Protein AF-A0A6H1KUR6-F1 (afdb_monomer_lite)

Secondary structure (DSSP, 8-state):
--TTHHHHHHHHHHHHHHHHHHHHHHHHHHHHTT-GGGHHHHHHHHHHHHHHHHHHHHHHHHHHHTS-HHHHHHHHHHHHHHHHHHHHHHHHHHHHHTTTHHHHHHHHHHHHTTS-HHHHHHHHHHHHHHHHHHHHHHHHHHHHHTTT-SHHHHHHHHHHHHHHHHHHHHHTT-----HHHHHHHHHHHHHHHHHHHHHHHHHHHHHTTSSS-TT-EEEE-TTTS-TTSHHHHHHHHHH---SEEEHHHHHHHHHHHHHHHHHHHHHHHT-PPPPPP-------------------------------------------------------------PPPP-------------------------------------------------PPPPP----TTHHHHHHHHHHHHHHHHHHHHH-----TTPPEEEE-SS--SBT---PPSEEEEEEEEE-SSS-EEEEEE-TTT--EEEEEEEE-TT-EEEEEEEE-SEEEEEEEEETTS--EEPPPEEE-SS-----PBPPB-HHHHHHHHHHHHHHHHHHHHHHHHHHHHHHHHHHTT-HHHHHHHHHHHHHHHHTTT--TTTTGGGHHHHS--STT-SSGGG-TT--HHHHHHHHHHTT--HHHHHHHHHHHHHHHHHHHHHGGG----TTHHHHHHHHHHHHHHHTTTTTSS-SS---HHHHHHHHHHHHHHHHHHHHHHHHHHHTTHHHHHHHHHHHHHHHHHTTB-TTS-B--GGGS-HHHHHHHHHHHHHHHHHHTHHHHHH-B-TT-

Sequence (785 aa):
MWDDAFPSFLIGLREGLEAGLIVSVLVATLVRSDQRARLPHVWTGVAAAIGLSMSFGAVLTFTAANLPGKSQEGFGGTLSLVAVVFVTAMVFWMRRSARTFSGEIKQKVTAALGMGASVLIATSFLAVGREGLETALFLWTTAQAAGSSSGPLAGAAVGLLIAAALCWGLYRRVLHINLTRFFSITGAVLIVIAAGVLGYGMRDLQEATVIPGGTSYAFDLSAHLDPASWYVTVVQGTLNLTPQMTWLQVGVYGAYLAIVMTLFVRGVRGATPAKPAPVASAAAQAGTPDGAAPAGVAVATADKPAESTTSASAAAVAQAAGTPADPGTGIAVASTAVEAERSTAPVSAGEVPSEGGAASEHEPAAAGEKSAEPAASGPDQPSAPAEGAAVTPSTPRRFPRWTVPAALVAAPALIAGITIAASSGKPASGTPVVEVSVADCGKGFTAPKPGRQTFQVRNTGSRTSEIYLIDPVSNAVYGEVEGIAPGTTRALIATVGTGSYAWRCVPNGGKAVTSAAVRVSAGGGSVQAVLPVSEKDLAAPLAAYRTYVDQGLADLQTKTRSLQSDLDADKLDQARKDWLPAHTQYASLGAAYGTFADFDAKINGRTAGLAGGVEDPAFTGFHRIEYGLWHGQSAATLAPYAKQLAADVDALRKDFPKQDFEPADLPLRTHEILENTLHRELSGNADYGSGTELATTEANLDGTRELLTLLRPLIDRRNAKVIPAVETWMRRTEQLVLAQRAEDGTWTPLDKLSDTDRQRLDGSVGQLLEELAPIPDLLEIRKAA

pLDDT: mean 75.8, std 23.09, range [25.83, 98.75]

Structure (mmCIF, N/CA/C/O backbone):
data_AF-A0A6H1KUR6-F1
#
_entry.id   AF-A0A6H1KUR6-F1
#
loop_
_atom_site.group_PDB
_atom_site.id
_atom_site.type_symbol
_atom_site.label_atom_id
_atom_site.label_alt_id
_atom_site.label_comp_id
_atom_site.label_asym_id
_atom_site.label_entity_id
_atom_site.label_seq_id
_atom_site.pdbx_PDB_ins_code
_atom_site.Cartn_x
_atom_site.Cartn_y
_atom_site.Cartn_z
_atom_site.occupancy
_atom_site.B_iso_or_equiv
_atom_site.auth_seq_id
_atom_site.auth_comp_id
_atom_site.auth_asym_id
_atom_site.auth_atom_id
_atom_site.pdbx_PDB_model_num
ATOM 1 N N . MET A 1 1 ? -24.152 -19.556 -34.842 1.00 48.03 1 MET A N 1
ATOM 2 C CA . MET A 1 1 ? -24.346 -18.148 -34.419 1.00 48.03 1 MET A CA 1
ATOM 3 C C . MET A 1 1 ? -24.337 -17.960 -32.901 1.00 48.03 1 MET A C 1
ATOM 5 O O . MET A 1 1 ? -23.689 -17.023 -32.459 1.00 48.03 1 MET A O 1
ATOM 9 N N . TRP A 1 2 ? -25.024 -18.783 -32.094 1.00 52.75 2 TRP A N 1
ATOM 10 C CA . TRP A 1 2 ? -24.907 -18.718 -30.617 1.00 52.75 2 TRP A CA 1
ATOM 11 C C . TRP A 1 2 ? -23.574 -19.283 -30.094 1.00 52.75 2 TRP A C 1
ATOM 13 O O . TRP A 1 2 ? -23.176 -19.042 -28.958 1.00 52.75 2 TRP A O 1
ATOM 23 N N . ASP A 1 3 ? -22.898 -20.017 -30.963 1.00 54.38 3 ASP A N 1
ATOM 24 C CA . ASP A 1 3 ? -21.850 -20.988 -30.675 1.00 54.38 3 ASP A CA 1
ATOM 25 C C . ASP A 1 3 ? -20.510 -20.279 -30.404 1.00 54.38 3 ASP A C 1
ATOM 27 O O . ASP A 1 3 ? -19.917 -20.453 -29.341 1.00 54.38 3 ASP A O 1
ATOM 31 N N . ASP A 1 4 ? -20.137 -19.340 -31.279 1.00 64.56 4 ASP A N 1
ATOM 32 C CA . ASP A 1 4 ? -19.004 -18.414 -31.097 1.00 64.56 4 ASP A CA 1
ATOM 33 C C . ASP A 1 4 ? -19.350 -17.223 -30.179 1.00 64.56 4 ASP A C 1
ATOM 35 O O . ASP A 1 4 ? -18.488 -16.446 -29.775 1.00 64.56 4 ASP A O 1
ATOM 39 N N . ALA A 1 5 ? -20.637 -17.038 -29.864 1.00 71.81 5 ALA A N 1
ATOM 40 C CA . ALA A 1 5 ? -21.111 -15.928 -29.043 1.00 71.81 5 ALA A CA 1
ATOM 41 C C . ALA A 1 5 ? -20.939 -16.190 -27.540 1.00 71.81 5 ALA A C 1
ATOM 43 O O . ALA A 1 5 ? -20.795 -15.247 -26.763 1.00 71.81 5 ALA A O 1
ATOM 44 N N . PHE A 1 6 ? -20.956 -17.453 -27.105 1.00 75.19 6 PHE A N 1
ATOM 45 C CA . PHE A 1 6 ? -20.997 -17.801 -25.685 1.00 75.19 6 PHE A CA 1
ATOM 46 C C . PHE A 1 6 ? -19.761 -17.359 -24.862 1.00 75.19 6 PHE A C 1
ATOM 48 O O . PHE A 1 6 ? -19.962 -16.825 -23.767 1.00 75.19 6 PHE A O 1
ATOM 55 N N . PRO A 1 7 ? -18.503 -17.476 -25.339 1.00 71.81 7 PRO A N 1
ATOM 56 C CA . PRO A 1 7 ? -17.342 -16.995 -24.582 1.00 71.81 7 PRO A CA 1
ATOM 57 C C . PRO A 1 7 ? -17.355 -15.473 -24.416 1.00 71.81 7 PRO A C 1
ATOM 59 O O . PRO A 1 7 ? -17.234 -14.960 -23.303 1.00 71.81 7 PRO A O 1
ATOM 62 N N . SER A 1 8 ? -17.595 -14.742 -25.506 1.00 82.06 8 SER A N 1
ATOM 63 C CA . SER A 1 8 ? -17.703 -13.281 -25.492 1.00 82.06 8 SER A CA 1
ATOM 64 C C . SER A 1 8 ? -18.907 -12.783 -24.694 1.00 82.06 8 SER A C 1
ATOM 66 O O . SER A 1 8 ? -18.825 -11.729 -24.071 1.00 82.06 8 SER A O 1
ATOM 68 N N . PHE A 1 9 ? -19.996 -13.554 -24.644 1.00 84.88 9 PHE A N 1
ATOM 69 C CA . PHE A 1 9 ? -21.119 -13.323 -23.739 1.00 84.88 9 PHE A CA 1
ATOM 70 C C . PHE A 1 9 ? -20.701 -13.408 -22.271 1.00 84.88 9 PHE A C 1
ATOM 72 O O . PHE A 1 9 ? -21.031 -12.505 -21.506 1.00 84.88 9 PHE A O 1
ATOM 79 N N . LEU A 1 10 ? -19.953 -14.442 -21.872 1.00 81.38 10 LEU A N 1
ATOM 80 C CA . LEU A 1 10 ? -19.473 -14.569 -20.494 1.00 81.38 10 LEU A CA 1
ATOM 81 C C . LEU A 1 10 ? -18.485 -13.459 -20.120 1.00 81.38 10 LEU A C 1
ATOM 83 O O . LEU A 1 10 ? -18.579 -12.937 -19.012 1.00 81.38 10 LEU A O 1
ATOM 87 N N . ILE A 1 11 ? -17.602 -13.062 -21.042 1.00 82.75 11 ILE A N 1
ATOM 88 C CA . ILE A 1 11 ? -16.701 -11.911 -20.875 1.00 82.75 11 ILE A CA 1
ATOM 89 C C . ILE A 1 11 ? -17.529 -10.628 -20.700 1.00 82.75 11 ILE A C 1
ATOM 91 O O . ILE A 1 11 ? -17.459 -9.991 -19.655 1.00 82.75 11 ILE A O 1
ATOM 95 N N . GLY A 1 12 ? -18.396 -10.281 -21.657 1.00 87.00 12 GLY A N 1
ATOM 96 C CA . GLY A 1 12 ? -19.218 -9.066 -21.591 1.00 87.00 12 GLY A CA 1
ATOM 97 C C . GLY A 1 12 ? -20.156 -9.016 -20.377 1.00 87.00 12 GLY A C 1
ATOM 98 O O . GLY A 1 12 ? -20.364 -7.950 -19.801 1.00 87.00 12 GLY A O 1
ATOM 99 N N . LEU A 1 13 ? -20.691 -10.164 -19.947 1.00 84.94 13 LEU A N 1
ATOM 100 C CA . LEU A 1 13 ? -21.498 -10.284 -18.730 1.00 84.94 13 LEU A CA 1
ATOM 101 C C . LEU A 1 13 ? -20.667 -10.055 -17.465 1.00 84.94 13 LEU A C 1
ATOM 103 O O . LEU A 1 13 ? -21.156 -9.444 -16.517 1.00 84.94 13 LEU A O 1
ATOM 107 N N . ARG A 1 14 ? -19.437 -10.571 -17.433 1.00 84.44 14 ARG A N 1
ATOM 108 C CA . ARG A 1 14 ? -18.535 -10.446 -16.294 1.00 84.44 14 ARG A CA 1
ATOM 109 C C . ARG A 1 14 ? -18.005 -9.026 -16.164 1.00 84.44 14 ARG A C 1
ATOM 111 O O . ARG A 1 14 ? -18.324 -8.362 -15.183 1.00 84.44 14 ARG A O 1
ATOM 118 N N . GLU A 1 15 ? -17.258 -8.555 -17.156 1.00 87.00 15 GLU A N 1
ATOM 119 C CA . GLU A 1 15 ? -16.563 -7.268 -17.073 1.00 87.00 15 GLU A CA 1
ATOM 120 C C . GLU A 1 15 ? -17.579 -6.108 -17.009 1.00 87.00 15 GLU A C 1
ATOM 122 O O . GLU A 1 15 ? -17.414 -5.140 -16.265 1.00 87.00 15 GLU A O 1
ATOM 127 N N . GLY A 1 16 ? -18.723 -6.260 -17.695 1.00 87.88 16 GLY A N 1
ATOM 128 C CA . GLY A 1 16 ? -19.864 -5.352 -17.577 1.00 87.88 16 GLY A CA 1
ATOM 129 C C . GLY A 1 16 ? -20.497 -5.323 -16.184 1.00 87.88 16 GLY A C 1
ATOM 130 O O . GLY A 1 16 ? -21.006 -4.279 -15.773 1.00 87.88 16 GLY A O 1
ATOM 131 N N . LEU A 1 17 ? -20.473 -6.437 -15.443 1.00 83.94 17 LEU A N 1
ATOM 132 C CA . LEU A 1 17 ? -20.972 -6.501 -14.068 1.00 83.94 17 LEU A CA 1
ATOM 133 C C . LEU A 1 17 ? -19.938 -5.957 -13.080 1.00 83.94 17 LEU A C 1
ATOM 135 O O . LEU A 1 17 ? -20.340 -5.297 -12.130 1.00 83.94 17 LEU A O 1
ATOM 139 N N . GLU A 1 18 ? -18.638 -6.158 -13.306 1.00 82.75 18 GLU A N 1
ATOM 140 C CA . GLU A 1 18 ? -17.565 -5.574 -12.484 1.00 82.75 18 GLU A CA 1
ATOM 141 C C . GLU A 1 18 ? -17.570 -4.036 -12.599 1.00 82.75 18 GLU A C 1
ATOM 143 O O . GLU A 1 18 ? -17.783 -3.339 -11.599 1.00 82.75 18 GLU A O 1
ATOM 148 N N . ALA A 1 19 ? -17.512 -3.495 -13.822 1.00 86.69 19 ALA A N 1
ATOM 149 C CA . ALA A 1 19 ? -17.650 -2.059 -14.078 1.00 86.69 19 ALA A CA 1
ATOM 150 C C . ALA A 1 19 ? -19.013 -1.509 -13.610 1.00 86.69 19 ALA A C 1
ATOM 152 O O . ALA A 1 19 ? -19.099 -0.471 -12.943 1.00 86.69 19 ALA A O 1
ATOM 153 N N . GLY A 1 20 ? -20.098 -2.222 -13.931 1.00 87.00 20 GLY A N 1
ATOM 154 C CA . GLY A 1 20 ? -21.464 -1.839 -13.584 1.00 87.00 20 GLY A CA 1
ATOM 155 C C . GLY A 1 20 ? -21.737 -1.847 -12.078 1.00 87.00 20 GLY A C 1
ATOM 156 O O . GLY A 1 20 ? -22.498 -1.005 -11.600 1.00 87.00 20 GLY A O 1
ATOM 157 N N . LEU A 1 21 ? -21.093 -2.731 -11.306 1.00 81.75 21 LEU A N 1
ATOM 158 C CA . LEU A 1 21 ? -21.175 -2.744 -9.845 1.00 81.75 21 LEU A CA 1
ATOM 159 C C . LEU A 1 21 ? -20.569 -1.460 -9.274 1.00 81.75 21 LEU A C 1
ATOM 161 O O . LEU A 1 21 ? -21.241 -0.784 -8.493 1.00 81.75 21 LEU A O 1
ATOM 165 N N . ILE A 1 22 ? -19.361 -1.080 -9.704 1.00 82.31 22 ILE A N 1
ATOM 166 C CA . ILE A 1 22 ? -18.680 0.135 -9.227 1.00 82.31 22 ILE A CA 1
ATOM 167 C C . ILE A 1 22 ? -19.528 1.377 -9.536 1.00 82.31 22 ILE A C 1
ATOM 169 O O . ILE A 1 22 ? -19.815 2.173 -8.637 1.00 82.31 22 ILE A O 1
ATOM 173 N N . VAL A 1 23 ? -20.025 1.502 -10.773 1.00 86.50 23 VAL A N 1
ATOM 174 C CA . VAL A 1 23 ? -20.937 2.591 -11.166 1.00 86.50 23 VAL A CA 1
ATOM 175 C C . VAL A 1 23 ? -22.228 2.560 -10.343 1.00 86.50 23 VAL A C 1
ATOM 177 O O . VAL A 1 23 ? -22.673 3.606 -9.874 1.00 86.50 23 VAL A O 1
ATOM 180 N N . SER A 1 24 ? -22.819 1.385 -10.096 1.00 82.50 24 SER A N 1
ATOM 181 C CA . SER A 1 24 ? -24.042 1.268 -9.288 1.00 82.50 24 SER A CA 1
ATOM 182 C C . SER A 1 24 ? -23.835 1.715 -7.838 1.00 82.50 24 SER A C 1
ATOM 184 O O . SER A 1 24 ? -24.738 2.328 -7.268 1.00 82.50 24 SER A O 1
ATOM 186 N N . VAL A 1 25 ? -22.649 1.487 -7.257 1.00 77.19 25 VAL A N 1
ATOM 187 C CA . VAL A 1 25 ? -22.309 1.959 -5.908 1.00 77.19 25 VAL A CA 1
ATOM 188 C C . VAL A 1 25 ? -22.109 3.474 -5.901 1.00 77.19 25 VAL A C 1
ATOM 190 O O . VAL A 1 25 ? -22.714 4.135 -5.062 1.00 77.19 25 VAL A O 1
ATOM 193 N N . LEU A 1 26 ? -21.363 4.038 -6.859 1.00 79.31 26 LEU A N 1
ATOM 194 C CA . LEU A 1 26 ? -21.179 5.493 -7.005 1.00 79.31 26 LEU A CA 1
ATOM 195 C C . LEU A 1 26 ? -22.512 6.234 -7.212 1.00 79.31 26 LEU A C 1
ATOM 197 O O . LEU A 1 26 ? -22.762 7.277 -6.609 1.00 79.31 26 LEU A O 1
ATOM 201 N N . VAL A 1 27 ? -23.407 5.680 -8.032 1.00 84.19 27 VAL A N 1
ATOM 202 C CA . VAL A 1 27 ? -24.761 6.219 -8.224 1.00 84.19 27 VAL A CA 1
ATOM 203 C C . VAL A 1 27 ? -25.592 6.059 -6.947 1.00 84.19 27 VAL A C 1
ATOM 205 O O . VAL A 1 27 ? -26.283 6.995 -6.550 1.00 84.19 27 VAL A O 1
ATOM 208 N N . ALA A 1 28 ? -25.514 4.915 -6.260 1.00 78.44 28 ALA A N 1
ATOM 209 C CA . ALA A 1 28 ? -26.255 4.684 -5.022 1.00 78.44 28 ALA A CA 1
ATOM 210 C C . ALA A 1 28 ? -25.802 5.588 -3.865 1.00 78.44 28 ALA A C 1
ATOM 212 O O . ALA A 1 28 ? -26.655 6.003 -3.081 1.00 78.44 28 ALA A O 1
ATOM 213 N N . THR A 1 29 ? -24.513 5.916 -3.736 1.00 72.38 29 THR A N 1
ATOM 214 C CA . THR A 1 29 ? -24.035 6.859 -2.711 1.00 72.38 29 THR A CA 1
ATOM 215 C C . THR A 1 29 ? -24.458 8.285 -3.039 1.00 72.38 29 THR A C 1
ATOM 217 O O . THR A 1 29 ? -25.088 8.919 -2.197 1.00 72.38 29 THR A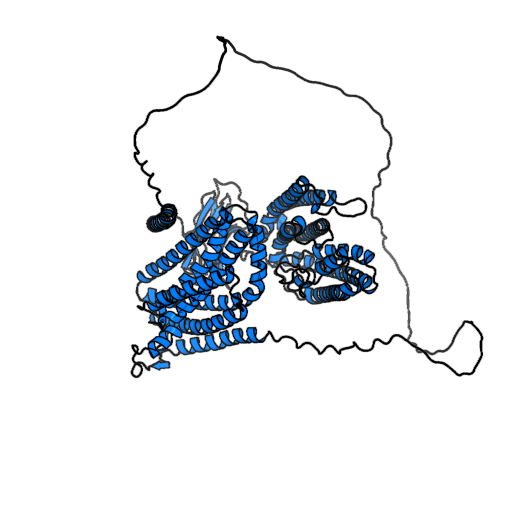 O 1
ATOM 220 N N . LEU A 1 30 ? -24.257 8.756 -4.276 1.00 79.88 30 LEU A N 1
ATOM 221 C CA . LEU A 1 30 ? -24.720 10.084 -4.700 1.00 79.88 30 LEU A CA 1
ATOM 222 C C . LEU A 1 30 ? -26.238 10.261 -4.541 1.00 79.88 30 LEU A C 1
ATOM 224 O O . LEU A 1 30 ? -26.684 11.334 -4.147 1.00 79.88 30 LEU A O 1
ATOM 228 N N . VAL A 1 31 ? -27.043 9.225 -4.800 1.00 81.44 31 VAL A N 1
ATOM 229 C CA . VAL A 1 31 ? -28.503 9.273 -4.599 1.00 81.44 31 VAL A CA 1
ATOM 230 C C . VAL A 1 31 ? -28.896 9.217 -3.116 1.00 81.44 31 VAL A C 1
ATOM 232 O O . VAL A 1 31 ? -29.880 9.855 -2.746 1.00 81.44 31 VAL A O 1
ATOM 235 N N . ARG A 1 32 ? -28.154 8.495 -2.260 1.00 74.69 32 ARG A N 1
ATOM 236 C CA . ARG A 1 32 ? -28.407 8.439 -0.802 1.00 74.69 32 ARG A CA 1
ATOM 237 C C . ARG A 1 32 ? -28.010 9.720 -0.075 1.00 74.69 32 ARG A C 1
ATOM 239 O O . ARG A 1 32 ? -28.704 10.106 0.853 1.00 74.69 32 ARG A O 1
ATOM 246 N N . SER A 1 33 ? -26.942 10.381 -0.509 1.00 69.25 33 SER A N 1
ATOM 247 C CA . SER A 1 33 ? -26.481 11.668 0.034 1.00 69.25 33 SER A CA 1
ATOM 248 C C . SER A 1 33 ? -27.207 12.881 -0.580 1.00 69.25 33 SER A C 1
ATOM 250 O O . SER A 1 33 ? -26.713 13.997 -0.476 1.00 69.25 33 SER A O 1
ATOM 252 N N . ASP A 1 34 ? -28.328 12.652 -1.275 1.00 75.75 34 ASP A N 1
ATOM 253 C CA . ASP A 1 34 ? -29.146 13.616 -2.038 1.00 75.75 34 ASP A CA 1
ATOM 254 C C . ASP A 1 34 ? -28.408 14.464 -3.100 1.00 75.75 34 ASP A C 1
ATOM 256 O O . ASP A 1 34 ? -28.892 15.463 -3.626 1.00 75.75 34 ASP A O 1
ATOM 260 N N . GLN A 1 35 ? -27.232 14.014 -3.528 1.00 79.56 35 GLN A N 1
ATOM 261 C CA . GLN A 1 35 ? -26.338 14.735 -4.437 1.00 79.56 35 GLN A CA 1
ATOM 262 C C . GLN A 1 35 ? -26.610 14.412 -5.912 1.00 79.56 35 GLN A C 1
ATOM 264 O O . GLN A 1 35 ? -25.696 14.300 -6.734 1.00 79.56 35 GLN A O 1
ATOM 269 N N . ARG A 1 36 ? -27.890 14.275 -6.278 1.00 81.88 36 ARG A N 1
ATOM 270 C CA . ARG A 1 36 ? -28.324 13.841 -7.622 1.00 81.88 36 ARG A CA 1
ATOM 271 C C . ARG A 1 36 ? -27.835 14.768 -8.736 1.00 81.88 36 ARG A C 1
ATOM 273 O O . ARG A 1 36 ? -27.570 14.305 -9.842 1.00 81.88 36 ARG A O 1
ATOM 280 N N . ALA A 1 37 ? -27.637 16.052 -8.433 1.00 85.00 37 ALA A N 1
ATOM 281 C CA . ALA A 1 37 ? -27.050 17.033 -9.346 1.00 85.00 37 ALA A CA 1
ATOM 282 C C . ALA A 1 37 ? -25.615 16.683 -9.793 1.00 85.00 37 ALA A C 1
ATOM 284 O O . ALA A 1 37 ? -25.193 17.121 -10.861 1.00 85.00 37 ALA A O 1
ATOM 285 N N . ARG A 1 38 ? -24.868 15.871 -9.024 1.00 83.06 38 ARG A N 1
ATOM 286 C CA . ARG A 1 38 ? -23.511 15.431 -9.390 1.00 83.06 38 ARG A CA 1
ATOM 287 C C . ARG A 1 38 ? -23.484 14.198 -10.305 1.00 83.06 38 ARG A C 1
ATOM 289 O O . ARG A 1 38 ? -22.449 13.969 -10.925 1.00 83.06 38 ARG A O 1
ATOM 296 N N . LEU A 1 39 ? -24.597 13.475 -10.489 1.00 86.44 39 LEU A N 1
ATOM 297 C CA . LEU A 1 39 ? -24.673 12.273 -11.342 1.00 86.44 39 LEU A CA 1
ATOM 298 C C . LEU A 1 39 ? -24.139 12.438 -12.783 1.00 86.44 39 LEU A C 1
ATOM 300 O O . LEU A 1 39 ? -23.507 11.495 -13.260 1.00 86.44 39 LEU A O 1
ATOM 304 N N . PRO A 1 40 ? -24.315 13.576 -13.492 1.00 91.62 40 PRO A N 1
ATOM 305 C CA . PRO A 1 40 ? -23.743 13.754 -14.828 1.00 91.62 40 PRO A CA 1
ATOM 306 C C . PRO A 1 40 ? -22.220 13.567 -14.887 1.00 91.62 40 PRO A C 1
ATOM 308 O O . PRO A 1 40 ? -21.724 13.094 -15.901 1.00 91.62 40 PRO A O 1
ATOM 311 N N . HIS A 1 41 ? -21.492 13.866 -13.805 1.00 88.19 41 HIS A N 1
ATOM 312 C CA . HIS A 1 41 ? -20.032 13.719 -13.729 1.00 88.19 41 HIS A CA 1
ATOM 313 C C . HIS A 1 41 ? -19.583 12.251 -13.678 1.00 88.19 41 HIS A C 1
ATOM 315 O O . HIS A 1 41 ? -18.545 11.894 -14.229 1.00 88.19 41 HIS A O 1
ATOM 321 N N . VAL A 1 42 ? -20.389 11.374 -13.067 1.00 88.50 42 VAL A N 1
ATOM 322 C CA . VAL A 1 42 ? -20.163 9.923 -13.150 1.00 88.50 42 VAL A CA 1
ATOM 323 C C . VAL A 1 42 ? -20.353 9.475 -14.598 1.00 88.50 42 VAL A C 1
ATOM 325 O O . VAL A 1 42 ? -19.481 8.823 -15.166 1.00 88.50 42 VAL A O 1
ATOM 328 N N . TRP A 1 43 ? -21.444 9.904 -15.240 1.00 92.44 43 TRP A N 1
ATOM 329 C CA . TRP A 1 43 ? -21.737 9.539 -16.628 1.00 92.44 43 TRP A CA 1
ATOM 330 C C . TRP A 1 43 ? -20.734 10.087 -17.651 1.00 92.44 43 TRP A C 1
ATOM 332 O O . TRP A 1 43 ? -20.466 9.393 -18.629 1.00 92.44 43 TRP A O 1
ATOM 342 N N . THR A 1 44 ? -20.128 11.263 -17.445 1.00 89.56 44 THR A N 1
ATOM 343 C CA . THR A 1 44 ? -19.040 11.739 -18.320 1.00 89.56 44 THR A CA 1
ATOM 344 C C . THR A 1 44 ? -17.773 10.901 -18.163 1.00 89.56 44 THR A C 1
ATOM 346 O O . THR A 1 44 ? -17.152 10.577 -19.172 1.00 89.56 44 THR A O 1
ATOM 349 N N . GLY A 1 45 ? -17.421 10.481 -16.941 1.00 87.31 45 GLY A N 1
ATOM 350 C CA . GLY A 1 45 ? -16.309 9.550 -16.711 1.00 87.31 45 GLY A CA 1
ATOM 351 C C . GLY A 1 45 ? -16.546 8.182 -17.362 1.00 87.31 45 GLY A C 1
ATOM 352 O O . GLY A 1 45 ? -15.688 7.686 -18.090 1.00 87.31 45 GLY A O 1
ATOM 353 N N . VAL A 1 46 ? -17.747 7.618 -17.191 1.00 93.25 46 VAL A N 1
ATOM 354 C CA . VAL A 1 46 ? -18.173 6.358 -17.833 1.00 93.25 46 VAL A CA 1
ATOM 355 C C . VAL A 1 46 ? -18.145 6.467 -19.364 1.00 93.25 46 VAL A C 1
ATOM 357 O O . VAL A 1 46 ? -17.612 5.586 -20.033 1.00 93.25 46 VAL A O 1
ATOM 360 N N . ALA A 1 47 ? -18.669 7.553 -19.941 1.00 91.88 47 ALA A N 1
ATOM 361 C CA . ALA A 1 47 ? -18.668 7.758 -21.391 1.00 91.88 47 ALA A CA 1
ATOM 362 C C . ALA A 1 47 ? -17.245 7.897 -21.963 1.00 91.88 47 ALA A C 1
ATOM 364 O O . ALA A 1 47 ? -16.947 7.322 -23.010 1.00 91.88 47 ALA A O 1
ATOM 365 N N . ALA A 1 48 ? -16.353 8.605 -21.261 1.00 89.12 48 ALA A N 1
ATOM 366 C CA . ALA A 1 48 ? -14.946 8.717 -21.640 1.00 89.12 48 ALA A CA 1
ATOM 367 C C . ALA A 1 48 ? -14.219 7.360 -21.577 1.00 89.12 48 ALA A C 1
ATOM 369 O O . ALA A 1 48 ? -13.444 7.038 -22.478 1.00 89.12 48 ALA A O 1
ATOM 370 N N . ALA A 1 49 ? -14.511 6.533 -20.568 1.00 89.25 49 ALA A N 1
ATOM 371 C CA . ALA A 1 49 ? -13.951 5.189 -20.426 1.00 89.25 49 ALA A CA 1
ATOM 372 C C . ALA A 1 49 ? -14.398 4.243 -21.553 1.00 89.25 49 ALA A C 1
ATOM 374 O O . ALA A 1 49 ? -13.572 3.550 -22.152 1.00 89.25 49 ALA A O 1
ATOM 375 N N . ILE A 1 50 ? -15.690 4.256 -21.898 1.00 91.25 50 ILE A N 1
ATOM 376 C CA . ILE A 1 50 ? -16.233 3.494 -23.035 1.00 91.25 50 ILE A CA 1
ATOM 377 C C . ILE A 1 50 ? -15.583 3.964 -24.347 1.00 91.25 50 ILE A C 1
ATOM 379 O O . ILE A 1 50 ? -15.166 3.137 -25.157 1.00 91.25 50 ILE A O 1
ATOM 383 N N . GLY A 1 51 ? -15.419 5.280 -24.534 1.00 89.81 51 GLY A N 1
ATOM 384 C CA . GLY A 1 51 ? -14.705 5.854 -25.680 1.00 89.81 51 GLY A CA 1
ATOM 385 C C . GLY A 1 51 ? -13.256 5.368 -25.798 1.00 89.81 51 GLY A C 1
ATOM 386 O O . GLY A 1 51 ? -12.836 4.947 -26.878 1.00 89.81 51 GLY A O 1
ATOM 387 N N . LEU A 1 52 ? -12.510 5.361 -24.688 1.00 89.19 52 LEU A N 1
ATOM 388 C CA . LEU A 1 52 ? -11.138 4.845 -24.630 1.00 89.19 52 LEU A CA 1
ATOM 389 C C . LEU A 1 52 ? -11.080 3.352 -24.981 1.00 89.19 52 LEU A C 1
ATOM 391 O O . LEU A 1 52 ? -10.258 2.946 -25.799 1.00 89.19 52 LEU A O 1
ATOM 395 N N . SER A 1 53 ? -11.983 2.553 -24.415 1.00 90.31 53 SER A N 1
ATOM 396 C CA . SER A 1 53 ? -12.029 1.097 -24.603 1.00 90.31 53 SER A CA 1
ATOM 397 C C . SER A 1 53 ? -12.333 0.711 -26.055 1.00 90.31 53 SER A C 1
ATOM 399 O O . SER A 1 53 ? -11.645 -0.127 -26.637 1.00 90.31 53 SER A O 1
ATOM 401 N N . MET A 1 54 ? -13.305 1.384 -26.685 1.00 88.12 54 MET A N 1
ATOM 402 C CA . MET A 1 54 ? -13.589 1.218 -28.118 1.00 88.12 54 MET A CA 1
ATOM 403 C C . MET A 1 54 ? -12.400 1.648 -28.987 1.00 88.12 54 MET A C 1
ATOM 405 O O . MET A 1 54 ? -12.065 0.960 -29.950 1.00 88.12 54 MET A O 1
ATOM 409 N N . SER A 1 55 ? -11.734 2.753 -28.635 1.00 83.62 55 SER A N 1
ATOM 410 C CA . SER A 1 55 ? -10.552 3.239 -29.360 1.00 83.62 55 SER A CA 1
ATOM 411 C C . SER A 1 55 ? -9.387 2.250 -29.268 1.00 83.62 55 SER A C 1
ATOM 413 O O . SER A 1 55 ? -8.726 1.987 -30.268 1.00 83.62 55 SER A O 1
ATOM 415 N N . PHE A 1 56 ? -9.162 1.650 -28.098 1.00 84.88 56 PHE A N 1
ATOM 416 C CA . PHE A 1 56 ? -8.134 0.633 -27.888 1.00 84.88 56 PHE A CA 1
ATOM 417 C C . PHE A 1 56 ? -8.406 -0.645 -28.696 1.00 84.88 56 PHE A C 1
ATOM 419 O O . PHE A 1 56 ? -7.526 -1.103 -29.423 1.00 84.88 56 PHE A O 1
ATOM 426 N N . GLY A 1 57 ? -9.638 -1.169 -28.665 1.00 82.75 57 GLY A N 1
ATOM 427 C CA . GLY A 1 57 ? -10.034 -2.316 -29.494 1.00 82.75 57 GLY A CA 1
ATOM 428 C C . GLY A 1 57 ? -9.916 -2.042 -31.001 1.00 82.75 57 GLY A C 1
ATOM 429 O O . GLY A 1 57 ? -9.474 -2.907 -31.763 1.00 82.75 57 GLY A O 1
ATOM 430 N N . ALA A 1 58 ? -10.232 -0.817 -31.439 1.00 81.06 58 ALA A N 1
ATOM 431 C CA . ALA A 1 58 ? -10.012 -0.386 -32.817 1.00 81.06 58 ALA A CA 1
ATOM 432 C C . ALA A 1 58 ? -8.515 -0.355 -33.171 1.00 81.06 58 ALA A C 1
ATOM 434 O O . ALA A 1 58 ? -8.132 -0.909 -34.200 1.00 81.06 58 ALA A O 1
ATOM 435 N N . VAL A 1 59 ? -7.660 0.220 -32.315 1.00 82.62 59 VAL A N 1
ATOM 436 C CA . VAL A 1 59 ? -6.199 0.239 -32.513 1.00 82.62 59 VAL A CA 1
ATOM 437 C C . VAL A 1 59 ? -5.641 -1.180 -32.630 1.00 82.62 59 VAL A C 1
ATOM 439 O O . VAL A 1 59 ? -4.938 -1.447 -33.597 1.00 82.62 59 VAL A O 1
ATOM 442 N N . LEU A 1 60 ? -6.007 -2.113 -31.740 1.00 79.50 60 LEU A N 1
ATOM 443 C CA . LEU A 1 60 ? -5.579 -3.519 -31.843 1.00 79.50 60 LEU A CA 1
ATOM 444 C C . LEU A 1 60 ? -5.972 -4.144 -33.192 1.00 79.50 60 LEU A C 1
ATOM 446 O O . LEU A 1 60 ? -5.138 -4.751 -33.867 1.00 79.50 60 LEU A O 1
ATOM 450 N N . THR A 1 61 ? -7.221 -3.936 -33.617 1.00 77.94 61 THR A N 1
ATOM 451 C CA . THR A 1 61 ? -7.759 -4.466 -34.881 1.00 77.94 61 THR A CA 1
ATOM 452 C C . THR A 1 61 ? -7.023 -3.903 -36.095 1.00 77.94 61 THR A C 1
ATOM 454 O O . THR A 1 61 ? -6.561 -4.664 -36.944 1.00 77.94 61 THR A O 1
ATOM 457 N N . PHE A 1 62 ? -6.855 -2.580 -36.170 1.00 76.62 62 PHE A N 1
ATOM 458 C CA . PHE A 1 62 ? -6.155 -1.945 -37.284 1.00 76.62 62 PHE A CA 1
ATOM 459 C C . PHE A 1 62 ? -4.650 -2.232 -37.274 1.00 76.62 62 PHE A C 1
ATOM 461 O O . PHE A 1 62 ? -4.071 -2.391 -38.346 1.00 76.62 62 PHE A O 1
ATOM 468 N N . THR A 1 63 ? -4.001 -2.344 -36.112 1.00 74.25 63 THR A N 1
ATOM 469 C CA . THR A 1 63 ? -2.583 -2.723 -36.037 1.00 74.25 63 THR A CA 1
ATOM 470 C C . THR A 1 63 ? -2.367 -4.141 -36.558 1.00 74.25 63 THR A C 1
ATOM 472 O O . THR A 1 63 ? -1.516 -4.329 -37.425 1.00 74.25 63 THR A O 1
ATOM 475 N N . ALA A 1 64 ? -3.155 -5.121 -36.107 1.00 69.06 64 ALA A N 1
ATOM 476 C CA . ALA A 1 64 ? -3.012 -6.504 -36.560 1.00 69.06 64 ALA A CA 1
ATOM 477 C C . ALA A 1 64 ? -3.316 -6.676 -38.057 1.00 69.06 64 ALA A C 1
ATOM 479 O O . ALA A 1 64 ? -2.569 -7.361 -38.749 1.00 69.06 64 ALA A O 1
ATOM 480 N N . ALA A 1 65 ? -4.347 -5.999 -38.574 1.00 70.12 65 ALA A N 1
ATOM 481 C CA . ALA A 1 65 ? -4.726 -6.054 -39.990 1.00 70.12 65 ALA A CA 1
ATOM 482 C C . ALA A 1 65 ? -3.686 -5.445 -40.957 1.00 70.12 65 ALA A C 1
ATOM 484 O O . ALA A 1 65 ? -3.797 -5.635 -42.166 1.00 70.12 65 ALA A O 1
ATOM 485 N N . ASN A 1 66 ? -2.690 -4.708 -40.450 1.00 71.62 66 ASN A N 1
ATOM 486 C CA . ASN A 1 66 ? -1.602 -4.123 -41.244 1.00 71.62 66 ASN A CA 1
ATOM 487 C C . ASN A 1 66 ? -0.259 -4.871 -41.091 1.00 71.62 66 ASN A C 1
ATOM 489 O O . ASN A 1 66 ? 0.757 -4.418 -41.623 1.00 71.62 66 ASN A O 1
ATOM 493 N N . LEU A 1 67 ? -0.221 -6.004 -40.378 1.00 73.25 67 LEU A N 1
ATOM 494 C CA . LEU A 1 67 ? 0.979 -6.837 -40.258 1.00 73.25 67 LEU A CA 1
ATOM 495 C C . LEU A 1 67 ? 1.073 -7.860 -41.410 1.00 73.25 67 LEU A C 1
ATOM 497 O O . LEU A 1 67 ? 0.060 -8.419 -41.821 1.00 73.25 67 LEU A O 1
ATOM 501 N N . PRO A 1 68 ? 2.281 -8.178 -41.919 1.00 74.81 68 PRO A N 1
ATOM 502 C CA . PRO A 1 68 ? 2.475 -9.321 -42.814 1.00 74.81 68 PRO A CA 1
ATOM 503 C C . PRO A 1 68 ? 2.071 -10.636 -42.127 1.00 74.81 68 PRO A C 1
ATOM 505 O O . PRO A 1 68 ? 2.372 -10.802 -40.949 1.00 74.81 68 PRO A O 1
ATOM 508 N N . GLY A 1 69 ? 1.482 -11.593 -42.858 1.00 66.00 69 GLY A N 1
ATOM 509 C CA . GLY A 1 69 ? 0.855 -12.811 -42.295 1.00 66.00 69 GLY A CA 1
ATOM 510 C C . GLY A 1 69 ? 1.643 -13.517 -41.179 1.00 66.00 69 GLY A C 1
ATOM 511 O O . GLY A 1 69 ? 1.143 -13.639 -40.068 1.00 66.00 69 GLY A O 1
ATOM 512 N N . LYS A 1 70 ? 2.928 -13.835 -41.396 1.00 73.25 70 LYS A N 1
ATOM 513 C CA . LYS A 1 70 ? 3.785 -14.454 -40.359 1.00 73.25 70 LYS A CA 1
ATOM 514 C C . LYS A 1 70 ? 3.926 -13.622 -39.076 1.00 73.25 70 LYS A C 1
ATOM 516 O O . LYS A 1 70 ? 4.075 -14.164 -37.984 1.00 73.25 70 LYS A O 1
ATOM 521 N N . SER A 1 71 ? 3.936 -12.296 -39.203 1.00 72.75 71 SER A N 1
ATOM 522 C CA . SER A 1 71 ? 3.972 -11.370 -38.067 1.00 72.75 71 SER A CA 1
ATOM 523 C C . SER A 1 71 ? 2.595 -11.202 -37.427 1.00 72.75 71 SER A C 1
ATOM 525 O O . SER A 1 71 ? 2.535 -10.990 -36.223 1.00 72.75 71 SER A O 1
ATOM 527 N N . GLN A 1 72 ? 1.511 -11.323 -38.197 1.00 70.31 72 GLN A N 1
ATOM 528 C CA . GLN A 1 72 ? 0.138 -11.341 -37.690 1.00 70.31 72 GLN A CA 1
ATOM 529 C C . GLN A 1 72 ? -0.124 -12.605 -36.854 1.00 70.31 72 GLN A C 1
ATOM 531 O O . GLN A 1 72 ? -0.595 -12.482 -35.728 1.00 70.31 72 GLN A O 1
ATOM 536 N N . GLU A 1 73 ? 0.260 -13.784 -37.353 1.00 74.06 73 GLU A N 1
ATOM 537 C CA . GLU A 1 73 ? 0.229 -15.068 -36.632 1.00 74.06 73 GLU A CA 1
ATOM 538 C C . GLU A 1 73 ? 1.078 -14.981 -35.350 1.00 74.06 73 GLU A C 1
ATOM 540 O O . GLU A 1 73 ? 0.581 -15.176 -34.244 1.00 74.06 73 GLU A O 1
ATOM 545 N N . GLY A 1 74 ? 2.344 -14.555 -35.452 1.00 78.44 74 GLY A N 1
ATOM 546 C CA . GLY A 1 74 ? 3.215 -14.411 -34.279 1.00 78.44 74 GLY A CA 1
ATOM 547 C C . GLY A 1 74 ? 2.683 -13.416 -33.234 1.00 78.44 74 GLY A C 1
ATOM 548 O O . GLY A 1 74 ? 2.837 -13.639 -32.030 1.00 78.44 74 GLY A O 1
ATOM 549 N N . PHE A 1 75 ? 2.025 -12.339 -33.673 1.00 74.94 75 PHE A N 1
ATOM 550 C CA . PHE A 1 75 ? 1.385 -11.348 -32.805 1.00 74.94 75 PHE A CA 1
ATOM 551 C C . PHE A 1 75 ? 0.116 -11.901 -32.134 1.00 74.94 75 PHE A C 1
ATOM 553 O O . PHE A 1 75 ? -0.032 -11.752 -30.920 1.00 74.94 75 PHE A O 1
ATOM 560 N N . GLY A 1 76 ? -0.753 -12.589 -32.884 1.00 71.88 76 GLY A N 1
ATOM 561 C CA . GLY A 1 76 ? -1.960 -13.251 -32.373 1.00 71.88 76 GLY A CA 1
ATOM 562 C C . GLY A 1 76 ? -1.642 -14.330 -31.339 1.00 71.88 76 GLY A C 1
ATOM 563 O O . GLY A 1 76 ? -2.189 -14.315 -30.230 1.00 71.88 76 GLY A O 1
ATOM 564 N N . GLY A 1 77 ? -0.662 -15.185 -31.636 1.00 79.88 77 GLY A N 1
ATOM 565 C CA . GLY A 1 77 ? -0.176 -16.209 -30.717 1.00 79.88 77 GLY A CA 1
ATOM 566 C C . GLY A 1 77 ? 0.437 -15.634 -29.439 1.00 79.88 77 GLY A C 1
ATOM 567 O O . GLY A 1 77 ? 0.103 -16.067 -28.334 1.00 79.88 77 GLY A O 1
ATOM 568 N N . THR A 1 78 ? 1.265 -14.590 -29.560 1.00 82.19 78 THR A N 1
ATOM 569 C CA . THR A 1 78 ? 1.861 -13.911 -28.395 1.00 82.19 78 THR A CA 1
ATOM 570 C C . THR A 1 78 ? 0.801 -13.228 -27.526 1.00 82.19 78 THR A C 1
ATOM 572 O O . THR A 1 78 ? 0.834 -13.371 -26.303 1.00 82.19 78 THR A O 1
ATOM 575 N N . LEU A 1 79 ? -0.166 -12.517 -28.120 1.00 76.81 79 LEU A N 1
ATOM 576 C CA . LEU A 1 79 ? -1.215 -11.851 -27.342 1.00 76.81 79 LEU A CA 1
ATOM 577 C C . LEU A 1 79 ? -2.173 -12.860 -26.693 1.00 76.81 79 LEU A C 1
ATOM 579 O O . LEU A 1 79 ? -2.643 -12.615 -25.585 1.00 76.81 79 LEU A O 1
ATOM 583 N N . SER A 1 80 ? -2.395 -14.019 -27.317 1.00 79.94 80 SER A N 1
ATOM 584 C CA . SER A 1 80 ? -3.153 -15.126 -26.721 1.00 79.94 80 SER A CA 1
ATOM 585 C C . SER A 1 80 ? -2.471 -15.676 -25.462 1.00 79.94 80 SER A C 1
ATOM 587 O O . SER A 1 80 ? -3.144 -15.888 -24.454 1.00 79.94 80 SER A O 1
ATOM 589 N N . LEU A 1 81 ? -1.136 -15.821 -25.452 1.00 85.50 81 LEU A N 1
ATOM 590 C CA . LEU A 1 81 ? -0.388 -16.181 -24.236 1.00 85.50 81 LEU A CA 1
ATOM 591 C C . LEU A 1 81 ? -0.542 -15.130 -23.127 1.00 85.50 81 LEU A C 1
ATOM 593 O O . LEU A 1 81 ? -0.826 -15.482 -21.980 1.00 85.50 81 LEU A O 1
ATOM 597 N N . VAL A 1 82 ? -0.388 -13.844 -23.463 1.00 78.69 82 VAL A N 1
ATOM 598 C CA . VAL A 1 82 ? -0.559 -12.734 -22.507 1.00 78.69 82 VAL A CA 1
ATOM 599 C C . VAL A 1 82 ? -1.979 -12.723 -21.938 1.00 78.69 82 VAL A C 1
ATOM 601 O O . VAL A 1 82 ? -2.147 -12.641 -20.721 1.00 78.69 82 VAL A O 1
ATOM 604 N N . ALA A 1 83 ? -2.995 -12.881 -22.789 1.00 75.56 83 ALA A N 1
ATOM 605 C CA . ALA A 1 83 ? -4.390 -12.948 -22.375 1.00 75.56 83 ALA A CA 1
ATOM 606 C C . ALA A 1 83 ? -4.648 -14.127 -21.426 1.00 75.56 83 ALA A C 1
ATOM 608 O O . ALA A 1 83 ? -5.306 -13.939 -20.410 1.00 75.56 83 ALA A O 1
ATOM 609 N N . VAL A 1 84 ? -4.092 -15.316 -21.682 1.00 84.62 84 VAL A N 1
ATOM 610 C CA . VAL A 1 84 ? -4.254 -16.483 -20.794 1.00 84.62 84 VAL A CA 1
ATOM 611 C C . VAL A 1 84 ? -3.608 -16.256 -19.428 1.00 84.62 84 VAL A C 1
ATOM 613 O O . VAL A 1 84 ? -4.241 -16.536 -18.408 1.00 84.62 84 VAL A O 1
ATOM 616 N N . VAL A 1 85 ? -2.388 -15.710 -19.374 1.00 83.75 85 VAL A N 1
ATOM 617 C CA . VAL A 1 85 ? -1.735 -15.342 -18.102 1.00 83.75 85 VAL A CA 1
ATOM 618 C C . VAL A 1 85 ? -2.603 -14.351 -17.327 1.00 83.75 85 VAL A C 1
ATOM 620 O O . VAL A 1 85 ? -2.839 -14.533 -16.131 1.00 83.75 85 VAL A O 1
ATOM 623 N N . PHE A 1 86 ? -3.125 -13.341 -18.021 1.00 74.88 86 PHE A N 1
ATOM 624 C CA . PHE A 1 86 ? -3.924 -12.282 -17.426 1.00 74.88 86 PHE A CA 1
ATOM 625 C C . PHE A 1 86 ? -5.295 -12.793 -16.937 1.00 74.88 86 PHE A C 1
ATOM 627 O O . PHE A 1 86 ? -5.611 -12.602 -15.766 1.00 74.88 86 PHE A O 1
ATOM 634 N N . VAL A 1 87 ? -6.044 -13.568 -17.741 1.00 77.50 87 VAL A N 1
ATOM 635 C CA . VAL A 1 87 ? -7.278 -14.268 -17.310 1.00 77.50 87 VAL A CA 1
ATOM 636 C C . VAL A 1 87 ? -7.007 -15.153 -16.092 1.00 77.50 87 VAL A C 1
ATOM 638 O O . VAL A 1 87 ? -7.775 -15.121 -15.133 1.00 77.50 87 VAL A O 1
ATOM 641 N N . THR A 1 88 ? -5.910 -15.918 -16.086 1.00 85.31 88 THR A N 1
ATOM 642 C CA . THR A 1 88 ? -5.565 -16.796 -14.954 1.00 85.31 88 THR A CA 1
ATOM 643 C C . THR A 1 88 ? -5.365 -15.985 -13.676 1.00 85.31 88 THR A C 1
ATOM 645 O O . THR A 1 88 ? -5.996 -16.269 -12.654 1.00 85.31 88 THR A O 1
ATOM 648 N N . ALA A 1 89 ? -4.514 -14.956 -13.731 1.00 79.62 89 ALA A N 1
ATOM 649 C CA . ALA A 1 89 ? -4.234 -14.080 -12.598 1.00 79.62 89 ALA A CA 1
ATOM 650 C C . ALA A 1 89 ? -5.516 -13.404 -12.088 1.00 79.62 89 ALA A C 1
ATOM 652 O O . ALA A 1 89 ? -5.787 -13.417 -10.888 1.00 79.62 89 ALA A O 1
ATOM 653 N N . MET A 1 90 ? -6.341 -12.897 -13.004 1.00 71.88 90 MET A N 1
ATOM 654 C CA . MET A 1 90 ? -7.595 -12.199 -12.733 1.00 71.88 90 MET A CA 1
ATOM 655 C C . MET A 1 90 ? -8.662 -13.117 -12.107 1.00 71.88 90 MET A C 1
ATOM 657 O O . MET A 1 90 ? -9.320 -12.715 -11.150 1.00 71.88 90 MET A O 1
ATOM 661 N N . VAL A 1 91 ? -8.786 -14.377 -12.548 1.00 80.50 91 VAL A N 1
ATOM 662 C CA . VAL A 1 91 ? -9.699 -15.372 -11.948 1.00 80.50 91 VAL A CA 1
ATOM 663 C C . VAL A 1 91 ? -9.305 -15.701 -10.499 1.00 80.50 91 VAL A C 1
ATOM 665 O O . VAL A 1 91 ? -10.178 -15.824 -9.633 1.00 80.50 91 VAL A O 1
ATOM 668 N N . PHE A 1 92 ? -8.007 -15.800 -10.187 1.00 79.19 92 PHE A N 1
ATOM 669 C CA . PHE A 1 92 ? -7.550 -15.980 -8.801 1.00 79.19 92 PHE A CA 1
ATOM 670 C C . PHE A 1 92 ? -7.657 -14.699 -7.964 1.00 79.19 92 PHE A C 1
ATOM 672 O O . PHE A 1 92 ? -8.062 -14.778 -6.799 1.00 79.19 92 PHE A O 1
ATOM 679 N N . TRP A 1 93 ? -7.335 -13.541 -8.547 1.00 73.25 93 TRP A N 1
ATOM 680 C CA . TRP A 1 93 ? -7.436 -12.229 -7.909 1.00 73.25 93 TRP A CA 1
ATOM 681 C C . TRP A 1 93 ? -8.884 -11.921 -7.528 1.00 73.25 93 TRP A C 1
ATOM 683 O O . TRP A 1 93 ? -9.176 -11.760 -6.347 1.00 73.25 93 TRP A O 1
ATOM 693 N N . MET A 1 94 ? -9.821 -11.979 -8.476 1.00 64.69 94 MET A N 1
ATOM 694 C CA . MET A 1 94 ? -11.235 -11.705 -8.219 1.00 64.69 94 MET A CA 1
ATOM 695 C C . MET A 1 94 ? -11.836 -12.678 -7.192 1.00 64.69 94 MET A C 1
ATOM 697 O O . MET A 1 94 ? -12.641 -12.268 -6.359 1.00 64.69 94 MET A O 1
ATOM 701 N N . ARG A 1 95 ? -11.410 -13.950 -7.156 1.00 70.31 95 ARG A N 1
ATOM 702 C CA . ARG A 1 95 ? -11.832 -14.894 -6.100 1.00 70.31 95 ARG A CA 1
ATOM 703 C C . ARG A 1 95 ? -11.390 -14.446 -4.696 1.00 70.31 95 ARG A C 1
ATOM 705 O O . ARG A 1 95 ? -12.095 -14.730 -3.727 1.00 70.31 95 ARG A O 1
ATOM 712 N N . ARG A 1 96 ? -10.238 -13.772 -4.568 1.00 64.56 96 ARG A N 1
ATOM 713 C CA . ARG A 1 96 ? -9.779 -13.137 -3.317 1.00 64.56 96 ARG A CA 1
ATOM 714 C C . ARG A 1 96 ? -10.592 -11.866 -3.044 1.00 64.56 96 ARG A C 1
ATOM 716 O O . ARG A 1 96 ? -11.188 -11.756 -1.975 1.00 64.56 96 ARG A O 1
ATOM 723 N N . SER A 1 97 ? -10.695 -10.975 -4.028 1.00 52.50 97 SER A N 1
ATOM 724 C CA . SER A 1 97 ? -11.345 -9.662 -3.912 1.00 52.50 97 SER A CA 1
ATOM 725 C C . SER A 1 97 ? -12.860 -9.740 -3.667 1.00 52.50 97 SER A C 1
ATOM 727 O O . SER A 1 97 ? -13.406 -8.927 -2.927 1.00 52.50 97 SER A O 1
ATOM 729 N N . ALA A 1 98 ? -13.554 -10.769 -4.166 1.00 54.81 98 ALA A N 1
ATOM 730 C CA . ALA A 1 98 ? -14.986 -10.996 -3.923 1.00 54.81 98 ALA A CA 1
ATOM 731 C C . ALA A 1 98 ? -15.355 -11.191 -2.434 1.00 54.81 98 ALA A C 1
ATOM 733 O O . ALA A 1 98 ? -16.539 -11.230 -2.097 1.00 54.81 98 ALA A O 1
ATOM 734 N N . ARG A 1 99 ? -14.360 -11.317 -1.540 1.00 56.09 99 ARG A N 1
ATOM 735 C CA . ARG A 1 99 ? -14.532 -11.318 -0.078 1.00 56.09 99 ARG A CA 1
ATOM 736 C C . ARG A 1 99 ? -14.310 -9.944 0.576 1.00 56.09 99 ARG A C 1
ATOM 738 O O . ARG A 1 99 ? -14.871 -9.726 1.642 1.00 56.09 99 ARG A O 1
ATOM 745 N N . THR A 1 100 ? -13.553 -9.027 -0.038 1.00 51.41 100 THR A N 1
ATOM 746 C CA . THR A 1 100 ? -13.202 -7.702 0.530 1.00 51.41 100 THR A CA 1
ATOM 747 C C . THR A 1 100 ? -13.944 -6.523 -0.120 1.00 51.41 100 THR A C 1
ATOM 749 O O . THR A 1 100 ? -14.121 -5.480 0.512 1.00 51.41 100 THR A O 1
ATOM 752 N N . PHE A 1 101 ? -14.463 -6.700 -1.342 1.00 47.31 101 PHE A N 1
ATOM 753 C CA . PHE A 1 101 ? -15.086 -5.659 -2.182 1.00 47.31 101 PHE A CA 1
ATOM 754 C C . PHE A 1 101 ? -16.150 -4.784 -1.485 1.00 47.31 101 PHE A C 1
ATOM 756 O O . PHE A 1 101 ? -16.275 -3.597 -1.785 1.00 47.31 101 PHE A O 1
ATOM 763 N N . SER A 1 102 ? -16.921 -5.343 -0.546 1.00 49.72 102 SER A N 1
ATOM 764 C CA . SER A 1 102 ? -17.987 -4.614 0.163 1.00 49.72 102 SER A CA 1
ATOM 765 C C . SER A 1 102 ? -17.481 -3.593 1.193 1.00 49.72 102 SER A C 1
ATOM 767 O O . SER A 1 102 ? -18.247 -2.702 1.570 1.00 49.72 102 SER A O 1
ATOM 769 N N . GLY A 1 103 ? -16.234 -3.723 1.661 1.00 49.28 103 GLY A N 1
ATOM 770 C CA . GLY A 1 103 ? -15.612 -2.803 2.616 1.00 49.28 103 GLY A CA 1
ATOM 771 C C . GLY A 1 103 ? -14.869 -1.666 1.925 1.00 49.28 103 GLY A C 1
ATOM 772 O O . GLY A 1 103 ? -15.228 -0.499 2.088 1.00 49.28 103 GLY A O 1
ATOM 773 N N . GLU A 1 104 ? -13.900 -2.014 1.076 1.00 46.22 104 GLU A N 1
ATOM 774 C CA . GLU A 1 104 ? -13.007 -1.048 0.420 1.00 46.22 104 GLU A CA 1
ATOM 775 C C . GLU A 1 104 ? -13.756 0.010 -0.404 1.00 46.22 104 GLU A C 1
ATOM 777 O O . GLU A 1 104 ? -13.406 1.191 -0.363 1.00 46.22 104 GLU A O 1
ATOM 782 N N . ILE A 1 105 ? -14.814 -0.380 -1.129 1.00 49.28 105 ILE A N 1
ATOM 783 C CA . ILE A 1 105 ? -15.575 0.559 -1.966 1.00 49.28 105 ILE A CA 1
ATOM 784 C C . ILE A 1 105 ? -16.385 1.535 -1.100 1.00 49.28 105 ILE A C 1
ATOM 786 O O . ILE A 1 105 ? -16.441 2.720 -1.422 1.00 49.28 105 ILE A O 1
ATOM 790 N N . LYS A 1 106 ? -16.964 1.097 0.030 1.00 49.12 106 LYS A N 1
ATOM 791 C CA . LYS A 1 106 ? -17.637 2.026 0.961 1.00 49.12 106 LYS A CA 1
ATOM 792 C C . LYS A 1 106 ? -16.650 3.062 1.499 1.00 49.12 106 LYS A C 1
ATOM 794 O O . LYS A 1 106 ? -16.975 4.241 1.539 1.00 49.12 106 LYS A O 1
ATOM 799 N N . GLN A 1 107 ? -15.448 2.628 1.870 1.00 46.31 107 GLN A N 1
ATOM 800 C CA . GLN A 1 107 ? -14.429 3.485 2.473 1.00 46.31 107 GLN A CA 1
ATOM 801 C C . GLN A 1 107 ? -13.890 4.521 1.468 1.00 46.31 107 GLN A C 1
ATOM 803 O O . GLN A 1 107 ? -13.916 5.722 1.740 1.00 46.31 107 GLN A O 1
ATOM 808 N N . LYS A 1 108 ? -13.523 4.084 0.254 1.00 45.69 108 LYS A N 1
ATOM 809 C CA . LYS A 1 108 ? -13.009 4.962 -0.815 1.00 45.69 108 LYS A CA 1
ATOM 810 C C . LYS A 1 108 ? -14.066 5.934 -1.363 1.00 45.69 108 LYS A C 1
ATOM 812 O O . LYS A 1 108 ? -13.736 7.066 -1.708 1.00 45.69 108 LYS A O 1
ATOM 817 N N . VAL A 1 109 ? -15.343 5.540 -1.414 1.00 48.69 109 VAL A N 1
ATOM 818 C CA . VAL A 1 109 ? -16.420 6.424 -1.902 1.00 48.69 109 VAL A CA 1
ATOM 819 C C . VAL A 1 109 ? -16.843 7.465 -0.858 1.00 48.69 109 VAL A C 1
ATOM 821 O O . VAL A 1 109 ? -17.204 8.575 -1.245 1.00 48.69 109 VAL A O 1
ATOM 824 N N . THR A 1 110 ? -16.740 7.175 0.444 1.00 53.19 110 THR A N 1
ATOM 825 C CA . THR A 1 110 ? -16.983 8.185 1.492 1.00 53.19 110 THR A CA 1
ATOM 826 C C . THR A 1 110 ? -15.930 9.299 1.451 1.00 53.19 110 THR A C 1
ATOM 828 O O . THR A 1 110 ? -16.299 10.470 1.502 1.00 53.19 110 THR A O 1
ATOM 831 N N . ALA A 1 111 ? -14.653 8.968 1.220 1.00 47.72 111 ALA A N 1
ATOM 832 C CA . ALA A 1 111 ? -13.599 9.966 0.991 1.00 47.72 111 ALA A CA 1
ATOM 833 C C . ALA A 1 111 ? -13.842 10.817 -0.278 1.00 47.72 111 ALA A C 1
ATOM 835 O O . ALA A 1 111 ? -13.624 12.028 -0.280 1.00 47.72 111 ALA A O 1
ATOM 836 N N . ALA A 1 112 ? -14.364 10.216 -1.354 1.00 44.38 112 ALA A N 1
ATOM 837 C CA . ALA A 1 112 ? -14.648 10.927 -2.604 1.00 44.38 112 ALA A CA 1
ATOM 838 C C . ALA A 1 112 ? -15.814 11.937 -2.513 1.00 44.38 112 ALA A C 1
ATOM 840 O O . ALA A 1 112 ? -15.888 12.859 -3.328 1.00 44.38 112 ALA A O 1
ATOM 841 N N . LEU A 1 113 ? -16.723 11.806 -1.538 1.00 51.72 113 LEU A N 1
ATOM 842 C CA . LEU A 1 113 ? -17.870 12.715 -1.394 1.00 51.72 113 LEU A CA 1
ATOM 843 C C . LEU A 1 113 ? -17.468 14.139 -0.971 1.00 51.72 113 LEU A C 1
ATOM 845 O O . LEU A 1 113 ? -18.191 15.080 -1.317 1.00 51.72 113 LEU A O 1
ATOM 849 N N . GLY A 1 114 ? -16.317 14.304 -0.308 1.00 56.41 114 GLY A N 1
ATOM 850 C CA . GLY A 1 114 ? -15.746 15.606 0.061 1.00 56.41 114 GLY A CA 1
ATOM 851 C C . GLY A 1 114 ? -15.032 16.347 -1.078 1.00 56.41 114 GLY A C 1
ATOM 852 O O . GLY A 1 114 ? -14.720 17.525 -0.932 1.00 56.41 114 GLY A O 1
ATOM 853 N N . MET A 1 115 ? -14.790 15.699 -2.224 1.00 58.75 115 MET A N 1
ATOM 854 C CA . MET A 1 115 ? -13.994 16.267 -3.319 1.00 58.75 115 MET A CA 1
ATOM 855 C C . MET A 1 115 ? -14.828 16.750 -4.517 1.00 58.75 115 MET A C 1
ATOM 857 O O . MET A 1 115 ? -16.000 16.401 -4.700 1.00 58.75 115 MET A O 1
ATOM 861 N N . GLY A 1 116 ? -14.207 17.609 -5.332 1.00 69.81 116 GLY A N 1
ATOM 862 C CA . GLY A 1 116 ? -14.834 18.305 -6.456 1.00 69.81 116 GLY A CA 1
ATOM 863 C C . GLY A 1 116 ? -15.234 17.413 -7.639 1.00 69.81 116 GLY A C 1
ATOM 864 O O . GLY A 1 116 ? -14.884 16.238 -7.737 1.00 69.81 116 GLY A O 1
ATOM 865 N N . ALA A 1 117 ? -15.967 18.010 -8.583 1.00 77.81 117 ALA A N 1
ATOM 866 C CA . ALA A 1 117 ? -16.522 17.336 -9.760 1.00 77.81 117 ALA A CA 1
ATOM 867 C C . ALA A 1 117 ? -15.490 16.546 -10.592 1.00 77.81 117 ALA A C 1
ATOM 869 O O . ALA A 1 117 ? -15.817 15.481 -11.111 1.00 77.81 117 ALA A O 1
ATOM 870 N N . SER A 1 118 ? -14.250 17.037 -10.685 1.00 75.56 118 SER A N 1
ATOM 871 C CA . SER A 1 118 ? -13.139 16.390 -11.396 1.00 75.56 118 SER A CA 1
ATOM 872 C C . SER A 1 118 ? -12.804 14.999 -10.854 1.00 75.56 118 SER A C 1
ATOM 874 O O . SER A 1 118 ? -12.559 14.092 -11.645 1.00 75.56 118 SER A O 1
ATOM 876 N N . VAL A 1 119 ? -12.851 14.804 -9.532 1.00 79.69 119 VAL A N 1
ATOM 877 C CA . VAL A 1 119 ? -12.538 13.515 -8.898 1.00 79.69 119 VAL A CA 1
ATOM 878 C C . VAL A 1 119 ? -13.614 12.484 -9.226 1.00 79.69 119 VAL A C 1
ATOM 880 O O . VAL A 1 119 ? -13.281 11.375 -9.622 1.00 79.69 119 VAL A O 1
ATOM 883 N N . LEU A 1 120 ? -14.901 12.852 -9.198 1.00 80.44 120 LEU A N 1
ATOM 884 C CA . LEU A 1 120 ? -15.981 11.939 -9.601 1.00 80.44 120 LEU A CA 1
ATOM 885 C C . LEU A 1 120 ? -15.866 11.500 -11.071 1.00 80.44 120 LEU A C 1
ATOM 887 O O . LEU A 1 120 ? -16.125 10.332 -11.369 1.00 80.44 120 LEU A O 1
ATOM 891 N N . ILE A 1 121 ? -15.442 12.397 -11.973 1.00 86.50 121 ILE A N 1
ATOM 892 C CA . ILE A 1 121 ? -15.138 12.042 -13.370 1.00 86.50 121 ILE A CA 1
ATOM 893 C C . ILE A 1 121 ? -13.953 11.073 -13.410 1.00 86.50 121 ILE A C 1
ATOM 895 O O . ILE A 1 121 ? -14.075 10.001 -13.997 1.00 86.50 121 ILE A O 1
ATOM 899 N N . ALA A 1 122 ? -12.832 11.424 -12.771 1.00 79.06 122 ALA A N 1
ATOM 900 C CA . ALA A 1 122 ? -11.595 10.647 -12.803 1.00 79.06 122 ALA A CA 1
ATOM 901 C C . ALA A 1 122 ? -11.758 9.250 -12.185 1.00 79.06 122 ALA A C 1
ATOM 903 O O . ALA A 1 122 ? -11.363 8.270 -12.803 1.00 79.06 122 ALA A O 1
ATOM 904 N N . THR A 1 123 ? -12.398 9.124 -11.020 1.00 77.12 123 THR A N 1
ATOM 905 C CA . THR A 1 123 ? -12.674 7.830 -10.378 1.00 77.12 123 THR A CA 1
ATOM 906 C C . THR A 1 123 ? -13.582 6.960 -11.244 1.00 77.12 123 THR A C 1
ATOM 908 O O . THR A 1 123 ? -13.292 5.781 -11.427 1.00 77.12 123 THR A O 1
ATOM 911 N N . SER A 1 124 ? -14.646 7.526 -11.827 1.00 85.19 124 SER A N 1
ATOM 912 C CA . SER A 1 124 ? -15.552 6.773 -12.711 1.00 85.19 124 SER A CA 1
ATOM 913 C C . SER A 1 124 ? -14.859 6.354 -14.013 1.00 85.19 124 SER A C 1
ATOM 915 O O . SER A 1 124 ? -15.061 5.240 -14.487 1.00 85.19 124 SER A O 1
ATOM 917 N N . PHE A 1 125 ? -14.015 7.230 -14.565 1.00 88.25 125 PHE A N 1
ATOM 918 C CA . PHE A 1 125 ? -13.209 6.977 -15.757 1.00 88.25 125 PHE A CA 1
ATOM 919 C C . PHE A 1 125 ? -12.139 5.908 -15.528 1.00 88.25 125 PHE A C 1
ATOM 921 O O . PHE A 1 125 ? -12.026 4.999 -16.337 1.00 88.25 125 PHE A O 1
ATOM 928 N N . LEU A 1 126 ? -11.370 5.984 -14.439 1.00 80.38 126 LEU A N 1
ATOM 929 C CA . LEU A 1 126 ? -10.308 5.018 -14.145 1.00 80.38 126 LEU A CA 1
ATOM 930 C C . LEU A 1 126 ? -10.885 3.644 -13.794 1.00 80.38 126 LEU A C 1
ATOM 932 O O . LEU A 1 126 ? -10.383 2.639 -14.288 1.00 80.38 126 LEU A O 1
ATOM 936 N N . ALA A 1 127 ? -11.967 3.602 -13.008 1.00 81.94 127 ALA A N 1
ATOM 937 C CA . ALA A 1 127 ? -12.640 2.354 -12.667 1.00 81.94 127 ALA A CA 1
ATOM 938 C C . ALA A 1 127 ? -13.212 1.656 -13.909 1.00 81.94 127 ALA A C 1
ATOM 940 O O . ALA A 1 127 ? -12.851 0.523 -14.194 1.00 81.94 127 ALA A O 1
ATOM 941 N N . VAL A 1 128 ? -14.062 2.333 -14.691 1.00 89.81 128 VAL A N 1
ATOM 942 C CA . VAL A 1 128 ? -14.671 1.715 -15.885 1.00 89.81 128 VAL A CA 1
ATOM 943 C C . VAL A 1 128 ? -13.666 1.566 -17.029 1.00 89.81 128 VAL A C 1
ATOM 945 O O . VAL A 1 128 ? -13.786 0.650 -17.834 1.00 89.81 128 VAL A O 1
ATOM 948 N N . GLY A 1 129 ? -12.670 2.448 -17.115 1.00 82.12 129 GLY A N 1
ATOM 949 C CA . GLY A 1 129 ? -11.652 2.438 -18.164 1.00 82.12 129 GLY A CA 1
ATOM 950 C C . GLY A 1 129 ? -10.706 1.255 -18.040 1.00 82.12 129 GLY A C 1
ATOM 951 O O . GLY A 1 129 ? -10.351 0.675 -19.059 1.00 82.12 129 GLY A O 1
ATOM 952 N N . ARG A 1 130 ? -10.358 0.848 -16.812 1.00 83.19 130 ARG A N 1
ATOM 953 C CA . ARG A 1 130 ? -9.615 -0.391 -16.572 1.00 83.19 130 ARG A CA 1
ATOM 954 C C . ARG A 1 130 ? -10.399 -1.600 -17.081 1.00 83.19 130 ARG A C 1
ATOM 956 O O . ARG A 1 130 ? -9.960 -2.239 -18.033 1.00 83.19 130 ARG A O 1
ATOM 963 N N . GLU A 1 131 ? -11.576 -1.855 -16.510 1.00 87.69 131 GLU A N 1
ATOM 964 C CA . GLU A 1 131 ? -12.379 -3.033 -16.869 1.00 87.69 131 GLU A CA 1
ATOM 965 C C . GLU A 1 131 ? -12.754 -3.027 -18.362 1.00 87.69 131 GLU A C 1
ATOM 967 O O . GLU A 1 131 ? -12.779 -4.066 -19.014 1.00 87.69 131 GLU A O 1
ATOM 972 N N . GLY A 1 132 ? -12.993 -1.849 -18.948 1.00 86.00 132 GLY A N 1
ATOM 973 C CA . GLY A 1 132 ? -13.281 -1.683 -20.372 1.00 86.00 132 GLY A CA 1
ATOM 974 C C . GLY A 1 132 ? -12.086 -1.958 -21.296 1.00 86.00 132 GLY A C 1
ATOM 975 O O . GLY A 1 132 ? -12.277 -2.543 -22.364 1.00 86.00 132 GLY A O 1
ATOM 976 N N . LEU A 1 133 ? -10.857 -1.608 -20.898 1.00 82.94 133 LEU A N 1
ATOM 977 C CA . LEU A 1 133 ? -9.637 -1.973 -21.631 1.00 82.94 133 LEU A CA 1
ATOM 978 C C . LEU A 1 133 ? -9.370 -3.482 -21.553 1.00 82.94 133 LEU A C 1
ATOM 980 O O . LEU A 1 133 ? -9.040 -4.092 -22.571 1.00 82.94 133 LEU A O 1
ATOM 984 N N . GLU A 1 134 ? -9.573 -4.086 -20.378 1.00 83.19 134 GLU A N 1
ATOM 985 C CA . GLU A 1 134 ? -9.492 -5.539 -20.178 1.00 83.19 134 GLU A CA 1
ATOM 986 C C . GLU A 1 134 ? -10.560 -6.254 -21.039 1.00 83.19 134 GLU A C 1
ATOM 988 O O . GLU A 1 134 ? -10.228 -7.136 -21.835 1.00 83.19 134 GLU A O 1
ATOM 993 N N . THR A 1 135 ? -11.813 -5.773 -21.021 1.00 86.12 135 THR A N 1
ATOM 994 C CA . THR A 1 135 ? -12.908 -6.230 -21.904 1.00 86.12 135 THR A CA 1
ATOM 995 C C . THR A 1 135 ? -12.512 -6.160 -23.378 1.00 86.12 135 THR A C 1
ATOM 997 O O . THR A 1 135 ? -12.680 -7.132 -24.112 1.00 86.12 135 THR A O 1
ATOM 1000 N N . ALA A 1 136 ? -11.992 -5.016 -23.833 1.00 86.94 136 ALA A N 1
ATOM 1001 C CA . ALA A 1 136 ? -11.623 -4.808 -25.228 1.00 86.94 136 ALA A CA 1
ATOM 1002 C C . ALA A 1 136 ? -10.503 -5.763 -25.670 1.00 86.94 136 ALA A C 1
ATOM 1004 O O . ALA A 1 136 ? -10.580 -6.307 -26.770 1.00 86.94 136 ALA A O 1
ATOM 1005 N N . LEU A 1 137 ? -9.511 -6.024 -24.809 1.00 81.06 137 LEU A N 1
ATOM 1006 C CA . LEU A 1 137 ? -8.440 -6.985 -25.081 1.00 81.06 137 LEU A CA 1
ATOM 1007 C C . LEU A 1 137 ? -8.976 -8.419 -25.187 1.00 81.06 137 LEU A C 1
ATOM 1009 O O . LEU A 1 137 ? -8.669 -9.111 -26.157 1.00 81.06 137 LEU A O 1
ATOM 1013 N N . PHE A 1 138 ? -9.797 -8.861 -24.229 1.00 78.50 138 PHE A N 1
ATOM 1014 C CA . PHE A 1 138 ? -10.345 -10.222 -24.217 1.00 78.50 138 PHE A CA 1
ATOM 1015 C C . PHE A 1 138 ? -11.333 -10.481 -25.354 1.00 78.50 138 PHE A C 1
ATOM 1017 O O . PHE A 1 138 ? -11.319 -11.554 -25.958 1.00 78.50 138 PHE A O 1
ATOM 1024 N N . LEU A 1 139 ? -12.198 -9.514 -25.667 1.00 82.00 139 LEU A N 1
ATOM 1025 C CA . LEU A 1 139 ? -13.110 -9.631 -26.801 1.00 82.00 139 LEU A CA 1
ATOM 1026 C C . LEU A 1 139 ? -12.346 -9.645 -28.124 1.00 82.00 139 LEU A C 1
ATOM 1028 O O . LEU A 1 139 ? -12.729 -10.393 -29.019 1.00 82.00 139 LEU A O 1
ATOM 1032 N N . TRP A 1 140 ? -11.252 -8.887 -28.235 1.00 82.69 140 TRP A N 1
ATOM 1033 C CA . TRP A 1 140 ? -10.401 -8.895 -29.420 1.00 82.69 140 TRP A CA 1
ATOM 1034 C C . TRP A 1 140 ? -9.697 -10.243 -29.626 1.00 82.69 140 TRP A C 1
ATOM 1036 O O . TRP A 1 140 ? -9.789 -10.811 -30.713 1.00 82.69 140 TRP A O 1
ATOM 1046 N N . THR A 1 141 ? -9.058 -10.811 -28.594 1.00 74.50 141 THR A N 1
ATOM 1047 C CA . THR A 1 141 ? -8.404 -12.130 -28.713 1.00 74.50 141 THR A CA 1
ATOM 1048 C C . THR A 1 141 ? -9.409 -13.253 -28.967 1.00 74.50 141 THR A C 1
ATOM 1050 O O . THR A 1 141 ? -9.153 -14.131 -29.788 1.00 74.50 141 THR A O 1
ATOM 1053 N N . THR A 1 142 ? -10.584 -13.197 -28.334 1.00 73.19 142 THR A N 1
ATOM 1054 C CA . THR A 1 142 ? -11.670 -14.164 -28.569 1.00 73.19 142 THR A CA 1
ATOM 1055 C C . THR A 1 142 ? -12.232 -14.047 -29.989 1.00 73.19 142 THR A C 1
ATOM 1057 O O . THR A 1 142 ? -12.486 -15.063 -30.628 1.00 73.19 142 THR A O 1
ATOM 1060 N N . ALA A 1 143 ? -12.389 -12.829 -30.519 1.00 76.81 143 ALA A N 1
ATOM 1061 C CA . ALA A 1 143 ? -12.843 -12.613 -31.892 1.00 76.81 143 ALA A CA 1
ATOM 1062 C C . ALA A 1 143 ? -11.818 -13.104 -32.928 1.00 76.81 143 ALA A C 1
ATOM 1064 O O . ALA A 1 143 ? -12.209 -13.747 -33.895 1.00 76.81 143 ALA A O 1
ATOM 1065 N N . GLN A 1 144 ? -10.519 -12.877 -32.699 1.00 73.81 144 GLN A N 1
ATOM 1066 C CA . GLN A 1 144 ? -9.450 -13.423 -33.547 1.00 73.81 144 GLN A CA 1
ATOM 1067 C C . GLN A 1 144 ? -9.489 -14.959 -33.587 1.00 73.81 144 GLN A C 1
ATOM 1069 O O . GLN A 1 144 ? -9.478 -15.542 -34.669 1.00 73.81 144 GLN A O 1
ATOM 1074 N N . ALA A 1 145 ? -9.628 -15.607 -32.426 1.00 67.00 145 ALA A N 1
ATOM 1075 C CA . ALA A 1 145 ? -9.762 -17.060 -32.325 1.00 67.00 145 ALA A CA 1
ATOM 1076 C C . ALA A 1 145 ? -11.026 -17.620 -33.015 1.00 67.00 145 ALA A C 1
ATOM 1078 O O . ALA A 1 145 ? -11.003 -18.731 -33.542 1.00 67.00 145 ALA A O 1
ATOM 1079 N N . ALA A 1 146 ? -12.121 -16.855 -33.035 1.00 65.56 146 ALA A N 1
ATOM 1080 C CA . ALA A 1 146 ? -13.389 -17.222 -33.673 1.00 65.56 146 ALA A CA 1
ATOM 1081 C C . ALA A 1 146 ? -13.475 -16.867 -35.177 1.00 65.56 146 ALA A C 1
ATOM 1083 O O . ALA A 1 146 ? -14.504 -17.116 -35.817 1.00 65.56 146 ALA A O 1
ATOM 1084 N N . GLY A 1 147 ? -12.421 -16.277 -35.753 1.00 65.75 147 GLY A N 1
ATOM 1085 C CA . GLY A 1 147 ? -12.326 -15.960 -37.178 1.00 65.75 147 GLY A CA 1
ATOM 1086 C C . GLY A 1 147 ? -13.365 -14.944 -37.674 1.00 65.75 147 GLY A C 1
ATOM 1087 O O . GLY A 1 147 ? -13.698 -13.971 -37.006 1.00 65.75 147 GLY A O 1
ATOM 1088 N N . SER A 1 148 ? -13.887 -15.150 -38.886 1.00 58.19 148 SER A N 1
ATOM 1089 C CA . SER A 1 148 ? -14.779 -14.206 -39.583 1.00 58.19 148 SER A CA 1
ATOM 1090 C C . SER A 1 148 ? -16.245 -14.218 -39.107 1.00 58.19 148 SER A C 1
ATOM 1092 O O . SER A 1 148 ? -17.145 -13.813 -39.848 1.00 58.19 148 SER A O 1
ATOM 1094 N N . SER A 1 149 ? -16.512 -14.677 -37.881 1.00 68.12 149 SER A N 1
ATOM 1095 C CA . SER A 1 149 ? -17.861 -14.761 -37.315 1.00 68.12 149 SER A CA 1
ATOM 1096 C C . SER A 1 149 ? -18.280 -13.459 -36.609 1.00 68.12 149 SER A C 1
ATOM 1098 O O . SER A 1 149 ? -17.496 -12.791 -35.940 1.00 68.12 149 SER A O 1
ATOM 1100 N N . SER A 1 150 ? -19.561 -13.090 -36.712 1.00 71.38 150 SER A N 1
ATOM 1101 C CA . SER A 1 150 ? -20.149 -11.976 -35.942 1.00 71.38 150 SER A CA 1
ATOM 1102 C C . SER A 1 150 ? -20.656 -12.396 -34.552 1.00 71.38 150 SER A C 1
ATOM 1104 O O . SER A 1 150 ? -21.118 -11.553 -33.777 1.00 71.38 150 SER A O 1
ATOM 1106 N N . GLY A 1 151 ? -20.554 -13.691 -34.226 1.00 74.38 151 GLY A N 1
ATOM 1107 C CA . GLY A 1 151 ? -20.966 -14.283 -32.952 1.00 74.38 151 GLY A CA 1
ATOM 1108 C C . GLY A 1 151 ? -20.328 -13.614 -31.728 1.00 74.38 151 GLY A C 1
ATOM 1109 O O . GLY A 1 151 ? -21.084 -13.177 -30.860 1.00 74.38 151 GLY A O 1
ATOM 1110 N N . PRO A 1 152 ? -18.993 -13.435 -31.668 1.00 79.31 152 PRO A N 1
ATOM 1111 C CA . PRO A 1 152 ? -18.310 -12.797 -30.540 1.00 79.31 152 PRO A CA 1
ATOM 1112 C C . PRO A 1 152 ? -18.876 -11.414 -30.184 1.00 79.31 152 PRO A C 1
ATOM 1114 O O . PRO A 1 152 ? -19.182 -11.132 -29.024 1.00 79.31 152 PRO A O 1
ATOM 1117 N N . LEU A 1 153 ? -19.105 -10.562 -31.191 1.00 81.06 153 LEU A N 1
ATOM 1118 C CA . LEU A 1 153 ? -19.653 -9.216 -30.996 1.00 81.06 153 LEU A CA 1
ATOM 1119 C C . LEU A 1 153 ? -21.097 -9.260 -30.463 1.00 81.06 153 LEU A C 1
ATOM 1121 O O . LEU A 1 153 ? -21.442 -8.533 -29.531 1.00 81.06 153 LEU A O 1
ATOM 1125 N N . ALA A 1 154 ? -21.936 -10.131 -31.034 1.00 84.00 154 ALA A N 1
ATOM 1126 C CA . ALA A 1 154 ? -23.319 -10.311 -30.597 1.00 84.00 154 ALA A CA 1
ATOM 1127 C C . ALA A 1 154 ? -23.395 -10.868 -29.164 1.00 84.00 154 ALA A C 1
ATOM 1129 O O . ALA A 1 154 ? -24.178 -10.379 -28.350 1.00 84.00 154 ALA A O 1
ATOM 1130 N N . GLY A 1 155 ? -22.540 -11.840 -28.838 1.00 85.06 155 GLY A N 1
ATOM 1131 C CA . GLY A 1 155 ? -22.402 -12.405 -27.501 1.00 85.06 155 GLY A CA 1
ATOM 1132 C C . GLY A 1 155 ? -22.029 -11.349 -26.472 1.00 85.06 155 GLY A C 1
ATOM 1133 O O . GLY A 1 155 ? -22.755 -11.162 -25.496 1.00 85.06 155 GLY A O 1
ATOM 1134 N N . ALA A 1 156 ? -20.954 -10.598 -26.728 1.00 86.62 156 ALA A N 1
ATOM 1135 C CA . ALA A 1 156 ? -20.512 -9.499 -25.873 1.00 86.62 156 ALA A CA 1
ATOM 1136 C C . ALA A 1 156 ? -21.617 -8.468 -25.617 1.00 86.62 156 ALA A C 1
ATOM 1138 O O . ALA A 1 156 ? -21.849 -8.086 -24.470 1.00 86.62 156 ALA A O 1
ATOM 1139 N N . ALA A 1 157 ? -22.340 -8.060 -26.666 1.00 89.19 157 ALA A N 1
ATOM 1140 C CA . ALA A 1 157 ? -23.449 -7.120 -26.546 1.00 89.19 157 ALA A CA 1
ATOM 1141 C C . ALA A 1 157 ? -24.575 -7.662 -25.646 1.00 89.19 157 ALA A C 1
ATOM 1143 O O . ALA A 1 157 ? -25.045 -6.949 -24.760 1.00 89.19 157 ALA A O 1
ATOM 1144 N N . VAL A 1 158 ? -24.974 -8.929 -25.809 1.00 91.12 158 VAL A N 1
ATOM 1145 C CA . VAL A 1 158 ? -25.975 -9.574 -24.936 1.00 91.12 158 VAL A CA 1
ATOM 1146 C C . VAL A 1 158 ? -25.466 -9.685 -23.493 1.00 91.12 158 VAL A C 1
ATOM 1148 O O . VAL A 1 158 ? -26.228 -9.431 -22.560 1.00 91.12 158 VAL A O 1
ATOM 1151 N N . GLY A 1 159 ? -24.183 -9.998 -23.297 1.00 88.81 159 GLY A N 1
ATOM 1152 C CA . GLY A 1 159 ? -23.551 -10.067 -21.978 1.00 88.81 159 GLY A CA 1
ATOM 1153 C C . GLY A 1 159 ? -23.607 -8.726 -21.250 1.00 88.81 159 GLY A C 1
ATOM 1154 O O . GLY A 1 159 ? -24.139 -8.646 -20.143 1.00 88.81 159 GLY A O 1
ATOM 1155 N N . LEU A 1 160 ? -23.161 -7.656 -21.915 1.00 90.19 160 LEU A N 1
ATOM 1156 C CA . LEU A 1 160 ? -23.191 -6.284 -21.401 1.00 90.19 160 LEU A CA 1
ATOM 1157 C C . LEU A 1 160 ? -24.623 -5.797 -21.109 1.00 90.19 160 LEU A C 1
ATOM 1159 O O . LEU A 1 160 ? -24.853 -5.134 -20.097 1.00 90.19 160 LEU A O 1
ATOM 1163 N N . LEU A 1 161 ? -25.604 -6.150 -21.949 1.00 92.44 161 LEU A N 1
ATOM 1164 C CA . LEU A 1 161 ? -27.016 -5.817 -21.720 1.00 92.44 161 LEU A CA 1
ATOM 1165 C C . LEU A 1 161 ? -27.584 -6.519 -20.477 1.00 92.44 161 LEU A C 1
ATOM 1167 O O . LEU A 1 161 ? -28.272 -5.882 -19.675 1.00 92.44 161 LEU A O 1
ATOM 1171 N N . ILE A 1 162 ? -27.279 -7.807 -20.281 1.00 90.88 162 ILE A N 1
ATOM 1172 C CA . ILE A 1 162 ? -27.700 -8.540 -19.078 1.00 90.88 162 ILE A CA 1
ATOM 1173 C C . ILE A 1 162 ? -26.964 -8.013 -17.840 1.00 90.88 162 ILE A C 1
ATOM 1175 O O . ILE A 1 162 ? -27.605 -7.809 -16.810 1.00 90.88 162 ILE A O 1
ATOM 1179 N N . ALA A 1 163 ? -25.669 -7.702 -17.932 1.00 88.62 163 ALA A N 1
ATOM 1180 C CA . ALA A 1 163 ? -24.923 -7.065 -16.848 1.00 88.62 163 ALA A CA 1
ATOM 1181 C C . ALA A 1 163 ? -25.562 -5.734 -16.421 1.00 88.62 163 ALA A C 1
ATOM 1183 O O . ALA A 1 163 ? -25.849 -5.538 -15.240 1.00 88.62 163 ALA A O 1
ATOM 1184 N N . ALA A 1 164 ? -25.888 -4.857 -17.376 1.00 89.12 164 ALA A N 1
ATOM 1185 C CA . ALA A 1 164 ? -26.562 -3.590 -17.102 1.00 89.12 164 ALA A CA 1
ATOM 1186 C C . ALA A 1 164 ? -27.931 -3.791 -16.421 1.00 89.12 164 ALA A C 1
ATOM 1188 O O . ALA A 1 164 ? -28.257 -3.085 -15.463 1.00 89.12 164 ALA A O 1
ATOM 1189 N N . ALA A 1 165 ? -28.713 -4.785 -16.860 1.00 88.56 165 ALA A N 1
ATOM 1190 C CA . ALA A 1 165 ? -29.990 -5.140 -16.239 1.00 88.56 165 ALA A CA 1
ATOM 1191 C C . ALA A 1 165 ? -29.825 -5.674 -14.800 1.00 88.56 165 ALA A C 1
ATOM 1193 O O . ALA A 1 165 ? -30.597 -5.301 -13.911 1.00 88.56 165 ALA A O 1
ATOM 1194 N N . LEU A 1 166 ? -28.799 -6.493 -14.542 1.00 84.62 166 LEU A N 1
ATOM 1195 C CA . LEU A 1 166 ? -28.467 -6.997 -13.205 1.00 84.62 166 LEU A CA 1
ATOM 1196 C C . LEU A 1 166 ? -28.012 -5.864 -12.275 1.00 84.62 166 LEU A C 1
ATOM 1198 O O . LEU A 1 166 ? -28.542 -5.742 -11.172 1.00 84.62 166 LEU A O 1
ATOM 1202 N N . CYS A 1 167 ? -27.106 -4.989 -12.719 1.00 83.38 167 CYS A N 1
ATOM 1203 C CA . CYS A 1 167 ? -26.655 -3.824 -11.950 1.00 83.38 167 CYS A CA 1
ATOM 1204 C C . CYS A 1 167 ? -27.808 -2.854 -11.641 1.00 83.38 167 CYS A C 1
ATOM 1206 O O . CYS A 1 167 ? -27.898 -2.334 -10.528 1.00 83.38 167 CYS A O 1
ATOM 1208 N N . TRP A 1 168 ? -28.745 -2.665 -12.574 1.00 85.50 168 TRP A N 1
ATOM 1209 C CA . TRP A 1 168 ? -29.972 -1.900 -12.338 1.00 85.50 168 TRP A CA 1
ATOM 1210 C C . TRP A 1 168 ? -30.898 -2.571 -11.306 1.00 85.50 168 TRP A C 1
ATOM 1212 O O . TRP A 1 168 ? -31.420 -1.896 -10.415 1.00 85.50 168 TRP A O 1
ATOM 1222 N N . GLY A 1 169 ? -31.060 -3.897 -11.363 1.00 82.69 169 GLY A N 1
ATOM 1223 C CA . GLY A 1 169 ? -31.824 -4.669 -10.375 1.00 82.69 169 GLY A CA 1
ATOM 1224 C C . GLY A 1 169 ? -31.205 -4.658 -8.970 1.00 82.69 169 GLY A C 1
ATOM 1225 O O . GLY A 1 169 ? -31.931 -4.552 -7.978 1.00 82.69 169 GLY A O 1
ATOM 1226 N N . LEU A 1 170 ? -29.870 -4.692 -8.881 1.00 75.75 170 LEU A N 1
ATOM 1227 C CA . LEU A 1 170 ? -29.101 -4.532 -7.640 1.00 75.75 170 LEU A CA 1
ATOM 1228 C C . LEU A 1 170 ? -29.255 -3.116 -7.064 1.00 75.75 170 LEU A C 1
ATOM 1230 O O . LEU A 1 170 ? -29.594 -2.970 -5.888 1.00 75.75 170 LEU A O 1
ATOM 1234 N N . TYR A 1 171 ? -29.105 -2.072 -7.891 1.00 76.50 171 TYR A N 1
ATOM 1235 C CA . TYR A 1 171 ? -29.351 -0.677 -7.498 1.00 76.50 171 TYR A CA 1
ATOM 1236 C C . TYR A 1 171 ? -30.762 -0.488 -6.920 1.00 76.50 171 TYR A C 1
ATOM 1238 O O . TYR A 1 171 ? -30.940 0.162 -5.887 1.00 76.50 171 TYR A O 1
ATOM 1246 N N . ARG A 1 172 ? -31.769 -1.117 -7.540 1.00 80.62 172 ARG A N 1
ATOM 1247 C CA . ARG A 1 172 ? -33.172 -1.047 -7.106 1.00 80.62 172 ARG A CA 1
ATOM 1248 C C . ARG A 1 172 ? -33.503 -1.940 -5.896 1.00 80.62 172 ARG A C 1
ATOM 1250 O O . ARG A 1 172 ? -34.658 -1.964 -5.485 1.00 80.62 172 ARG A O 1
ATOM 1257 N N . ARG A 1 173 ? -32.515 -2.644 -5.317 1.00 67.81 173 ARG A N 1
ATOM 1258 C CA . ARG A 1 173 ? -32.646 -3.627 -4.215 1.00 67.81 173 ARG A CA 1
ATOM 1259 C C . ARG A 1 173 ? -33.619 -4.788 -4.497 1.00 67.81 173 ARG A C 1
ATOM 1261 O O . ARG A 1 173 ? -34.177 -5.358 -3.568 1.00 67.81 173 ARG A O 1
ATOM 1268 N N . VAL A 1 174 ? -33.823 -5.149 -5.765 1.00 58.62 174 VAL A N 1
ATOM 1269 C CA . VAL A 1 174 ? -34.751 -6.231 -6.162 1.00 58.62 174 VAL A CA 1
ATOM 1270 C C . VAL A 1 174 ? -34.051 -7.599 -6.219 1.00 58.62 174 VAL A C 1
ATOM 1272 O O . VAL A 1 174 ? -34.709 -8.632 -6.141 1.00 58.62 174 VAL A O 1
ATOM 1275 N N . LEU A 1 175 ? -32.718 -7.628 -6.330 1.00 57.16 175 LEU A N 1
ATOM 1276 C CA . LEU A 1 175 ? -31.934 -8.856 -6.501 1.00 57.16 175 LEU A CA 1
ATOM 1277 C C . LEU A 1 175 ? -30.983 -9.101 -5.318 1.00 57.16 175 LEU A C 1
ATOM 1279 O O . LEU A 1 175 ? -30.149 -8.256 -5.003 1.00 57.16 175 LEU A O 1
ATOM 1283 N N . HIS A 1 176 ? -31.053 -10.294 -4.720 1.00 57.94 176 HIS A N 1
ATOM 1284 C CA . HIS A 1 176 ? -30.088 -10.793 -3.732 1.00 57.94 176 HIS A CA 1
ATOM 1285 C C . HIS A 1 176 ? -29.237 -11.911 -4.355 1.00 57.94 176 HIS A C 1
ATOM 1287 O O . HIS A 1 176 ? -29.591 -13.088 -4.302 1.00 57.94 176 HIS A O 1
ATOM 1293 N N . ILE A 1 177 ? -28.115 -11.544 -4.979 1.00 65.06 177 ILE A N 1
ATOM 1294 C CA . ILE A 1 177 ? -27.220 -12.485 -5.673 1.00 65.06 177 ILE A CA 1
ATOM 1295 C C . ILE A 1 177 ? -26.048 -12.864 -4.761 1.00 65.06 177 ILE A C 1
ATOM 1297 O O . ILE A 1 177 ? -25.403 -12.009 -4.161 1.00 65.06 177 ILE A O 1
ATOM 1301 N N . ASN A 1 178 ? -25.728 -14.158 -4.691 1.00 69.88 178 ASN A N 1
ATOM 1302 C CA . ASN A 1 178 ? -24.530 -14.649 -4.007 1.00 69.88 178 ASN A CA 1
ATOM 1303 C C . ASN A 1 178 ? -23.302 -14.463 -4.916 1.00 69.88 178 ASN A C 1
ATOM 1305 O O . ASN A 1 178 ? -22.929 -15.395 -5.632 1.00 69.88 178 ASN A O 1
ATOM 1309 N N . LEU A 1 179 ? -22.680 -13.276 -4.884 1.00 67.25 179 LEU A N 1
ATOM 1310 C CA . LEU A 1 179 ? -21.531 -12.909 -5.734 1.00 67.25 179 LEU A CA 1
ATOM 1311 C C . LEU A 1 179 ? -20.426 -13.978 -5.717 1.00 67.25 179 LEU A C 1
ATOM 1313 O O . LEU A 1 179 ? -19.972 -14.407 -6.772 1.00 67.25 179 LEU A O 1
ATOM 1317 N N . THR A 1 180 ? -20.070 -14.507 -4.542 1.00 69.88 180 THR A N 1
ATOM 1318 C CA . THR A 1 180 ? -19.060 -15.571 -4.408 1.00 69.88 180 THR A CA 1
ATOM 1319 C C . THR A 1 180 ? -19.409 -16.832 -5.202 1.00 69.88 180 THR A C 1
ATOM 1321 O O . THR A 1 180 ? -18.515 -17.447 -5.778 1.00 69.88 180 THR A O 1
ATOM 1324 N N . ARG A 1 181 ? -20.691 -17.231 -5.278 1.00 76.94 181 ARG A N 1
ATOM 1325 C CA . ARG A 1 181 ? -21.105 -18.395 -6.085 1.00 76.94 181 ARG A CA 1
ATOM 1326 C C . ARG A 1 181 ? -21.079 -18.070 -7.574 1.00 76.94 181 ARG A C 1
ATOM 1328 O O . ARG A 1 181 ? -20.571 -18.877 -8.342 1.00 76.94 181 ARG A O 1
ATOM 1335 N N . PHE A 1 182 ? -21.581 -16.894 -7.952 1.00 74.50 182 PHE A N 1
ATOM 1336 C CA . PHE A 1 182 ? -21.577 -16.412 -9.333 1.00 74.50 182 PHE A CA 1
ATOM 1337 C C . PHE A 1 182 ? -20.153 -16.398 -9.908 1.00 74.50 182 PHE A C 1
ATOM 1339 O O . PHE A 1 182 ? -19.877 -17.136 -10.850 1.00 74.50 182 PHE A O 1
ATOM 1346 N N . PHE A 1 183 ? -19.228 -15.685 -9.258 1.00 72.81 183 PHE A N 1
ATOM 1347 C CA . PHE A 1 183 ? -17.823 -15.608 -9.668 1.00 72.81 183 PHE A CA 1
ATOM 1348 C C . PHE A 1 183 ? -17.074 -16.949 -9.583 1.00 72.81 183 PHE A C 1
ATOM 1350 O O . PHE A 1 183 ? -16.164 -17.186 -10.373 1.00 72.81 183 PHE A O 1
ATOM 1357 N N . SER A 1 184 ? -17.453 -17.863 -8.677 1.00 80.31 184 SER A N 1
ATOM 1358 C CA . SER A 1 184 ? -16.843 -19.206 -8.652 1.00 80.31 184 SER A CA 1
ATOM 1359 C C . SER A 1 184 ? -17.251 -20.054 -9.860 1.00 80.31 184 SER A C 1
ATOM 1361 O O . SER A 1 184 ? -16.434 -20.813 -10.375 1.00 80.31 184 SER A O 1
ATOM 1363 N N . ILE A 1 185 ? -18.505 -19.938 -10.310 1.00 82.88 185 ILE A N 1
ATOM 1364 C CA . ILE A 1 185 ? -19.015 -20.679 -11.470 1.00 82.88 185 ILE A CA 1
ATOM 1365 C C . ILE A 1 185 ? -18.454 -20.077 -12.762 1.00 82.88 185 ILE A C 1
ATOM 1367 O O . ILE A 1 185 ? -17.893 -20.810 -13.574 1.00 82.88 185 ILE A O 1
ATOM 1371 N N . THR A 1 186 ? -18.539 -18.755 -12.941 1.00 77.75 186 THR A N 1
ATOM 1372 C CA . THR A 1 186 ? -18.016 -18.094 -14.148 1.00 77.75 186 THR A CA 1
ATOM 1373 C C . THR A 1 186 ? -16.495 -18.222 -14.249 1.00 77.75 186 THR A C 1
ATOM 1375 O O . THR A 1 186 ? -15.992 -18.527 -15.326 1.00 77.75 186 THR A O 1
ATOM 1378 N N . GLY A 1 187 ? -15.764 -18.117 -13.133 1.00 81.88 187 GLY A N 1
ATOM 1379 C CA . GLY A 1 187 ? -14.316 -18.347 -13.086 1.00 81.88 187 GLY A CA 1
ATOM 1380 C C . GLY A 1 187 ? -13.903 -19.764 -13.502 1.00 81.88 187 GLY A C 1
ATOM 1381 O O . GLY A 1 187 ? -12.940 -19.920 -14.248 1.00 81.88 187 GLY A O 1
ATOM 1382 N N . ALA A 1 188 ? -14.655 -20.799 -13.104 1.00 86.38 188 ALA A N 1
ATOM 1383 C CA . ALA A 1 188 ? -14.398 -22.168 -13.559 1.00 86.38 188 ALA A CA 1
ATOM 1384 C C . ALA A 1 188 ? -14.577 -22.315 -15.081 1.00 86.38 188 ALA A C 1
ATOM 1386 O O . ALA A 1 188 ? -13.750 -22.942 -15.740 1.00 86.38 188 ALA A O 1
ATOM 1387 N N . VAL A 1 189 ? -15.621 -21.706 -15.654 1.00 82.69 189 VAL A N 1
ATOM 1388 C CA . VAL A 1 189 ? -15.856 -21.734 -17.109 1.00 82.69 189 VAL A CA 1
ATOM 1389 C C . VAL A 1 189 ? -14.773 -20.953 -17.865 1.00 82.69 189 VAL A C 1
ATOM 1391 O O . VAL A 1 189 ? -14.275 -21.435 -18.880 1.00 82.69 189 VAL A O 1
ATOM 1394 N N . LEU A 1 190 ? -14.326 -19.805 -17.342 1.00 80.94 190 LEU A N 1
ATOM 1395 C CA . LEU A 1 190 ? -13.230 -19.028 -17.934 1.00 80.94 190 LEU A CA 1
ATOM 1396 C C . LEU A 1 190 ? -11.893 -19.782 -17.939 1.00 80.94 190 LEU A C 1
ATOM 1398 O O . LEU A 1 190 ? -11.140 -19.644 -18.897 1.00 80.94 190 LEU A O 1
ATOM 1402 N N . ILE A 1 191 ? -11.606 -20.627 -16.940 1.00 87.50 191 ILE A N 1
ATOM 1403 C CA . ILE A 1 191 ? -10.417 -21.502 -16.964 1.00 87.50 191 ILE A CA 1
ATOM 1404 C C . ILE A 1 191 ? -10.489 -22.491 -18.138 1.00 87.50 191 ILE A C 1
ATOM 1406 O O . ILE A 1 191 ? -9.478 -22.734 -18.790 1.00 87.50 191 ILE A O 1
ATOM 1410 N N . VAL A 1 192 ? -11.668 -23.037 -18.447 1.00 87.69 192 VAL A N 1
ATOM 1411 C CA . VAL A 1 192 ? -11.838 -23.938 -19.600 1.00 87.69 192 VAL A CA 1
ATOM 1412 C C . VAL A 1 192 ? -11.635 -23.185 -20.922 1.00 87.69 192 VAL A C 1
ATOM 1414 O O . VAL A 1 192 ? -10.877 -23.644 -21.770 1.00 87.69 192 VAL A O 1
ATOM 1417 N N . ILE A 1 193 ? -12.226 -21.995 -21.069 1.00 81.88 193 ILE A N 1
ATOM 1418 C CA . ILE A 1 193 ? -12.058 -21.147 -22.265 1.00 81.88 193 ILE A CA 1
ATOM 1419 C C . ILE A 1 193 ? -10.586 -20.730 -22.443 1.00 81.88 193 ILE A C 1
ATOM 1421 O O . ILE A 1 193 ? -10.049 -20.793 -23.547 1.00 81.88 193 ILE A O 1
ATOM 1425 N N . ALA A 1 194 ? -9.901 -20.361 -21.357 1.00 85.06 194 ALA A N 1
ATOM 1426 C CA . ALA A 1 194 ? -8.488 -19.989 -21.379 1.00 85.06 194 ALA A CA 1
ATOM 1427 C C . ALA A 1 194 ? -7.571 -21.154 -21.792 1.00 85.06 194 ALA A C 1
ATOM 1429 O O . ALA A 1 194 ? -6.580 -20.919 -22.479 1.00 85.06 194 ALA A O 1
ATOM 1430 N N . ALA A 1 195 ? -7.912 -22.406 -21.454 1.00 88.69 195 ALA A N 1
ATOM 1431 C CA . ALA A 1 195 ? -7.202 -23.578 -21.976 1.00 88.69 195 ALA A CA 1
ATOM 1432 C C . ALA A 1 195 ? -7.289 -23.643 -23.513 1.00 88.69 195 ALA A C 1
ATOM 1434 O O . ALA A 1 195 ? -6.291 -23.917 -24.181 1.00 88.69 195 ALA A O 1
ATOM 1435 N N . GLY A 1 196 ? -8.459 -23.316 -24.070 1.00 85.62 196 GLY A N 1
ATOM 1436 C CA . GLY A 1 196 ? -8.684 -23.195 -25.509 1.00 85.62 196 GLY A CA 1
ATOM 1437 C C . GLY A 1 196 ? -7.867 -22.076 -26.152 1.00 85.62 196 GLY A C 1
ATOM 1438 O O . GLY A 1 196 ? -7.102 -22.329 -27.080 1.00 85.62 196 GLY A O 1
ATOM 1439 N N . VAL A 1 197 ? -7.966 -20.847 -25.634 1.00 84.19 197 VAL A N 1
ATOM 1440 C CA . VAL A 1 197 ? -7.179 -19.693 -26.123 1.00 84.19 197 VAL A CA 1
ATOM 1441 C C . VAL A 1 197 ? -5.673 -19.980 -26.069 1.00 84.19 197 VAL A C 1
ATOM 1443 O O . VAL A 1 197 ? -4.939 -19.594 -26.976 1.00 84.19 197 VAL A O 1
ATOM 1446 N N . LEU A 1 198 ? -5.210 -20.722 -25.060 1.00 88.50 198 LEU A N 1
ATOM 1447 C CA . LEU A 1 198 ? -3.828 -21.186 -24.967 1.00 88.50 198 LEU A CA 1
ATOM 1448 C C . LEU A 1 198 ? -3.479 -22.188 -26.081 1.00 88.50 198 LEU A C 1
ATOM 1450 O O . LEU A 1 198 ? -2.456 -22.034 -26.744 1.00 88.50 198 LEU A O 1
ATOM 1454 N N . GLY A 1 199 ? -4.334 -23.186 -26.323 1.00 87.75 199 GLY A N 1
ATOM 1455 C CA . GLY A 1 199 ? -4.173 -24.152 -27.415 1.00 87.75 199 GLY A CA 1
ATOM 1456 C C . GLY A 1 199 ? -4.168 -23.508 -28.807 1.00 87.75 199 GLY A C 1
ATOM 1457 O O . GLY A 1 199 ? -3.425 -23.955 -29.681 1.00 87.75 199 GLY A O 1
ATOM 1458 N N . TYR A 1 200 ? -4.935 -22.436 -29.003 1.00 84.62 200 TYR A N 1
ATOM 1459 C CA . TYR A 1 200 ? -4.922 -21.617 -30.217 1.00 84.62 200 TYR A CA 1
ATOM 1460 C C . TYR A 1 200 ? -3.653 -20.764 -30.323 1.00 84.62 200 TYR A C 1
ATOM 1462 O O . TYR A 1 200 ? -2.949 -20.835 -31.324 1.00 84.62 200 TYR A O 1
ATOM 1470 N N . GLY A 1 201 ? -3.264 -20.054 -29.260 1.00 85.69 201 GLY A N 1
ATOM 1471 C CA . GLY A 1 201 ? -2.045 -19.241 -29.269 1.00 85.69 201 GLY A CA 1
ATOM 1472 C C . GLY A 1 201 ? -0.773 -20.051 -29.550 1.00 85.69 201 GLY A C 1
ATOM 1473 O O . GLY A 1 201 ? 0.132 -19.584 -30.239 1.00 85.69 201 GLY A O 1
ATOM 1474 N N . MET A 1 202 ? -0.724 -21.304 -29.086 1.00 89.31 202 MET A N 1
ATOM 1475 C CA . MET A 1 202 ? 0.355 -22.236 -29.426 1.00 89.31 202 MET A CA 1
ATOM 1476 C C . MET A 1 202 ? 0.349 -22.664 -30.902 1.00 89.31 202 MET A C 1
ATOM 1478 O O . MET A 1 202 ? 1.418 -22.969 -31.428 1.00 89.31 202 MET A O 1
ATOM 1482 N N . ARG A 1 203 ? -0.810 -22.682 -31.577 1.00 86.38 203 ARG A N 1
ATOM 1483 C CA . ARG A 1 203 ? -0.918 -22.972 -33.015 1.00 86.38 203 ARG A CA 1
ATOM 1484 C C . ARG A 1 203 ? -0.375 -21.819 -33.848 1.00 86.38 203 ARG A C 1
ATOM 1486 O O . ARG A 1 203 ? 0.516 -22.051 -34.657 1.00 86.38 203 ARG A O 1
ATOM 1493 N N . ASP A 1 204 ? -0.826 -20.602 -33.573 1.00 82.75 204 ASP A N 1
ATOM 1494 C CA . ASP A 1 204 ? -0.352 -19.375 -34.222 1.00 82.75 204 ASP A CA 1
ATOM 1495 C C . ASP A 1 204 ? 1.181 -19.229 -34.120 1.00 82.75 204 ASP A C 1
ATOM 1497 O O . ASP A 1 204 ? 1.857 -18.889 -35.090 1.00 82.75 204 ASP A O 1
ATOM 1501 N N . LEU A 1 205 ? 1.773 -19.573 -32.968 1.00 85.62 205 LEU A N 1
ATOM 1502 C CA . LEU A 1 205 ? 3.234 -19.583 -32.783 1.00 85.62 205 LEU A CA 1
ATOM 1503 C C . LEU A 1 205 ? 3.953 -20.705 -33.558 1.00 85.62 205 LEU A C 1
ATOM 1505 O O . LEU A 1 205 ? 5.130 -20.554 -33.900 1.00 85.62 205 LEU A O 1
ATOM 1509 N N . GLN A 1 206 ? 3.278 -21.822 -33.843 1.00 86.69 206 GLN A N 1
ATOM 1510 C CA . GLN A 1 206 ? 3.802 -22.8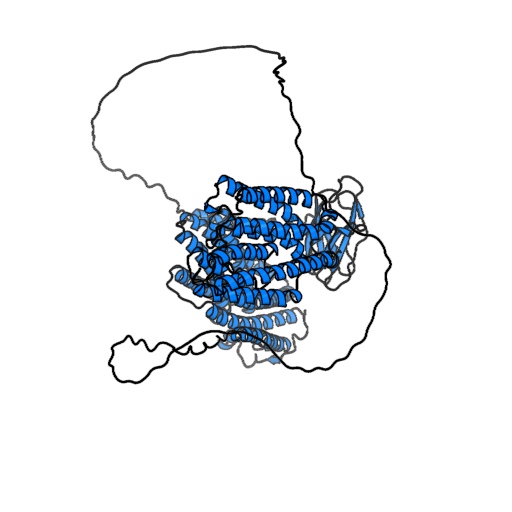77 -34.717 1.00 86.69 206 GLN A CA 1
ATOM 1511 C C . GLN A 1 206 ? 3.711 -22.492 -36.203 1.00 86.69 206 GLN A C 1
ATOM 1513 O O . GLN A 1 206 ? 4.646 -22.774 -36.954 1.00 86.69 206 GLN A O 1
ATOM 1518 N N . GLU A 1 207 ? 2.636 -21.820 -36.625 1.00 81.50 207 GLU A N 1
ATOM 1519 C CA . GLU A 1 207 ? 2.445 -21.324 -38.000 1.00 81.50 207 GLU A CA 1
ATOM 1520 C C . GLU A 1 207 ? 3.416 -20.178 -38.326 1.00 81.50 207 GLU A C 1
ATOM 1522 O O . GLU A 1 207 ? 4.147 -20.246 -39.319 1.00 81.50 207 GLU A O 1
ATOM 1527 N N . ALA A 1 208 ? 3.600 -19.247 -37.383 1.00 79.75 208 ALA A N 1
ATOM 1528 C CA . ALA A 1 208 ? 4.619 -18.201 -37.435 1.00 79.75 208 ALA A CA 1
ATOM 1529 C C . ALA A 1 208 ? 6.073 -18.726 -37.386 1.00 79.75 208 ALA A C 1
ATOM 1531 O O . ALA A 1 208 ? 7.025 -17.942 -37.435 1.00 79.75 208 ALA A O 1
ATOM 1532 N N . THR A 1 209 ? 6.287 -20.045 -37.292 1.00 80.94 209 THR A N 1
ATOM 1533 C CA . THR A 1 209 ? 7.595 -20.721 -37.169 1.00 80.94 209 THR A CA 1
ATOM 1534 C C . THR A 1 209 ? 8.424 -20.322 -35.937 1.00 80.94 209 THR A C 1
ATOM 1536 O O . THR A 1 209 ? 9.628 -20.567 -35.894 1.00 80.94 209 THR A O 1
ATOM 1539 N N . VAL A 1 210 ? 7.786 -19.749 -34.909 1.00 83.06 210 VAL A N 1
ATOM 1540 C CA . VAL A 1 210 ? 8.426 -19.386 -33.630 1.00 83.06 210 VAL A CA 1
ATOM 1541 C C . VAL A 1 210 ? 8.712 -20.635 -32.790 1.00 83.06 210 VAL A C 1
ATOM 1543 O O . VAL A 1 210 ? 9.715 -20.692 -32.081 1.00 83.06 210 VAL A O 1
ATOM 1546 N N . ILE A 1 211 ? 7.846 -21.651 -32.882 1.00 84.62 211 ILE A N 1
ATOM 1547 C CA . ILE A 1 211 ? 7.947 -22.909 -32.133 1.00 84.62 211 ILE A CA 1
ATOM 1548 C C . ILE A 1 211 ? 7.834 -24.095 -33.112 1.00 84.62 211 ILE A C 1
ATOM 1550 O O . ILE A 1 211 ? 6.961 -24.087 -33.980 1.00 84.62 211 ILE A O 1
ATOM 1554 N N . PRO A 1 212 ? 8.689 -25.133 -33.021 1.00 80.94 212 PRO A N 1
ATOM 1555 C CA . PRO A 1 212 ? 8.628 -26.279 -33.928 1.00 80.94 212 PRO A CA 1
ATOM 1556 C C . PRO A 1 212 ? 7.391 -27.169 -33.698 1.00 80.94 212 PRO A C 1
ATOM 1558 O O . PRO A 1 212 ? 6.702 -27.096 -32.679 1.00 80.94 212 PRO A O 1
ATOM 1561 N N . GLY A 1 213 ? 7.135 -28.073 -34.650 1.00 81.12 213 GLY A N 1
ATOM 1562 C CA . GLY A 1 213 ? 6.121 -29.128 -34.517 1.00 81.12 213 GLY A CA 1
ATOM 1563 C C . GLY A 1 213 ? 4.744 -28.825 -35.118 1.00 81.12 213 GLY A C 1
ATOM 1564 O O . GLY A 1 213 ? 3.823 -29.604 -34.889 1.00 81.12 213 GLY A O 1
ATOM 1565 N N . GLY A 1 214 ? 4.595 -27.763 -35.921 1.00 76.31 214 GLY A N 1
ATOM 1566 C CA . GLY A 1 214 ? 3.329 -27.401 -36.588 1.00 76.31 214 GLY A CA 1
ATOM 1567 C C . GLY A 1 214 ? 2.755 -28.446 -37.564 1.00 76.31 214 GLY A C 1
ATOM 1568 O O . GLY A 1 214 ? 1.614 -28.311 -37.994 1.00 76.31 214 GLY A O 1
ATOM 1569 N N . THR A 1 215 ? 3.514 -29.495 -37.892 1.00 79.81 215 THR A N 1
ATOM 1570 C CA . THR A 1 215 ? 3.091 -30.654 -38.704 1.00 79.81 215 THR A CA 1
ATOM 1571 C C . THR A 1 215 ? 2.922 -31.947 -37.889 1.00 79.81 215 THR A C 1
ATOM 1573 O O . THR A 1 215 ? 2.622 -32.995 -38.456 1.00 79.81 215 THR A O 1
ATOM 1576 N N . SER A 1 216 ? 3.126 -31.904 -36.566 1.00 85.88 216 SER A N 1
ATOM 1577 C CA . SER A 1 216 ? 3.064 -33.070 -35.674 1.00 85.88 216 SER A CA 1
ATOM 1578 C C . SER A 1 216 ? 1.683 -33.191 -35.024 1.00 85.88 216 SER A C 1
ATOM 1580 O O . SER A 1 216 ? 1.468 -32.787 -33.876 1.00 85.88 216 SER A O 1
ATOM 1582 N N . TYR A 1 217 ? 0.725 -33.709 -35.791 1.00 85.88 217 TYR A N 1
ATOM 1583 C CA . TYR A 1 217 ? -0.662 -33.884 -35.359 1.00 85.88 217 TYR A CA 1
ATOM 1584 C C . TYR A 1 217 ? -0.803 -35.008 -34.319 1.00 85.88 217 TYR A C 1
ATOM 1586 O O . TYR A 1 217 ? -0.237 -36.091 -34.473 1.00 85.88 217 TYR A O 1
ATOM 1594 N N . ALA A 1 218 ? -1.567 -34.742 -33.257 1.00 87.94 218 ALA A N 1
ATOM 1595 C CA . ALA A 1 218 ? -1.996 -35.746 -32.280 1.00 87.94 218 ALA A CA 1
ATOM 1596 C C . ALA A 1 218 ? -3.209 -36.528 -32.783 1.00 87.94 218 ALA A C 1
ATOM 1598 O O . ALA A 1 218 ? -3.303 -37.739 -32.601 1.00 87.94 218 ALA A O 1
ATOM 1599 N N . PHE A 1 219 ? -4.117 -35.817 -33.446 1.00 85.25 219 PHE A N 1
ATOM 1600 C CA . PHE A 1 219 ? -5.232 -36.371 -34.189 1.00 85.25 219 PHE A CA 1
ATOM 1601 C C . PHE A 1 219 ? -5.582 -35.437 -35.348 1.00 85.25 219 PHE A C 1
ATOM 1603 O O . PHE A 1 219 ? -5.423 -34.217 -35.254 1.00 85.25 219 PHE A O 1
ATOM 1610 N N . ASP A 1 220 ? -6.079 -36.038 -36.422 1.00 84.69 220 ASP A N 1
ATOM 1611 C CA . ASP A 1 220 ? -6.738 -35.352 -37.524 1.00 84.69 220 ASP A CA 1
ATOM 1612 C C . ASP A 1 220 ? -8.059 -36.076 -37.804 1.00 84.69 220 ASP A C 1
ATOM 1614 O O . ASP A 1 220 ? -8.095 -37.213 -38.276 1.00 84.69 220 ASP A O 1
ATOM 1618 N N . LEU A 1 221 ? -9.152 -35.420 -37.427 1.00 84.25 221 LEU A N 1
ATOM 1619 C CA . LEU A 1 221 ? -10.523 -35.882 -37.604 1.00 84.25 221 LEU A CA 1
ATOM 1620 C C . LEU A 1 221 ? -11.238 -35.110 -38.723 1.00 84.25 221 LEU A C 1
ATOM 1622 O O . LEU A 1 221 ? -12.428 -35.332 -38.934 1.00 84.25 221 LEU A O 1
ATOM 1626 N N . SER A 1 222 ? -10.540 -34.237 -39.461 1.00 75.94 222 SER A N 1
ATOM 1627 C CA . SER A 1 222 ? -11.128 -33.383 -40.509 1.00 75.94 222 SER A CA 1
ATOM 1628 C C . SER A 1 222 ? -11.808 -34.172 -41.637 1.00 75.94 222 SER A C 1
ATOM 1630 O O . SER A 1 222 ? -12.785 -33.708 -42.216 1.00 75.94 222 SER A O 1
ATOM 1632 N N . ALA A 1 223 ? -11.355 -35.401 -41.903 1.00 75.19 223 ALA A N 1
ATOM 1633 C CA . ALA A 1 223 ? -11.974 -36.310 -42.870 1.00 75.19 223 ALA A CA 1
ATOM 1634 C C . ALA A 1 223 ? -13.313 -36.928 -42.404 1.00 75.19 223 ALA A C 1
ATOM 1636 O O . ALA A 1 223 ? -14.030 -37.506 -43.218 1.00 75.19 223 ALA A O 1
ATOM 1637 N N . HIS A 1 224 ? -13.641 -36.841 -41.109 1.00 79.12 224 HIS A N 1
ATOM 1638 C CA . HIS A 1 224 ? -14.827 -37.462 -40.494 1.00 79.12 224 HIS A CA 1
ATOM 1639 C C . HIS A 1 224 ? -15.757 -36.451 -39.801 1.00 79.12 224 HIS A C 1
ATOM 1641 O O . HIS A 1 224 ? -16.918 -36.765 -39.543 1.00 79.12 224 HIS A O 1
ATOM 1647 N N . LEU A 1 225 ? -15.256 -35.253 -39.493 1.00 78.12 225 LEU A N 1
ATOM 1648 C CA . LEU A 1 225 ? -15.989 -34.149 -38.886 1.00 78.12 225 LEU A CA 1
ATOM 1649 C C . LEU A 1 225 ? -16.035 -32.984 -39.872 1.00 78.12 225 LEU A C 1
ATOM 1651 O O . LEU A 1 225 ? -15.020 -32.331 -40.100 1.00 78.12 225 LEU A O 1
ATOM 1655 N N . ASP A 1 226 ? -17.216 -32.707 -40.423 1.00 74.88 226 ASP A N 1
ATOM 1656 C CA . ASP A 1 226 ? -17.447 -31.519 -41.246 1.00 74.88 226 ASP A CA 1
ATOM 1657 C C . ASP A 1 226 ? -17.274 -30.243 -40.391 1.00 74.88 226 ASP A C 1
ATOM 1659 O O . ASP A 1 226 ? -18.051 -30.043 -39.451 1.00 74.88 226 ASP A O 1
ATOM 1663 N N . PRO A 1 227 ? -16.303 -29.355 -40.692 1.00 64.50 227 PRO A N 1
ATOM 1664 C CA . PRO A 1 227 ? -16.086 -28.124 -39.930 1.00 64.50 227 PRO A CA 1
ATOM 1665 C C . PRO A 1 227 ? -17.278 -27.154 -39.943 1.00 64.50 227 PRO A C 1
ATOM 1667 O O . PRO A 1 227 ? -17.384 -26.312 -39.052 1.00 64.50 227 PRO A O 1
ATOM 1670 N N . ALA A 1 228 ? -18.184 -27.267 -40.922 1.00 62.91 228 ALA A N 1
ATOM 1671 C CA . ALA A 1 228 ? -19.413 -26.476 -40.994 1.00 62.91 228 ALA A CA 1
ATOM 1672 C C . ALA A 1 228 ? -20.562 -27.046 -40.134 1.00 62.91 228 ALA A C 1
ATOM 1674 O O . ALA A 1 228 ? -21.616 -26.416 -40.008 1.00 62.91 228 ALA A O 1
ATOM 1675 N N . SER A 1 229 ? -20.384 -28.222 -39.522 1.00 75.88 229 SER A N 1
ATOM 1676 C CA . SER A 1 229 ? -21.379 -28.802 -38.622 1.00 75.88 229 SER A CA 1
ATOM 1677 C C . SER A 1 229 ? -21.480 -28.015 -37.318 1.00 75.88 229 SER A C 1
ATOM 1679 O O . SER A 1 229 ? -20.495 -27.850 -36.602 1.00 75.88 229 SER A O 1
ATOM 1681 N N . TRP A 1 230 ? -22.705 -27.624 -36.951 1.00 73.50 230 TRP A N 1
ATOM 1682 C CA . TRP A 1 230 ? -22.991 -26.767 -35.792 1.00 73.50 230 TRP A CA 1
ATOM 1683 C C . TRP A 1 230 ? -22.305 -27.216 -34.491 1.00 73.50 230 TRP A C 1
ATOM 1685 O O . TRP A 1 230 ? -21.813 -26.379 -33.745 1.00 73.50 230 TRP A O 1
ATOM 1695 N N . TYR A 1 231 ? -22.223 -28.523 -34.221 1.00 72.31 231 TYR A N 1
ATOM 1696 C CA . TYR A 1 231 ? -21.600 -29.054 -33.004 1.00 72.31 231 TYR A CA 1
ATOM 1697 C C . TYR A 1 231 ? -20.064 -28.964 -33.030 1.00 72.31 231 TYR A C 1
ATOM 1699 O O . TYR A 1 231 ? -19.454 -28.786 -31.977 1.00 72.31 231 TYR A O 1
ATOM 1707 N N . VAL A 1 232 ? -19.439 -29.030 -34.213 1.00 71.44 232 VAL A N 1
ATOM 1708 C CA . VAL A 1 232 ? -18.004 -28.757 -34.389 1.00 71.44 232 VAL A CA 1
ATOM 1709 C C . VAL A 1 232 ? -17.751 -27.270 -34.169 1.00 71.44 232 VAL A C 1
ATOM 1711 O O . VAL A 1 232 ? -16.865 -26.922 -33.396 1.00 71.44 232 VAL A O 1
ATOM 1714 N N . THR A 1 233 ? -18.593 -26.396 -34.733 1.00 65.06 233 THR A N 1
ATOM 1715 C CA . THR A 1 233 ? -18.535 -24.947 -34.489 1.00 65.06 233 THR A CA 1
ATOM 1716 C C . THR A 1 233 ? -18.754 -24.596 -33.012 1.00 65.06 233 THR A C 1
ATOM 1718 O O . THR A 1 233 ? -18.041 -23.752 -32.492 1.00 65.06 233 THR A O 1
ATOM 1721 N N . VAL A 1 234 ? -19.652 -25.274 -32.282 1.00 65.75 234 VAL A N 1
ATOM 1722 C CA . VAL A 1 234 ? -19.797 -25.106 -30.817 1.00 65.75 234 VAL A CA 1
ATOM 1723 C C . VAL A 1 234 ? -18.520 -25.492 -30.083 1.00 65.75 234 VAL A C 1
ATOM 1725 O O . VAL A 1 234 ? -18.045 -24.728 -29.246 1.00 65.75 234 VAL A O 1
ATOM 1728 N N . VAL A 1 235 ? -17.959 -26.670 -30.355 1.00 75.31 235 VAL A N 1
ATOM 1729 C CA . VAL A 1 235 ? -16.770 -27.160 -29.640 1.00 75.31 235 VAL A CA 1
ATOM 1730 C C . VAL A 1 235 ? -15.537 -26.310 -29.966 1.00 75.31 235 VAL A C 1
ATOM 1732 O O . VAL A 1 235 ? -14.773 -25.970 -29.063 1.00 75.31 235 VAL A O 1
ATOM 1735 N N . GLN A 1 236 ? -15.386 -25.879 -31.216 1.00 72.00 236 GLN A N 1
ATOM 1736 C CA . GLN A 1 236 ? -14.327 -24.967 -31.634 1.00 72.00 236 GLN A CA 1
ATOM 1737 C C . GLN A 1 236 ? -14.544 -23.549 -31.076 1.00 72.00 236 GLN A C 1
ATOM 1739 O O . GLN A 1 236 ? -13.639 -22.996 -30.466 1.00 72.00 236 GLN A O 1
ATOM 1744 N N . GLY A 1 237 ? -15.742 -22.977 -31.183 1.00 62.53 237 GLY A N 1
ATOM 1745 C CA . GLY A 1 237 ? -16.045 -21.633 -30.683 1.00 62.53 237 GLY A CA 1
ATOM 1746 C C . GLY A 1 237 ? -15.958 -21.514 -29.158 1.00 62.53 237 GLY A C 1
ATOM 1747 O O . GLY A 1 237 ? -15.471 -20.509 -28.650 1.00 62.53 237 GLY A O 1
ATOM 1748 N N . THR A 1 238 ? -16.372 -22.542 -28.405 1.00 65.06 238 THR A N 1
ATOM 1749 C CA . THR A 1 238 ? -16.410 -22.490 -26.927 1.00 65.06 238 THR A CA 1
ATOM 1750 C C . THR A 1 238 ? -15.170 -23.041 -26.227 1.00 65.06 238 THR A C 1
ATOM 1752 O O . THR A 1 238 ? -14.806 -22.529 -25.168 1.00 65.06 238 THR A O 1
ATOM 1755 N N . LEU A 1 239 ? -14.523 -24.071 -26.783 1.00 78.62 239 LEU A N 1
ATOM 1756 C CA . LEU A 1 239 ? -13.362 -24.740 -26.178 1.00 78.62 239 LEU A CA 1
ATOM 1757 C C . LEU A 1 239 ? -12.074 -24.550 -26.989 1.00 78.62 239 LEU A C 1
ATOM 1759 O O . LEU A 1 239 ? -11.014 -24.971 -26.536 1.00 78.62 239 LEU A O 1
ATOM 1763 N N . ASN A 1 240 ? -12.144 -23.939 -28.176 1.00 77.12 240 ASN A N 1
ATOM 1764 C CA . ASN A 1 240 ? -11.026 -23.808 -29.118 1.00 77.12 240 ASN A CA 1
ATOM 1765 C C . ASN A 1 240 ? -10.364 -25.154 -29.474 1.00 77.12 240 ASN A C 1
ATOM 1767 O O . ASN A 1 240 ? -9.154 -25.259 -29.674 1.00 77.12 240 ASN A O 1
ATOM 1771 N N . LEU A 1 241 ? -11.186 -26.206 -29.528 1.00 81.12 241 LEU A N 1
ATOM 1772 C CA . LEU A 1 241 ? -10.786 -27.546 -29.940 1.00 81.12 241 LEU A CA 1
ATOM 1773 C C . LEU A 1 241 ? -11.137 -27.736 -31.419 1.00 81.12 241 LEU A C 1
ATOM 1775 O O . LEU A 1 241 ? -12.306 -27.846 -31.785 1.00 81.12 241 LEU A O 1
ATOM 1779 N N . THR A 1 242 ? -10.115 -27.760 -32.268 1.00 79.69 242 THR A N 1
ATOM 1780 C CA . THR A 1 242 ? -10.234 -27.963 -33.717 1.00 79.69 242 THR A CA 1
ATOM 1781 C C . THR A 1 242 ? -10.229 -29.457 -34.082 1.00 79.69 242 THR A C 1
ATOM 1783 O O . THR A 1 242 ? -9.616 -30.254 -33.371 1.00 79.69 242 THR A O 1
ATOM 1786 N N . PRO A 1 243 ? -10.831 -29.883 -35.216 1.00 81.38 243 PRO A N 1
ATOM 1787 C CA . PRO A 1 243 ? -10.772 -31.282 -35.678 1.00 81.38 243 PRO A CA 1
ATOM 1788 C C . PRO A 1 243 ? -9.352 -31.817 -35.929 1.00 81.38 243 PRO A C 1
ATOM 1790 O O . PRO A 1 243 ? -9.138 -33.025 -35.934 1.00 81.38 243 PRO A O 1
ATOM 1793 N N . GLN A 1 244 ? -8.391 -30.916 -36.132 1.00 84.50 244 GLN A N 1
ATOM 1794 C CA . GLN A 1 244 ? -6.960 -31.180 -36.265 1.00 84.50 244 GLN A CA 1
ATOM 1795 C C . GLN A 1 244 ? -6.216 -30.424 -35.156 1.00 84.50 244 GLN A C 1
ATOM 1797 O O . GLN A 1 244 ? -6.364 -29.207 -35.047 1.00 84.50 244 GLN A O 1
ATOM 1802 N N . MET A 1 245 ? -5.429 -31.118 -34.328 1.00 87.06 245 MET A N 1
ATOM 1803 C CA . MET A 1 245 ? -4.612 -30.498 -33.269 1.00 87.06 245 MET A CA 1
ATOM 1804 C C . MET A 1 245 ? -3.229 -31.145 -33.182 1.00 87.06 245 MET A C 1
ATOM 1806 O O . MET A 1 245 ? -3.088 -32.360 -33.334 1.00 87.06 245 MET A O 1
ATOM 1810 N N . THR A 1 246 ? -2.196 -30.349 -32.898 1.00 92.81 246 THR A N 1
ATOM 1811 C CA . THR A 1 246 ? -0.835 -30.859 -32.668 1.00 92.81 246 THR A CA 1
ATOM 1812 C C . THR A 1 246 ? -0.667 -31.424 -31.257 1.00 92.81 246 THR A C 1
ATOM 1814 O O . THR A 1 246 ? -1.369 -31.033 -30.321 1.00 92.81 246 THR A O 1
ATOM 1817 N N . TRP A 1 247 ? 0.311 -32.318 -31.073 1.00 90.31 247 TRP A N 1
ATOM 1818 C CA . TRP A 1 247 ? 0.673 -32.846 -29.745 1.00 90.31 247 TRP A CA 1
ATOM 1819 C C . TRP A 1 247 ? 0.975 -31.744 -28.723 1.00 90.31 247 TRP A C 1
ATOM 1821 O O . TRP A 1 247 ? 0.660 -31.894 -27.542 1.00 90.31 247 TRP A O 1
ATOM 1831 N N . LEU A 1 248 ? 1.536 -30.621 -29.180 1.00 89.31 248 LEU A N 1
ATOM 1832 C CA . LEU A 1 248 ? 1.830 -29.471 -28.332 1.00 89.31 248 LEU A CA 1
ATOM 1833 C C . LEU A 1 248 ? 0.547 -28.785 -27.845 1.00 89.31 248 LEU A C 1
ATOM 1835 O O . LEU A 1 248 ? 0.428 -28.517 -26.652 1.00 89.31 248 LEU A O 1
ATOM 1839 N N . GLN A 1 249 ? -0.428 -28.555 -28.732 1.00 89.75 249 GLN A N 1
ATOM 1840 C CA . GLN A 1 249 ? -1.708 -27.947 -28.353 1.00 89.75 249 GLN A CA 1
ATOM 1841 C C . GLN A 1 249 ? -2.453 -28.806 -27.324 1.00 89.75 249 GLN A C 1
ATOM 1843 O O . GLN A 1 249 ? -2.869 -28.295 -26.286 1.00 89.75 249 GLN A O 1
ATOM 1848 N N . VAL A 1 250 ? -2.572 -30.116 -27.577 1.00 90.25 250 VAL A N 1
ATOM 1849 C CA . VAL A 1 250 ? -3.270 -31.057 -26.681 1.00 90.25 250 VAL A CA 1
ATOM 1850 C C . VAL A 1 250 ? -2.572 -31.147 -25.320 1.00 90.25 250 VAL A C 1
ATOM 1852 O O . VAL A 1 250 ? -3.230 -31.076 -24.280 1.00 90.25 250 VAL A O 1
ATOM 1855 N N . GLY A 1 251 ? -1.239 -31.257 -25.313 1.00 91.94 251 GLY A N 1
ATOM 1856 C CA . GLY A 1 251 ? -0.448 -31.329 -24.085 1.00 91.94 251 GLY A CA 1
ATOM 1857 C C . GLY A 1 251 ? -0.561 -30.065 -23.231 1.00 91.94 251 GLY A C 1
ATOM 1858 O O . GLY A 1 251 ? -0.793 -30.158 -22.026 1.00 91.94 251 GLY A O 1
ATOM 1859 N N . VAL A 1 252 ? -0.457 -28.885 -23.849 1.00 92.12 252 VAL A N 1
ATOM 1860 C CA . VAL A 1 252 ? -0.544 -27.598 -23.142 1.00 92.12 252 VAL A CA 1
ATOM 1861 C C . VAL A 1 252 ? -1.970 -27.329 -22.643 1.00 92.12 252 VAL A C 1
ATOM 1863 O O . VAL A 1 252 ? -2.128 -26.956 -21.480 1.00 92.12 252 VAL A O 1
ATOM 1866 N N . TYR A 1 253 ? -3.003 -27.588 -23.456 1.00 92.06 253 TYR A N 1
ATOM 1867 C CA . TYR A 1 253 ? -4.414 -27.487 -23.052 1.00 92.06 253 TYR A CA 1
ATOM 1868 C C . TYR A 1 253 ? -4.696 -28.351 -21.812 1.00 92.06 253 TYR A C 1
ATOM 1870 O O . TYR A 1 253 ? -5.213 -27.865 -20.802 1.00 92.06 253 TYR A O 1
ATOM 1878 N N . GLY A 1 254 ? -4.306 -29.631 -21.863 1.00 93.25 254 GLY A N 1
ATOM 1879 C CA . GLY A 1 254 ? -4.520 -30.585 -20.775 1.00 93.25 254 GLY A CA 1
ATOM 1880 C C . GLY A 1 254 ? -3.749 -30.228 -19.502 1.00 93.25 254 GLY A C 1
ATOM 1881 O O . GLY A 1 254 ? -4.322 -30.257 -18.412 1.00 93.25 254 GLY A O 1
ATOM 1882 N N . ALA A 1 255 ? -2.474 -29.844 -19.627 1.00 93.81 255 ALA A N 1
ATOM 1883 C CA . ALA A 1 255 ? -1.638 -29.460 -18.492 1.00 93.81 255 ALA A CA 1
ATOM 1884 C C . ALA A 1 255 ? -2.154 -28.191 -17.795 1.00 93.81 255 ALA A C 1
ATOM 1886 O O . ALA A 1 255 ? -2.291 -28.177 -16.569 1.00 93.81 255 ALA A O 1
ATOM 1887 N N . TYR A 1 256 ? -2.494 -27.153 -18.566 1.00 94.50 256 TYR A N 1
ATOM 1888 C CA . TYR A 1 256 ? -3.062 -25.916 -18.032 1.00 94.50 256 TYR A CA 1
ATOM 1889 C C . TYR A 1 256 ? -4.377 -26.192 -17.294 1.00 94.50 256 TYR A C 1
ATOM 1891 O O . TYR A 1 256 ? -4.512 -25.821 -16.126 1.00 94.50 256 TYR A O 1
ATOM 1899 N N . LEU A 1 257 ? -5.313 -26.915 -17.924 1.00 92.75 257 LEU A N 1
ATOM 1900 C CA . LEU A 1 257 ? -6.600 -27.237 -17.311 1.00 92.75 257 LEU A CA 1
ATOM 1901 C C . LEU A 1 257 ? -6.420 -28.046 -16.017 1.00 92.75 257 LEU A C 1
ATOM 1903 O O . LEU A 1 257 ? -7.019 -27.703 -14.998 1.00 92.75 257 LEU A O 1
ATOM 1907 N N . ALA A 1 258 ? -5.566 -29.073 -16.022 1.00 93.44 258 ALA A N 1
ATOM 1908 C CA . ALA A 1 258 ? -5.315 -29.911 -14.851 1.00 93.44 258 ALA A CA 1
ATOM 1909 C C . ALA A 1 258 ? -4.724 -29.119 -13.672 1.00 93.44 258 ALA A C 1
ATOM 1911 O O . ALA A 1 258 ? -5.203 -29.253 -12.542 1.00 93.44 258 ALA A O 1
ATOM 1912 N N . ILE A 1 259 ? -3.717 -28.275 -13.917 1.00 93.62 259 ILE A N 1
ATOM 1913 C CA . ILE A 1 259 ? -3.047 -27.486 -12.874 1.00 93.62 259 ILE A CA 1
ATOM 1914 C C . ILE A 1 259 ? -3.980 -26.386 -12.354 1.00 93.62 259 ILE A C 1
ATOM 1916 O O . ILE A 1 259 ? -4.267 -26.320 -11.154 1.00 93.62 259 ILE A O 1
ATOM 1920 N N . VAL A 1 260 ? -4.494 -25.540 -13.250 1.00 93.12 260 VAL A N 1
ATOM 1921 C CA . VAL A 1 260 ? -5.241 -24.327 -12.889 1.00 93.12 260 VAL A CA 1
ATOM 1922 C C . VAL A 1 260 ? -6.594 -24.670 -12.269 1.00 93.12 260 VAL A C 1
ATOM 1924 O O . VAL A 1 260 ? -6.924 -24.130 -11.211 1.00 93.12 260 VAL A O 1
ATOM 1927 N N . MET A 1 261 ? -7.342 -25.630 -12.829 1.00 92.69 261 MET A N 1
ATOM 1928 C CA . MET A 1 261 ? -8.616 -26.068 -12.242 1.00 92.69 261 MET A CA 1
ATOM 1929 C C . MET A 1 261 ? -8.412 -26.710 -10.863 1.00 92.69 261 MET A C 1
ATOM 1931 O O . MET A 1 261 ? -9.198 -26.466 -9.946 1.00 92.69 261 MET A O 1
ATOM 1935 N N . THR A 1 262 ? -7.336 -27.481 -10.663 1.00 90.88 262 THR A N 1
ATOM 1936 C CA . THR A 1 262 ? -7.039 -28.088 -9.355 1.00 90.88 262 THR A CA 1
ATOM 1937 C C . THR A 1 262 ? -6.730 -27.026 -8.299 1.00 90.88 262 THR A C 1
ATOM 1939 O O . THR A 1 262 ? -7.283 -27.083 -7.198 1.00 90.88 262 THR A O 1
ATOM 1942 N N . LEU A 1 263 ? -5.904 -26.025 -8.617 1.00 90.44 263 LEU A N 1
ATOM 1943 C CA . LEU A 1 263 ? -5.617 -24.896 -7.719 1.00 90.44 263 LEU A CA 1
ATOM 1944 C C . LEU A 1 263 ? -6.874 -24.053 -7.433 1.00 90.44 263 LEU A C 1
ATOM 1946 O O . LEU A 1 263 ? -7.115 -23.634 -6.293 1.00 90.44 263 LEU A O 1
ATOM 1950 N N . PHE A 1 264 ? -7.718 -23.850 -8.447 1.00 87.56 264 PHE A N 1
ATOM 1951 C CA . PHE A 1 264 ? -8.985 -23.139 -8.314 1.00 87.56 264 PHE A CA 1
ATOM 1952 C C . PHE A 1 264 ? -9.947 -23.873 -7.366 1.00 87.56 264 PHE A C 1
ATOM 1954 O O . PHE A 1 264 ? -10.357 -23.307 -6.349 1.00 87.56 264 PHE A O 1
ATOM 1961 N N . VAL A 1 265 ? -10.230 -25.155 -7.617 1.00 87.38 265 VAL A N 1
ATOM 1962 C CA . VAL A 1 265 ? -11.157 -25.973 -6.814 1.00 87.38 265 VAL A CA 1
ATOM 1963 C C . VAL A 1 265 ? -10.630 -26.236 -5.399 1.00 87.38 265 VAL A C 1
ATOM 1965 O O . VAL A 1 265 ? -11.416 -26.208 -4.449 1.00 87.38 265 VAL A O 1
ATOM 1968 N N . ARG A 1 266 ? -9.316 -26.430 -5.199 1.00 83.38 266 ARG A N 1
ATOM 1969 C CA . ARG A 1 266 ? -8.735 -26.585 -3.846 1.00 83.38 266 ARG A CA 1
ATOM 1970 C C . ARG A 1 266 ? -8.991 -25.353 -2.975 1.00 83.38 266 ARG A C 1
ATOM 1972 O O . ARG A 1 266 ? -9.416 -25.505 -1.833 1.00 83.38 266 ARG A O 1
ATOM 1979 N N . GLY A 1 267 ? -8.830 -24.147 -3.524 1.00 71.25 267 GLY A N 1
ATOM 1980 C CA . GLY A 1 267 ? -9.146 -22.907 -2.802 1.00 71.25 267 GLY A CA 1
ATOM 1981 C C . GLY A 1 267 ? -10.646 -22.633 -2.610 1.00 71.25 267 GLY A C 1
ATOM 1982 O O . GLY A 1 267 ? -11.001 -21.840 -1.742 1.00 71.25 267 GLY A O 1
ATOM 1983 N N . VAL A 1 268 ? -11.534 -23.305 -3.357 1.00 67.56 268 VAL A N 1
ATOM 1984 C CA . VAL A 1 268 ? -12.987 -23.308 -3.086 1.00 67.56 268 VAL A CA 1
ATOM 1985 C C . VAL A 1 268 ? -13.325 -24.243 -1.916 1.00 67.56 268 VAL A C 1
ATOM 1987 O O . VAL A 1 268 ? -14.114 -23.879 -1.048 1.00 67.56 268 VAL A O 1
ATOM 1990 N N . ARG A 1 269 ? -12.699 -25.428 -1.843 1.00 61.38 269 ARG A N 1
ATOM 1991 C CA . ARG A 1 269 ? -12.965 -26.439 -0.795 1.00 61.38 269 ARG A CA 1
ATOM 1992 C C . ARG A 1 269 ? -12.367 -26.115 0.581 1.00 61.38 269 ARG A C 1
ATOM 1994 O O . ARG A 1 269 ? -12.797 -26.704 1.567 1.00 61.38 269 ARG A O 1
ATOM 2001 N N . GLY A 1 270 ? -11.429 -25.169 0.670 1.00 51.75 270 GLY A N 1
ATOM 2002 C CA . GLY A 1 270 ? -10.837 -24.725 1.943 1.00 51.75 270 GLY A CA 1
ATOM 2003 C C . GLY A 1 270 ? -11.814 -24.046 2.918 1.00 51.75 270 GLY A C 1
ATOM 2004 O O . GLY A 1 270 ? -11.474 -23.858 4.079 1.00 51.75 270 GLY A O 1
ATOM 2005 N N . ALA A 1 271 ? -13.029 -23.702 2.479 1.00 47.25 271 ALA A N 1
ATOM 2006 C CA . ALA A 1 271 ? -14.079 -23.137 3.324 1.00 47.25 271 ALA A CA 1
ATOM 2007 C C . ALA A 1 271 ? -15.070 -24.221 3.791 1.00 47.25 271 ALA A C 1
ATOM 2009 O O . ALA A 1 271 ? -16.213 -24.266 3.336 1.00 47.25 271 ALA A O 1
ATOM 2010 N N . THR A 1 272 ? -14.641 -25.092 4.709 1.00 32.88 272 THR A N 1
ATOM 2011 C CA . THR A 1 272 ? -15.582 -25.908 5.496 1.00 32.88 272 THR A CA 1
ATOM 2012 C C . THR A 1 272 ? -15.937 -25.130 6.765 1.00 32.88 272 THR A C 1
ATOM 2014 O O . THR A 1 272 ? -15.030 -24.858 7.551 1.00 32.88 272 THR A O 1
ATOM 2017 N N . PRO A 1 273 ? -17.210 -24.757 6.999 1.00 41.88 273 PRO A N 1
ATOM 2018 C CA . PRO A 1 273 ? -17.609 -24.162 8.268 1.00 41.88 273 PRO A CA 1
ATOM 2019 C C . PRO A 1 273 ? -17.326 -25.152 9.397 1.00 41.88 273 PRO A C 1
ATOM 2021 O O . PRO A 1 273 ? -17.750 -26.309 9.320 1.00 41.88 273 PRO A O 1
ATOM 2024 N N . ALA A 1 274 ? -16.635 -24.711 10.449 1.00 36.41 274 ALA A N 1
ATOM 2025 C CA . ALA A 1 274 ? -16.525 -25.504 11.663 1.00 36.41 274 ALA A CA 1
ATOM 2026 C C . ALA A 1 274 ? -17.944 -25.761 12.189 1.00 36.41 274 ALA A C 1
ATOM 2028 O O . ALA A 1 274 ? -18.680 -24.823 12.498 1.00 36.41 274 ALA A O 1
ATOM 2029 N N . LYS A 1 275 ? -18.351 -27.034 12.228 1.00 30.50 275 LYS A N 1
ATOM 2030 C CA . LYS A 1 275 ? -19.660 -27.441 12.745 1.00 30.50 275 LYS A CA 1
ATOM 2031 C C . LYS A 1 275 ? -19.774 -26.932 14.188 1.00 30.50 275 LYS A C 1
ATOM 2033 O O . LYS A 1 275 ? -18.932 -27.334 14.993 1.00 30.50 275 LYS A O 1
ATOM 2038 N N . PRO A 1 276 ? -20.774 -26.097 14.535 1.00 39.22 276 PRO A N 1
ATOM 2039 C CA . PRO A 1 276 ? -20.951 -25.656 15.910 1.00 39.22 276 PRO A CA 1
ATOM 2040 C C . PRO A 1 276 ? -21.053 -26.874 16.826 1.00 39.22 276 PRO A C 1
ATOM 2042 O O . PRO A 1 276 ? -21.840 -27.791 16.562 1.00 39.22 276 PRO A O 1
ATOM 2045 N N . ALA A 1 277 ? -20.239 -26.900 17.881 1.00 40.12 277 ALA A N 1
ATOM 2046 C CA . ALA A 1 277 ? -20.419 -27.878 18.941 1.00 40.12 277 ALA A CA 1
ATOM 2047 C C . ALA A 1 277 ? -21.827 -27.678 19.533 1.00 40.12 277 ALA A C 1
ATOM 2049 O O . ALA A 1 277 ? -22.235 -26.529 19.727 1.00 40.12 277 ALA A O 1
ATOM 2050 N N . PRO A 1 278 ? -22.596 -28.751 19.787 1.00 34.62 278 PRO A N 1
ATOM 2051 C CA . PRO A 1 278 ? -23.914 -28.606 20.384 1.00 34.62 278 PRO A CA 1
ATOM 2052 C C . PRO A 1 278 ? -23.755 -28.011 21.784 1.00 34.62 278 PRO A C 1
ATOM 2054 O O . PRO A 1 278 ? -23.212 -28.655 22.682 1.00 34.62 278 PRO A O 1
ATOM 2057 N N . VAL A 1 279 ? -24.222 -26.774 21.959 1.00 39.53 279 VAL A N 1
ATOM 2058 C CA . VAL A 1 279 ? -24.312 -26.138 23.273 1.00 39.53 279 VAL A CA 1
ATOM 2059 C C . VAL A 1 279 ? -25.268 -26.978 24.111 1.00 39.53 279 VAL A C 1
ATOM 2061 O O . VAL A 1 279 ? -26.445 -27.115 23.772 1.00 39.53 279 VAL A O 1
ATOM 2064 N N . ALA A 1 280 ? -24.756 -27.575 25.186 1.00 36.78 280 ALA A N 1
ATOM 2065 C CA . ALA A 1 280 ? -25.586 -28.283 26.146 1.00 36.78 280 ALA A CA 1
ATOM 2066 C C . ALA A 1 280 ? -26.568 -27.281 26.770 1.00 36.78 280 ALA A C 1
ATOM 2068 O O . ALA A 1 280 ? -26.155 -26.304 27.393 1.00 36.78 280 ALA A O 1
ATOM 2069 N N . SER A 1 281 ? -27.868 -27.509 26.572 1.00 33.78 281 SER A N 1
ATOM 2070 C CA . SER A 1 281 ? -28.912 -26.641 27.113 1.00 33.78 281 SER A CA 1
ATOM 2071 C C . SER A 1 281 ? -28.975 -26.781 28.634 1.00 33.78 281 SER A C 1
ATOM 2073 O O . SER A 1 281 ? -29.529 -27.748 29.155 1.00 33.78 281 SER A O 1
ATOM 2075 N N . ALA A 1 282 ? -28.403 -25.811 29.345 1.00 42.00 282 ALA A N 1
ATOM 2076 C CA . ALA A 1 282 ? -28.490 -25.681 30.794 1.00 42.00 282 ALA A CA 1
ATOM 2077 C C . ALA A 1 282 ? -29.520 -24.596 31.159 1.00 42.00 282 ALA A C 1
ATOM 2079 O O . ALA A 1 282 ? -29.158 -23.508 31.598 1.00 42.00 282 ALA A O 1
ATOM 2080 N N . ALA A 1 283 ? -30.810 -24.876 30.930 1.00 32.88 283 ALA A N 1
ATOM 2081 C CA . ALA A 1 283 ? -31.906 -23.950 31.249 1.00 32.88 283 ALA A CA 1
ATOM 2082 C C . ALA A 1 283 ? -33.229 -24.659 31.621 1.00 32.88 283 ALA A C 1
ATOM 2084 O O . ALA A 1 283 ? -34.265 -24.460 30.993 1.00 32.88 283 ALA A O 1
ATOM 2085 N N . ALA A 1 284 ? -33.184 -25.489 32.664 1.00 34.69 284 ALA A N 1
ATOM 2086 C CA . ALA A 1 284 ? -34.305 -25.843 33.544 1.00 34.69 284 ALA A CA 1
ATOM 2087 C C . ALA A 1 284 ? -33.658 -26.419 34.819 1.00 34.69 284 ALA A C 1
ATOM 2089 O O . ALA A 1 284 ? -32.848 -27.333 34.719 1.00 34.69 284 ALA A O 1
ATOM 2090 N N . GLN A 1 285 ? -33.895 -25.916 36.028 1.00 35.56 285 GLN A N 1
ATOM 2091 C CA . GLN A 1 285 ? -35.188 -25.540 36.594 1.00 35.56 285 GLN A CA 1
ATOM 2092 C C . GLN A 1 285 ? -35.116 -24.208 37.357 1.00 35.56 285 GLN A C 1
ATOM 2094 O O . GLN A 1 285 ? -34.189 -23.978 38.130 1.00 35.56 285 GLN A O 1
ATOM 2099 N N . ALA A 1 286 ? -36.146 -23.375 37.202 1.00 37.00 286 ALA A N 1
ATOM 2100 C CA . ALA A 1 286 ? -36.500 -22.372 38.200 1.00 37.00 286 ALA A CA 1
ATOM 2101 C C . ALA A 1 286 ? -37.530 -22.993 39.157 1.00 37.00 286 ALA A C 1
ATOM 2103 O O . ALA A 1 286 ? -38.482 -23.626 38.701 1.00 37.00 286 ALA A O 1
ATOM 2104 N N . GLY A 1 287 ? -37.340 -22.811 40.463 1.00 31.20 287 GLY A N 1
ATOM 2105 C CA . GLY A 1 287 ? -38.237 -23.318 41.500 1.00 31.20 287 GLY A CA 1
ATOM 2106 C C . GLY A 1 287 ? -38.158 -22.452 42.751 1.00 31.20 287 GLY A C 1
ATOM 2107 O O . GLY A 1 287 ? -37.286 -22.649 43.592 1.00 31.20 287 GLY A O 1
ATOM 2108 N N . THR A 1 288 ? -39.049 -21.469 42.847 1.00 31.48 288 THR A N 1
ATOM 2109 C CA . THR A 1 288 ? -39.307 -20.678 44.060 1.00 31.48 288 THR A CA 1
ATOM 2110 C C . THR A 1 288 ? -40.250 -21.437 45.017 1.00 31.48 288 THR A C 1
ATOM 2112 O O . THR A 1 288 ? -40.831 -22.449 44.619 1.00 31.48 288 THR A O 1
ATOM 2115 N N . PRO A 1 289 ? -40.336 -21.038 46.301 1.00 51.12 289 PRO A N 1
ATOM 2116 C CA . PRO A 1 289 ? -40.658 -21.962 47.388 1.00 51.12 289 PRO A CA 1
ATOM 2117 C C . PRO A 1 289 ? -42.154 -22.078 47.698 1.00 51.12 289 PRO A C 1
ATOM 2119 O O . PRO A 1 289 ? -42.899 -21.128 47.498 1.00 51.12 289 PRO A O 1
ATOM 2122 N N . ASP A 1 290 ? -42.530 -23.188 48.337 1.00 35.34 290 ASP A N 1
ATOM 2123 C CA . ASP A 1 290 ? -43.448 -23.180 49.483 1.00 35.34 290 ASP A CA 1
ATOM 2124 C C . ASP A 1 290 ? -43.205 -24.426 50.356 1.00 35.34 290 ASP A C 1
ATOM 2126 O O . ASP A 1 290 ? -42.695 -25.443 49.879 1.00 35.34 290 ASP A O 1
ATOM 2130 N N . GLY A 1 291 ? -43.448 -24.314 51.665 1.00 31.75 291 GLY A N 1
ATOM 2131 C CA . GLY A 1 291 ? -42.849 -25.210 52.664 1.00 31.75 291 GLY A CA 1
ATOM 2132 C C . GLY A 1 291 ? -43.797 -26.170 53.391 1.00 31.75 291 GLY A C 1
ATOM 2133 O O . GLY A 1 291 ? -45.011 -25.994 53.409 1.00 31.75 291 GLY A O 1
ATOM 2134 N N . ALA A 1 292 ? -43.200 -27.144 54.088 1.00 31.31 292 ALA A N 1
ATOM 2135 C CA . ALA A 1 292 ? -43.803 -27.855 55.216 1.00 31.31 292 ALA A CA 1
ATOM 2136 C C . ALA A 1 292 ? -42.705 -28.451 56.124 1.00 31.31 292 ALA A C 1
ATOM 2138 O O . ALA A 1 292 ? -41.803 -29.142 55.657 1.00 31.31 292 ALA A O 1
ATOM 2139 N N . ALA A 1 293 ? -42.797 -28.183 57.426 1.00 32.28 293 ALA A N 1
ATOM 2140 C CA . ALA A 1 293 ? -42.074 -28.880 58.499 1.00 32.28 293 ALA A CA 1
ATOM 2141 C C . ALA A 1 293 ? -42.957 -30.060 59.020 1.00 32.28 293 ALA A C 1
ATOM 2143 O O . ALA A 1 293 ? -44.092 -30.158 58.543 1.00 32.28 293 ALA A O 1
ATOM 2144 N N . PRO A 1 294 ? -42.561 -30.910 60.006 1.00 53.84 294 PRO A N 1
ATOM 2145 C CA . PRO A 1 294 ? -41.413 -30.780 60.918 1.00 53.84 294 PRO A CA 1
ATOM 2146 C C . PRO A 1 294 ? -40.676 -32.099 61.304 1.00 53.84 294 PRO A C 1
ATOM 2148 O O . PRO A 1 294 ? -40.931 -33.165 60.755 1.00 53.84 294 PRO A O 1
ATOM 2151 N N . ALA A 1 295 ? -39.841 -31.980 62.353 1.00 32.50 295 ALA A N 1
ATOM 2152 C CA . ALA A 1 295 ? -39.132 -33.004 63.146 1.00 32.50 295 ALA A CA 1
ATOM 2153 C C . ALA A 1 295 ? -37.802 -33.545 62.564 1.00 32.50 295 ALA A C 1
ATOM 2155 O O . ALA A 1 295 ? -37.751 -33.996 61.430 1.00 32.50 295 ALA A O 1
ATOM 2156 N N . GLY A 1 296 ? -36.689 -33.566 63.314 1.00 29.94 296 GLY A N 1
ATOM 2157 C CA . GLY A 1 296 ? -36.417 -33.008 64.654 1.00 29.94 296 GLY A CA 1
ATOM 2158 C C . GLY A 1 296 ? -35.098 -33.543 65.249 1.00 29.94 296 GLY A C 1
ATOM 2159 O O . GLY A 1 296 ? -34.590 -34.530 64.734 1.00 29.94 296 GLY A O 1
ATOM 2160 N N . VAL A 1 297 ? -34.625 -32.956 66.371 1.00 31.58 297 VAL A N 1
ATOM 2161 C CA . VAL A 1 297 ? -33.529 -33.468 67.254 1.00 31.58 297 VAL A CA 1
ATOM 2162 C C . VAL A 1 297 ? -32.108 -33.422 66.615 1.00 31.58 297 VAL A C 1
ATOM 2164 O O . VAL A 1 297 ? -31.930 -33.874 65.498 1.00 31.58 297 VAL A O 1
ATOM 2167 N N . ALA A 1 298 ? -31.014 -32.938 67.227 1.00 30.47 298 ALA A N 1
ATOM 2168 C CA . ALA A 1 298 ? -30.778 -32.135 68.436 1.00 30.47 298 ALA A CA 1
ATOM 2169 C C . ALA A 1 298 ? -29.347 -31.520 68.432 1.00 30.47 298 ALA A C 1
ATOM 2171 O O . ALA A 1 298 ? -28.427 -32.159 67.947 1.00 30.47 298 ALA A O 1
ATOM 2172 N N . VAL A 1 299 ? -29.209 -30.326 69.041 1.00 29.09 299 VAL A N 1
ATOM 2173 C CA . VAL A 1 299 ? -28.224 -29.906 70.086 1.00 29.09 299 VAL A CA 1
ATOM 2174 C C . VAL A 1 299 ? -26.690 -30.010 69.852 1.00 29.09 299 VAL A C 1
ATOM 2176 O O . VAL A 1 299 ? -26.182 -30.939 69.246 1.00 29.09 299 VAL A O 1
ATOM 2179 N N . ALA A 1 300 ? -25.980 -29.071 70.508 1.00 31.14 300 ALA A N 1
ATOM 2180 C CA . ALA A 1 300 ? -24.525 -28.893 70.697 1.00 31.14 300 ALA A CA 1
ATOM 2181 C C . ALA A 1 300 ? -23.796 -28.149 69.552 1.00 31.14 300 ALA A C 1
ATOM 2183 O O . ALA A 1 300 ? -23.652 -28.688 68.465 1.00 31.14 300 ALA A O 1
ATOM 2184 N N . THR A 1 301 ? -23.453 -26.852 69.621 1.00 29.88 301 THR A N 1
ATOM 2185 C CA . THR A 1 301 ? -22.727 -25.991 70.599 1.00 29.88 301 THR A CA 1
ATOM 2186 C C . THR A 1 301 ? -21.198 -26.034 70.529 1.00 29.88 301 THR A C 1
ATOM 2188 O O . THR A 1 301 ? -20.602 -27.093 70.678 1.00 29.88 301 THR A O 1
ATOM 2191 N N . ALA A 1 302 ? -20.639 -24.818 70.542 1.00 31.30 302 ALA A N 1
ATOM 2192 C CA . ALA A 1 302 ? -19.335 -24.414 71.076 1.00 31.30 302 ALA A CA 1
ATOM 2193 C C . ALA A 1 302 ? -18.079 -24.481 70.173 1.00 31.30 302 ALA A C 1
ATOM 2195 O O . ALA A 1 302 ? -17.511 -25.529 69.892 1.00 31.30 302 ALA A O 1
ATOM 2196 N N . ASP A 1 303 ? -17.605 -23.261 69.909 1.00 30.94 303 ASP A N 1
ATOM 2197 C CA . ASP A 1 303 ? -16.242 -22.775 70.157 1.00 30.94 303 ASP A CA 1
ATOM 2198 C C . ASP A 1 303 ? -15.139 -22.734 69.088 1.00 30.94 303 ASP A C 1
ATOM 2200 O O . ASP A 1 303 ? -15.112 -23.429 68.075 1.00 30.94 303 ASP A O 1
ATOM 2204 N N . LYS A 1 304 ? -14.254 -21.767 69.352 1.00 32.72 304 LYS A N 1
ATOM 2205 C CA . LYS A 1 304 ? -13.157 -21.235 68.535 1.00 32.72 304 LYS A CA 1
ATOM 2206 C C . LYS A 1 304 ? -11.845 -21.333 69.368 1.00 32.72 304 LYS A C 1
ATOM 2208 O O . LYS A 1 304 ? -11.834 -21.972 70.413 1.00 32.72 304 LYS A O 1
ATOM 2213 N N . PRO A 1 305 ? -10.787 -20.584 69.015 1.00 57.47 305 PRO A N 1
ATOM 2214 C CA . PRO A 1 305 ? -9.633 -20.942 68.177 1.00 57.47 305 PRO A CA 1
ATOM 2215 C C . PRO A 1 305 ? -8.419 -21.525 68.944 1.00 57.47 305 PRO A C 1
ATOM 2217 O O . PRO A 1 305 ? -8.332 -21.378 70.157 1.00 57.47 305 PRO A O 1
ATOM 2220 N N . ALA A 1 306 ? -7.402 -22.017 68.217 1.00 29.72 306 ALA A N 1
ATOM 2221 C CA . ALA A 1 306 ? -5.980 -21.902 68.603 1.00 29.72 306 ALA A CA 1
ATOM 2222 C C . ALA A 1 306 ? -5.028 -22.174 67.414 1.00 29.72 306 ALA A C 1
ATOM 2224 O O . ALA A 1 306 ? -5.408 -22.823 66.440 1.00 29.72 306 ALA A O 1
ATOM 2225 N N . GLU A 1 307 ? -3.793 -21.673 67.503 1.00 30.48 307 GLU A N 1
ATOM 2226 C CA . GLU A 1 307 ? -2.725 -21.801 66.497 1.00 30.48 307 GLU A CA 1
ATOM 2227 C C . GLU A 1 307 ? -1.747 -22.969 66.769 1.00 30.48 307 GLU A C 1
ATOM 2229 O O . GLU A 1 307 ? -1.650 -23.473 67.885 1.00 30.48 307 GLU A O 1
ATOM 2234 N N . SER A 1 308 ? -0.899 -23.236 65.761 1.00 30.55 308 SER A N 1
ATOM 2235 C CA . SER A 1 308 ? 0.563 -23.465 65.872 1.00 30.55 308 SER A CA 1
ATOM 2236 C C . SER A 1 308 ? 1.185 -24.872 65.654 1.00 30.55 308 SER A C 1
ATOM 2238 O O . SER A 1 308 ? 1.011 -25.820 66.410 1.00 30.55 308 SER A O 1
ATOM 2240 N N . THR A 1 309 ? 2.080 -24.893 64.650 1.00 29.30 309 THR A N 1
ATOM 2241 C CA . THR A 1 309 ? 3.429 -25.521 64.593 1.00 29.30 309 THR A CA 1
ATOM 2242 C C . THR A 1 309 ? 3.688 -27.044 64.479 1.00 29.30 309 THR A C 1
ATOM 2244 O O . THR A 1 309 ? 3.633 -27.778 65.457 1.00 29.30 309 THR A O 1
ATOM 2247 N N . THR A 1 310 ? 4.343 -27.396 63.350 1.00 30.66 310 THR A N 1
ATOM 2248 C CA . THR A 1 310 ? 5.451 -28.393 63.175 1.00 30.66 310 THR A CA 1
ATOM 2249 C C . THR A 1 310 ? 5.112 -29.905 63.287 1.00 30.66 310 THR A C 1
ATOM 2251 O O . THR A 1 310 ? 4.111 -30.262 63.884 1.00 30.66 310 THR A O 1
ATOM 2254 N N . SER A 1 311 ? 5.846 -30.880 62.709 1.00 31.11 311 SER A N 1
ATOM 2255 C CA . SER A 1 311 ? 7.245 -30.955 62.210 1.00 31.11 311 SER A CA 1
ATOM 2256 C C . SER A 1 311 ? 7.481 -32.094 61.160 1.00 31.11 311 SER A C 1
ATOM 2258 O O . SER A 1 311 ? 6.525 -32.757 60.773 1.00 31.11 311 SER A O 1
ATOM 2260 N N . ALA A 1 312 ? 8.764 -32.349 60.803 1.00 32.59 312 ALA A N 1
ATOM 2261 C CA . ALA A 1 312 ? 9.384 -33.439 59.991 1.00 32.59 312 ALA A CA 1
ATOM 2262 C C . ALA A 1 312 ? 9.625 -33.133 58.482 1.00 32.59 312 ALA A C 1
ATOM 2264 O O . ALA A 1 312 ? 8.679 -32.811 57.776 1.00 32.59 312 ALA A O 1
ATOM 2265 N N . SER A 1 313 ? 10.854 -33.065 57.918 1.00 32.81 313 SER A N 1
ATOM 2266 C CA . SER A 1 313 ? 12.080 -33.927 57.957 1.00 32.81 313 SER A CA 1
ATOM 2267 C C . SER A 1 313 ? 11.957 -35.164 57.038 1.00 32.81 313 SER A C 1
ATOM 2269 O O . SER A 1 313 ? 10.915 -35.804 57.082 1.00 32.81 313 SER A O 1
ATOM 2271 N N . ALA A 1 314 ? 12.905 -35.584 56.177 1.00 32.59 314 ALA A N 1
ATOM 2272 C CA . ALA A 1 314 ? 14.337 -35.273 55.933 1.00 32.59 314 ALA A CA 1
ATOM 2273 C C . ALA A 1 314 ? 14.635 -35.466 54.400 1.00 32.59 314 ALA A C 1
ATOM 2275 O O . ALA A 1 314 ? 13.867 -36.169 53.754 1.00 32.59 314 ALA A O 1
ATOM 2276 N N . ALA A 1 315 ? 15.570 -34.829 53.668 1.00 31.03 315 ALA A N 1
ATOM 2277 C CA . ALA A 1 315 ? 17.043 -34.663 53.741 1.00 31.03 315 ALA A CA 1
ATOM 2278 C C . ALA A 1 315 ? 17.822 -35.505 52.685 1.00 31.03 315 ALA A C 1
ATOM 2280 O O . ALA A 1 315 ? 17.659 -36.718 52.650 1.00 31.03 315 ALA A O 1
ATOM 2281 N N . ALA A 1 316 ? 18.677 -34.845 51.875 1.00 30.55 316 ALA A N 1
ATOM 2282 C CA . ALA A 1 316 ? 19.875 -35.328 51.129 1.00 30.55 316 ALA A CA 1
ATOM 2283 C C . ALA A 1 316 ? 20.208 -34.291 50.016 1.00 30.55 316 ALA A C 1
ATOM 2285 O O . ALA A 1 316 ? 19.500 -34.229 49.019 1.00 30.55 316 ALA A O 1
ATOM 2286 N N . VAL A 1 317 ? 21.079 -33.286 50.185 1.00 31.09 317 VAL A N 1
ATOM 2287 C CA . VAL A 1 317 ? 22.549 -33.277 50.401 1.00 31.09 317 VAL A CA 1
ATOM 2288 C C . VAL A 1 317 ? 23.377 -33.652 49.159 1.00 31.09 317 VAL A C 1
ATOM 2290 O O . VAL A 1 317 ? 23.592 -34.825 48.876 1.00 31.09 317 VAL A O 1
ATOM 2293 N N . ALA A 1 318 ? 23.955 -32.628 48.520 1.00 30.47 318 ALA A N 1
ATOM 2294 C CA . ALA A 1 318 ? 25.309 -32.631 47.953 1.00 30.47 318 ALA A CA 1
ATOM 2295 C C . ALA A 1 318 ? 25.840 -31.179 47.952 1.00 30.47 318 ALA A C 1
ATOM 2297 O O . ALA A 1 318 ? 25.093 -30.253 47.642 1.00 30.47 318 ALA A O 1
ATOM 2298 N N . GLN A 1 319 ? 27.090 -30.964 48.378 1.00 29.52 319 GLN A N 1
ATOM 2299 C CA . GLN A 1 319 ? 27.597 -29.656 48.824 1.00 29.52 319 GLN A CA 1
ATOM 2300 C C . GLN A 1 319 ? 29.117 -29.539 48.591 1.00 29.52 319 GLN A C 1
ATOM 2302 O O . GLN A 1 319 ? 29.844 -30.433 49.011 1.00 29.52 319 GLN A O 1
ATOM 2307 N N . ALA A 1 320 ? 29.582 -28.446 47.967 1.00 28.41 320 ALA A N 1
ATOM 2308 C CA . ALA A 1 320 ? 30.941 -27.856 48.032 1.00 28.41 320 ALA A CA 1
ATOM 2309 C C . ALA A 1 320 ? 30.937 -26.577 47.151 1.00 28.41 320 ALA A C 1
ATOM 2311 O O . ALA A 1 320 ? 30.477 -26.656 46.017 1.00 28.41 320 ALA A O 1
ATOM 2312 N N . ALA A 1 321 ? 31.217 -25.344 47.603 1.00 31.12 321 ALA A N 1
ATOM 2313 C CA . ALA A 1 321 ? 32.377 -24.785 48.330 1.00 31.12 321 ALA A CA 1
ATOM 2314 C C . ALA A 1 321 ? 33.633 -24.617 47.431 1.00 31.12 321 ALA A C 1
ATOM 2316 O O . ALA A 1 321 ? 34.037 -25.581 46.795 1.00 31.12 321 ALA A O 1
ATOM 2317 N N . GLY A 1 322 ? 34.294 -23.448 47.341 1.00 26.44 322 GLY A N 1
ATOM 2318 C CA . GLY A 1 322 ? 34.032 -22.151 47.995 1.00 26.44 322 GLY A CA 1
ATOM 2319 C C . GLY A 1 322 ? 34.899 -20.978 47.470 1.00 26.44 322 GLY A C 1
ATOM 2320 O O . GLY A 1 322 ? 35.709 -21.148 46.565 1.00 26.44 322 GLY A O 1
ATOM 2321 N N . THR A 1 323 ? 34.675 -19.791 48.050 1.00 32.59 323 THR A N 1
ATOM 2322 C CA . THR A 1 323 ? 35.343 -18.462 47.904 1.00 32.59 323 THR A CA 1
ATOM 2323 C C . THR A 1 323 ? 36.870 -18.507 48.233 1.00 32.59 323 THR A C 1
ATOM 2325 O O . THR A 1 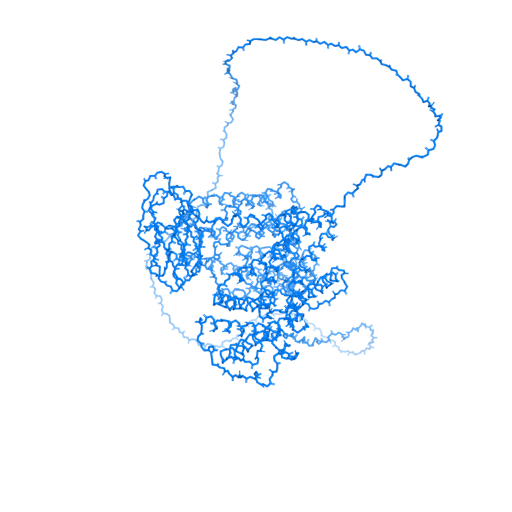323 ? 37.260 -19.526 48.807 1.00 32.59 323 THR A O 1
ATOM 2328 N N . PRO A 1 324 ? 37.750 -17.476 48.001 1.00 43.78 324 PRO A N 1
ATOM 2329 C CA . PRO A 1 324 ? 37.471 -16.018 47.940 1.00 43.78 324 PRO A CA 1
ATOM 2330 C C . PRO A 1 324 ? 38.357 -15.092 47.031 1.00 43.78 324 PRO A C 1
ATOM 2332 O O . PRO A 1 324 ? 39.284 -15.537 46.365 1.00 43.78 324 PRO A O 1
ATOM 2335 N N . ALA A 1 325 ? 38.111 -13.773 47.177 1.00 28.77 325 ALA A N 1
ATOM 2336 C CA . ALA A 1 325 ? 39.030 -12.613 47.056 1.00 28.77 325 ALA A CA 1
ATOM 2337 C C . ALA A 1 325 ? 39.092 -11.777 45.746 1.00 28.77 325 ALA A C 1
ATOM 2339 O O . ALA A 1 325 ? 39.134 -12.291 44.635 1.00 28.77 325 ALA A O 1
ATOM 2340 N N . ASP A 1 326 ? 39.110 -10.453 45.959 1.00 34.50 326 ASP A N 1
ATOM 2341 C CA . ASP A 1 326 ? 39.093 -9.298 45.031 1.00 34.50 326 ASP A CA 1
ATOM 2342 C C . ASP A 1 326 ? 40.539 -8.753 44.832 1.00 34.50 326 ASP A C 1
ATOM 2344 O O . ASP A 1 326 ? 41.375 -9.010 45.709 1.00 34.50 326 ASP A O 1
ATOM 2348 N N . PRO A 1 327 ? 40.896 -8.046 43.728 1.00 45.22 327 PRO A N 1
ATOM 2349 C CA . PRO A 1 327 ? 40.771 -6.575 43.732 1.00 45.22 327 PRO A CA 1
ATOM 2350 C C . PRO A 1 327 ? 40.518 -5.875 42.366 1.00 45.22 327 PRO A C 1
ATOM 2352 O O . PRO A 1 327 ? 41.348 -5.931 41.461 1.00 45.22 327 PRO A O 1
ATOM 2355 N N . GLY A 1 328 ? 39.486 -5.024 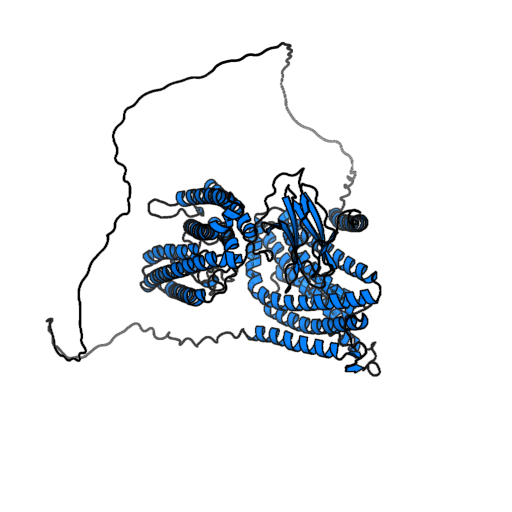42.318 1.00 28.91 328 GLY A N 1
ATOM 2356 C CA . GLY A 1 328 ? 39.595 -3.607 41.908 1.00 28.91 328 GLY A CA 1
ATOM 2357 C C . GLY A 1 328 ? 39.556 -3.195 40.418 1.00 28.91 328 GLY A C 1
ATOM 2358 O O . GLY A 1 328 ? 40.418 -3.559 39.624 1.00 28.91 328 GLY A O 1
ATOM 2359 N N . THR A 1 329 ? 38.648 -2.260 40.076 1.00 35.12 329 THR A N 1
ATOM 2360 C CA . THR A 1 329 ? 38.950 -0.843 39.700 1.00 35.12 329 THR A CA 1
ATOM 2361 C C . THR A 1 329 ? 37.654 -0.063 39.356 1.00 35.12 329 THR A C 1
ATOM 2363 O O . THR A 1 329 ? 36.922 -0.490 38.476 1.00 35.12 329 THR A O 1
ATOM 2366 N N . GLY A 1 330 ? 37.410 1.088 40.017 1.00 29.06 330 GLY A N 1
ATOM 2367 C CA . GLY A 1 330 ? 36.525 2.225 39.623 1.00 29.06 330 GLY A CA 1
ATOM 2368 C C . GLY A 1 330 ? 35.116 1.928 39.055 1.00 29.06 330 GLY A C 1
ATOM 2369 O O . GLY A 1 330 ? 34.993 1.627 37.877 1.00 29.06 330 GLY A O 1
ATOM 2370 N N . ILE A 1 331 ? 34.011 1.938 39.817 1.00 30.12 331 ILE A N 1
ATOM 2371 C CA . ILE A 1 3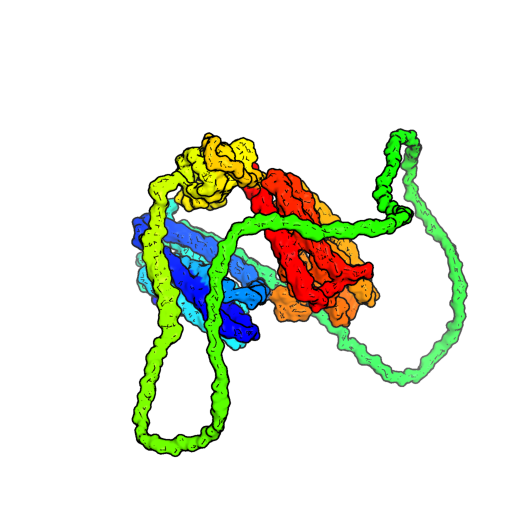31 ? 33.301 3.068 40.485 1.00 30.12 331 ILE A CA 1
ATOM 2372 C C . ILE A 1 331 ? 32.577 4.041 39.515 1.00 30.12 331 ILE A C 1
ATOM 2374 O O . ILE A 1 331 ? 33.173 4.588 38.595 1.00 30.12 331 ILE A O 1
ATOM 2378 N N . ALA A 1 332 ? 31.272 4.240 39.778 1.00 28.83 332 ALA A N 1
ATOM 2379 C CA . ALA A 1 332 ? 30.315 5.162 39.131 1.00 28.83 332 ALA A CA 1
ATOM 2380 C C . ALA A 1 332 ? 30.588 6.652 39.513 1.00 28.83 332 ALA A C 1
ATOM 2382 O O . ALA A 1 332 ? 31.636 6.936 40.076 1.00 28.83 332 ALA A O 1
ATOM 2383 N N . VAL A 1 333 ? 29.800 7.712 39.276 1.00 27.81 333 VAL A N 1
ATOM 2384 C CA . VAL A 1 333 ? 28.365 8.035 39.044 1.00 27.81 333 VAL A CA 1
ATOM 2385 C C . VAL A 1 333 ? 28.404 9.326 38.157 1.00 27.81 333 VAL A C 1
ATOM 2387 O O . VAL A 1 333 ? 29.442 9.980 38.123 1.00 27.81 333 VAL A O 1
ATOM 2390 N N . ALA A 1 334 ? 27.424 9.781 37.365 1.00 27.09 334 ALA A N 1
ATOM 2391 C CA . ALA A 1 334 ? 26.118 10.285 37.788 1.00 27.09 334 ALA A CA 1
ATOM 2392 C C . ALA A 1 334 ? 25.285 10.833 36.612 1.00 27.09 334 ALA A C 1
ATOM 2394 O O . ALA A 1 334 ? 25.830 11.357 35.642 1.00 27.09 334 ALA A O 1
ATOM 2395 N N . SER A 1 335 ? 23.958 10.811 36.767 1.00 31.27 335 SER A N 1
ATOM 2396 C CA . SER A 1 335 ? 23.055 11.742 36.082 1.00 31.27 335 SER A CA 1
ATOM 2397 C C . SER A 1 335 ? 23.139 13.126 36.731 1.00 31.27 335 SER A C 1
ATOM 2399 O O . SER A 1 335 ? 23.186 13.221 37.957 1.00 31.27 335 SER A O 1
ATOM 2401 N N . THR A 1 336 ? 23.056 14.192 35.936 1.00 27.09 336 THR A N 1
ATOM 2402 C CA . THR A 1 336 ? 22.828 15.557 36.432 1.00 27.09 336 THR A CA 1
ATOM 2403 C C . THR A 1 336 ? 21.514 16.106 35.893 1.00 27.09 336 THR A C 1
ATOM 2405 O O . THR A 1 336 ? 21.420 16.505 34.734 1.00 27.09 336 THR A O 1
ATOM 2408 N N . ALA A 1 337 ? 20.507 16.166 36.765 1.00 29.91 337 ALA A N 1
ATOM 2409 C CA . ALA A 1 337 ? 19.481 17.196 36.662 1.00 29.91 337 ALA A CA 1
ATOM 2410 C C . ALA A 1 337 ? 20.104 18.546 37.061 1.00 29.91 337 ALA A C 1
ATOM 2412 O O . ALA A 1 337 ? 21.023 18.582 37.883 1.00 29.91 337 ALA A O 1
ATOM 2413 N N . VAL A 1 338 ? 19.611 19.646 36.494 1.00 28.33 338 VAL A N 1
ATOM 2414 C CA . VAL A 1 338 ? 19.960 21.005 36.930 1.00 28.33 338 VAL A CA 1
ATOM 2415 C C . VAL A 1 338 ? 18.662 21.724 37.256 1.00 28.33 338 VAL A C 1
ATOM 2417 O O . VAL A 1 338 ? 17.842 21.983 36.378 1.00 28.33 338 VAL A O 1
ATOM 2420 N N . GLU A 1 339 ? 18.491 22.018 38.538 1.00 27.59 339 GLU A N 1
ATOM 2421 C CA . GLU A 1 339 ? 17.371 22.772 39.087 1.00 27.59 339 GLU A CA 1
ATOM 2422 C C . GLU A 1 339 ? 17.778 24.249 39.222 1.00 27.59 339 GLU A C 1
ATOM 2424 O O . GLU A 1 339 ? 18.944 24.558 39.477 1.00 27.59 339 GLU A O 1
ATOM 2429 N N . ALA A 1 340 ? 16.844 25.173 38.990 1.00 27.19 340 ALA A N 1
ATOM 2430 C CA . ALA A 1 340 ? 17.140 26.601 38.902 1.00 27.19 340 ALA A CA 1
ATOM 2431 C C . ALA A 1 340 ? 16.726 27.352 40.177 1.00 27.19 340 ALA A C 1
ATOM 2433 O O . ALA A 1 340 ? 15.537 27.443 40.483 1.00 27.19 340 ALA A O 1
ATOM 2434 N N . GLU A 1 341 ? 17.685 27.976 40.869 1.00 27.42 341 GLU A N 1
ATOM 2435 C CA . GLU A 1 341 ? 17.392 28.930 41.945 1.00 27.42 341 GLU A CA 1
ATOM 2436 C C . GLU A 1 341 ? 17.308 30.384 41.450 1.00 27.42 341 GLU A C 1
ATOM 2438 O O . GLU A 1 341 ? 18.008 30.821 40.535 1.00 27.42 341 GLU A O 1
ATOM 2443 N N . ARG A 1 342 ? 16.415 31.149 42.088 1.00 29.97 342 ARG A N 1
ATOM 2444 C CA . ARG A 1 342 ? 16.152 32.572 41.823 1.00 29.97 342 ARG A CA 1
ATOM 2445 C C . ARG A 1 342 ? 17.121 33.473 42.590 1.00 29.97 342 ARG A C 1
ATOM 2447 O O . ARG A 1 342 ? 17.338 33.240 43.773 1.00 29.97 342 ARG A O 1
ATOM 2454 N N . SER A 1 343 ? 17.489 34.625 42.016 1.00 26.09 343 SER A N 1
ATOM 2455 C CA . SER A 1 343 ? 17.729 35.829 42.832 1.00 26.09 343 SER A CA 1
ATOM 2456 C C . SER A 1 343 ? 17.508 37.164 42.093 1.00 26.09 343 SER A C 1
ATOM 2458 O O . SER A 1 343 ? 18.226 37.503 41.162 1.00 26.09 343 SER A O 1
ATOM 2460 N N . THR A 1 344 ? 16.482 37.889 42.559 1.00 27.98 344 THR A N 1
ATOM 2461 C CA . THR A 1 344 ? 16.274 39.359 42.643 1.00 27.98 344 THR A CA 1
ATOM 2462 C C . THR A 1 344 ? 16.605 40.345 41.496 1.00 27.98 344 THR A C 1
ATOM 2464 O O . THR A 1 344 ? 17.722 40.444 41.005 1.00 27.98 344 THR A O 1
ATOM 2467 N N . ALA A 1 345 ? 15.599 41.192 41.222 1.00 29.89 345 ALA A N 1
ATOM 2468 C CA . ALA A 1 345 ? 15.519 42.358 40.321 1.00 29.89 345 ALA A CA 1
ATOM 2469 C C . ALA A 1 345 ? 16.415 43.579 40.725 1.00 29.89 345 ALA A C 1
ATOM 2471 O O . ALA A 1 345 ? 17.047 43.493 41.780 1.00 29.89 345 ALA A O 1
ATOM 2472 N N . PRO A 1 346 ? 16.476 44.715 39.962 1.00 35.62 346 PRO A N 1
ATOM 2473 C CA . PRO A 1 346 ? 15.320 45.614 39.728 1.00 35.62 346 PRO A CA 1
ATOM 2474 C C . PRO A 1 346 ? 15.174 46.323 38.346 1.00 35.62 346 PRO A C 1
ATOM 2476 O O . PRO A 1 346 ? 16.137 46.694 37.689 1.00 35.62 346 PRO A O 1
ATOM 2479 N N . VAL A 1 347 ? 13.906 46.569 37.981 1.00 27.62 347 VAL A N 1
ATOM 2480 C CA . VAL A 1 347 ? 13.281 47.804 37.424 1.00 27.62 347 VAL A CA 1
ATOM 2481 C C . VAL A 1 347 ? 14.186 48.907 36.811 1.00 27.62 347 VAL A C 1
ATOM 2483 O O . VAL A 1 347 ? 14.920 49.551 37.553 1.00 27.62 347 VAL A O 1
ATOM 2486 N N . SER A 1 348 ? 13.990 49.286 35.529 1.00 26.70 348 SER A N 1
ATOM 2487 C CA . SER A 1 348 ? 13.198 50.485 35.120 1.00 26.70 348 SER A CA 1
ATOM 2488 C C . SER A 1 348 ? 13.292 50.873 33.619 1.00 26.70 348 SER A C 1
ATOM 2490 O O . SER A 1 348 ? 14.273 50.568 32.957 1.00 26.70 348 SER A O 1
ATOM 2492 N N . ALA A 1 349 ? 12.248 51.579 33.156 1.00 27.09 349 ALA A N 1
ATOM 2493 C CA . ALA A 1 349 ? 12.073 52.510 32.018 1.00 27.09 349 ALA A CA 1
ATOM 2494 C C . ALA A 1 349 ? 13.095 52.621 30.850 1.00 27.09 349 ALA A C 1
ATOM 2496 O O . ALA A 1 349 ? 14.294 52.798 31.048 1.00 27.09 349 ALA A O 1
ATOM 2497 N N . GLY A 1 350 ? 12.562 52.721 29.620 1.00 26.30 350 GLY A N 1
ATOM 2498 C CA . GLY A 1 350 ? 13.289 53.114 28.400 1.00 26.30 350 GLY A CA 1
ATOM 2499 C C . GLY A 1 350 ? 12.343 53.389 27.217 1.00 26.30 350 GLY A C 1
ATOM 2500 O O . GLY A 1 350 ? 11.846 52.460 26.590 1.00 26.30 350 GLY A O 1
ATOM 2501 N N . GLU A 1 351 ? 12.070 54.665 26.948 1.00 25.83 351 GLU A N 1
ATOM 2502 C CA . GLU A 1 351 ? 11.088 55.186 25.977 1.00 25.83 351 GLU A CA 1
ATOM 2503 C C . GLU A 1 351 ? 11.680 55.507 24.581 1.00 25.83 351 GLU A C 1
ATOM 2505 O O . GLU A 1 351 ? 12.815 55.973 24.518 1.00 25.83 351 GLU A O 1
ATOM 2510 N N . VAL A 1 352 ? 10.832 55.445 23.524 1.00 28.39 352 VAL A N 1
ATOM 2511 C CA . VAL A 1 352 ? 10.825 56.369 22.337 1.00 28.39 352 VAL A CA 1
ATOM 2512 C C . VAL A 1 352 ? 12.031 56.242 21.350 1.00 28.39 352 VAL A C 1
ATOM 2514 O O . VAL A 1 352 ? 13.009 55.588 21.706 1.00 28.39 352 VAL A O 1
ATOM 2517 N N . PRO A 1 353 ? 12.051 56.807 20.104 1.00 42.38 353 PRO A N 1
ATOM 2518 C CA . PRO A 1 353 ? 11.029 57.353 19.167 1.00 42.38 353 PRO A CA 1
ATOM 2519 C C . PRO A 1 353 ? 10.861 56.461 17.893 1.00 42.38 353 PRO A C 1
ATOM 2521 O O . PRO A 1 353 ? 11.475 55.404 17.808 1.00 42.38 353 PRO A O 1
ATOM 2524 N N . SER A 1 354 ? 9.994 56.677 16.888 1.00 26.83 354 SER A N 1
ATOM 2525 C CA . SER A 1 354 ? 9.498 57.845 16.108 1.00 26.83 354 SER A CA 1
ATOM 2526 C C . SER A 1 354 ? 10.459 58.463 15.062 1.00 26.83 354 SER A C 1
ATOM 2528 O O . SER A 1 354 ? 11.560 58.882 15.388 1.00 26.83 354 SER A O 1
ATOM 2530 N N . GLU A 1 355 ? 9.951 58.564 13.823 1.00 28.97 355 GLU A N 1
ATOM 2531 C CA . GLU A 1 355 ? 10.224 59.565 12.760 1.00 28.97 355 GLU A CA 1
ATOM 2532 C C . GLU A 1 355 ? 11.627 59.830 12.158 1.00 28.97 355 GLU A C 1
ATOM 2534 O O . GLU A 1 355 ? 12.630 59.981 12.846 1.00 28.97 355 GLU A O 1
ATOM 2539 N N . GLY A 1 356 ? 11.631 60.118 10.839 1.00 26.33 356 GLY A N 1
ATOM 2540 C CA . GLY A 1 356 ? 12.431 61.238 10.306 1.00 26.33 356 GLY A CA 1
ATOM 2541 C C . GLY A 1 356 ? 12.883 61.203 8.829 1.00 26.33 356 GLY A C 1
ATOM 2542 O O . GLY A 1 356 ? 13.924 60.630 8.537 1.00 26.33 356 GLY A O 1
ATOM 2543 N N . GLY A 1 357 ? 12.199 61.953 7.942 1.00 27.27 357 GLY A N 1
ATOM 2544 C CA . GLY A 1 357 ? 12.720 62.461 6.642 1.00 27.27 357 GLY A CA 1
ATOM 2545 C C . GLY A 1 357 ? 12.551 61.528 5.422 1.00 27.27 357 GLY A C 1
ATOM 2546 O O . GLY A 1 357 ? 13.027 60.402 5.458 1.00 27.27 357 GLY A O 1
ATOM 2547 N N . ALA A 1 358 ? 11.843 61.844 4.321 1.00 29.48 358 ALA A N 1
ATOM 2548 C CA . ALA A 1 358 ? 11.698 63.082 3.510 1.00 29.48 358 ALA A CA 1
ATOM 2549 C C . ALA A 1 358 ? 13.004 63.493 2.784 1.00 29.48 358 ALA A C 1
ATOM 2551 O O . ALA A 1 358 ? 14.075 63.350 3.359 1.00 29.48 358 ALA A O 1
ATOM 2552 N N . ALA A 1 359 ? 13.022 63.990 1.536 1.00 29.08 359 ALA A N 1
ATOM 2553 C CA . ALA A 1 359 ? 12.003 64.621 0.668 1.00 29.08 359 ALA A CA 1
ATOM 2554 C C . ALA A 1 359 ? 12.266 64.215 -0.824 1.00 29.08 359 ALA A C 1
ATOM 2556 O O . ALA A 1 359 ? 13.376 63.782 -1.114 1.00 29.08 359 ALA A O 1
ATOM 2557 N N . SER A 1 360 ? 11.321 64.120 -1.778 1.00 31.03 360 SER A N 1
ATOM 2558 C CA . SER A 1 360 ? 10.333 65.059 -2.379 1.00 31.03 360 SER A CA 1
ATOM 2559 C C . SER A 1 360 ? 10.819 65.743 -3.678 1.00 31.03 360 SER A C 1
ATOM 2561 O O . SER A 1 360 ? 12.017 65.817 -3.914 1.00 31.03 360 SER A O 1
ATOM 2563 N N . GLU A 1 361 ? 9.841 66.269 -4.438 1.00 31.05 361 GLU A N 1
ATOM 2564 C CA . GLU A 1 361 ? 9.846 67.082 -5.680 1.00 31.05 361 GLU A CA 1
ATOM 2565 C C . GLU A 1 361 ? 9.451 66.331 -6.978 1.00 31.05 361 GLU A C 1
ATOM 2567 O O . GLU A 1 361 ? 9.992 65.272 -7.274 1.00 31.05 361 GLU A O 1
ATOM 2572 N N . HIS A 1 362 ? 8.483 66.786 -7.799 1.00 28.28 362 HIS A N 1
ATOM 2573 C CA . HIS A 1 362 ? 7.866 68.125 -7.959 1.00 28.28 362 HIS A CA 1
ATOM 2574 C C . HIS A 1 362 ? 6.352 68.059 -8.350 1.00 28.28 362 HIS A C 1
ATOM 2576 O O . HIS A 1 362 ? 5.879 67.042 -8.855 1.00 28.28 362 HIS A O 1
ATOM 2582 N N . GLU A 1 363 ? 5.615 69.157 -8.130 1.00 29.45 363 GLU A N 1
ATOM 2583 C CA . GLU A 1 363 ? 4.164 69.398 -8.400 1.00 29.45 363 GLU A CA 1
ATOM 2584 C C . GLU A 1 363 ? 3.959 70.205 -9.737 1.00 29.45 363 GLU A C 1
ATOM 2586 O O . GLU A 1 363 ? 4.953 70.282 -10.466 1.00 29.45 363 GLU A O 1
ATOM 2591 N N . PRO A 1 364 ? 2.807 70.850 -10.131 1.00 50.88 364 PRO A N 1
ATOM 2592 C CA . PRO A 1 364 ? 1.479 71.043 -9.486 1.00 50.88 364 PRO A CA 1
ATOM 2593 C C . PRO A 1 364 ? 0.178 70.911 -10.360 1.00 50.88 364 PRO A C 1
ATOM 2595 O O . PRO A 1 364 ? 0.205 70.902 -11.587 1.00 50.88 364 PRO A O 1
ATOM 2598 N N . ALA A 1 365 ? -0.975 70.939 -9.660 1.00 29.89 365 ALA A N 1
ATOM 2599 C CA . ALA A 1 365 ? -2.295 71.567 -9.959 1.00 29.89 365 ALA A CA 1
ATOM 2600 C C . ALA A 1 365 ? -3.130 71.338 -11.260 1.00 29.89 365 ALA A C 1
ATOM 2602 O O . ALA A 1 365 ? -2.700 71.664 -12.362 1.00 29.89 365 ALA A O 1
ATOM 2603 N N . ALA A 1 366 ? -4.439 71.039 -11.083 1.00 30.30 366 ALA A N 1
ATOM 2604 C CA . ALA A 1 366 ? -5.580 71.932 -11.436 1.00 30.30 366 ALA A CA 1
ATOM 2605 C C . ALA A 1 366 ? -6.969 71.376 -10.987 1.00 30.30 366 ALA A C 1
ATOM 2607 O O . ALA A 1 366 ? -7.133 70.172 -10.813 1.00 30.30 366 ALA A O 1
ATOM 2608 N N . ALA A 1 367 ? -7.966 72.257 -10.795 1.00 33.25 367 ALA A N 1
ATOM 2609 C CA . ALA A 1 367 ? -9.287 71.988 -10.182 1.00 33.25 367 ALA A CA 1
ATOM 2610 C C . ALA A 1 367 ? -10.481 71.923 -11.177 1.00 33.25 367 ALA A C 1
ATOM 2612 O O . ALA A 1 367 ? -10.315 72.239 -12.354 1.00 33.25 367 ALA A O 1
ATOM 2613 N N . GLY A 1 368 ? -11.706 71.628 -10.693 1.00 27.61 368 GLY A N 1
ATOM 2614 C CA . GLY A 1 368 ? -12.957 71.991 -11.399 1.00 27.61 368 GLY A CA 1
ATOM 2615 C C . GLY A 1 368 ? -14.253 71.268 -10.970 1.00 27.61 368 GLY A C 1
ATOM 2616 O O . GLY A 1 368 ? -14.428 70.090 -11.263 1.00 27.61 368 GLY A O 1
ATOM 2617 N N . GLU A 1 369 ? -15.194 71.983 -10.339 1.00 32.66 369 GLU A N 1
ATOM 2618 C CA . GLU A 1 369 ? -16.521 71.491 -9.893 1.00 32.66 369 GLU A CA 1
ATOM 2619 C C . GLU A 1 369 ? -17.650 71.670 -10.940 1.00 32.66 369 GLU A C 1
ATOM 2621 O O . GLU A 1 369 ? -17.524 72.506 -11.839 1.00 32.66 369 GLU A O 1
ATOM 2626 N N . LYS A 1 370 ? -18.822 71.025 -10.727 1.00 27.64 370 LYS A N 1
ATOM 2627 C CA . LYS A 1 370 ? -20.119 71.744 -10.557 1.00 27.64 370 LYS A CA 1
ATOM 2628 C C . LYS A 1 370 ? -21.323 70.875 -10.134 1.00 27.64 370 LYS A C 1
ATOM 2630 O O . LYS A 1 370 ? -21.440 69.716 -10.512 1.00 27.64 370 LYS A O 1
ATOM 2635 N N . SER A 1 371 ? -22.228 71.501 -9.377 1.00 31.86 371 SER A N 1
ATOM 2636 C CA . SER A 1 371 ? -23.439 70.957 -8.724 1.00 31.86 371 SER A CA 1
ATOM 2637 C C . SER A 1 371 ? -24.736 71.132 -9.542 1.00 31.86 371 SER A C 1
ATOM 2639 O O . SER A 1 371 ? -24.776 72.027 -10.384 1.00 31.86 371 SER A O 1
ATOM 2641 N N . ALA A 1 372 ? -25.816 70.391 -9.212 1.00 28.58 372 ALA A N 1
ATOM 2642 C CA . ALA A 1 372 ? -27.222 70.878 -9.199 1.00 28.58 372 ALA A CA 1
ATOM 2643 C C . ALA A 1 372 ? -28.257 69.841 -8.671 1.00 28.58 372 ALA A C 1
ATOM 2645 O O . ALA A 1 372 ? -28.100 68.642 -8.879 1.00 28.58 372 ALA A O 1
ATOM 2646 N N . GLU A 1 373 ? -29.331 70.340 -8.036 1.00 30.73 373 GLU A N 1
ATOM 2647 C CA . GLU A 1 373 ? -30.416 69.653 -7.284 1.00 30.73 373 GLU A CA 1
ATOM 2648 C C . GLU A 1 373 ? -31.545 70.710 -6.997 1.00 30.73 373 GLU A C 1
ATOM 2650 O O . GLU A 1 373 ? -31.194 71.892 -7.115 1.00 30.73 373 GLU A O 1
ATOM 2655 N N . PRO A 1 374 ? -32.841 70.442 -6.626 1.00 55.34 374 PRO A N 1
ATOM 2656 C CA . PRO A 1 374 ? -33.630 69.203 -6.368 1.00 55.34 374 PRO A CA 1
ATOM 2657 C C . PRO A 1 374 ? -34.976 69.099 -7.166 1.00 55.34 374 PRO A C 1
ATOM 2659 O O . PRO A 1 374 ? -35.249 69.922 -8.034 1.00 55.34 374 PRO A O 1
ATOM 2662 N N . ALA A 1 375 ? -35.854 68.132 -6.803 1.00 30.75 375 ALA A N 1
ATOM 2663 C CA . ALA A 1 375 ? -37.234 68.372 -6.275 1.00 30.75 375 ALA A CA 1
ATOM 2664 C C . ALA A 1 375 ? -38.424 67.501 -6.804 1.00 30.75 375 ALA A C 1
ATOM 2666 O O . ALA A 1 375 ? -38.922 67.702 -7.903 1.00 30.75 375 ALA A O 1
ATOM 2667 N N . ALA A 1 376 ? -38.966 66.671 -5.891 1.00 33.47 376 ALA A N 1
ATOM 2668 C CA . ALA A 1 376 ? -40.391 66.497 -5.504 1.00 33.47 376 ALA A CA 1
ATOM 2669 C C . ALA A 1 376 ? -41.518 65.911 -6.422 1.00 33.47 376 ALA A C 1
ATOM 2671 O O . ALA A 1 376 ? -41.731 66.337 -7.551 1.00 33.47 376 ALA A O 1
ATOM 2672 N N . SER A 1 377 ? -42.411 65.141 -5.754 1.00 31.55 377 SER A N 1
ATOM 2673 C CA . SER A 1 377 ? -43.878 64.929 -5.988 1.00 31.55 377 SER A CA 1
ATOM 2674 C C . SER A 1 377 ? -44.376 63.641 -6.701 1.00 31.55 377 SER A C 1
ATOM 2676 O O . SER A 1 377 ? -43.941 63.318 -7.798 1.00 31.55 377 SER A O 1
ATOM 2678 N N . GLY A 1 378 ? -45.358 62.946 -6.089 1.00 25.91 378 GLY A N 1
ATOM 2679 C CA . GLY A 1 378 ? -46.277 61.947 -6.710 1.00 25.91 378 GLY A CA 1
ATOM 2680 C C . GLY A 1 378 ? -47.729 62.489 -6.747 1.00 25.91 378 GLY A C 1
ATOM 2681 O O . GLY A 1 378 ? -47.845 63.716 -6.723 1.00 25.91 378 GLY A O 1
ATOM 2682 N N . PRO A 1 379 ? -48.833 61.689 -6.699 1.00 57.84 379 PRO A N 1
ATOM 2683 C CA . PRO A 1 379 ? -48.995 60.218 -6.709 1.00 57.84 379 PRO A CA 1
ATOM 2684 C C . PRO A 1 379 ? -50.112 59.705 -7.695 1.00 57.84 379 PRO A C 1
ATOM 2686 O O . PRO A 1 379 ? -50.490 60.413 -8.621 1.00 57.84 379 PRO A O 1
ATOM 2689 N N . ASP A 1 380 ? -50.663 58.503 -7.427 1.00 30.38 380 ASP A N 1
ATOM 2690 C CA . ASP A 1 380 ? -51.956 57.900 -7.871 1.00 30.38 380 ASP A CA 1
ATOM 2691 C C . ASP A 1 380 ? -52.137 57.103 -9.199 1.00 30.38 380 ASP A C 1
ATOM 2693 O O . ASP A 1 380 ? -51.400 57.228 -10.174 1.00 30.38 380 ASP A O 1
ATOM 2697 N N . GLN A 1 381 ? -53.123 56.183 -9.150 1.00 28.77 381 GLN A N 1
ATOM 2698 C CA . GLN A 1 381 ? -53.535 55.161 -10.147 1.00 28.77 381 GLN A CA 1
ATOM 2699 C C . GLN A 1 381 ? -54.733 55.645 -11.029 1.00 28.77 381 GLN A C 1
ATOM 2701 O O . GLN A 1 381 ? -55.054 56.829 -10.989 1.00 28.77 381 GLN A O 1
ATOM 2706 N N . PRO A 1 382 ? -55.573 54.773 -11.649 1.00 55.81 382 PRO A N 1
ATOM 2707 C CA . PRO A 1 382 ? -55.372 53.705 -12.655 1.00 55.81 382 PRO A CA 1
ATOM 2708 C C . PRO A 1 382 ? -56.171 53.992 -13.964 1.00 55.81 382 PRO A C 1
ATOM 2710 O O . PRO A 1 382 ? -56.913 54.967 -14.015 1.00 55.81 382 PRO A O 1
ATOM 2713 N N . SER A 1 383 ? -56.112 53.118 -14.993 1.00 31.17 383 SER A N 1
ATOM 2714 C CA . SER A 1 383 ? -57.260 52.689 -15.857 1.00 31.17 383 SER A CA 1
ATOM 2715 C C . SER A 1 383 ? -56.831 51.890 -17.107 1.00 31.17 383 SER A C 1
ATOM 2717 O O . SER A 1 383 ? -55.801 52.167 -17.712 1.00 31.17 383 SER A O 1
ATOM 2719 N N . ALA A 1 384 ? -57.667 50.936 -17.526 1.00 31.22 384 ALA A N 1
ATOM 2720 C CA . ALA A 1 384 ? -57.647 50.234 -18.826 1.00 31.22 384 ALA A CA 1
ATOM 2721 C C . ALA A 1 384 ? -59.017 50.472 -19.530 1.00 31.22 384 ALA A C 1
ATOM 2723 O O . ALA A 1 384 ? -59.803 51.239 -18.967 1.00 31.22 384 ALA A O 1
ATOM 2724 N N . PRO A 1 385 ? -59.418 49.811 -20.645 1.00 53.81 385 PRO A N 1
ATOM 2725 C CA . PRO A 1 385 ? -58.695 48.987 -21.631 1.00 53.81 385 PRO A CA 1
ATOM 2726 C C . PRO A 1 385 ? -58.995 49.397 -23.107 1.00 53.81 385 PRO A C 1
ATOM 2728 O O . PRO A 1 385 ? -59.748 50.333 -23.360 1.00 53.81 385 PRO A O 1
ATOM 2731 N N . ALA A 1 386 ? -58.494 48.635 -24.091 1.00 32.25 386 ALA A N 1
ATOM 2732 C CA . ALA A 1 386 ? -59.115 48.506 -25.421 1.00 32.25 386 ALA A CA 1
ATOM 2733 C C . ALA A 1 386 ? -58.851 47.103 -26.014 1.00 32.25 386 ALA A C 1
ATOM 2735 O O . ALA A 1 386 ? -57.846 46.469 -25.694 1.00 32.25 386 ALA A O 1
ATOM 2736 N N . GLU A 1 387 ? -59.791 46.597 -26.813 1.00 32.31 387 GLU A N 1
ATOM 2737 C CA . GLU A 1 387 ? -59.909 45.190 -27.236 1.00 32.31 387 GLU A CA 1
ATOM 2738 C C . GLU A 1 387 ? -58.956 44.760 -28.370 1.00 32.31 387 GLU A C 1
ATOM 2740 O O . GLU A 1 387 ? -58.465 45.591 -29.131 1.00 32.31 387 GLU A O 1
ATOM 2745 N N . GLY A 1 388 ? -58.834 43.439 -28.591 1.00 29.22 388 GLY A N 1
ATOM 2746 C CA . GLY A 1 388 ? -58.787 42.934 -29.974 1.00 29.22 388 GLY A CA 1
ATOM 2747 C C . GLY A 1 388 ? -57.859 41.759 -30.304 1.00 29.22 388 GLY A C 1
ATOM 2748 O O . GLY A 1 388 ? -56.807 41.969 -30.890 1.00 29.22 388 GLY A O 1
ATOM 2749 N N . ALA A 1 389 ? -58.354 40.532 -30.096 1.00 31.86 389 ALA A N 1
ATOM 2750 C CA . ALA A 1 389 ? -57.953 39.290 -30.786 1.00 31.86 389 ALA A CA 1
ATOM 2751 C C . ALA A 1 389 ? -56.514 38.736 -30.606 1.00 31.86 389 ALA A C 1
ATOM 2753 O O . ALA A 1 389 ? -55.516 39.434 -30.471 1.00 31.86 389 ALA A O 1
ATOM 2754 N N . ALA A 1 390 ? -56.418 37.403 -30.608 1.00 37.75 390 ALA A N 1
ATOM 2755 C CA . ALA A 1 390 ? -55.190 36.675 -30.306 1.00 37.75 390 ALA A CA 1
ATOM 2756 C C . ALA A 1 390 ? -54.263 36.505 -31.523 1.00 37.75 390 ALA A C 1
ATOM 2758 O O . ALA A 1 390 ? -54.692 36.056 -32.585 1.00 37.75 390 ALA A O 1
ATOM 2759 N N . VAL A 1 391 ? -52.962 36.720 -31.308 1.00 36.19 391 VAL A N 1
ATOM 2760 C CA . VAL A 1 391 ? -51.884 36.201 -32.161 1.00 36.19 391 VAL A CA 1
ATOM 2761 C C . VAL A 1 391 ? -50.959 35.355 -31.288 1.00 36.19 391 VAL A C 1
ATOM 2763 O O . VAL A 1 391 ? -50.486 35.798 -30.244 1.00 36.19 391 VAL A O 1
ATOM 2766 N N . THR A 1 392 ? -50.727 34.108 -31.692 1.00 38.72 392 THR A N 1
ATOM 2767 C CA . THR A 1 392 ? -49.918 33.136 -30.942 1.00 38.72 392 THR A CA 1
ATOM 2768 C C . THR A 1 392 ? -48.443 33.555 -30.870 1.00 38.72 392 THR A C 1
ATOM 2770 O O . THR A 1 392 ? -47.838 33.738 -31.930 1.00 38.72 392 THR A O 1
ATOM 2773 N N . PRO A 1 393 ? -47.812 33.626 -29.681 1.00 36.94 393 PRO A N 1
ATOM 2774 C CA . PRO A 1 393 ? -46.376 33.859 -29.587 1.00 36.94 393 PRO A CA 1
ATOM 2775 C C . PRO A 1 393 ? -45.601 32.622 -30.063 1.00 36.94 393 PRO A C 1
ATOM 2777 O O . PRO A 1 393 ? -45.781 31.510 -29.560 1.00 36.94 393 PRO A O 1
ATOM 2780 N N . SER A 1 394 ? -44.721 32.820 -31.042 1.00 38.00 394 SER A N 1
ATOM 2781 C CA . SER A 1 394 ? -43.864 31.777 -31.600 1.00 38.00 394 SER A CA 1
ATOM 2782 C C . SER A 1 394 ? -42.894 31.231 -30.547 1.00 38.00 394 SER A C 1
ATOM 2784 O O . SER A 1 394 ? -42.127 31.960 -29.919 1.00 38.00 394 SER A O 1
ATOM 2786 N N . THR A 1 395 ? -42.912 29.913 -30.342 1.00 38.31 395 THR A N 1
ATOM 2787 C CA . THR A 1 395 ? -42.035 29.256 -29.365 1.00 38.31 395 THR A CA 1
ATOM 2788 C C . THR A 1 395 ? -40.570 29.331 -29.818 1.00 38.31 395 THR A C 1
ATOM 2790 O O . THR A 1 395 ? -40.275 28.935 -30.951 1.00 38.31 395 THR A O 1
ATOM 2793 N N . PRO A 1 396 ? -39.614 29.747 -28.965 1.00 42.16 396 PRO A N 1
ATOM 2794 C CA . PRO A 1 396 ? -38.200 29.660 -29.308 1.00 42.16 396 PRO A CA 1
ATOM 2795 C C . PRO A 1 396 ? -37.798 28.186 -29.445 1.00 42.16 396 PRO A C 1
ATOM 2797 O O . PRO A 1 396 ? -38.043 27.375 -28.546 1.00 42.16 396 PRO A O 1
ATOM 2800 N N . ARG A 1 397 ? -37.168 27.826 -30.572 1.00 42.31 397 ARG A N 1
ATOM 2801 C CA . ARG A 1 397 ? -36.682 26.462 -30.837 1.00 42.31 397 ARG A CA 1
ATOM 2802 C C . ARG A 1 397 ? -35.667 26.040 -29.768 1.00 42.31 397 ARG A C 1
ATOM 2804 O O . ARG A 1 397 ? -34.491 26.387 -29.838 1.00 42.31 397 ARG A O 1
ATOM 2811 N N . ARG A 1 398 ? -36.112 25.239 -28.795 1.00 42.31 398 ARG A N 1
ATOM 2812 C CA . ARG A 1 398 ? -35.223 24.527 -27.870 1.00 42.31 398 ARG A CA 1
ATOM 2813 C C . ARG A 1 398 ? -34.448 23.466 -28.647 1.00 42.31 398 ARG A C 1
ATOM 2815 O O . ARG A 1 398 ? -35.006 22.425 -28.986 1.00 42.31 398 ARG A O 1
ATOM 2822 N N . PHE A 1 399 ? -33.158 23.696 -28.877 1.00 44.28 399 PHE A N 1
ATOM 2823 C CA . PHE A 1 399 ? -32.253 22.606 -29.234 1.00 44.28 399 PHE A CA 1
ATOM 2824 C C . PHE A 1 399 ? -32.228 21.581 -28.083 1.00 44.28 399 PHE A C 1
ATOM 2826 O O . PHE A 1 399 ? -32.133 21.978 -26.915 1.00 44.28 399 PHE A O 1
ATOM 2833 N N . PRO A 1 400 ? -32.354 20.271 -28.360 1.00 42.84 400 PRO A N 1
ATOM 2834 C CA . PRO A 1 400 ? -32.376 19.264 -27.308 1.00 42.84 400 PRO A CA 1
ATOM 2835 C C . PRO A 1 400 ? -31.013 19.199 -26.610 1.00 42.84 400 PRO A C 1
ATOM 2837 O O . PRO A 1 400 ? -29.981 19.066 -27.263 1.00 42.84 400 PRO A O 1
ATOM 2840 N N . ARG A 1 401 ? -31.009 19.222 -25.267 1.00 48.53 401 ARG A N 1
ATOM 2841 C CA . ARG A 1 401 ? -29.805 19.260 -24.395 1.00 48.53 401 ARG A CA 1
ATOM 2842 C C . ARG A 1 401 ? -28.868 18.035 -24.520 1.00 48.53 401 ARG A C 1
ATOM 2844 O O . ARG A 1 401 ? -27.903 17.931 -23.774 1.00 48.53 401 ARG A O 1
ATOM 2851 N N . TRP A 1 402 ? -29.143 17.135 -25.463 1.00 43.59 402 TRP A N 1
ATOM 2852 C CA . TRP A 1 402 ? -28.385 15.923 -25.785 1.00 43.59 402 TRP A CA 1
ATOM 2853 C C . TRP A 1 402 ? -27.417 16.093 -26.972 1.00 43.59 402 TRP A C 1
ATOM 2855 O O . TRP A 1 402 ? -26.543 15.253 -27.160 1.00 43.59 402 TRP A O 1
ATOM 2865 N N . THR A 1 403 ? -27.507 17.175 -27.757 1.00 42.91 403 THR A N 1
ATOM 2866 C CA . THR A 1 403 ? -26.558 17.417 -28.867 1.00 42.91 403 THR A CA 1
ATOM 2867 C C . THR A 1 403 ? -25.162 17.801 -28.379 1.00 42.91 403 THR A C 1
ATOM 2869 O O . THR A 1 403 ? -24.171 17.426 -29.001 1.00 42.91 403 THR A O 1
ATOM 2872 N N . VAL A 1 404 ? -25.075 18.492 -27.237 1.00 45.53 404 VAL A N 1
ATOM 2873 C CA . VAL A 1 404 ? -23.807 18.877 -26.599 1.00 45.53 404 VAL A CA 1
ATOM 2874 C C . VAL A 1 404 ? -22.967 17.650 -26.206 1.00 45.53 404 VAL A C 1
ATOM 2876 O O . VAL A 1 404 ? -21.839 17.574 -26.686 1.00 45.53 404 VAL A O 1
ATOM 2879 N N . PRO A 1 405 ? -23.462 16.654 -25.435 1.00 43.53 405 PRO A N 1
ATOM 2880 C CA . PRO A 1 405 ? -22.679 15.453 -25.124 1.00 43.53 405 PRO A CA 1
ATOM 2881 C C . PRO A 1 405 ? -22.356 14.586 -26.352 1.00 43.53 405 PRO A C 1
ATOM 2883 O O . PRO A 1 405 ? -21.274 14.014 -26.401 1.00 43.53 405 PRO A O 1
ATOM 2886 N N . ALA A 1 406 ? -23.223 14.520 -27.371 1.00 43.16 406 ALA A N 1
ATOM 2887 C CA . ALA A 1 406 ? -22.915 13.780 -28.600 1.00 43.16 406 ALA A CA 1
ATOM 2888 C C . ALA A 1 406 ? -21.721 14.392 -29.363 1.00 43.16 406 ALA A C 1
ATOM 2890 O O . ALA A 1 406 ? -20.810 13.672 -29.775 1.00 43.16 406 ALA A O 1
ATOM 2891 N N . ALA A 1 407 ? -21.676 15.725 -29.481 1.00 39.38 407 ALA A N 1
ATOM 2892 C CA . ALA A 1 407 ? -20.526 16.433 -30.041 1.00 39.38 407 ALA A CA 1
ATOM 2893 C C . ALA A 1 407 ? -19.272 16.301 -29.152 1.00 39.38 407 ALA A C 1
ATOM 2895 O O . ALA A 1 407 ? -18.178 16.101 -29.672 1.00 39.38 407 ALA A O 1
ATOM 2896 N N . LEU A 1 408 ? -19.429 16.327 -27.823 1.00 47.59 408 LEU A N 1
ATOM 2897 C CA . LEU A 1 408 ? -18.348 16.142 -26.839 1.00 47.59 408 LEU A CA 1
ATOM 2898 C C . LEU A 1 408 ? -17.773 14.719 -26.764 1.00 47.59 408 LEU A C 1
ATOM 2900 O O . LEU A 1 408 ? -16.743 14.540 -26.128 1.00 47.59 408 LEU A O 1
ATOM 2904 N N . VAL A 1 409 ? -18.395 13.723 -27.397 1.00 48.19 409 VAL A N 1
ATOM 2905 C CA . VAL A 1 409 ? -17.837 12.363 -27.524 1.00 48.19 409 VAL A CA 1
ATOM 2906 C C . VAL A 1 409 ? -17.276 12.142 -28.929 1.00 48.19 409 VAL A C 1
ATOM 2908 O O . VAL A 1 409 ? -16.137 11.705 -29.071 1.00 48.19 409 VAL A O 1
ATOM 2911 N N . ALA A 1 410 ? -18.025 12.503 -29.975 1.00 46.50 410 ALA A N 1
ATOM 2912 C CA . ALA A 1 410 ? -17.595 12.278 -31.354 1.00 46.50 410 ALA A CA 1
ATOM 2913 C C . ALA A 1 410 ? -16.444 13.202 -31.788 1.00 46.50 410 ALA A C 1
ATOM 2915 O O . ALA A 1 410 ? -15.510 12.740 -32.439 1.00 46.50 410 ALA A O 1
ATOM 2916 N N . ALA A 1 411 ? -16.474 14.490 -31.419 1.00 44.75 411 ALA A N 1
ATOM 2917 C CA . ALA A 1 411 ? -15.448 15.443 -31.837 1.00 44.75 411 ALA A CA 1
ATOM 2918 C C . ALA A 1 411 ? -14.073 15.155 -31.214 1.00 44.75 411 ALA A C 1
ATOM 2920 O O . ALA A 1 411 ? -13.128 15.068 -31.988 1.00 44.75 411 ALA A O 1
ATOM 2921 N N . PRO A 1 412 ? -13.899 14.942 -29.892 1.00 48.41 412 PRO A N 1
ATOM 2922 C CA . PRO A 1 412 ? -12.589 14.579 -29.361 1.00 48.41 412 PRO A CA 1
ATOM 2923 C C . PRO A 1 412 ? -12.153 13.163 -29.742 1.00 48.41 412 PRO A C 1
ATOM 2925 O O . PRO A 1 412 ? -10.955 12.944 -29.786 1.00 48.41 412 PRO A O 1
ATOM 2928 N N . ALA A 1 413 ? -13.045 12.225 -30.086 1.00 47.38 413 ALA A N 1
ATOM 2929 C CA . ALA A 1 413 ? -12.628 10.931 -30.643 1.00 47.38 413 ALA A CA 1
ATOM 2930 C C . ALA A 1 413 ? -12.089 11.063 -32.083 1.00 47.38 413 ALA A C 1
ATOM 2932 O O . ALA A 1 413 ? -11.050 10.494 -32.405 1.00 47.38 413 ALA A O 1
ATOM 2933 N N . LEU A 1 414 ? -12.737 11.868 -32.936 1.00 46.97 414 LEU A N 1
ATOM 2934 C CA . LEU A 1 414 ? -12.231 12.200 -34.275 1.00 46.97 414 LEU A CA 1
ATOM 2935 C C . LEU A 1 414 ? -10.974 13.068 -34.217 1.00 46.97 414 LEU A C 1
ATOM 2937 O O . LEU A 1 414 ? -10.027 12.807 -34.946 1.00 46.97 414 LEU A O 1
ATOM 2941 N N . ILE A 1 415 ? -10.938 14.070 -33.338 1.00 53.78 415 ILE A N 1
ATOM 2942 C CA . ILE A 1 415 ? -9.768 14.926 -33.138 1.00 53.78 415 ILE A CA 1
ATOM 2943 C C . ILE A 1 415 ? -8.634 14.121 -32.510 1.00 53.78 415 ILE A C 1
ATOM 2945 O O . ILE A 1 415 ? -7.521 14.304 -32.961 1.00 53.78 415 ILE A O 1
ATOM 2949 N N . ALA A 1 416 ? -8.875 13.194 -31.576 1.00 49.09 416 ALA A N 1
ATOM 2950 C CA . ALA A 1 416 ? -7.846 12.280 -31.070 1.00 49.09 416 ALA A CA 1
ATOM 2951 C C . ALA A 1 416 ? -7.382 11.290 -32.143 1.00 49.09 416 ALA A C 1
ATOM 2953 O O . ALA A 1 416 ? -6.192 11.045 -32.251 1.00 49.09 416 ALA A O 1
ATOM 2954 N N . GLY A 1 417 ? -8.275 10.751 -32.978 1.00 42.72 417 GLY A N 1
ATOM 2955 C CA . GLY A 1 417 ? -7.886 9.896 -34.103 1.00 42.72 417 GLY A CA 1
ATOM 2956 C C . GLY A 1 417 ? -7.035 10.642 -35.136 1.00 42.72 417 GLY A C 1
ATOM 2957 O O . GLY A 1 417 ? -6.004 10.137 -35.570 1.00 42.72 417 GLY A O 1
ATOM 2958 N N . ILE A 1 418 ? -7.424 11.872 -35.485 1.00 54.00 418 ILE A N 1
ATOM 2959 C CA . ILE A 1 418 ? -6.708 12.737 -36.432 1.00 54.00 418 ILE A CA 1
ATOM 2960 C C . ILE A 1 418 ? -5.416 13.283 -35.818 1.00 54.00 418 ILE A C 1
ATOM 2962 O O . ILE A 1 418 ? -4.400 13.310 -36.509 1.00 54.00 418 ILE A O 1
ATOM 2966 N N . THR A 1 419 ? -5.403 13.675 -34.538 1.00 43.62 419 THR A N 1
ATOM 2967 C CA . THR A 1 419 ? -4.163 14.068 -33.866 1.00 43.62 419 THR A CA 1
ATOM 2968 C C . THR A 1 419 ? -3.265 12.864 -33.713 1.00 43.62 419 THR A C 1
ATOM 2970 O O . THR A 1 419 ? -2.164 12.968 -34.197 1.00 43.62 419 THR A O 1
ATOM 2973 N N . ILE A 1 420 ? -3.684 11.697 -33.222 1.00 47.53 420 ILE A N 1
ATOM 2974 C CA . ILE A 1 420 ? -2.820 10.500 -33.151 1.00 47.53 420 ILE A CA 1
ATOM 2975 C C . ILE A 1 420 ? -2.298 10.087 -34.543 1.00 47.53 420 ILE A C 1
ATOM 2977 O O . ILE A 1 420 ? -1.134 9.714 -34.658 1.00 47.53 420 ILE A O 1
ATOM 2981 N N . ALA A 1 421 ? -3.081 10.232 -35.617 1.00 45.66 421 ALA A N 1
ATOM 2982 C CA . ALA A 1 421 ? -2.606 10.002 -36.988 1.00 45.66 421 ALA A CA 1
ATOM 2983 C C . ALA A 1 421 ? -1.630 11.084 -37.514 1.00 45.66 421 ALA A C 1
ATOM 2985 O O . ALA A 1 421 ? -0.826 10.802 -38.400 1.00 45.66 421 ALA A O 1
ATOM 2986 N N . ALA A 1 422 ? -1.672 12.309 -36.978 1.00 42.34 422 ALA A N 1
ATOM 2987 C CA . ALA A 1 422 ? -0.775 13.426 -37.316 1.00 42.34 422 ALA A CA 1
ATOM 2988 C C . ALA A 1 422 ? 0.344 13.678 -36.274 1.00 42.34 422 ALA A C 1
ATOM 2990 O O . ALA A 1 422 ? 1.278 14.440 -36.516 1.00 42.34 422 ALA A O 1
ATOM 2991 N N . SER A 1 423 ? 0.242 13.041 -35.110 1.00 37.72 423 SER A N 1
ATOM 2992 C CA . SER A 1 423 ? 1.025 13.200 -33.881 1.00 37.72 423 SER A CA 1
ATOM 2993 C C . SER A 1 423 ? 1.470 11.847 -33.330 1.00 37.72 423 SER A C 1
ATOM 2995 O O . SER A 1 423 ? 1.974 11.769 -32.206 1.00 37.72 423 SER A O 1
ATOM 2997 N N . SER A 1 424 ? 1.416 10.800 -34.156 1.00 38.22 424 SER A N 1
ATOM 2998 C CA . SER A 1 424 ? 2.518 9.858 -34.275 1.00 38.22 424 SER A CA 1
ATOM 2999 C C . SER A 1 424 ? 3.765 10.675 -34.609 1.00 38.22 424 SER A C 1
ATOM 3001 O O . SER A 1 424 ? 4.188 10.789 -35.764 1.00 38.22 424 SER A O 1
ATOM 3003 N N . GLY A 1 425 ? 4.315 11.322 -33.582 1.00 35.69 425 GLY A N 1
ATOM 3004 C CA . GLY A 1 425 ? 5.583 11.998 -33.663 1.00 35.69 425 GLY A CA 1
ATOM 3005 C C . GLY A 1 425 ? 6.580 10.942 -34.084 1.00 35.69 425 GLY A C 1
ATOM 3006 O O . GLY A 1 425 ? 6.959 10.090 -33.280 1.00 35.69 425 GLY A O 1
ATOM 3007 N N . LYS A 1 426 ? 7.016 11.004 -35.349 1.00 35.59 426 LYS A N 1
ATOM 3008 C CA . LYS A 1 426 ? 8.328 10.470 -35.701 1.00 35.59 426 LYS A CA 1
ATOM 3009 C C . LYS A 1 426 ? 9.266 10.977 -34.605 1.00 35.59 426 LYS A C 1
ATOM 3011 O O . LYS A 1 426 ? 9.243 12.191 -34.365 1.00 35.59 426 LYS A O 1
ATOM 3016 N N . PRO A 1 427 ? 10.023 10.102 -33.913 1.00 38.94 427 PRO A N 1
ATOM 3017 C CA . PRO A 1 427 ? 10.999 10.567 -32.937 1.00 38.94 427 PRO A CA 1
ATOM 3018 C C . PRO A 1 427 ? 11.823 11.642 -33.634 1.00 38.94 427 PRO A C 1
ATOM 3020 O O . PRO A 1 427 ? 12.285 11.403 -34.753 1.00 38.94 427 PRO A O 1
ATOM 3023 N N . ALA A 1 428 ? 11.879 12.841 -33.042 1.00 38.31 428 ALA A N 1
ATOM 3024 C CA . ALA A 1 428 ? 12.392 14.024 -33.721 1.00 38.31 428 ALA A CA 1
ATOM 3025 C C . ALA A 1 428 ? 13.751 13.678 -34.331 1.00 38.31 428 ALA A C 1
ATOM 3027 O O . ALA A 1 428 ? 14.654 13.267 -33.602 1.00 38.31 428 ALA A O 1
ATOM 3028 N N . SER A 1 429 ? 13.852 13.741 -35.663 1.00 39.81 429 SER A N 1
ATOM 3029 C CA . SER A 1 429 ? 14.967 13.161 -36.414 1.00 39.81 429 SER A CA 1
ATOM 3030 C C . SER A 1 429 ? 16.294 13.732 -35.907 1.00 39.81 429 SER A C 1
ATOM 3032 O O . SER A 1 429 ? 16.644 14.859 -36.247 1.00 39.81 429 SER A O 1
ATOM 3034 N N . GLY A 1 430 ? 17.002 12.975 -35.061 1.00 53.44 430 GLY A N 1
ATOM 3035 C CA . GLY A 1 430 ? 18.184 13.453 -34.335 1.00 53.44 430 GLY A CA 1
ATOM 3036 C C . GLY A 1 430 ? 18.162 13.317 -32.803 1.00 53.44 430 GLY A C 1
ATOM 3037 O O . GLY A 1 430 ? 19.175 13.636 -32.187 1.00 53.44 430 GLY A O 1
ATOM 3038 N N . THR A 1 431 ? 17.093 12.834 -32.151 1.00 58.69 431 THR A N 1
ATOM 3039 C CA . THR A 1 431 ? 17.194 12.416 -30.735 1.00 58.69 431 THR A CA 1
ATOM 3040 C C . THR A 1 431 ? 18.103 11.181 -30.633 1.00 58.69 431 THR A C 1
ATOM 3042 O O . THR A 1 431 ? 17.777 10.161 -31.245 1.00 58.69 431 THR A O 1
ATOM 3045 N N . PRO A 1 432 ? 19.228 11.229 -29.891 1.00 65.00 432 PRO A N 1
ATOM 3046 C CA . PRO A 1 432 ? 20.136 10.092 -29.792 1.00 65.00 432 PRO A CA 1
ATOM 3047 C C . PRO A 1 432 ? 19.454 8.923 -29.075 1.00 65.00 432 PRO A C 1
ATOM 3049 O O . PRO A 1 432 ? 18.938 9.069 -27.963 1.00 65.00 432 PRO A O 1
ATOM 3052 N N . VAL A 1 433 ? 19.459 7.762 -29.732 1.00 82.44 433 VAL A N 1
ATOM 3053 C CA . VAL A 1 433 ? 18.999 6.499 -29.152 1.00 82.44 433 VAL A CA 1
ATOM 3054 C C . VAL A 1 433 ? 20.189 5.821 -28.490 1.00 82.44 433 VAL A C 1
ATOM 3056 O O . VAL A 1 433 ? 21.198 5.554 -29.140 1.00 82.44 433 VAL A O 1
ATOM 3059 N N . VAL A 1 434 ? 20.057 5.547 -27.198 1.00 88.25 434 VAL A N 1
ATOM 3060 C CA . VAL A 1 434 ? 21.025 4.796 -26.408 1.00 88.25 434 VAL A CA 1
ATOM 3061 C C . VAL A 1 434 ? 20.638 3.323 -26.480 1.00 88.25 434 VAL A C 1
ATOM 3063 O O . VAL A 1 434 ? 19.638 2.901 -25.900 1.00 88.25 434 VAL A O 1
ATOM 3066 N N . GLU A 1 435 ? 21.411 2.538 -27.223 1.00 90.12 435 GLU A N 1
ATOM 3067 C CA . GLU A 1 435 ? 21.220 1.094 -27.324 1.00 90.12 435 GLU A CA 1
ATOM 3068 C C . GLU A 1 435 ? 21.839 0.383 -26.114 1.00 90.12 435 GLU A C 1
ATOM 3070 O O . GLU A 1 435 ? 22.970 0.665 -25.699 1.00 90.12 435 GLU A O 1
ATOM 3075 N N . VAL A 1 436 ? 21.078 -0.555 -25.550 1.00 87.12 436 VAL A N 1
ATOM 3076 C CA . VAL A 1 436 ? 21.446 -1.325 -24.357 1.00 87.12 436 VAL A CA 1
ATOM 3077 C C . VAL A 1 436 ? 21.166 -2.810 -24.561 1.00 87.12 436 VAL A C 1
ATOM 3079 O O . VAL A 1 436 ? 20.159 -3.190 -25.153 1.00 87.12 436 VAL A O 1
ATOM 3082 N N . SER A 1 437 ? 22.061 -3.663 -24.076 1.00 84.69 437 SER A N 1
ATOM 3083 C CA . SER A 1 437 ? 21.996 -5.115 -24.238 1.00 84.69 437 SER A CA 1
ATOM 3084 C C . SER A 1 437 ? 22.674 -5.832 -23.061 1.00 84.69 437 SER A C 1
ATOM 3086 O O . SER A 1 437 ? 23.117 -5.203 -22.102 1.00 84.69 437 SER A O 1
ATOM 3088 N N . VAL A 1 438 ? 22.770 -7.163 -23.132 1.00 77.75 438 VAL A N 1
ATOM 3089 C CA . VAL A 1 438 ? 23.467 -7.988 -22.124 1.00 77.75 438 VAL A CA 1
ATOM 3090 C C . VAL A 1 438 ? 24.999 -7.936 -22.218 1.00 77.75 438 VAL A C 1
ATOM 3092 O O . VAL A 1 438 ? 25.663 -8.407 -21.300 1.00 77.75 438 VAL A O 1
ATOM 3095 N N . ALA A 1 439 ? 25.552 -7.417 -23.320 1.00 82.19 439 ALA A N 1
ATOM 3096 C CA . ALA A 1 439 ? 26.994 -7.370 -23.584 1.00 82.19 439 ALA A CA 1
ATOM 3097 C C . ALA A 1 439 ? 27.511 -5.928 -23.687 1.00 82.19 439 ALA A C 1
ATOM 3099 O O . ALA A 1 439 ? 28.529 -5.598 -23.088 1.00 82.19 439 ALA A O 1
ATOM 3100 N N . ASP A 1 440 ? 26.763 -5.068 -24.381 1.00 84.69 440 ASP A N 1
ATOM 3101 C CA . ASP A 1 440 ? 27.065 -3.651 -24.577 1.00 84.69 440 ASP A CA 1
ATOM 3102 C C . ASP A 1 440 ? 26.009 -2.764 -23.912 1.00 84.69 440 ASP A C 1
ATOM 3104 O O . ASP A 1 440 ? 24.804 -2.970 -24.093 1.00 84.69 440 ASP A O 1
ATOM 3108 N N . CYS A 1 441 ? 26.462 -1.736 -23.196 1.00 90.62 441 CYS A N 1
ATOM 3109 C CA . CYS A 1 441 ? 25.623 -0.731 -22.550 1.00 90.62 441 CYS A CA 1
ATOM 3110 C C . CYS A 1 441 ? 26.027 0.673 -23.016 1.00 90.62 441 CYS A C 1
ATOM 3112 O O . CYS A 1 441 ? 27.217 0.976 -23.104 1.00 90.62 441 CYS A O 1
ATOM 3114 N N . GLY A 1 442 ? 25.055 1.547 -23.290 1.00 87.94 442 GLY A N 1
ATOM 3115 C CA . GLY A 1 442 ? 25.328 2.943 -23.643 1.00 87.94 442 GLY A CA 1
ATOM 3116 C C . GLY A 1 442 ? 25.765 3.173 -25.096 1.00 87.94 442 GLY A C 1
ATOM 3117 O O . GLY A 1 442 ? 26.346 4.214 -25.400 1.00 87.94 442 GLY A O 1
ATOM 3118 N N . LYS A 1 443 ? 25.531 2.230 -26.016 1.00 89.19 443 LYS A N 1
ATOM 3119 C CA . LYS A 1 443 ? 25.954 2.382 -27.417 1.00 89.19 443 LYS A CA 1
ATOM 3120 C C . LYS A 1 443 ? 25.162 3.517 -28.081 1.00 89.19 443 LYS A C 1
ATOM 3122 O O . LYS A 1 443 ? 23.945 3.586 -27.959 1.00 89.19 443 LYS A O 1
ATOM 3127 N N . GLY A 1 444 ? 25.864 4.419 -28.768 1.00 82.81 444 GLY A N 1
ATOM 3128 C CA . GLY A 1 444 ? 25.284 5.660 -29.304 1.00 82.81 444 GLY A CA 1
ATOM 3129 C C . GLY A 1 444 ? 25.267 6.836 -28.316 1.00 82.81 444 GLY A C 1
ATOM 3130 O O . GLY A 1 444 ? 24.869 7.934 -28.697 1.00 82.81 444 GLY A O 1
ATOM 3131 N N . PHE A 1 445 ? 25.727 6.652 -27.072 1.00 87.81 445 PHE A N 1
ATOM 3132 C CA . PHE A 1 445 ? 25.868 7.750 -26.117 1.00 87.81 445 PHE A CA 1
ATOM 3133 C C . PHE A 1 445 ? 27.059 8.656 -26.460 1.00 87.81 445 PHE A C 1
ATOM 3135 O O . PHE A 1 445 ? 28.192 8.205 -26.622 1.00 87.81 445 PHE A O 1
ATOM 3142 N N . THR A 1 446 ? 26.793 9.957 -26.521 1.00 84.81 446 THR A N 1
ATOM 3143 C CA . THR A 1 446 ? 27.784 11.033 -26.657 1.00 84.81 446 THR A CA 1
ATOM 3144 C C . THR A 1 446 ? 27.629 12.016 -25.500 1.00 84.81 446 THR A C 1
ATOM 3146 O O . THR A 1 446 ? 26.628 11.966 -24.789 1.00 84.81 446 THR A O 1
ATOM 3149 N N . ALA A 1 447 ? 28.577 12.944 -25.329 1.00 83.00 447 ALA A N 1
ATOM 3150 C CA . ALA A 1 447 ? 28.536 13.932 -24.248 1.00 83.00 447 ALA A CA 1
ATOM 3151 C C . ALA A 1 447 ? 27.185 14.679 -24.213 1.00 83.00 447 ALA A C 1
ATOM 3153 O O . ALA A 1 447 ? 26.852 15.363 -25.187 1.00 83.00 447 ALA A O 1
ATOM 3154 N N . PRO A 1 448 ? 26.388 14.533 -23.137 1.00 84.06 448 PRO A N 1
ATOM 3155 C CA . PRO A 1 448 ? 25.082 15.166 -23.062 1.00 84.06 448 PRO A CA 1
ATOM 3156 C C . PRO A 1 448 ? 25.213 16.675 -22.841 1.00 84.06 448 PRO A C 1
ATOM 3158 O O . PRO A 1 448 ? 26.197 17.161 -22.278 1.00 84.06 448 PRO A O 1
ATOM 3161 N N . LYS A 1 449 ? 24.201 17.430 -23.277 1.00 87.00 449 LYS A N 1
ATOM 3162 C CA . LYS A 1 449 ? 24.131 18.868 -23.004 1.00 87.00 449 LYS A CA 1
ATOM 3163 C C . LYS A 1 449 ? 23.653 19.098 -21.564 1.00 87.00 449 LYS A C 1
ATOM 3165 O O . LYS A 1 449 ? 22.803 18.338 -21.102 1.00 87.00 449 LYS A O 1
ATOM 3170 N N . PRO A 1 450 ? 24.143 20.142 -20.875 1.00 89.06 450 PRO A N 1
ATOM 3171 C CA . PRO A 1 450 ? 23.615 20.540 -19.576 1.00 89.06 450 PRO A CA 1
ATOM 3172 C C . PRO A 1 450 ? 22.111 20.850 -19.580 1.00 89.06 450 PRO A C 1
ATOM 3174 O O . PRO A 1 450 ? 21.545 21.254 -20.598 1.00 89.06 450 PRO A O 1
ATOM 3177 N N . GLY A 1 451 ? 21.489 20.731 -18.407 1.00 88.44 451 GLY A N 1
ATOM 3178 C CA . GLY A 1 451 ? 20.062 20.962 -18.182 1.00 88.44 451 GLY A CA 1
ATOM 3179 C C . GLY A 1 451 ? 19.229 19.680 -18.239 1.00 88.44 451 GLY A C 1
ATOM 3180 O O . GLY A 1 451 ? 19.757 18.570 -18.267 1.00 88.44 451 GLY A O 1
ATOM 3181 N N . ARG A 1 452 ? 17.898 19.816 -18.230 1.00 89.81 452 ARG A N 1
ATOM 3182 C CA . ARG A 1 452 ? 16.978 18.672 -18.335 1.00 89.81 452 ARG A CA 1
ATOM 3183 C C . ARG A 1 452 ? 17.085 18.062 -19.736 1.00 89.81 452 ARG A C 1
ATOM 3185 O O . ARG A 1 452 ? 16.885 18.756 -20.730 1.00 89.81 452 ARG A O 1
ATOM 3192 N N . GLN A 1 453 ? 17.424 16.781 -19.818 1.00 88.25 453 GLN A N 1
ATOM 3193 C CA . GLN A 1 453 ? 17.569 16.017 -21.057 1.00 88.25 453 GLN A CA 1
ATOM 3194 C C . GLN A 1 453 ? 16.574 14.851 -21.081 1.00 88.25 453 GLN A C 1
ATOM 3196 O O . GLN A 1 453 ? 16.081 14.402 -20.046 1.00 88.25 453 GLN A O 1
ATOM 3201 N N . THR A 1 454 ? 16.264 14.359 -22.280 1.00 90.69 454 THR A N 1
ATOM 3202 C CA . THR A 1 454 ? 15.486 13.132 -22.488 1.00 90.69 454 THR A CA 1
ATOM 3203 C C . THR A 1 454 ? 16.277 12.209 -23.401 1.00 90.69 454 THR A C 1
ATOM 3205 O O . THR A 1 454 ? 16.581 12.569 -24.537 1.00 90.69 454 THR A O 1
ATOM 3208 N N . PHE A 1 455 ? 16.611 11.027 -22.898 1.00 90.38 455 PHE A N 1
ATOM 3209 C CA . PHE A 1 455 ? 17.342 9.988 -23.612 1.00 90.38 455 PHE A CA 1
ATOM 3210 C C . PHE A 1 455 ? 16.361 8.906 -24.051 1.00 90.38 455 PHE A C 1
ATOM 3212 O O . PHE A 1 455 ? 15.556 8.445 -23.246 1.00 90.38 455 PHE A O 1
ATOM 3219 N N . GLN A 1 456 ? 16.419 8.483 -25.313 1.00 92.38 456 GLN A N 1
ATOM 3220 C CA . GLN A 1 456 ? 15.630 7.343 -25.780 1.00 92.38 456 GLN A CA 1
ATOM 3221 C C . GLN A 1 456 ? 16.457 6.076 -25.588 1.00 92.38 456 GLN A C 1
ATOM 3223 O O . GLN A 1 456 ? 17.419 5.852 -26.315 1.00 92.38 456 GLN A O 1
ATOM 3228 N N . VAL A 1 457 ? 16.115 5.266 -24.593 1.00 92.38 457 VAL A N 1
ATOM 3229 C CA . VAL A 1 457 ? 16.831 4.033 -24.255 1.00 92.38 457 VAL A CA 1
ATOM 3230 C C . VAL A 1 457 ? 16.146 2.869 -24.959 1.00 92.38 457 VAL A C 1
ATOM 3232 O O . VAL A 1 457 ? 14.957 2.650 -24.738 1.00 92.38 457 VAL A O 1
ATOM 3235 N N . ARG A 1 458 ? 16.868 2.121 -25.799 1.00 92.81 458 ARG A N 1
ATOM 3236 C CA . ARG A 1 458 ? 16.334 0.973 -26.549 1.00 92.81 458 ARG A CA 1
ATOM 3237 C C . ARG A 1 458 ? 17.041 -0.317 -26.166 1.00 92.81 458 ARG A C 1
ATOM 3239 O O . ARG A 1 458 ? 18.242 -0.451 -26.392 1.00 92.81 458 ARG A O 1
ATOM 3246 N N . ASN A 1 459 ? 16.283 -1.292 -25.672 1.00 91.94 459 ASN A N 1
ATOM 3247 C CA . ASN A 1 459 ? 16.823 -2.612 -25.369 1.00 91.94 459 ASN A CA 1
ATOM 3248 C C . ASN A 1 459 ? 16.936 -3.454 -26.648 1.00 91.94 459 ASN A C 1
ATOM 3250 O O . ASN A 1 459 ? 15.936 -3.885 -27.221 1.00 91.94 459 ASN A O 1
ATOM 3254 N N . THR A 1 460 ? 18.167 -3.676 -27.101 1.00 91.00 460 THR A N 1
ATOM 3255 C CA . THR A 1 460 ? 18.518 -4.540 -28.237 1.00 91.00 460 THR A CA 1
ATOM 3256 C C . THR A 1 460 ? 18.946 -5.944 -27.795 1.00 91.00 460 THR A C 1
ATOM 3258 O O . THR A 1 460 ? 19.195 -6.803 -28.638 1.00 91.00 460 THR A O 1
ATOM 3261 N N . GLY A 1 461 ? 19.021 -6.199 -26.484 1.00 85.62 461 GLY A N 1
ATOM 3262 C CA . GLY A 1 461 ? 19.305 -7.510 -25.908 1.00 85.62 461 GLY A CA 1
ATOM 3263 C C . GLY A 1 461 ? 18.084 -8.436 -25.837 1.00 85.62 461 GLY A C 1
ATOM 3264 O O . GLY A 1 461 ? 16.947 -8.042 -26.076 1.00 85.62 461 GLY A O 1
ATOM 3265 N N . SER A 1 462 ? 18.333 -9.692 -25.457 1.00 86.31 462 SER A N 1
ATOM 3266 C CA . SER A 1 462 ? 17.324 -10.758 -25.334 1.00 86.31 462 SER A CA 1
ATOM 3267 C C . SER A 1 462 ? 16.698 -10.894 -23.939 1.00 86.31 462 SER A C 1
ATOM 3269 O O . SER A 1 462 ? 15.887 -11.790 -23.717 1.00 86.31 462 SER A O 1
ATOM 3271 N N . ARG A 1 463 ? 17.068 -10.032 -22.984 1.00 85.56 463 ARG A N 1
ATOM 3272 C CA . ARG A 1 463 ? 16.550 -10.034 -21.607 1.00 85.56 463 ARG A CA 1
ATOM 3273 C C . ARG A 1 463 ? 16.021 -8.663 -21.219 1.00 85.56 463 ARG A C 1
ATOM 3275 O O . ARG A 1 463 ? 16.561 -7.655 -21.666 1.00 85.56 463 ARG A O 1
ATOM 3282 N N . THR A 1 464 ? 15.020 -8.639 -20.346 1.00 87.56 464 THR A N 1
ATOM 3283 C CA . THR A 1 464 ? 14.615 -7.426 -19.627 1.00 87.56 464 THR A CA 1
ATOM 3284 C C . THR A 1 464 ? 15.778 -6.912 -18.779 1.00 87.56 464 THR A C 1
ATOM 3286 O O . THR A 1 464 ? 16.464 -7.714 -18.140 1.00 87.56 464 THR A O 1
ATOM 3289 N N . SER A 1 465 ? 15.981 -5.597 -18.766 1.00 87.69 465 SER A N 1
ATOM 3290 C CA . SER A 1 465 ? 17.072 -4.940 -18.038 1.00 87.69 465 SER A CA 1
ATOM 3291 C C . SER A 1 465 ? 16.576 -3.703 -17.291 1.00 87.69 465 SER A C 1
ATOM 3293 O O . SER A 1 465 ? 15.638 -3.049 -17.739 1.00 87.69 465 SER A O 1
ATOM 3295 N N . GLU A 1 466 ? 17.238 -3.350 -16.195 1.00 91.19 466 GLU A N 1
ATOM 3296 C CA . GLU A 1 466 ? 17.161 -2.018 -15.583 1.00 91.19 466 GLU A CA 1
ATOM 3297 C C . GLU A 1 466 ? 18.334 -1.167 -16.058 1.00 91.19 466 GLU A C 1
ATOM 3299 O O . GLU A 1 466 ? 19.459 -1.661 -16.182 1.00 91.19 466 GLU A O 1
ATOM 3304 N N . ILE A 1 467 ? 18.064 0.096 -16.382 1.00 93.31 467 ILE A N 1
ATOM 3305 C CA . ILE A 1 467 ? 19.023 0.984 -17.035 1.00 93.31 467 ILE A CA 1
ATOM 3306 C C . ILE A 1 467 ? 19.154 2.275 -16.237 1.00 93.31 467 ILE A C 1
ATOM 3308 O O . ILE A 1 467 ? 18.169 2.974 -16.023 1.00 93.31 467 ILE A O 1
ATOM 3312 N N . TYR A 1 468 ? 20.381 2.625 -15.870 1.00 94.00 468 TYR A N 1
ATOM 3313 C CA . TYR A 1 468 ? 20.704 3.774 -15.034 1.00 94.00 468 TYR A CA 1
ATOM 3314 C C . TYR A 1 468 ? 21.661 4.712 -15.769 1.00 94.00 468 TYR A C 1
ATOM 3316 O O . TYR A 1 468 ? 22.626 4.256 -16.390 1.00 94.00 468 TYR A O 1
ATOM 3324 N N . LEU A 1 469 ? 21.439 6.021 -15.647 1.00 94.25 469 LEU A N 1
ATOM 3325 C CA . LEU A 1 469 ? 22.454 7.033 -15.934 1.00 94.25 469 LEU A CA 1
ATOM 3326 C C . LEU A 1 469 ? 23.161 7.370 -14.617 1.00 94.25 469 LEU A C 1
ATOM 3328 O O . LEU A 1 469 ? 22.528 7.893 -13.702 1.00 94.25 469 LEU A O 1
ATOM 3332 N N . ILE A 1 470 ? 24.455 7.069 -14.513 1.00 94.38 470 ILE A N 1
ATOM 3333 C CA . ILE A 1 470 ? 25.210 7.137 -13.252 1.00 94.38 470 ILE A CA 1
ATOM 3334 C C . ILE A 1 470 ? 26.465 8.002 -13.346 1.00 94.38 470 ILE A C 1
ATOM 3336 O O . ILE A 1 470 ? 27.031 8.172 -14.425 1.00 94.38 470 ILE A O 1
ATOM 3340 N N . ASP A 1 471 ? 26.961 8.451 -12.196 1.00 92.44 471 ASP A N 1
ATOM 3341 C CA . ASP A 1 471 ? 28.375 8.782 -12.021 1.00 92.44 471 ASP A CA 1
ATOM 3342 C C . ASP A 1 471 ? 29.180 7.471 -11.889 1.00 92.44 471 ASP A C 1
ATOM 3344 O O . ASP A 1 471 ? 28.953 6.708 -10.947 1.00 92.44 471 ASP A O 1
ATOM 3348 N N . PRO A 1 472 ? 30.129 7.173 -12.796 1.00 90.75 472 PRO A N 1
ATOM 3349 C CA . PRO A 1 472 ? 30.917 5.942 -12.751 1.00 90.75 472 PRO A CA 1
ATOM 3350 C C . PRO A 1 472 ? 31.920 5.870 -11.586 1.00 90.75 472 PRO A C 1
ATOM 3352 O O . PRO A 1 472 ? 32.501 4.808 -11.377 1.00 90.75 472 PRO A O 1
ATOM 3355 N N . VAL A 1 473 ? 32.156 6.966 -10.852 1.00 88.81 473 VAL A N 1
ATOM 3356 C CA . VAL A 1 473 ? 33.054 7.003 -9.685 1.00 88.81 473 VAL A CA 1
ATOM 3357 C C . VAL A 1 473 ? 32.275 6.802 -8.385 1.00 88.81 473 VAL A C 1
ATOM 3359 O O . VAL A 1 473 ? 32.641 5.948 -7.582 1.00 88.81 473 VAL A O 1
ATOM 3362 N N . SER A 1 474 ? 31.204 7.573 -8.169 1.00 88.56 474 SER A N 1
ATOM 3363 C CA . SER A 1 474 ? 30.399 7.502 -6.936 1.00 88.56 474 SER A CA 1
ATOM 3364 C C . SER A 1 474 ? 29.245 6.493 -6.987 1.00 88.56 474 SER A C 1
ATOM 3366 O O . SER A 1 474 ? 28.669 6.183 -5.948 1.00 88.56 474 SER A O 1
ATOM 3368 N N . ASN A 1 475 ? 28.906 5.973 -8.173 1.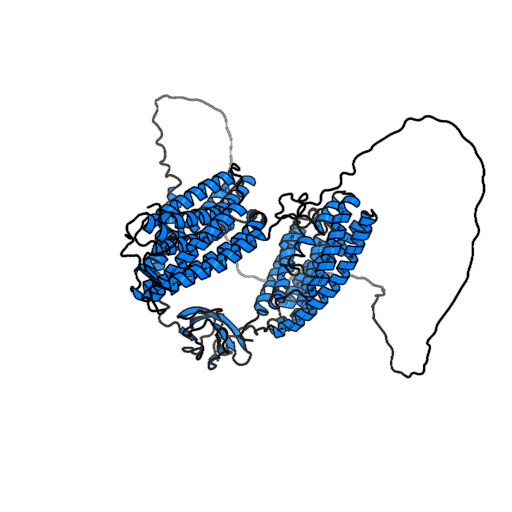00 89.75 475 ASN A N 1
ATOM 3369 C CA . ASN A 1 475 ? 27.697 5.191 -8.469 1.00 89.75 475 ASN A CA 1
ATOM 3370 C C . ASN A 1 475 ? 26.368 5.941 -8.257 1.00 89.75 475 ASN A C 1
ATOM 3372 O O . ASN A 1 475 ? 25.311 5.321 -8.348 1.00 89.75 475 ASN A O 1
ATOM 3376 N N . ALA A 1 476 ? 26.393 7.255 -8.008 1.00 90.69 476 ALA A N 1
ATOM 3377 C CA . ALA A 1 476 ? 25.177 8.044 -7.842 1.00 90.69 476 ALA A CA 1
ATOM 3378 C C . ALA A 1 476 ? 24.338 8.061 -9.134 1.00 90.69 476 ALA A C 1
ATOM 3380 O O . ALA A 1 476 ? 24.875 8.227 -10.231 1.00 90.69 476 ALA A O 1
ATOM 3381 N N . VAL A 1 477 ? 23.024 7.896 -8.998 1.00 92.19 477 VAL A N 1
ATOM 3382 C CA . VAL A 1 477 ? 22.048 7.777 -10.087 1.00 92.19 477 VAL A CA 1
ATOM 3383 C C . VAL A 1 477 ? 21.440 9.150 -10.399 1.00 92.19 477 VAL A C 1
ATOM 3385 O O . VAL A 1 477 ? 20.910 9.824 -9.518 1.00 92.19 477 VAL A O 1
ATOM 3388 N N . TYR A 1 478 ? 21.507 9.564 -11.667 1.00 91.31 478 TYR A N 1
ATOM 3389 C CA . TYR A 1 478 ? 20.888 10.791 -12.198 1.00 91.31 478 TYR A CA 1
ATOM 3390 C C . TYR A 1 478 ? 19.488 10.559 -12.789 1.00 91.31 478 TYR A C 1
ATOM 3392 O O . TYR A 1 478 ? 18.780 11.515 -13.109 1.00 91.31 478 TYR A O 1
ATOM 3400 N N . GLY A 1 479 ? 19.122 9.296 -12.992 1.00 91.00 479 GLY A N 1
ATOM 3401 C CA . GLY A 1 479 ? 17.827 8.846 -13.485 1.00 91.00 479 GLY A CA 1
ATOM 3402 C C . GLY A 1 479 ? 17.899 7.394 -13.949 1.00 91.00 479 GLY A C 1
ATOM 3403 O O . GLY A 1 479 ? 18.979 6.890 -14.281 1.00 91.00 479 GLY A O 1
ATOM 3404 N N . GLU A 1 480 ? 16.748 6.733 -13.995 1.00 91.50 480 GLU A N 1
ATOM 3405 C CA . GLU A 1 480 ? 16.638 5.310 -14.312 1.00 91.50 480 GLU A CA 1
ATOM 3406 C C . GLU A 1 480 ? 15.436 4.980 -15.205 1.00 91.50 480 GLU A C 1
ATOM 3408 O O . GLU A 1 480 ? 14.497 5.762 -15.366 1.00 91.50 480 GLU A O 1
ATOM 3413 N N . VAL A 1 481 ? 15.504 3.811 -15.838 1.00 90.19 481 VAL A N 1
ATOM 3414 C CA . VAL A 1 481 ? 14.413 3.162 -16.561 1.00 90.19 481 VAL A CA 1
ATOM 3415 C C . VAL A 1 481 ? 14.372 1.715 -16.107 1.00 90.19 481 VAL A C 1
ATOM 3417 O O . VAL A 1 481 ? 15.227 0.900 -16.466 1.00 90.19 481 VAL A O 1
ATOM 3420 N N . GLU A 1 482 ? 13.340 1.394 -15.344 1.00 86.25 482 GLU A N 1
ATOM 3421 C CA . GLU A 1 482 ? 13.101 0.038 -14.879 1.00 86.25 482 GLU A CA 1
ATOM 3422 C C . GLU A 1 482 ? 12.571 -0.877 -15.986 1.00 86.25 482 GLU A C 1
ATOM 3424 O O . GLU A 1 482 ? 11.849 -0.441 -16.892 1.00 86.25 482 GLU A O 1
ATOM 3429 N N . GLY A 1 483 ? 12.890 -2.168 -15.887 1.00 82.44 483 GLY A N 1
ATOM 3430 C CA . GLY A 1 483 ? 12.166 -3.233 -16.577 1.00 82.44 483 GLY A CA 1
ATOM 3431 C C . GLY A 1 483 ? 12.007 -3.077 -18.095 1.00 82.44 483 GLY A C 1
ATOM 3432 O O . GLY A 1 483 ? 10.974 -3.480 -18.631 1.00 82.44 483 GLY A O 1
ATOM 3433 N N . ILE A 1 484 ? 12.978 -2.503 -18.819 1.00 85.56 484 ILE A N 1
ATOM 3434 C CA . ILE A 1 484 ? 12.846 -2.338 -20.274 1.00 85.56 484 ILE A CA 1
ATOM 3435 C C . ILE A 1 484 ? 12.936 -3.702 -20.972 1.00 85.56 484 ILE A C 1
ATOM 3437 O O . ILE A 1 484 ? 13.968 -4.376 -20.940 1.00 85.56 484 ILE A O 1
ATOM 3441 N N . ALA A 1 485 ? 11.839 -4.134 -21.594 1.00 87.00 485 ALA A N 1
ATOM 3442 C CA . ALA A 1 485 ? 11.729 -5.439 -22.241 1.00 87.00 485 ALA A CA 1
ATOM 3443 C C . ALA A 1 485 ? 12.494 -5.494 -23.586 1.00 87.00 485 ALA A C 1
ATOM 3445 O O . ALA A 1 485 ? 12.661 -4.453 -24.233 1.00 87.00 485 ALA A O 1
ATOM 3446 N N . PRO A 1 486 ? 12.933 -6.684 -24.044 1.00 89.31 486 PRO A N 1
ATOM 3447 C CA . PRO A 1 486 ? 13.589 -6.872 -25.342 1.00 89.31 486 PRO A CA 1
ATOM 3448 C C . PRO A 1 486 ? 12.850 -6.204 -26.507 1.00 89.31 486 PRO A C 1
ATOM 3450 O O . PRO A 1 486 ? 11.633 -6.317 -26.634 1.00 89.31 486 PRO A O 1
ATOM 3453 N N . GLY A 1 487 ? 13.585 -5.495 -27.363 1.00 83.75 487 GLY A N 1
ATOM 3454 C CA . GLY A 1 487 ? 13.055 -4.806 -28.543 1.00 83.75 487 GLY A CA 1
ATOM 3455 C C . GLY A 1 487 ? 12.331 -3.480 -28.269 1.00 83.75 487 GLY A C 1
ATOM 3456 O O . GLY A 1 487 ? 12.092 -2.732 -29.220 1.00 83.75 487 GLY A O 1
ATOM 3457 N N . THR A 1 488 ? 12.015 -3.160 -27.009 1.00 86.56 488 THR A N 1
ATOM 3458 C CA . THR A 1 488 ? 11.279 -1.940 -26.634 1.00 86.56 488 THR A CA 1
ATOM 3459 C C . THR A 1 488 ? 12.191 -0.723 -26.445 1.00 86.56 488 THR A C 1
ATOM 3461 O O . THR A 1 488 ? 13.402 -0.849 -26.235 1.00 86.56 488 THR A O 1
ATOM 3464 N N . THR A 1 489 ? 11.590 0.469 -26.512 1.00 88.00 489 THR A N 1
ATOM 3465 C CA . THR A 1 489 ? 12.242 1.760 -26.248 1.00 88.00 489 THR A CA 1
ATOM 3466 C C . THR A 1 489 ? 11.467 2.499 -25.158 1.00 88.00 489 THR A C 1
ATOM 3468 O O . THR A 1 489 ? 10.241 2.576 -25.232 1.00 88.00 489 THR A O 1
ATOM 3471 N N . ARG A 1 490 ? 12.161 3.075 -24.172 1.00 90.12 490 ARG A N 1
ATOM 3472 C CA . ARG A 1 490 ? 11.582 3.961 -23.147 1.00 90.12 490 ARG A CA 1
ATOM 3473 C C . ARG A 1 490 ? 12.395 5.251 -23.043 1.00 90.12 490 ARG A C 1
ATOM 3475 O O . ARG A 1 490 ? 13.608 5.249 -23.239 1.00 90.12 490 ARG A O 1
ATOM 3482 N N . ALA A 1 491 ? 11.725 6.348 -22.705 1.00 90.38 491 ALA A N 1
ATOM 3483 C CA . ALA A 1 491 ? 12.384 7.615 -22.424 1.00 90.38 491 ALA A CA 1
ATOM 3484 C C . ALA A 1 491 ? 12.910 7.643 -20.977 1.00 90.38 491 ALA A C 1
ATOM 3486 O O . ALA A 1 491 ? 12.142 7.402 -20.048 1.00 90.38 491 ALA A O 1
ATOM 3487 N N . LEU A 1 492 ? 14.186 7.988 -20.797 1.00 91.69 492 LEU A N 1
ATOM 3488 C CA . LEU A 1 492 ? 14.780 8.362 -19.512 1.00 91.69 492 LEU A CA 1
ATOM 3489 C C . LEU A 1 492 ? 14.897 9.886 -19.465 1.00 91.69 492 LEU A C 1
ATOM 3491 O O . LEU A 1 492 ? 15.500 10.486 -20.357 1.00 91.69 492 LEU A O 1
ATOM 3495 N N . ILE A 1 493 ? 14.339 10.521 -18.436 1.00 90.50 493 ILE A N 1
ATOM 3496 C CA . ILE A 1 493 ? 14.478 11.965 -18.209 1.00 90.50 493 ILE A CA 1
ATOM 3497 C C . ILE A 1 493 ? 15.453 12.170 -17.052 1.00 90.50 493 ILE A C 1
ATOM 3499 O O . ILE A 1 493 ? 15.214 11.670 -15.961 1.00 90.50 493 ILE A O 1
ATOM 3503 N N . ALA A 1 494 ? 16.530 12.916 -17.286 1.00 90.94 494 ALA A N 1
ATOM 3504 C CA . ALA A 1 494 ? 17.522 13.245 -16.264 1.00 90.94 494 ALA A CA 1
ATOM 3505 C C . ALA A 1 494 ? 17.991 14.692 -16.424 1.00 90.94 494 ALA A C 1
ATOM 3507 O O . ALA A 1 494 ? 18.019 15.230 -17.536 1.00 90.94 494 ALA A O 1
ATOM 3508 N N . THR A 1 495 ? 18.381 15.327 -15.322 1.00 90.69 495 THR A N 1
ATOM 3509 C CA . THR A 1 495 ? 19.022 16.647 -15.361 1.00 90.69 495 THR A CA 1
ATOM 3510 C C . THR A 1 495 ? 20.533 16.457 -15.374 1.00 90.69 495 THR A C 1
ATOM 3512 O O . THR A 1 495 ? 21.094 15.797 -14.508 1.00 90.69 495 THR A O 1
ATOM 3515 N N . VAL A 1 496 ? 21.196 17.024 -16.376 1.00 90.69 496 VAL A N 1
ATOM 3516 C CA . VAL A 1 496 ? 22.637 16.889 -16.592 1.00 90.69 496 VAL A CA 1
ATOM 3517 C C . VAL A 1 496 ? 23.332 18.153 -16.094 1.00 90.69 496 VAL A C 1
ATOM 3519 O O . VAL A 1 496 ? 23.100 19.251 -16.600 1.00 90.69 496 VAL A O 1
ATOM 3522 N N . GLY A 1 497 ? 24.183 17.999 -15.087 1.00 90.75 497 GLY A N 1
ATOM 3523 C CA . GLY A 1 497 ? 25.088 19.034 -14.588 1.00 90.75 497 GLY A CA 1
ATOM 3524 C C . GLY A 1 497 ? 26.505 18.898 -15.142 1.00 90.75 497 GLY A C 1
ATOM 3525 O O . GLY A 1 497 ? 26.787 18.050 -15.994 1.00 90.75 497 GLY A O 1
ATOM 3526 N N . THR A 1 498 ? 27.433 19.684 -14.604 1.00 89.56 498 THR A N 1
ATOM 3527 C CA . THR A 1 498 ? 28.866 19.384 -14.752 1.00 89.56 498 THR A CA 1
ATOM 3528 C C . THR A 1 498 ? 29.212 18.105 -13.982 1.00 89.56 498 THR A C 1
ATOM 3530 O O . THR A 1 498 ? 28.801 17.935 -12.837 1.00 89.56 498 THR A O 1
ATOM 3533 N N . GLY A 1 499 ? 29.924 17.167 -14.615 1.00 90.12 499 GLY A N 1
ATOM 3534 C CA . GLY A 1 499 ? 30.131 15.832 -14.041 1.00 90.12 499 GLY A CA 1
ATOM 3535 C C . GLY A 1 499 ? 30.674 14.793 -15.022 1.00 90.12 499 GLY A C 1
ATOM 3536 O O . GLY A 1 499 ? 31.014 15.112 -16.165 1.00 90.12 499 GLY A O 1
ATOM 3537 N N . SER A 1 500 ? 30.764 13.543 -14.564 1.00 91.50 500 SER A N 1
ATOM 3538 C CA . SER A 1 500 ? 31.091 12.373 -15.392 1.00 91.50 500 SER A CA 1
ATOM 3539 C C . SER A 1 500 ? 29.894 11.430 -15.399 1.00 91.50 500 SER A C 1
ATOM 3541 O O . SER A 1 500 ? 29.298 11.209 -14.353 1.00 91.50 500 SER A O 1
ATOM 3543 N N . TYR A 1 501 ? 29.556 10.885 -16.563 1.00 93.38 501 TYR A N 1
ATOM 3544 C CA . TYR A 1 501 ? 28.345 10.101 -16.780 1.00 93.38 501 TYR A CA 1
ATOM 3545 C C . TYR A 1 501 ? 28.672 8.790 -17.484 1.00 93.38 501 TYR A C 1
ATOM 3547 O O . TYR A 1 501 ? 29.430 8.779 -18.455 1.00 93.38 501 TYR A O 1
ATOM 3555 N N . ALA A 1 502 ? 28.066 7.699 -17.040 1.00 94.12 502 ALA A N 1
ATOM 3556 C CA . ALA A 1 502 ? 28.081 6.413 -17.721 1.00 94.12 502 ALA A CA 1
ATOM 3557 C C . ALA A 1 502 ? 26.683 5.791 -17.688 1.00 94.12 502 ALA A C 1
ATOM 3559 O O . ALA A 1 502 ? 25.879 6.079 -16.803 1.00 94.12 502 ALA A O 1
ATOM 3560 N N . TRP A 1 503 ? 26.401 4.915 -18.644 1.00 94.50 503 TRP A N 1
ATOM 3561 C CA . TRP A 1 503 ? 25.217 4.067 -18.613 1.00 94.50 503 TRP A CA 1
ATOM 3562 C C . TRP A 1 503 ? 25.549 2.769 -17.894 1.00 94.50 503 TRP A C 1
ATOM 3564 O O . TRP A 1 503 ? 26.539 2.125 -18.237 1.00 94.50 503 TRP A O 1
ATOM 3574 N N . ARG A 1 504 ? 24.721 2.364 -16.931 1.00 93.88 504 ARG A N 1
ATOM 3575 C CA . ARG A 1 504 ? 24.774 1.038 -16.309 1.00 93.88 504 ARG A CA 1
ATOM 3576 C C . ARG A 1 504 ? 23.523 0.259 -16.682 1.00 93.88 504 ARG A C 1
ATOM 3578 O O . ARG A 1 504 ? 22.411 0.735 -16.490 1.00 93.88 504 ARG A O 1
ATOM 3585 N N . CYS A 1 505 ? 23.721 -0.939 -17.206 1.00 93.06 505 CYS A N 1
ATOM 3586 C CA . CYS A 1 505 ? 22.675 -1.854 -17.627 1.00 93.06 505 CYS A CA 1
ATOM 3587 C C . CYS A 1 505 ? 22.736 -3.086 -16.730 1.00 93.06 505 CYS A C 1
ATOM 3589 O O . CYS A 1 505 ? 23.792 -3.711 -16.630 1.00 93.06 505 CYS A O 1
ATOM 3591 N N . VAL A 1 506 ? 21.623 -3.445 -16.099 1.00 91.38 506 VAL A N 1
ATOM 3592 C CA . VAL A 1 506 ? 21.508 -4.598 -15.200 1.00 91.38 506 VAL A CA 1
ATOM 3593 C C . VAL A 1 506 ? 20.458 -5.557 -15.771 1.00 91.38 506 VAL A C 1
ATOM 3595 O O . VAL A 1 506 ? 19.263 -5.377 -15.535 1.00 91.38 506 VAL A O 1
ATOM 3598 N N . PRO A 1 507 ? 20.862 -6.553 -16.583 1.00 87.75 507 PRO A N 1
ATOM 3599 C CA . PRO A 1 507 ? 19.941 -7.543 -17.125 1.00 87.75 507 PRO A CA 1
ATOM 3600 C C . PRO A 1 507 ? 19.428 -8.479 -16.034 1.00 87.75 507 PRO A C 1
ATOM 3602 O O . PRO A 1 507 ? 20.194 -8.907 -15.169 1.00 87.75 507 PRO A O 1
ATOM 3605 N N . ASN A 1 508 ? 18.163 -8.887 -16.124 1.00 82.00 508 ASN A N 1
ATOM 3606 C CA . ASN A 1 508 ? 17.598 -9.851 -15.184 1.00 82.00 508 ASN A CA 1
ATOM 3607 C C . ASN A 1 508 ? 18.394 -11.178 -15.213 1.00 82.00 508 ASN A C 1
ATOM 3609 O O . ASN A 1 508 ? 18.669 -11.742 -16.283 1.00 82.00 508 ASN A O 1
ATOM 3613 N N . GLY A 1 509 ? 18.823 -11.646 -14.036 1.00 74.62 509 GLY A N 1
ATOM 3614 C CA . GLY A 1 509 ? 19.707 -12.807 -13.873 1.00 74.62 509 GLY A CA 1
ATOM 3615 C C . GLY A 1 509 ? 21.059 -12.691 -14.597 1.00 74.62 509 GLY A C 1
ATOM 3616 O O . GLY A 1 509 ? 21.596 -13.707 -15.047 1.00 74.62 509 GLY A O 1
ATOM 3617 N N . GLY A 1 510 ? 21.563 -11.473 -14.821 1.00 76.56 510 GLY A N 1
ATOM 3618 C CA . GLY A 1 510 ? 22.836 -11.181 -15.489 1.00 76.56 510 GLY A CA 1
ATOM 3619 C C . GLY A 1 510 ? 23.777 -10.334 -14.626 1.00 76.56 510 GLY A C 1
ATOM 3620 O O . GLY A 1 510 ? 23.416 -9.887 -13.542 1.00 76.56 510 GLY A O 1
ATOM 3621 N N . LYS A 1 511 ? 25.006 -10.110 -15.108 1.00 84.44 511 LYS A N 1
ATOM 3622 C CA . LYS A 1 511 ? 25.939 -9.153 -14.489 1.00 84.44 511 LYS A CA 1
ATOM 3623 C C . LYS A 1 511 ? 25.671 -7.744 -15.012 1.00 84.44 511 LYS A C 1
ATOM 3625 O O . LYS A 1 511 ? 25.329 -7.584 -16.181 1.00 84.44 511 LYS A O 1
ATOM 3630 N N . ALA A 1 512 ? 25.886 -6.738 -14.166 1.00 89.88 512 ALA A N 1
ATOM 3631 C CA . ALA A 1 512 ? 25.839 -5.345 -14.585 1.00 89.88 512 ALA A CA 1
ATOM 3632 C C . ALA A 1 512 ? 26.948 -5.034 -15.609 1.00 89.88 512 ALA A C 1
ATOM 3634 O O . ALA A 1 512 ? 28.103 -5.420 -15.424 1.00 89.88 512 ALA A O 1
ATOM 3635 N N . VAL A 1 513 ? 26.601 -4.298 -16.663 1.00 91.06 513 VAL A N 1
ATOM 3636 C CA . VAL A 1 513 ? 27.525 -3.778 -17.680 1.00 91.06 513 VAL A CA 1
ATOM 3637 C C . VAL A 1 513 ? 27.500 -2.256 -17.597 1.00 91.06 513 VAL A C 1
ATOM 3639 O O . VAL A 1 513 ? 26.425 -1.664 -17.617 1.00 91.06 513 VAL A O 1
ATOM 3642 N N . THR A 1 514 ? 28.664 -1.613 -17.489 1.00 93.25 514 THR A N 1
ATOM 3643 C CA . THR A 1 514 ? 28.778 -0.143 -17.443 1.00 93.25 514 THR A CA 1
ATOM 3644 C C . THR A 1 514 ? 29.528 0.359 -18.679 1.00 93.25 514 THR A C 1
ATOM 3646 O O . THR A 1 514 ? 30.536 -0.231 -19.063 1.00 93.25 514 THR A O 1
ATOM 3649 N N . SER A 1 515 ? 29.028 1.419 -19.316 1.00 93.25 515 SER A N 1
ATOM 3650 C CA . SER A 1 515 ? 29.640 2.037 -20.496 1.00 93.25 515 SER A CA 1
ATOM 3651 C C . SER A 1 515 ? 30.959 2.740 -20.163 1.00 93.25 515 SER A C 1
ATOM 3653 O O . SER A 1 515 ? 31.265 3.020 -19.003 1.00 93.25 515 SER A O 1
ATOM 3655 N N . ALA A 1 516 ? 31.703 3.140 -21.198 1.00 90.94 516 ALA A N 1
ATOM 3656 C CA . ALA A 1 516 ? 32.740 4.154 -21.032 1.00 90.94 516 ALA A CA 1
ATOM 3657 C C . ALA A 1 516 ? 32.145 5.448 -20.437 1.00 90.94 516 ALA A C 1
ATOM 3659 O O . ALA A 1 516 ? 30.998 5.808 -20.724 1.00 90.94 516 ALA A O 1
ATOM 3660 N N . ALA A 1 517 ? 32.936 6.133 -19.611 1.00 92.25 517 ALA A N 1
ATOM 3661 C CA . ALA A 1 517 ? 32.563 7.395 -18.986 1.00 92.25 517 ALA A CA 1
ATOM 3662 C C . ALA A 1 517 ? 32.668 8.565 -19.974 1.00 92.25 517 ALA A C 1
ATOM 3664 O O . ALA A 1 517 ? 33.635 8.668 -20.730 1.00 92.25 517 ALA A O 1
ATOM 3665 N N . VAL A 1 518 ? 31.715 9.493 -19.913 1.00 91.62 518 VAL A N 1
ATOM 3666 C CA . VAL A 1 518 ? 31.695 10.721 -20.715 1.00 91.62 518 VAL A CA 1
ATOM 3667 C C . VAL A 1 518 ? 31.578 11.934 -19.796 1.00 91.62 518 VAL A C 1
ATOM 3669 O O . VAL A 1 518 ? 30.771 11.942 -18.869 1.00 91.62 518 VAL A O 1
ATOM 3672 N N . ARG A 1 519 ? 32.394 12.968 -20.024 1.00 91.06 519 ARG A N 1
ATOM 3673 C CA . ARG A 1 519 ? 32.499 14.132 -19.131 1.00 91.06 519 ARG A CA 1
ATOM 3674 C C . ARG A 1 519 ? 31.812 15.368 -19.710 1.00 91.06 519 ARG A C 1
ATOM 3676 O O . ARG A 1 519 ? 32.007 15.697 -20.877 1.00 91.06 519 ARG A O 1
ATOM 3683 N N . VAL A 1 520 ? 31.061 16.077 -18.870 1.00 89.19 520 VAL A N 1
ATOM 3684 C CA . VAL A 1 520 ? 30.450 17.380 -19.170 1.00 89.19 520 VAL A CA 1
ATOM 3685 C C . VAL A 1 520 ? 31.180 18.440 -18.349 1.00 89.19 520 VAL A C 1
ATOM 3687 O O . VAL A 1 520 ? 31.068 18.470 -17.124 1.00 89.19 520 VAL A O 1
ATOM 3690 N N . SER A 1 521 ? 31.959 19.288 -19.024 1.00 81.25 521 SER A N 1
ATOM 3691 C CA . SER A 1 521 ? 32.922 20.194 -18.372 1.00 81.25 521 SER A CA 1
ATOM 3692 C C . SER A 1 521 ? 32.478 21.660 -18.278 1.00 81.25 521 SER A C 1
ATOM 3694 O O . SER A 1 521 ? 33.157 22.443 -17.623 1.00 81.25 521 SER A O 1
ATOM 3696 N N . ALA A 1 522 ? 31.379 22.058 -18.929 1.00 73.25 522 ALA A N 1
ATOM 3697 C CA . ALA A 1 522 ? 30.923 23.450 -18.970 1.00 73.25 522 ALA A CA 1
ATOM 3698 C C . ALA A 1 522 ? 29.399 23.561 -19.143 1.00 73.25 522 ALA A C 1
ATOM 3700 O O . ALA A 1 522 ? 28.773 22.680 -19.729 1.00 73.25 522 ALA A O 1
ATOM 3701 N N . GLY A 1 523 ? 28.822 24.674 -18.674 1.00 67.56 523 GLY A N 1
ATOM 3702 C CA . GLY A 1 523 ? 27.439 25.083 -18.962 1.00 67.56 523 GLY A CA 1
ATOM 3703 C C . GLY A 1 523 ? 26.342 24.531 -18.043 1.00 67.56 523 GLY A C 1
ATOM 3704 O O . GLY A 1 523 ? 25.173 24.800 -18.299 1.00 67.56 523 GLY A O 1
ATOM 3705 N N . GLY A 1 524 ? 26.680 23.785 -16.987 1.00 65.75 524 GLY A N 1
ATOM 3706 C CA . GLY A 1 524 ? 25.714 23.269 -16.009 1.00 65.75 524 GLY A CA 1
ATOM 3707 C C . GLY A 1 524 ? 26.211 23.394 -14.573 1.00 65.75 524 GLY A C 1
ATOM 3708 O O . GLY A 1 524 ? 27.387 23.142 -14.306 1.00 65.75 524 GLY A O 1
ATOM 3709 N N . GLY A 1 525 ? 25.313 23.747 -13.651 1.00 75.06 525 GLY A N 1
ATOM 3710 C CA . GLY A 1 525 ? 25.583 23.661 -12.213 1.00 75.06 525 GLY A CA 1
ATOM 3711 C C . GLY A 1 525 ? 25.764 22.211 -11.750 1.00 75.06 525 GLY A C 1
ATOM 3712 O O . GLY A 1 525 ? 25.614 21.272 -12.537 1.00 75.06 525 GLY A O 1
ATOM 3713 N N . SER A 1 526 ? 26.067 22.019 -10.467 1.00 74.19 526 SER A N 1
ATOM 3714 C CA . SER A 1 526 ? 25.969 20.696 -9.852 1.00 74.19 526 SER A CA 1
ATOM 3715 C C . SER A 1 526 ? 24.507 20.241 -9.834 1.00 74.19 526 SER A C 1
ATOM 3717 O O . SER A 1 526 ? 23.603 21.018 -9.527 1.00 74.19 526 SER A O 1
ATOM 3719 N N . VAL A 1 527 ? 24.273 18.975 -10.174 1.00 82.06 527 VAL A N 1
ATOM 3720 C CA . VAL A 1 527 ? 22.959 18.332 -10.063 1.00 82.06 527 VAL A CA 1
ATOM 3721 C C . VAL A 1 527 ? 23.043 17.273 -8.976 1.00 82.06 527 VAL A C 1
ATOM 3723 O O . VAL A 1 527 ? 24.013 16.518 -8.923 1.00 82.06 527 VAL A O 1
ATOM 3726 N N . GLN A 1 528 ? 22.032 17.229 -8.112 1.00 78.81 528 GLN A N 1
ATOM 3727 C CA . GLN A 1 528 ? 21.914 16.206 -7.081 1.00 78.81 528 GLN A CA 1
ATOM 3728 C C . GLN A 1 528 ? 21.532 14.871 -7.732 1.00 78.81 528 GLN A C 1
ATOM 3730 O O . GLN A 1 528 ? 20.461 14.745 -8.320 1.00 78.81 528 GLN A O 1
ATOM 3735 N N . ALA A 1 529 ? 22.435 13.900 -7.637 1.00 83.44 529 ALA A N 1
ATOM 3736 C CA . ALA A 1 529 ? 22.184 12.496 -7.938 1.00 83.44 529 ALA A CA 1
ATOM 3737 C C . ALA A 1 529 ? 21.886 11.740 -6.636 1.00 83.44 529 ALA A C 1
ATOM 3739 O O . ALA A 1 529 ? 22.366 12.131 -5.568 1.00 83.44 529 ALA A O 1
ATOM 3740 N N . VAL A 1 530 ? 21.124 10.652 -6.719 1.00 86.12 530 VAL A N 1
ATOM 3741 C CA . VAL A 1 530 ? 20.784 9.815 -5.560 1.00 86.12 530 VAL A CA 1
ATOM 3742 C C . VAL A 1 530 ? 21.817 8.697 -5.437 1.00 86.12 530 VAL A C 1
ATOM 3744 O O . VAL A 1 530 ? 22.036 7.946 -6.385 1.00 86.12 530 VAL A O 1
ATOM 3747 N N . LEU A 1 531 ? 22.477 8.569 -4.282 1.00 89.81 531 LEU A N 1
ATOM 3748 C CA . LEU A 1 531 ? 23.316 7.395 -4.018 1.00 89.81 531 LEU A CA 1
ATOM 3749 C C . LEU A 1 531 ? 22.401 6.173 -3.850 1.00 89.81 531 LEU A C 1
ATOM 3751 O O . LEU A 1 531 ? 21.526 6.220 -2.982 1.00 89.81 531 LEU A O 1
ATOM 3755 N N . PRO A 1 532 ? 22.585 5.089 -4.621 1.00 88.56 532 PRO A N 1
ATOM 3756 C CA . PRO A 1 532 ? 21.704 3.931 -4.539 1.00 88.56 532 PRO A CA 1
ATOM 3757 C C . PRO A 1 532 ? 21.779 3.272 -3.151 1.00 88.56 532 PRO A C 1
ATOM 3759 O O . PRO A 1 532 ? 22.728 3.484 -2.386 1.00 88.56 532 PRO A O 1
ATOM 3762 N N . VAL A 1 533 ? 20.749 2.505 -2.803 1.00 92.12 533 VAL A N 1
ATOM 3763 C CA . VAL A 1 533 ? 20.671 1.698 -1.576 1.00 92.12 533 VAL A CA 1
ATOM 3764 C C . VAL A 1 533 ? 20.630 0.224 -1.962 1.00 92.12 533 VAL A C 1
ATOM 3766 O O . VAL A 1 533 ? 19.981 -0.144 -2.940 1.00 92.12 533 VAL A O 1
ATOM 3769 N N . SER A 1 534 ? 21.320 -0.617 -1.194 1.00 90.81 534 SER A N 1
ATOM 3770 C CA . SER A 1 534 ? 21.213 -2.075 -1.270 1.00 90.81 534 SER A CA 1
ATOM 3771 C C . SER A 1 534 ? 20.387 -2.632 -0.104 1.00 90.81 534 SER A C 1
ATOM 3773 O O . SER A 1 534 ? 20.316 -2.026 0.966 1.00 90.81 534 SER A O 1
ATOM 3775 N N . GLU A 1 535 ? 19.844 -3.847 -0.251 1.00 89.75 535 GLU A N 1
ATOM 3776 C CA . GLU A 1 535 ? 19.243 -4.601 0.869 1.00 89.75 535 GLU A CA 1
ATOM 3777 C C . GLU A 1 535 ? 20.185 -4.687 2.083 1.00 89.75 535 GLU A C 1
ATOM 3779 O O . GLU A 1 535 ? 19.754 -4.620 3.234 1.00 89.75 535 GLU A O 1
ATOM 3784 N N . LYS A 1 536 ? 21.498 -4.783 1.832 1.00 91.88 536 LYS A N 1
ATOM 3785 C CA . LYS A 1 536 ? 22.529 -4.873 2.870 1.00 91.88 536 LYS A CA 1
ATOM 3786 C C . LYS A 1 536 ? 22.663 -3.586 3.690 1.00 91.88 536 LYS A C 1
ATOM 3788 O O . LYS A 1 536 ? 22.968 -3.674 4.877 1.00 91.88 536 LYS A O 1
ATOM 3793 N N . ASP A 1 537 ? 22.434 -2.417 3.092 1.00 94.06 537 ASP A N 1
ATOM 3794 C CA . ASP A 1 537 ? 22.462 -1.137 3.813 1.00 94.06 537 ASP A CA 1
ATOM 3795 C C . ASP A 1 537 ? 21.270 -1.008 4.774 1.00 94.06 537 ASP A C 1
ATOM 3797 O O . ASP A 1 537 ? 21.417 -0.477 5.875 1.00 94.06 537 ASP A O 1
ATOM 3801 N N . LEU A 1 538 ? 20.104 -1.538 4.383 1.00 95.06 538 LEU A N 1
ATOM 3802 C CA . LEU A 1 538 ? 18.876 -1.541 5.188 1.00 95.06 538 LEU A CA 1
ATOM 3803 C C . LEU A 1 538 ? 18.822 -2.677 6.223 1.00 95.06 538 LEU A C 1
ATOM 3805 O O . LEU A 1 538 ? 18.053 -2.589 7.179 1.00 95.06 538 LEU A O 1
ATOM 3809 N N . ALA A 1 539 ? 19.664 -3.708 6.100 1.00 92.75 539 ALA A N 1
ATOM 3810 C CA . ALA A 1 539 ? 19.677 -4.856 7.009 1.00 92.75 539 ALA A CA 1
ATOM 3811 C C . ALA A 1 539 ? 19.934 -4.481 8.483 1.00 92.75 539 ALA A C 1
ATOM 3813 O O . ALA A 1 539 ? 19.321 -5.062 9.379 1.00 92.75 539 ALA A O 1
ATOM 3814 N N . ALA A 1 540 ? 20.812 -3.506 8.753 1.00 94.62 540 ALA A N 1
ATOM 3815 C CA . ALA A 1 540 ? 21.090 -3.057 10.121 1.00 94.62 540 ALA A CA 1
ATOM 3816 C C . ALA A 1 540 ? 19.941 -2.212 10.722 1.00 94.62 540 ALA A C 1
ATOM 3818 O O . ALA A 1 540 ? 19.488 -2.562 11.815 1.00 94.62 540 ALA A O 1
ATOM 3819 N N . PRO A 1 541 ? 19.394 -1.186 10.031 1.00 95.69 541 PRO A N 1
ATOM 3820 C CA . PRO A 1 541 ? 18.149 -0.528 10.442 1.00 95.69 541 PRO A CA 1
ATOM 3821 C C . PRO A 1 541 ? 16.979 -1.497 10.661 1.00 95.69 541 PRO A C 1
ATOM 3823 O O . PRO A 1 541 ? 16.284 -1.388 11.668 1.00 95.69 541 PRO A O 1
ATOM 3826 N N . LEU A 1 542 ? 16.792 -2.491 9.782 1.00 93.31 542 LEU A N 1
ATOM 3827 C CA . LEU A 1 542 ? 15.729 -3.491 9.917 1.00 93.31 542 LEU A CA 1
ATOM 3828 C C . LEU A 1 542 ? 15.911 -4.363 11.169 1.00 93.31 542 LEU A C 1
ATOM 3830 O O . LEU A 1 542 ? 14.945 -4.620 11.884 1.00 93.31 542 LEU A O 1
ATOM 3834 N N . ALA A 1 543 ? 17.137 -4.802 11.471 1.00 93.50 543 ALA A N 1
ATOM 3835 C CA . ALA A 1 543 ? 17.423 -5.562 12.688 1.00 93.50 543 ALA A CA 1
ATOM 3836 C C . ALA A 1 543 ? 17.177 -4.735 13.967 1.00 93.50 543 ALA A C 1
ATOM 3838 O O . ALA A 1 543 ? 16.640 -5.259 14.948 1.00 93.50 543 ALA A O 1
ATOM 3839 N N . ALA A 1 544 ? 17.515 -3.442 13.946 1.00 95.00 544 ALA A N 1
ATOM 3840 C CA . ALA A 1 544 ? 17.229 -2.525 15.045 1.00 95.00 544 ALA A CA 1
ATOM 3841 C C . ALA A 1 544 ? 15.716 -2.310 15.231 1.00 95.00 544 ALA A C 1
ATOM 3843 O O . ALA A 1 544 ? 15.215 -2.501 16.337 1.00 95.00 544 ALA A O 1
ATOM 3844 N N . TYR A 1 545 ? 14.967 -2.052 14.151 1.00 93.44 545 TYR A N 1
ATOM 3845 C CA . TYR A 1 545 ? 13.508 -1.905 14.203 1.00 93.44 545 TYR A CA 1
ATOM 3846 C C . TYR A 1 545 ? 12.818 -3.178 14.715 1.00 93.44 545 TYR A C 1
ATOM 3848 O O . TYR A 1 545 ? 11.961 -3.111 15.590 1.00 93.44 545 TYR A O 1
ATOM 3856 N N . ARG A 1 546 ? 13.245 -4.367 14.264 1.00 92.25 546 ARG A N 1
ATOM 3857 C CA . ARG A 1 546 ? 12.734 -5.644 14.800 1.00 92.25 546 ARG A CA 1
ATOM 3858 C C . ARG A 1 546 ? 13.011 -5.809 16.298 1.00 92.25 546 ARG A C 1
ATOM 3860 O O . ARG A 1 546 ? 12.199 -6.412 16.992 1.00 92.25 546 ARG A O 1
ATOM 3867 N N . THR A 1 547 ? 14.125 -5.273 16.797 1.00 93.69 547 THR A N 1
ATOM 3868 C CA . THR A 1 547 ? 14.457 -5.295 18.231 1.00 93.69 547 THR A CA 1
ATOM 3869 C C . THR A 1 547 ? 13.561 -4.344 19.026 1.00 93.69 547 THR A C 1
ATOM 3871 O O . THR A 1 547 ? 13.027 -4.741 20.059 1.00 93.69 547 THR A O 1
ATOM 3874 N N . TYR A 1 548 ? 13.346 -3.126 18.519 1.00 94.06 548 TYR A N 1
ATOM 3875 C CA . TYR A 1 548 ? 12.395 -2.158 19.076 1.00 94.06 548 TYR A CA 1
ATOM 3876 C C . TYR A 1 548 ? 10.979 -2.748 19.168 1.00 94.06 548 TYR A C 1
ATOM 3878 O O . TYR A 1 548 ? 10.360 -2.727 20.233 1.00 94.06 548 TYR A O 1
ATOM 3886 N N . VAL A 1 549 ? 10.496 -3.366 18.085 1.00 94.19 549 VAL A N 1
ATOM 3887 C CA . VAL A 1 549 ? 9.157 -3.962 18.053 1.00 94.19 549 VAL A CA 1
ATOM 3888 C C . VAL A 1 549 ? 9.031 -5.180 18.974 1.00 94.19 549 VAL A C 1
ATOM 3890 O O . VAL A 1 549 ? 8.033 -5.274 19.678 1.00 94.19 549 VAL A O 1
ATOM 3893 N N . ASP A 1 550 ? 10.014 -6.089 19.060 1.00 93.69 550 ASP A N 1
ATOM 3894 C CA . ASP A 1 550 ? 9.933 -7.224 20.005 1.00 93.69 550 ASP A CA 1
ATOM 3895 C C . ASP A 1 550 ? 9.876 -6.764 21.474 1.00 93.69 550 ASP A C 1
ATOM 3897 O O . ASP A 1 550 ? 9.092 -7.295 22.269 1.00 93.69 550 ASP A O 1
ATOM 3901 N N . GLN A 1 551 ? 10.647 -5.729 21.826 1.00 95.62 551 GLN A N 1
ATOM 3902 C CA . GLN A 1 551 ? 10.600 -5.109 23.152 1.00 95.62 551 GLN A CA 1
ATOM 3903 C C . GLN A 1 551 ? 9.235 -4.464 23.417 1.00 95.62 551 GLN A C 1
ATOM 3905 O O . GLN A 1 551 ? 8.625 -4.713 24.459 1.00 95.62 551 GLN A O 1
ATOM 3910 N N . GLY A 1 552 ? 8.713 -3.690 22.465 1.00 96.94 552 GLY A N 1
ATOM 3911 C CA . GLY A 1 552 ? 7.413 -3.046 22.618 1.00 96.94 552 GLY A CA 1
ATOM 3912 C C . GLY A 1 552 ? 6.229 -4.022 22.592 1.00 96.94 552 GLY A C 1
ATOM 3913 O O . GLY A 1 552 ? 5.239 -3.774 23.277 1.00 96.94 552 GLY A O 1
ATOM 3914 N N . LEU A 1 553 ? 6.339 -5.171 21.910 1.00 97.19 553 LEU A N 1
ATOM 3915 C CA . LEU A 1 553 ? 5.376 -6.279 21.993 1.00 97.19 553 LEU A CA 1
ATOM 3916 C C . LEU A 1 553 ? 5.410 -6.976 23.365 1.00 97.19 553 LEU A C 1
ATOM 3918 O O . LEU A 1 553 ? 4.380 -7.471 23.824 1.00 97.19 553 LEU A O 1
ATOM 3922 N N . ALA A 1 554 ? 6.563 -7.011 24.043 1.00 97.75 554 ALA A N 1
ATOM 3923 C CA . ALA A 1 554 ? 6.676 -7.532 25.408 1.00 97.75 554 ALA A CA 1
ATOM 3924 C C . ALA A 1 554 ? 5.978 -6.628 26.441 1.00 97.75 554 ALA A C 1
ATOM 3926 O O . ALA A 1 554 ? 5.317 -7.125 27.360 1.00 97.75 554 ALA A O 1
ATOM 3927 N N . ASP A 1 555 ? 6.090 -5.308 26.275 1.00 98.19 555 ASP A N 1
ATOM 3928 C CA . ASP A 1 555 ? 5.348 -4.343 27.088 1.00 98.19 555 ASP A CA 1
ATOM 3929 C C . ASP A 1 555 ? 3.848 -4.389 26.760 1.00 98.19 555 ASP A C 1
ATOM 3931 O O . ASP A 1 555 ? 3.032 -4.580 27.661 1.00 98.19 555 ASP A O 1
ATOM 3935 N N . LEU A 1 556 ? 3.473 -4.366 25.474 1.00 98.50 556 LEU A N 1
ATOM 3936 C CA . LEU A 1 556 ? 2.081 -4.499 25.025 1.00 98.50 556 LEU A CA 1
ATOM 3937 C C . LEU A 1 556 ? 1.390 -5.720 25.646 1.00 98.50 556 LEU A C 1
ATOM 3939 O O . LEU A 1 556 ? 0.326 -5.582 26.242 1.00 98.50 556 LEU A O 1
ATOM 3943 N N . GLN A 1 557 ? 2.032 -6.891 25.575 1.00 98.50 557 GLN A N 1
ATOM 3944 C CA . GLN A 1 557 ? 1.579 -8.136 26.200 1.00 98.50 557 GLN A CA 1
ATOM 3945 C C . GLN A 1 557 ? 1.308 -7.978 27.705 1.00 98.50 557 GLN A C 1
ATOM 3947 O O . GLN A 1 557 ? 0.355 -8.554 28.235 1.00 98.50 557 GLN A O 1
ATOM 3952 N N . THR A 1 558 ? 2.135 -7.202 28.405 1.00 98.62 558 THR A N 1
ATOM 3953 C CA . THR A 1 558 ? 1.964 -6.912 29.833 1.00 98.62 558 THR A CA 1
ATOM 3954 C C . THR A 1 558 ? 0.755 -6.002 30.059 1.00 98.62 558 THR A C 1
ATOM 3956 O O . THR A 1 558 ? -0.107 -6.331 30.877 1.00 98.62 558 THR A O 1
ATOM 3959 N N . LYS A 1 559 ? 0.620 -4.918 29.282 1.00 98.75 559 LYS A N 1
ATOM 3960 C CA . LYS A 1 559 ? -0.513 -3.984 29.388 1.00 98.75 559 LYS A CA 1
ATOM 3961 C C . LYS A 1 559 ? -1.854 -4.643 29.039 1.00 98.75 559 LYS A C 1
ATOM 3963 O O . LYS A 1 559 ? -2.818 -4.498 29.786 1.00 98.75 559 LYS A O 1
ATOM 3968 N N . THR A 1 560 ? -1.922 -5.456 27.979 1.00 98.75 560 THR A N 1
ATOM 3969 C CA . THR A 1 560 ? -3.157 -6.174 27.603 1.00 98.75 560 THR A CA 1
ATOM 3970 C C . THR A 1 560 ? -3.571 -7.228 28.629 1.00 98.75 560 THR A C 1
ATOM 3972 O O . THR A 1 560 ? -4.762 -7.483 28.789 1.00 98.75 560 THR A O 1
ATOM 3975 N N . ARG A 1 561 ? -2.618 -7.818 29.366 1.00 98.69 561 ARG A N 1
ATOM 3976 C CA . ARG A 1 561 ? -2.925 -8.719 30.492 1.00 98.69 561 ARG A CA 1
ATOM 3977 C C . ARG A 1 561 ? -3.447 -7.971 31.718 1.00 98.69 561 ARG A C 1
ATOM 3979 O O . ARG A 1 561 ? -4.302 -8.520 32.406 1.00 98.69 561 ARG A O 1
ATOM 3986 N N . SER A 1 562 ? -2.988 -6.742 31.962 1.00 98.69 562 SER A N 1
ATOM 3987 C CA . SER A 1 562 ? -3.553 -5.866 33.001 1.00 98.69 562 SER A CA 1
ATOM 3988 C C . SER A 1 562 ? -5.018 -5.538 32.686 1.00 98.69 562 SER A C 1
ATOM 3990 O O . SER A 1 562 ? -5.910 -5.907 33.448 1.00 98.69 562 SER A O 1
ATOM 3992 N N . LEU A 1 563 ? -5.282 -5.034 31.471 1.00 98.75 563 LEU A N 1
ATOM 3993 C CA . LEU A 1 563 ? -6.632 -4.783 30.952 1.00 98.75 563 LEU A CA 1
ATOM 3994 C C . LEU A 1 563 ? -7.550 -6.019 31.039 1.00 98.75 563 LEU A C 1
ATOM 3996 O O . LEU A 1 563 ? -8.706 -5.907 31.450 1.00 98.75 563 LEU A O 1
ATOM 4000 N N . GLN A 1 564 ? -7.047 -7.205 30.672 1.00 98.75 564 GLN A N 1
ATOM 4001 C CA . GLN A 1 564 ? -7.797 -8.453 30.829 1.00 98.75 564 GLN A CA 1
ATOM 4002 C C . GLN A 1 564 ? -8.093 -8.744 32.308 1.00 98.75 564 GLN A C 1
ATOM 4004 O O . GLN A 1 564 ? -9.237 -9.033 32.646 1.00 98.75 564 GLN A O 1
ATOM 4009 N N . SER A 1 565 ? -7.094 -8.641 33.189 1.00 98.75 565 SER A N 1
ATOM 4010 C CA . SER A 1 565 ? -7.248 -8.909 34.622 1.00 98.75 565 SER A CA 1
ATOM 4011 C C . SER A 1 565 ? -8.228 -7.958 35.311 1.00 98.75 565 SER A C 1
ATOM 4013 O O . SER A 1 565 ? -8.858 -8.362 36.288 1.00 98.75 565 SER A O 1
ATOM 4015 N N . ASP A 1 566 ? -8.358 -6.713 34.856 1.00 98.69 566 ASP A N 1
ATOM 4016 C CA . ASP A 1 566 ? -9.341 -5.782 35.408 1.00 98.69 566 ASP A CA 1
ATOM 4017 C C . ASP A 1 566 ? -10.761 -6.096 34.939 1.00 98.69 566 ASP A C 1
ATOM 4019 O O . ASP A 1 566 ? -11.695 -6.021 35.737 1.00 98.69 566 ASP A O 1
ATOM 4023 N N . LEU A 1 567 ? -10.933 -6.523 33.685 1.00 98.62 567 LEU A N 1
ATOM 4024 C CA . LEU A 1 567 ? -12.227 -6.976 33.170 1.00 98.62 567 LEU A CA 1
ATOM 4025 C C . LEU A 1 567 ? -12.661 -8.323 33.772 1.00 98.62 567 LEU A C 1
ATOM 4027 O O . LEU A 1 567 ? -13.825 -8.478 34.131 1.00 98.62 567 LEU A O 1
ATOM 4031 N N . ASP A 1 568 ? -11.733 -9.259 33.976 1.00 98.44 568 ASP A N 1
ATOM 4032 C CA . ASP A 1 568 ? -11.988 -10.511 34.704 1.00 98.44 568 ASP A CA 1
ATOM 4033 C C . ASP A 1 568 ? -12.342 -10.258 36.192 1.00 98.44 568 ASP A C 1
ATOM 4035 O O . ASP A 1 568 ? -12.996 -11.090 36.822 1.00 98.44 568 ASP A O 1
ATOM 4039 N N . ALA A 1 569 ? -11.947 -9.105 36.752 1.00 98.38 569 ALA A N 1
ATOM 4040 C CA . ALA A 1 569 ? -12.217 -8.686 38.132 1.00 98.38 569 ALA A CA 1
ATOM 4041 C C . ALA A 1 569 ? -13.351 -7.642 38.284 1.00 98.38 569 ALA A C 1
ATOM 4043 O O . ALA A 1 569 ? -13.511 -7.090 39.373 1.00 98.38 569 ALA A O 1
ATOM 4044 N N . ASP A 1 570 ? -14.116 -7.360 37.221 1.00 98.25 570 ASP A N 1
ATOM 4045 C CA . ASP A 1 570 ? -15.217 -6.372 37.169 1.00 98.25 570 ASP A CA 1
ATOM 4046 C C . ASP A 1 570 ? -14.822 -4.914 37.521 1.00 98.25 570 ASP A C 1
ATOM 4048 O O . ASP A 1 570 ? -15.628 -4.101 37.972 1.00 98.25 570 ASP A O 1
ATOM 4052 N N . LYS A 1 571 ? -13.560 -4.538 37.280 1.00 98.56 571 LYS A N 1
ATOM 4053 C CA . LYS A 1 571 ? -13.003 -3.202 37.564 1.00 98.56 571 LYS A CA 1
ATOM 4054 C C . LYS A 1 571 ? -13.056 -2.278 36.343 1.00 98.56 571 LYS A C 1
ATOM 4056 O O . LYS A 1 571 ? -12.022 -1.836 35.838 1.00 98.56 571 LYS A O 1
ATOM 4061 N N . LEU A 1 572 ? -14.258 -1.953 35.870 1.00 98.31 572 LEU A N 1
ATOM 4062 C CA . LEU A 1 572 ? -14.459 -1.159 34.644 1.00 98.31 572 LEU A CA 1
ATOM 4063 C C . LEU A 1 572 ? -13.683 0.177 34.612 1.00 98.31 572 LEU A C 1
ATOM 4065 O O . LEU A 1 572 ? -13.141 0.540 33.570 1.00 98.31 572 LEU A O 1
ATOM 4069 N N . ASP A 1 573 ? -13.574 0.890 35.737 1.00 97.75 573 ASP A N 1
ATOM 4070 C CA . ASP A 1 573 ? -12.843 2.167 35.792 1.00 97.75 573 ASP A CA 1
ATOM 4071 C C . ASP A 1 573 ? -11.318 2.017 35.740 1.00 97.75 573 ASP A C 1
ATOM 4073 O O . ASP A 1 573 ? -10.638 2.928 35.266 1.00 97.75 573 ASP A O 1
ATOM 4077 N N . GLN A 1 574 ? -10.767 0.885 36.191 1.00 98.44 574 GLN A N 1
ATOM 4078 C CA . GLN A 1 574 ? -9.346 0.592 35.993 1.00 98.44 574 GLN A CA 1
ATOM 4079 C C . GLN A 1 574 ? -9.105 0.099 34.563 1.00 98.44 574 GLN A C 1
ATOM 4081 O O . GLN A 1 574 ? -8.208 0.603 33.901 1.00 98.44 574 GLN A O 1
ATOM 4086 N N . ALA A 1 575 ? -9.991 -0.747 34.025 1.00 98.62 575 ALA A N 1
ATOM 4087 C CA . ALA A 1 575 ? -9.934 -1.178 32.629 1.00 98.62 575 ALA A CA 1
ATOM 4088 C C . ALA A 1 575 ? -9.938 0.005 31.636 1.00 98.62 575 ALA A C 1
ATOM 4090 O O . ALA A 1 575 ? -9.189 -0.021 30.666 1.00 98.62 575 ALA A O 1
ATOM 4091 N N . ARG A 1 576 ? -10.700 1.082 31.889 1.00 98.00 576 ARG A N 1
ATOM 4092 C CA . ARG A 1 576 ? -10.626 2.329 31.091 1.00 98.00 576 ARG A CA 1
ATOM 4093 C C . ARG A 1 576 ? -9.248 2.998 31.144 1.00 98.00 576 ARG A C 1
ATOM 4095 O O . ARG A 1 576 ? -8.778 3.489 30.121 1.00 98.00 576 ARG A O 1
ATOM 4102 N N . LYS A 1 577 ? -8.606 3.020 32.318 1.00 96.81 577 LYS A N 1
ATOM 4103 C CA . LYS A 1 577 ? -7.266 3.601 32.510 1.00 96.81 577 LYS A CA 1
ATOM 4104 C C . LYS A 1 577 ? -6.171 2.752 31.878 1.00 96.81 577 LYS A C 1
ATOM 4106 O O . LYS A 1 577 ? -5.240 3.319 31.326 1.00 96.81 577 LYS A O 1
ATOM 4111 N N . ASP A 1 578 ? -6.295 1.430 31.937 1.00 98.25 578 ASP A N 1
ATOM 4112 C CA . ASP A 1 578 ? -5.316 0.476 31.408 1.00 98.25 578 ASP A CA 1
ATOM 4113 C C . ASP A 1 578 ? -5.478 0.247 29.892 1.00 98.25 578 ASP A C 1
ATOM 4115 O O . ASP A 1 578 ? -4.502 -0.073 29.210 1.00 98.25 578 ASP A O 1
ATOM 4119 N N . TRP A 1 579 ? -6.678 0.473 29.336 1.00 98.56 579 TRP A N 1
ATOM 4120 C CA . TRP A 1 579 ? -6.937 0.389 27.893 1.00 98.56 579 TRP A CA 1
ATOM 4121 C C . TRP A 1 579 ? -6.093 1.387 27.096 1.00 98.56 579 TRP A C 1
ATOM 4123 O O . TRP A 1 579 ? -5.470 0.989 26.113 1.00 98.56 579 TRP A O 1
ATOM 4133 N N . LEU A 1 580 ? -6.022 2.655 27.523 1.00 97.31 580 LEU A N 1
ATOM 4134 C CA . LEU A 1 580 ? -5.340 3.692 26.742 1.00 97.31 580 LEU A CA 1
ATOM 4135 C C . LEU A 1 580 ? -3.822 3.439 26.614 1.00 97.31 580 LEU A C 1
ATOM 4137 O O . LEU A 1 580 ? -3.351 3.388 25.481 1.00 97.31 580 LEU A O 1
ATOM 4141 N N . PRO A 1 581 ? -3.053 3.194 27.696 1.00 97.81 581 PRO A N 1
ATOM 4142 C CA . PRO A 1 581 ? -1.644 2.816 27.602 1.00 97.81 581 PRO A CA 1
ATOM 4143 C C . PRO A 1 581 ? -1.408 1.536 26.797 1.00 97.81 581 PRO A C 1
ATOM 4145 O O . PRO A 1 581 ? -0.360 1.403 26.173 1.00 97.81 581 PRO A O 1
ATOM 4148 N N . ALA A 1 582 ? -2.345 0.580 26.812 1.00 98.50 582 ALA A N 1
ATOM 4149 C CA . ALA A 1 582 ? -2.257 -0.620 25.985 1.00 98.50 582 ALA A CA 1
ATOM 4150 C C . ALA A 1 582 ? -2.460 -0.305 24.491 1.00 98.50 582 ALA A C 1
ATOM 4152 O O . ALA A 1 582 ? -1.690 -0.792 23.664 1.00 98.50 582 ALA A O 1
ATOM 4153 N N . HIS A 1 583 ? -3.438 0.536 24.142 1.00 98.00 583 HIS A N 1
ATOM 4154 C CA . HIS A 1 583 ? -3.693 0.941 22.759 1.00 98.00 583 HIS A CA 1
ATOM 4155 C C . HIS A 1 583 ? -2.567 1.826 22.198 1.00 98.00 583 HIS A C 1
ATOM 4157 O O . HIS A 1 583 ? -2.055 1.547 21.114 1.00 98.00 583 HIS A O 1
ATOM 4163 N N . THR A 1 584 ? -2.092 2.827 22.948 1.00 97.25 584 THR A N 1
ATOM 4164 C CA . THR A 1 584 ? -0.972 3.676 22.501 1.00 97.25 584 THR A CA 1
ATOM 4165 C C . THR A 1 584 ? 0.339 2.900 22.395 1.00 97.25 584 THR A C 1
ATOM 4167 O O . THR A 1 584 ? 1.108 3.149 21.471 1.00 97.25 584 THR A O 1
ATOM 4170 N N . GLN A 1 585 ? 0.567 1.891 23.246 1.00 97.88 585 GLN A N 1
ATOM 4171 C CA . GLN A 1 585 ? 1.709 0.980 23.101 1.00 97.88 585 GLN A CA 1
ATOM 4172 C C . GLN A 1 585 ? 1.614 0.080 21.858 1.00 97.88 585 GLN A C 1
ATOM 4174 O O . GLN A 1 585 ? 2.641 -0.371 21.362 1.00 97.88 585 GLN A O 1
ATOM 4179 N N . TYR A 1 586 ? 0.416 -0.205 21.338 1.00 97.06 586 TYR A N 1
ATOM 4180 C CA . TYR A 1 586 ? 0.274 -0.877 20.042 1.00 97.06 586 TYR A CA 1
ATOM 4181 C C . TYR A 1 586 ? 0.536 0.092 18.881 1.00 97.06 586 TYR A C 1
ATOM 4183 O O . TYR A 1 586 ? 1.262 -0.247 17.947 1.00 97.06 586 TYR A O 1
ATOM 4191 N N . ALA A 1 587 ? -0.017 1.305 18.962 1.00 95.31 587 ALA A N 1
ATOM 4192 C CA . ALA A 1 587 ? 0.135 2.346 17.949 1.00 95.31 587 ALA A CA 1
ATOM 4193 C C . ALA A 1 587 ? 1.607 2.761 17.745 1.00 95.31 587 ALA A C 1
ATOM 4195 O O . ALA A 1 587 ? 2.083 2.805 16.608 1.00 95.31 587 ALA A O 1
ATOM 4196 N N . SER A 1 588 ? 2.363 2.952 18.834 1.00 95.88 588 SER A N 1
ATOM 4197 C CA . SER A 1 588 ? 3.777 3.361 18.785 1.00 95.88 588 SER A CA 1
ATOM 4198 C C . SER A 1 588 ? 4.692 2.377 18.055 1.00 95.88 588 SER A C 1
ATOM 4200 O O . SER A 1 588 ? 5.705 2.782 17.494 1.00 95.88 588 SER A O 1
ATOM 4202 N N . LEU A 1 589 ? 4.310 1.101 17.945 1.00 94.25 589 LEU A N 1
ATOM 4203 C CA . LEU A 1 589 ? 5.064 0.111 17.171 1.00 94.25 589 LEU A CA 1
ATOM 4204 C C . LEU A 1 589 ? 5.030 0.358 15.650 1.00 94.25 589 LEU A C 1
ATOM 4206 O O . LEU A 1 589 ? 5.766 -0.296 14.908 1.00 94.25 589 LEU A O 1
ATOM 4210 N N . GLY A 1 590 ? 4.188 1.278 15.166 1.00 81.19 590 GLY A N 1
ATOM 4211 C CA . GLY A 1 590 ? 4.047 1.571 13.741 1.00 81.19 590 GLY A CA 1
ATOM 4212 C C . GLY A 1 590 ? 3.246 0.497 13.003 1.00 81.19 590 GLY A C 1
ATOM 4213 O O . GLY A 1 590 ? 3.685 -0.027 11.976 1.00 81.19 590 GLY A O 1
ATOM 4214 N N . ALA A 1 591 ? 2.074 0.143 13.537 1.00 68.88 591 ALA A N 1
ATOM 4215 C CA . ALA A 1 591 ? 1.129 -0.796 12.932 1.00 68.88 591 ALA A CA 1
ATOM 4216 C C . ALA A 1 591 ? 0.447 -0.197 11.677 1.00 68.88 591 ALA A C 1
ATOM 4218 O O . ALA A 1 591 ? -0.722 0.187 11.695 1.00 68.88 591 ALA A O 1
ATOM 4219 N N . ALA A 1 592 ? 1.188 -0.106 10.570 1.00 59.62 592 ALA A N 1
ATOM 4220 C CA . ALA A 1 592 ? 0.748 0.447 9.292 1.00 59.62 592 ALA A CA 1
ATOM 4221 C C . ALA A 1 592 ? 0.877 -0.583 8.155 1.00 59.62 592 ALA A C 1
ATOM 4223 O O . ALA A 1 592 ? 1.794 -1.405 8.137 1.00 59.62 592 ALA A O 1
ATOM 4224 N N . TYR A 1 593 ? -0.088 -0.558 7.227 1.00 60.28 593 TYR A N 1
ATOM 4225 C CA . TYR A 1 593 ? -0.150 -1.378 6.004 1.00 60.28 593 TYR A CA 1
ATOM 4226 C C . TYR A 1 593 ? 0.408 -2.810 6.134 1.00 60.28 593 TYR A C 1
ATOM 4228 O O . TYR A 1 593 ? 1.190 -3.287 5.318 1.00 60.28 593 TYR A O 1
ATOM 4236 N N . GLY A 1 594 ? -0.037 -3.529 7.168 1.00 64.06 594 GLY A N 1
ATOM 4237 C CA . GLY A 1 594 ? 0.281 -4.945 7.333 1.00 64.06 594 GLY A CA 1
ATOM 4238 C C . GLY A 1 594 ? 1.596 -5.266 8.048 1.00 64.06 594 GLY A C 1
ATOM 4239 O O . GLY A 1 594 ? 2.016 -6.414 7.935 1.00 64.06 594 GLY A O 1
ATOM 4240 N N . THR A 1 595 ? 2.197 -4.351 8.838 1.00 73.38 595 THR A N 1
ATOM 4241 C CA . THR A 1 595 ? 3.355 -4.652 9.729 1.00 73.38 595 THR A CA 1
ATOM 4242 C C . THR A 1 595 ? 3.194 -5.979 10.474 1.00 73.38 595 THR A C 1
ATOM 4244 O O . THR A 1 595 ? 4.151 -6.724 10.649 1.00 73.38 595 THR A O 1
ATOM 4247 N N . PHE A 1 596 ? 1.966 -6.276 10.910 1.00 84.81 596 PHE A N 1
ATOM 4248 C CA . PHE A 1 596 ? 1.617 -7.454 11.703 1.00 84.81 596 PHE A CA 1
ATOM 4249 C C . PHE A 1 596 ? 0.724 -8.455 10.952 1.00 84.81 596 PHE A C 1
ATOM 4251 O O . PHE A 1 596 ? 0.136 -9.346 11.567 1.00 84.81 596 PHE A O 1
ATOM 4258 N N . ALA A 1 597 ? 0.639 -8.343 9.622 1.00 82.25 597 ALA A N 1
ATOM 4259 C CA . ALA A 1 597 ? -0.211 -9.166 8.762 1.00 82.25 597 ALA A CA 1
ATOM 4260 C C . ALA A 1 597 ? -1.660 -9.270 9.300 1.00 82.25 597 ALA A C 1
ATOM 4262 O O . ALA A 1 597 ? -2.248 -8.269 9.712 1.00 82.25 597 ALA A O 1
ATOM 4263 N N . ASP A 1 598 ? -2.233 -10.477 9.330 1.00 85.69 598 ASP A N 1
ATOM 4264 C CA . ASP A 1 598 ? -3.607 -10.735 9.785 1.00 85.69 598 ASP A CA 1
ATOM 4265 C C . ASP A 1 598 ? -3.848 -10.431 11.283 1.00 85.69 598 ASP A C 1
ATOM 4267 O O . ASP A 1 598 ? -4.999 -10.461 11.722 1.00 85.69 598 ASP A O 1
ATOM 4271 N N . PHE A 1 599 ? -2.813 -10.150 12.091 1.00 91.62 599 PHE A N 1
ATOM 4272 C CA . PHE A 1 599 ? -2.999 -9.787 13.502 1.00 91.62 599 PHE A CA 1
ATOM 4273 C C . PHE A 1 599 ? -3.561 -8.374 13.684 1.00 91.62 599 PHE A C 1
ATOM 4275 O O . PHE A 1 599 ? -4.348 -8.176 14.607 1.00 91.62 599 PHE A O 1
ATOM 4282 N N . ASP A 1 600 ? -3.248 -7.419 12.798 1.00 90.12 600 ASP A N 1
ATOM 4283 C CA . ASP A 1 600 ? -3.755 -6.039 12.912 1.00 90.12 600 ASP A CA 1
ATOM 4284 C C . ASP A 1 600 ? -5.289 -5.995 12.891 1.00 90.12 600 ASP A C 1
ATOM 4286 O O . ASP A 1 600 ? -5.919 -5.396 13.758 1.00 90.12 600 ASP A O 1
ATOM 4290 N N . ALA A 1 601 ? -5.904 -6.759 11.985 1.00 89.44 601 ALA A N 1
ATOM 4291 C CA . ALA A 1 601 ? -7.357 -6.859 11.870 1.00 89.44 601 ALA A CA 1
ATOM 4292 C C . ALA A 1 601 ? -8.052 -7.482 13.100 1.00 89.44 601 ALA A C 1
ATOM 4294 O O . ALA A 1 601 ? -9.263 -7.327 13.247 1.00 89.44 601 ALA A O 1
ATOM 4295 N N . LYS A 1 602 ? -7.316 -8.191 13.968 1.00 93.75 602 LYS A N 1
ATOM 4296 C CA . LYS A 1 602 ? -7.845 -8.782 15.209 1.00 93.75 602 LYS A CA 1
ATOM 4297 C C . LYS A 1 602 ? -7.549 -7.936 16.443 1.00 93.75 602 LYS A C 1
ATOM 4299 O O . LYS A 1 602 ? -8.383 -7.844 17.335 1.00 93.75 602 LYS A O 1
ATOM 4304 N N . ILE A 1 603 ? -6.348 -7.361 16.504 1.00 96.38 603 ILE A N 1
ATOM 4305 C CA . ILE A 1 603 ? -5.861 -6.565 17.633 1.00 96.38 603 ILE A CA 1
ATOM 4306 C C . ILE A 1 603 ? -6.463 -5.161 17.578 1.00 96.38 603 ILE A C 1
ATOM 4308 O O . ILE A 1 603 ? -6.943 -4.679 18.600 1.00 96.38 603 ILE A O 1
ATOM 4312 N N . ASN A 1 604 ? -6.510 -4.543 16.394 1.00 94.25 604 ASN A N 1
ATOM 4313 C CA . ASN A 1 604 ? -7.017 -3.186 16.176 1.00 94.25 604 ASN A CA 1
ATOM 4314 C C . ASN A 1 604 ? -8.060 -3.112 15.041 1.00 94.25 604 ASN A C 1
ATOM 4316 O O . ASN A 1 604 ? -8.130 -2.162 14.257 1.00 94.25 604 ASN A O 1
ATOM 4320 N N . GLY A 1 605 ? -8.891 -4.154 14.940 1.00 90.69 605 GLY A N 1
ATOM 4321 C CA . GLY A 1 605 ? -9.953 -4.255 13.945 1.00 90.69 605 GLY A CA 1
ATOM 4322 C C . GLY A 1 605 ? -11.021 -3.171 14.107 1.00 90.69 605 GLY A C 1
ATOM 4323 O O . GLY A 1 605 ? -11.578 -2.977 15.184 1.00 90.69 605 GLY A O 1
ATOM 4324 N N . ARG A 1 606 ? -11.358 -2.488 13.008 1.00 92.00 606 ARG A N 1
ATOM 4325 C CA . ARG A 1 606 ? -12.432 -1.480 12.951 1.00 92.00 606 ARG A CA 1
ATOM 4326 C C . ARG A 1 606 ? -13.697 -2.051 12.310 1.00 92.00 606 ARG A C 1
ATOM 4328 O O . ARG A 1 606 ? -13.644 -2.976 11.507 1.00 92.00 606 ARG A O 1
ATOM 4335 N N . THR A 1 607 ? -14.838 -1.422 12.579 1.00 92.31 607 THR A N 1
ATOM 4336 C CA . THR A 1 607 ? -16.139 -1.786 11.980 1.00 92.31 607 THR A CA 1
ATOM 4337 C C . THR A 1 607 ? -16.255 -1.473 10.480 1.00 92.31 607 THR A C 1
ATOM 4339 O O . THR A 1 607 ? -17.204 -1.903 9.817 1.00 92.31 607 THR A O 1
ATOM 4342 N N . ALA A 1 608 ? -15.290 -0.741 9.913 1.00 82.50 608 ALA A N 1
ATOM 4343 C CA . ALA A 1 608 ? -15.254 -0.365 8.505 1.00 82.50 608 ALA A CA 1
ATOM 4344 C C . ALA A 1 608 ? -15.236 -1.601 7.583 1.00 82.50 608 ALA A C 1
ATOM 4346 O O . ALA A 1 608 ? -14.240 -2.305 7.457 1.00 82.50 608 ALA A O 1
ATOM 4347 N N . GLY A 1 609 ? -16.361 -1.844 6.908 1.00 80.19 609 GLY A N 1
ATOM 4348 C CA . GLY A 1 609 ? -16.545 -2.970 5.987 1.00 80.19 609 GLY A CA 1
ATOM 4349 C C . GLY A 1 609 ? -17.252 -4.188 6.581 1.00 80.19 609 GLY A C 1
ATOM 4350 O O . GLY A 1 609 ? -17.716 -5.030 5.809 1.00 80.19 609 GLY A O 1
ATOM 4351 N N . LEU A 1 610 ? -17.439 -4.232 7.901 1.00 88.12 610 LEU A N 1
ATOM 4352 C CA . LEU A 1 610 ? -18.282 -5.224 8.565 1.00 88.12 610 LEU A CA 1
ATOM 4353 C C . LEU A 1 610 ? -19.768 -4.970 8.257 1.00 88.12 610 LEU A C 1
ATOM 4355 O O . LEU A 1 610 ? -20.190 -3.841 7.980 1.00 88.12 610 LEU A O 1
ATOM 4359 N N . ALA A 1 611 ? -20.573 -6.033 8.234 1.00 87.38 611 ALA A N 1
ATOM 4360 C CA . ALA A 1 611 ? -21.978 -5.951 7.835 1.00 87.38 611 ALA A CA 1
ATOM 4361 C C . ALA A 1 611 ? -22.886 -5.581 9.016 1.00 87.38 611 ALA A C 1
ATOM 4363 O O . ALA A 1 611 ? -23.844 -4.833 8.822 1.00 87.38 611 ALA A O 1
ATOM 4364 N N . GLY A 1 612 ? -22.560 -6.070 10.217 1.00 87.19 612 GLY A N 1
ATOM 4365 C CA . GLY A 1 612 ? -23.219 -5.716 11.478 1.00 87.19 612 GLY A CA 1
ATOM 4366 C C . GLY A 1 612 ? -22.697 -4.430 12.134 1.00 87.19 612 GLY A C 1
ATOM 4367 O O . GLY A 1 612 ? -23.273 -3.977 13.119 1.00 87.19 612 GLY A O 1
ATOM 4368 N N . GLY A 1 613 ? -21.628 -3.819 11.611 1.00 92.50 613 GLY A N 1
ATOM 4369 C CA . GLY A 1 613 ? -20.982 -2.672 12.257 1.00 92.50 613 GLY A CA 1
ATOM 4370 C C . GLY A 1 613 ? -20.423 -3.059 13.631 1.00 92.50 613 GLY A C 1
ATOM 4371 O O . GLY A 1 613 ? -19.658 -4.014 13.723 1.00 92.50 613 GLY A O 1
ATOM 4372 N N . VAL A 1 614 ? -20.829 -2.344 14.686 1.00 93.81 614 VAL A N 1
ATOM 4373 C CA . VAL A 1 614 ? -20.461 -2.652 16.086 1.00 93.81 614 VAL A CA 1
ATOM 4374 C C . VAL A 1 614 ? -21.081 -3.953 16.620 1.00 93.81 614 VAL A C 1
ATOM 4376 O O . VAL A 1 614 ? -20.567 -4.521 17.578 1.00 93.81 614 VAL A O 1
ATOM 4379 N N . GLU A 1 615 ? -22.147 -4.449 15.984 1.00 92.56 615 GLU A N 1
ATOM 4380 C CA . GLU A 1 615 ? -22.821 -5.714 16.328 1.00 92.56 615 GLU A CA 1
ATOM 4381 C C . GLU A 1 615 ? -22.305 -6.906 15.496 1.00 92.56 615 GLU A C 1
ATOM 4383 O O . GLU A 1 615 ? -22.844 -8.012 15.567 1.00 92.56 615 GLU A O 1
ATOM 4388 N N . ASP A 1 616 ? -21.296 -6.700 14.642 1.00 95.00 616 ASP A N 1
ATOM 4389 C CA . ASP A 1 616 ? -20.733 -7.775 13.827 1.00 95.00 616 ASP A CA 1
ATOM 4390 C C . ASP A 1 616 ? -19.850 -8.697 14.693 1.00 95.00 616 ASP A C 1
ATOM 4392 O O . ASP A 1 616 ? -18.960 -8.200 15.383 1.00 95.00 616 ASP A O 1
ATOM 4396 N N . PRO A 1 617 ? -20.020 -10.033 14.654 1.00 90.62 617 PRO A N 1
ATOM 4397 C CA . PRO A 1 617 ? -19.198 -10.952 15.445 1.00 90.62 617 PRO A CA 1
ATOM 4398 C C . PRO A 1 617 ? -17.708 -10.942 15.061 1.00 90.62 617 PRO A C 1
ATOM 4400 O O . PRO A 1 617 ? -16.897 -11.499 15.796 1.00 90.62 617 PRO A O 1
ATOM 4403 N N . ALA A 1 618 ? -17.333 -10.339 13.926 1.00 91.81 618 ALA A N 1
ATOM 4404 C CA . ALA A 1 618 ? -15.937 -10.109 13.563 1.00 91.81 618 ALA A CA 1
ATOM 4405 C C . ALA A 1 618 ? -15.326 -8.841 14.201 1.00 91.81 618 ALA A C 1
ATOM 4407 O O . ALA A 1 618 ? -14.112 -8.651 14.109 1.00 91.81 618 ALA A O 1
ATOM 4408 N N . PHE A 1 619 ? -16.117 -7.977 14.851 1.00 96.25 619 PHE A N 1
ATOM 4409 C CA . PHE A 1 619 ? -15.601 -6.801 15.556 1.00 96.25 619 PHE A CA 1
ATOM 4410 C C . PHE A 1 619 ? -14.961 -7.227 16.885 1.00 96.25 619 PHE A C 1
ATOM 4412 O O . PHE A 1 619 ? -15.645 -7.603 17.836 1.00 96.25 619 PHE A O 1
ATOM 4419 N N . THR A 1 620 ? -13.629 -7.205 16.931 1.00 96.31 620 THR A N 1
ATOM 4420 C CA . THR A 1 620 ? -12.798 -7.687 18.049 1.00 96.31 620 THR A CA 1
ATOM 4421 C C . THR A 1 620 ? -11.648 -6.707 18.329 1.00 96.31 620 THR A C 1
ATOM 4423 O O . THR A 1 620 ? -11.553 -5.668 17.678 1.00 96.31 620 THR A O 1
ATOM 4426 N N . GLY A 1 621 ? -10.806 -6.994 19.327 1.00 97.81 621 GLY A N 1
ATOM 4427 C CA . GLY A 1 621 ? -9.629 -6.175 19.639 1.00 97.81 621 GLY A CA 1
ATOM 4428 C C . GLY A 1 621 ? -9.914 -4.914 20.462 1.00 97.81 621 GLY A C 1
ATOM 4429 O O . GLY A 1 621 ? -10.953 -4.803 21.118 1.00 97.81 621 GLY A O 1
ATOM 4430 N N . PHE A 1 622 ? -8.970 -3.968 20.435 1.00 98.31 622 PHE A N 1
ATOM 4431 C CA . PHE A 1 622 ? -8.994 -2.727 21.215 1.00 98.31 622 PHE A CA 1
ATOM 4432 C C . PHE A 1 622 ? -10.287 -1.939 21.024 1.00 98.31 622 PHE A C 1
ATOM 4434 O O . PHE A 1 622 ? -10.981 -1.706 22.010 1.00 98.31 622 PHE A O 1
ATOM 4441 N N . HIS A 1 623 ? -10.655 -1.615 19.784 1.00 98.06 623 HIS A N 1
ATOM 4442 C CA . HIS A 1 623 ? -11.863 -0.851 19.458 1.00 98.06 623 HIS A CA 1
ATOM 4443 C C . HIS A 1 623 ? -13.174 -1.537 19.884 1.00 98.06 623 HIS A C 1
ATOM 4445 O O . HIS A 1 623 ? -14.143 -0.873 20.253 1.00 98.06 623 HIS A O 1
ATOM 4451 N N . ARG A 1 624 ? -13.230 -2.878 19.899 1.00 98.19 624 ARG A N 1
ATOM 4452 C CA . ARG A 1 624 ? -14.403 -3.598 20.428 1.00 98.19 624 ARG A CA 1
ATOM 4453 C C . ARG A 1 624 ? -14.521 -3.446 21.943 1.00 98.19 624 ARG A C 1
ATOM 4455 O O . ARG A 1 624 ? -15.637 -3.325 22.458 1.00 98.19 624 ARG A O 1
ATOM 4462 N N . ILE A 1 625 ? -13.397 -3.488 22.655 1.00 98.69 625 ILE A N 1
ATOM 4463 C CA . ILE A 1 625 ? -13.350 -3.294 24.110 1.00 98.69 625 ILE A CA 1
ATOM 4464 C C . ILE A 1 625 ? -13.645 -1.828 24.446 1.00 98.69 625 ILE A C 1
ATOM 4466 O O . ILE A 1 625 ? -14.438 -1.573 25.347 1.00 98.69 625 ILE A O 1
ATOM 4470 N N . GLU A 1 626 ? -13.094 -0.894 23.672 1.00 98.62 626 GLU A N 1
ATOM 4471 C CA . GLU A 1 626 ? -13.355 0.546 23.728 1.00 98.62 626 GLU A CA 1
ATOM 4472 C C . GLU A 1 626 ? -14.856 0.837 23.627 1.00 98.62 626 GLU A C 1
ATOM 4474 O O . GLU A 1 626 ? -15.460 1.340 24.575 1.00 98.62 626 GLU A O 1
ATOM 4479 N N . TYR A 1 627 ? -15.496 0.397 22.536 1.00 98.50 627 TYR A N 1
ATOM 4480 C CA . TYR A 1 627 ? -16.937 0.548 22.354 1.00 98.50 627 TYR A CA 1
ATOM 4481 C C . TYR A 1 627 ? -17.709 0.066 23.589 1.00 98.50 627 TYR A C 1
ATOM 4483 O O . TYR A 1 627 ? -18.567 0.771 24.110 1.00 98.50 627 TYR A O 1
ATOM 4491 N N . GLY A 1 628 ? -17.340 -1.100 24.124 1.00 98.44 628 GLY A N 1
ATOM 4492 C CA . GLY A 1 628 ? -17.928 -1.652 25.339 1.00 98.44 628 GLY A CA 1
ATOM 4493 C C . GLY A 1 628 ? -17.751 -0.792 26.595 1.00 98.44 628 GLY A C 1
ATOM 4494 O O . GLY A 1 628 ? -18.732 -0.507 27.285 1.00 98.44 628 GLY A O 1
ATOM 4495 N N . LEU A 1 629 ? -16.512 -0.391 26.893 1.00 98.56 629 LEU A N 1
ATOM 4496 C CA . LEU A 1 629 ? -16.132 0.365 28.091 1.00 98.56 629 LEU A CA 1
ATOM 4497 C C . LEU A 1 629 ? -16.774 1.757 28.137 1.00 98.56 629 LEU A C 1
ATOM 4499 O O . LEU A 1 629 ? -17.151 2.221 29.219 1.00 98.56 629 LEU A O 1
ATOM 4503 N N . TRP A 1 630 ? -16.916 2.415 26.985 1.00 98.12 630 TRP A N 1
ATOM 4504 C CA . TRP A 1 630 ? -17.488 3.761 26.882 1.00 98.12 630 TRP A CA 1
ATOM 4505 C C . TRP A 1 630 ? -19.003 3.776 26.590 1.00 98.12 630 TRP A C 1
ATOM 4507 O O . TRP A 1 630 ? -19.655 4.771 26.893 1.00 98.12 630 TRP A O 1
ATOM 4517 N N . HIS A 1 631 ? -19.603 2.658 26.152 1.00 97.94 631 HIS A N 1
ATOM 4518 C CA . HIS A 1 631 ? -21.064 2.506 25.988 1.00 97.94 631 HIS A CA 1
ATOM 4519 C C . HIS A 1 631 ? -21.744 1.671 27.095 1.00 97.94 631 HIS A C 1
ATOM 4521 O O . HIS A 1 631 ? -22.890 1.247 26.950 1.00 97.94 631 HIS A O 1
ATOM 4527 N N . GLY A 1 632 ? -21.065 1.444 28.225 1.00 97.06 632 GLY A N 1
ATOM 4528 C CA . GLY A 1 632 ? -21.675 0.884 29.439 1.00 97.06 632 GLY A CA 1
ATOM 4529 C C . GLY A 1 632 ? -21.953 -0.624 29.409 1.00 97.06 632 GLY A C 1
ATOM 4530 O O . GLY A 1 632 ? -22.830 -1.095 30.134 1.00 97.06 632 GLY A O 1
ATOM 4531 N N . GLN A 1 633 ? -21.225 -1.396 28.596 1.00 98.25 633 GLN A N 1
ATOM 4532 C CA . GLN A 1 633 ? -21.290 -2.859 28.653 1.00 98.25 633 GLN A CA 1
ATOM 4533 C C . GLN A 1 633 ? -20.609 -3.381 29.931 1.00 98.25 633 GLN A C 1
ATOM 4535 O O . GLN A 1 633 ? -19.584 -2.857 30.364 1.00 98.25 633 GLN A O 1
ATOM 4540 N N . SER A 1 634 ? -21.173 -4.430 30.539 1.00 98.38 634 SER A N 1
ATOM 4541 C CA . SER A 1 634 ? -20.620 -5.054 31.751 1.00 98.38 634 SER A CA 1
ATOM 4542 C C . SER A 1 634 ? -19.284 -5.752 31.491 1.00 98.38 634 SER A C 1
ATOM 4544 O O . SER A 1 634 ? -19.053 -6.259 30.390 1.00 98.38 634 SER A O 1
ATOM 4546 N N . ALA A 1 635 ? -18.429 -5.880 32.511 1.00 98.12 635 ALA A N 1
ATOM 4547 C CA . ALA A 1 635 ? -17.131 -6.529 32.334 1.00 98.12 635 ALA A CA 1
ATOM 4548 C C . ALA A 1 635 ? -17.272 -7.999 31.901 1.00 98.12 635 ALA A C 1
ATOM 4550 O O . ALA A 1 635 ? -16.542 -8.449 31.024 1.00 98.12 635 ALA A O 1
ATOM 4551 N N . ALA A 1 636 ? -18.303 -8.706 32.380 1.00 98.25 636 ALA A N 1
ATOM 4552 C CA . ALA A 1 636 ? -18.662 -10.051 31.914 1.00 98.25 636 ALA A CA 1
ATOM 4553 C C . ALA A 1 636 ? -18.941 -10.139 30.394 1.00 98.25 636 ALA A C 1
ATOM 4555 O O . ALA A 1 636 ? -18.691 -11.178 29.783 1.00 98.25 636 ALA A O 1
ATOM 4556 N N . THR A 1 637 ? -19.428 -9.059 29.769 1.00 98.12 637 THR A N 1
ATOM 4557 C CA . THR A 1 637 ? -19.611 -8.964 28.307 1.00 98.12 637 THR A CA 1
ATOM 4558 C C . THR A 1 637 ? -18.279 -8.741 27.577 1.00 98.12 637 THR A C 1
ATOM 4560 O O . THR A 1 637 ? -18.122 -9.177 26.438 1.00 98.12 637 THR A O 1
ATOM 4563 N N . LEU A 1 638 ? -17.313 -8.072 28.217 1.00 98.50 638 LEU A N 1
ATOM 4564 C CA . LEU A 1 638 ? -16.046 -7.640 27.608 1.00 98.50 638 LEU A CA 1
ATOM 4565 C C . LEU A 1 638 ? -14.875 -8.597 27.857 1.00 98.50 638 LEU A C 1
ATOM 4567 O O . LEU A 1 638 ? -13.990 -8.698 27.009 1.00 98.50 638 LEU A O 1
ATOM 4571 N N . ALA A 1 639 ? -14.890 -9.345 28.961 1.00 98.44 639 ALA A N 1
ATOM 4572 C CA . ALA A 1 639 ? -13.857 -10.309 29.331 1.00 98.44 639 ALA A CA 1
ATOM 4573 C C . ALA A 1 639 ? -13.515 -11.324 28.212 1.00 98.44 639 ALA A C 1
ATOM 4575 O O . ALA A 1 639 ? -12.325 -11.543 27.969 1.00 98.44 639 ALA A O 1
ATOM 4576 N N . PRO A 1 640 ? -14.476 -11.880 27.434 1.00 98.38 640 PRO A N 1
ATOM 4577 C CA . PRO A 1 640 ? -14.147 -12.732 26.287 1.00 98.38 640 PRO A CA 1
ATOM 4578 C C . PRO A 1 640 ? -13.304 -12.022 25.217 1.00 98.38 640 PRO A C 1
ATOM 4580 O O . PRO A 1 640 ? -12.368 -12.619 24.685 1.00 98.38 640 PRO A O 1
ATOM 4583 N N . TYR A 1 641 ? -13.592 -10.746 24.933 1.00 98.38 641 TYR A N 1
ATOM 4584 C CA . TYR A 1 641 ? -12.859 -9.946 23.947 1.00 98.38 641 TYR A CA 1
ATOM 4585 C C . TYR A 1 641 ? -11.481 -9.521 24.463 1.00 98.38 641 TYR A C 1
ATOM 4587 O O . TYR A 1 641 ? -10.515 -9.570 23.709 1.00 98.38 641 TYR A O 1
ATOM 4595 N N . ALA A 1 642 ? -11.359 -9.173 25.747 1.00 98.62 642 ALA A N 1
ATOM 4596 C CA . ALA A 1 642 ? -10.073 -8.855 26.370 1.00 98.62 642 ALA A CA 1
ATOM 4597 C C . ALA A 1 642 ? -9.141 -10.072 26.425 1.00 98.62 642 ALA A C 1
ATOM 4599 O O . ALA A 1 642 ? -7.959 -9.974 26.098 1.00 98.62 642 ALA A O 1
ATOM 4600 N N . LYS A 1 643 ? -9.691 -11.248 26.742 1.00 98.62 643 LYS A N 1
ATOM 4601 C CA . LYS A 1 643 ? -8.971 -12.521 26.681 1.00 98.62 643 LYS A CA 1
ATOM 4602 C C . LYS A 1 643 ? -8.553 -12.880 25.255 1.00 98.62 643 LYS A C 1
ATOM 4604 O O . LYS A 1 643 ? -7.457 -13.401 25.061 1.00 98.62 643 LYS A O 1
ATOM 4609 N N . GLN A 1 644 ? -9.399 -12.602 24.259 1.00 98.50 644 GLN A N 1
ATOM 4610 C CA . GLN A 1 644 ? -9.029 -12.775 22.855 1.00 98.50 644 GLN A CA 1
ATOM 4611 C C . GLN A 1 644 ? -7.900 -11.816 22.453 1.00 98.50 644 GLN A C 1
ATOM 4613 O O . GLN A 1 644 ? -6.908 -12.277 21.900 1.00 98.50 644 GLN A O 1
ATOM 4618 N N . LEU A 1 645 ? -8.001 -10.524 22.784 1.00 98.69 645 LEU A N 1
ATOM 4619 C CA . LEU A 1 645 ? -6.966 -9.523 22.511 1.00 98.69 645 LEU A CA 1
ATOM 4620 C C . LEU A 1 645 ? -5.610 -9.932 23.107 1.00 98.69 645 LEU A C 1
ATOM 4622 O O . LEU A 1 645 ? -4.609 -9.948 22.394 1.00 98.69 645 LEU A O 1
ATOM 4626 N N . ALA A 1 646 ? -5.577 -10.331 24.383 1.00 98.69 646 ALA A N 1
ATOM 4627 C CA . ALA A 1 646 ? -4.355 -10.812 25.025 1.00 98.69 646 ALA A CA 1
ATOM 4628 C C . ALA A 1 646 ? -3.791 -12.074 24.338 1.00 98.69 646 ALA A C 1
ATOM 4630 O O . ALA A 1 646 ? -2.580 -12.193 24.168 1.00 98.69 646 ALA A O 1
ATOM 4631 N N . ALA A 1 647 ? -4.649 -12.996 23.885 1.00 98.56 647 ALA A N 1
ATOM 4632 C CA . ALA A 1 647 ? -4.226 -14.190 23.152 1.00 98.56 647 ALA A CA 1
ATOM 4633 C C . ALA A 1 647 ? -3.708 -13.886 21.730 1.00 98.56 647 ALA A C 1
ATOM 4635 O O . ALA A 1 647 ? -2.745 -14.515 21.289 1.00 98.56 647 ALA A O 1
ATOM 4636 N N . ASP A 1 648 ? -4.312 -12.932 21.016 1.00 98.31 648 ASP A N 1
ATOM 4637 C CA . ASP A 1 648 ? -3.855 -12.499 19.691 1.00 98.31 648 ASP A CA 1
ATOM 4638 C C . ASP A 1 648 ? -2.537 -11.696 19.786 1.00 98.31 648 ASP A C 1
ATOM 4640 O O . ASP A 1 648 ? -1.675 -11.866 18.927 1.00 98.31 648 ASP A O 1
ATOM 4644 N N . VAL A 1 649 ? -2.309 -10.925 20.859 1.00 98.12 649 VAL A N 1
ATOM 4645 C CA . VAL A 1 649 ? -1.013 -10.273 21.163 1.00 98.12 649 VAL A CA 1
ATOM 4646 C C . VAL A 1 649 ? 0.063 -11.300 21.545 1.00 98.12 649 VAL A C 1
ATOM 4648 O O . VAL A 1 649 ? 1.181 -11.240 21.028 1.00 98.12 649 VAL A O 1
ATOM 4651 N N . ASP A 1 650 ? -0.265 -12.288 22.387 1.00 97.94 650 ASP A N 1
ATOM 4652 C CA . ASP A 1 650 ? 0.627 -13.411 22.717 1.00 97.94 650 ASP A CA 1
ATOM 4653 C C . ASP A 1 650 ? 1.046 -14.188 21.452 1.00 97.94 650 ASP A C 1
ATOM 4655 O O . ASP A 1 650 ? 2.205 -14.596 21.312 1.00 97.94 650 ASP A O 1
ATOM 4659 N N . ALA A 1 651 ? 0.112 -14.382 20.515 1.00 97.06 651 ALA A N 1
ATOM 4660 C CA . ALA A 1 651 ? 0.364 -15.028 19.233 1.00 97.06 651 ALA A CA 1
ATOM 4661 C C . ALA A 1 651 ? 1.190 -14.144 18.280 1.00 97.06 651 ALA A C 1
ATOM 4663 O O . ALA A 1 651 ? 2.158 -14.644 17.704 1.00 97.06 651 ALA A O 1
ATOM 4664 N N . LEU A 1 652 ? 0.895 -12.841 18.182 1.00 95.69 652 LEU A N 1
ATOM 4665 C CA . LEU A 1 652 ? 1.702 -11.889 17.414 1.00 95.69 652 LEU A CA 1
ATOM 4666 C C . LEU A 1 652 ? 3.155 -11.899 17.895 1.00 95.69 652 LEU A C 1
ATOM 4668 O O . LEU A 1 652 ? 4.053 -12.132 17.091 1.00 95.69 652 LEU A O 1
ATOM 4672 N N . ARG A 1 653 ? 3.409 -11.756 19.202 1.00 95.31 653 ARG A N 1
ATOM 4673 C CA . ARG A 1 653 ? 4.777 -11.791 19.751 1.00 95.31 653 ARG A CA 1
ATOM 4674 C C . ARG A 1 653 ? 5.501 -13.112 19.451 1.00 95.31 653 ARG A C 1
ATOM 4676 O O . ARG A 1 653 ? 6.702 -13.125 19.201 1.00 95.31 653 ARG A O 1
ATOM 4683 N N . LYS A 1 654 ? 4.782 -14.237 19.444 1.00 95.06 654 LYS A N 1
ATOM 4684 C CA . LYS A 1 654 ? 5.337 -15.563 19.128 1.00 95.06 654 LYS A CA 1
ATOM 4685 C C . LYS A 1 654 ? 5.683 -15.742 17.643 1.00 95.06 654 LYS A C 1
ATOM 4687 O O . LYS A 1 654 ? 6.600 -16.509 17.318 1.00 95.06 654 LYS A O 1
ATOM 4692 N N . ASP A 1 655 ? 4.944 -15.101 16.744 1.00 92.94 655 ASP A N 1
ATOM 4693 C CA . ASP A 1 655 ? 5.092 -15.272 15.296 1.00 92.94 655 ASP A CA 1
ATOM 4694 C C . ASP A 1 655 ? 5.867 -14.136 14.613 1.00 92.94 655 ASP A C 1
ATOM 4696 O O . ASP A 1 655 ? 6.514 -14.399 13.601 1.00 92.94 655 ASP A O 1
ATOM 4700 N N . PHE A 1 656 ? 5.941 -12.943 15.209 1.00 91.50 656 PHE A N 1
ATOM 4701 C CA . PHE A 1 656 ? 6.724 -11.795 14.731 1.00 91.50 656 PHE A CA 1
ATOM 4702 C C . PHE A 1 656 ? 8.200 -12.129 14.411 1.00 91.50 656 PHE A C 1
ATOM 4704 O O . PHE A 1 656 ? 8.661 -11.780 13.322 1.00 91.50 656 PHE A O 1
ATOM 4711 N N . PRO A 1 657 ? 8.949 -12.910 15.226 1.00 88.94 657 PRO A N 1
ATOM 4712 C CA . PRO A 1 657 ? 10.310 -13.323 14.869 1.00 88.94 657 PRO A CA 1
ATOM 4713 C C . PRO A 1 657 ? 10.414 -14.147 13.575 1.00 88.94 657 PRO A C 1
ATOM 4715 O O . PRO A 1 657 ? 11.504 -14.241 13.014 1.00 88.94 657 PRO A O 1
ATOM 4718 N N . LYS A 1 658 ? 9.306 -14.736 13.102 1.00 87.44 658 LYS A N 1
ATOM 4719 C CA . LYS A 1 658 ? 9.209 -15.541 11.872 1.00 87.44 658 LYS A CA 1
ATOM 4720 C C . LYS A 1 658 ? 8.559 -14.795 10.703 1.00 87.44 658 LYS A C 1
ATOM 4722 O O . LYS A 1 658 ? 8.480 -15.364 9.621 1.00 87.44 658 LYS A O 1
ATOM 4727 N N . GLN A 1 659 ? 8.034 -13.590 10.922 1.00 84.69 659 GLN A N 1
ATOM 4728 C CA . GLN A 1 659 ? 7.465 -12.783 9.848 1.00 84.69 659 GLN A CA 1
ATOM 4729 C C . GLN A 1 659 ? 8.594 -12.288 8.938 1.00 84.69 659 GLN A C 1
ATOM 4731 O O . GLN A 1 659 ? 9.620 -11.783 9.417 1.00 84.69 659 GLN A O 1
ATOM 4736 N N . ASP A 1 660 ? 8.384 -12.451 7.633 1.00 79.12 660 ASP A N 1
ATOM 4737 C CA . ASP A 1 660 ? 9.217 -11.870 6.588 1.00 79.12 660 ASP A CA 1
ATOM 4738 C C . ASP A 1 660 ? 8.938 -10.363 6.522 1.00 79.12 660 ASP A C 1
ATOM 4740 O O . ASP A 1 660 ? 7.783 -9.941 6.500 1.00 79.12 660 ASP A O 1
ATOM 4744 N N . PHE A 1 661 ? 9.999 -9.558 6.519 1.00 81.00 661 PHE A N 1
ATOM 4745 C CA . PHE A 1 661 ? 9.927 -8.108 6.343 1.00 81.00 661 PHE A CA 1
ATOM 4746 C C . PHE A 1 661 ? 10.776 -7.747 5.136 1.00 81.00 661 PHE A C 1
ATOM 4748 O O . PHE A 1 661 ? 11.980 -8.017 5.133 1.00 81.00 661 PHE A O 1
ATOM 4755 N N . GLU A 1 662 ? 10.167 -7.125 4.133 1.00 85.31 662 GLU A N 1
ATOM 4756 C CA . GLU A 1 662 ? 10.915 -6.578 3.010 1.00 85.31 662 GLU A CA 1
ATOM 4757 C C . GLU A 1 662 ? 11.680 -5.336 3.506 1.00 85.31 662 GLU A C 1
ATOM 4759 O O . GLU A 1 662 ? 11.071 -4.434 4.086 1.00 85.31 662 GLU A O 1
ATOM 4764 N N . PRO A 1 663 ? 13.016 -5.239 3.331 1.00 86.81 663 PRO A N 1
ATOM 4765 C CA . PRO A 1 663 ? 13.771 -4.085 3.830 1.00 86.81 663 PRO A CA 1
ATOM 4766 C C . PRO A 1 663 ? 13.301 -2.747 3.234 1.00 86.81 663 PRO A C 1
ATOM 4768 O O . PRO A 1 663 ? 13.449 -1.707 3.875 1.00 86.81 663 PRO A O 1
ATOM 4771 N N . ALA A 1 664 ? 12.705 -2.787 2.036 1.00 87.50 664 ALA A N 1
ATOM 4772 C CA . ALA A 1 664 ? 12.093 -1.650 1.351 1.00 87.50 664 ALA A CA 1
ATOM 4773 C C . ALA A 1 664 ? 10.839 -1.090 2.054 1.00 87.50 664 ALA A C 1
ATOM 4775 O O . ALA A 1 664 ? 10.488 0.065 1.816 1.00 87.50 664 ALA A O 1
ATOM 4776 N N . ASP A 1 665 ? 10.208 -1.840 2.964 1.00 88.31 665 ASP A N 1
ATOM 4777 C CA . ASP A 1 665 ? 9.090 -1.329 3.761 1.00 88.31 665 ASP A CA 1
ATOM 4778 C C . ASP A 1 665 ? 9.537 -0.265 4.772 1.00 88.31 665 ASP A C 1
ATOM 4780 O O . ASP A 1 665 ? 8.764 0.619 5.132 1.00 88.31 665 ASP A O 1
ATOM 4784 N N . LEU A 1 666 ? 10.768 -0.354 5.292 1.00 90.44 666 LEU A N 1
ATOM 4785 C CA . LEU A 1 666 ? 11.219 0.495 6.403 1.00 90.44 666 LEU A CA 1
ATOM 4786 C C . LEU A 1 666 ? 11.152 1.998 6.062 1.00 90.44 666 LEU A C 1
ATOM 4788 O O . LEU A 1 666 ? 10.624 2.759 6.873 1.00 90.44 666 LEU A O 1
ATOM 4792 N N . PRO A 1 667 ? 11.621 2.441 4.875 1.00 92.94 667 PRO A N 1
ATOM 4793 C CA . PRO A 1 667 ? 11.415 3.807 4.400 1.00 92.94 667 PRO A CA 1
ATOM 4794 C C . PRO A 1 667 ? 9.939 4.178 4.195 1.00 92.94 667 PRO A C 1
ATOM 4796 O O . PRO A 1 667 ? 9.541 5.265 4.610 1.00 92.94 667 PRO A O 1
ATOM 4799 N N . LEU A 1 668 ? 9.120 3.290 3.611 1.00 92.56 668 LEU A N 1
ATOM 4800 C CA . LEU A 1 668 ? 7.687 3.529 3.360 1.00 92.56 668 LEU A CA 1
ATOM 4801 C C . LEU A 1 668 ? 6.920 3.802 4.662 1.00 92.56 668 LEU A C 1
ATOM 4803 O O . LEU A 1 668 ? 6.181 4.787 4.760 1.00 92.56 668 LEU A O 1
ATOM 4807 N N . ARG A 1 669 ? 7.195 3.005 5.702 1.00 91.25 669 ARG A N 1
ATOM 4808 C CA . ARG A 1 669 ? 6.572 3.113 7.031 1.00 91.25 669 ARG A CA 1
ATOM 4809 C C . ARG A 1 669 ? 6.709 4.505 7.657 1.00 91.25 669 ARG A C 1
ATOM 4811 O O . ARG A 1 669 ? 5.802 4.922 8.371 1.00 91.25 669 ARG A O 1
ATOM 4818 N N . THR A 1 670 ? 7.779 5.251 7.352 1.00 93.75 670 THR A N 1
ATOM 4819 C CA . THR A 1 670 ? 7.965 6.627 7.861 1.00 93.75 670 THR A CA 1
ATOM 4820 C C . THR A 1 670 ? 6.868 7.595 7.412 1.00 93.75 670 THR A C 1
ATOM 4822 O O . THR A 1 670 ? 6.506 8.488 8.168 1.00 93.75 670 THR A O 1
ATOM 4825 N N . HIS A 1 671 ? 6.309 7.412 6.214 1.00 94.81 671 HIS A N 1
ATOM 4826 C CA . HIS A 1 671 ? 5.197 8.213 5.696 1.00 94.81 671 HIS A CA 1
ATOM 4827 C C . HIS A 1 671 ? 3.845 7.581 6.064 1.00 94.81 671 HIS A C 1
ATOM 4829 O O . HIS A 1 671 ? 2.931 8.238 6.564 1.00 94.81 671 HIS A O 1
ATOM 4835 N N . GLU A 1 672 ? 3.730 6.270 5.859 1.00 93.62 672 GLU A N 1
ATOM 4836 C CA . GLU A 1 672 ? 2.493 5.500 5.997 1.00 93.62 672 GLU A CA 1
ATOM 4837 C C . GLU A 1 672 ? 1.834 5.540 7.387 1.00 93.62 672 GLU A C 1
ATOM 4839 O O . GLU A 1 672 ? 0.603 5.477 7.486 1.00 93.62 672 GLU A O 1
ATOM 4844 N N . ILE A 1 673 ? 2.619 5.619 8.468 1.00 94.75 673 ILE A N 1
ATOM 4845 C CA . ILE A 1 673 ? 2.083 5.691 9.839 1.00 94.75 673 ILE A CA 1
ATOM 4846 C C . ILE A 1 673 ? 1.282 6.988 10.024 1.00 94.75 673 ILE A C 1
ATOM 4848 O O . ILE A 1 673 ? 0.142 6.968 10.501 1.00 94.75 673 ILE A O 1
ATOM 4852 N N . LEU A 1 674 ? 1.833 8.123 9.588 1.00 96.56 674 LEU A N 1
ATOM 4853 C CA . LEU A 1 674 ? 1.172 9.422 9.719 1.00 96.56 674 LEU A CA 1
ATOM 4854 C C . LEU A 1 674 ? 0.080 9.640 8.664 1.00 96.56 674 LEU A C 1
ATOM 4856 O O . LEU A 1 674 ? -0.898 10.330 8.944 1.00 96.56 674 LEU A O 1
ATOM 4860 N N . GLU A 1 675 ? 0.159 8.980 7.506 1.00 95.19 675 GLU A N 1
ATOM 4861 C CA . GLU A 1 675 ? -0.938 8.972 6.532 1.00 95.19 675 GLU A CA 1
ATOM 4862 C C . GLU A 1 675 ? -2.165 8.246 7.108 1.00 95.19 675 GLU A C 1
ATOM 4864 O O . GLU A 1 675 ? -3.288 8.757 7.053 1.00 95.19 675 GLU A O 1
ATOM 4869 N N . ASN A 1 676 ? -1.956 7.088 7.750 1.00 92.06 676 ASN A N 1
ATOM 4870 C CA . ASN A 1 676 ? -3.016 6.426 8.509 1.00 92.06 676 ASN A CA 1
ATOM 4871 C C . ASN A 1 676 ? -3.514 7.306 9.661 1.00 92.06 676 ASN A C 1
ATOM 4873 O O . ASN A 1 676 ? -4.719 7.341 9.891 1.00 92.06 676 ASN A O 1
ATOM 4877 N N . THR A 1 677 ? -2.633 8.047 10.336 1.00 95.00 677 THR A N 1
ATOM 4878 C CA . THR A 1 677 ? -3.022 8.964 11.422 1.00 95.00 677 THR A CA 1
ATOM 4879 C C . THR A 1 677 ? -3.968 10.064 10.937 1.00 95.00 677 THR A C 1
ATOM 4881 O O . THR A 1 677 ? -5.007 10.300 11.549 1.00 95.00 677 THR A O 1
ATOM 4884 N N . LEU A 1 678 ? -3.672 10.679 9.788 1.00 94.94 678 LEU A N 1
ATOM 4885 C CA . LEU A 1 678 ? -4.543 11.673 9.161 1.00 94.94 678 LEU A CA 1
ATOM 4886 C C . LEU A 1 678 ? -5.877 11.060 8.693 1.00 94.94 678 LEU A C 1
ATOM 4888 O O . LEU A 1 678 ? -6.939 11.649 8.877 1.00 94.94 678 LEU A O 1
ATOM 4892 N N . HIS A 1 679 ? -5.842 9.861 8.100 1.00 91.88 679 HIS A N 1
ATOM 4893 C CA . HIS A 1 679 ? -7.032 9.207 7.542 1.00 91.88 679 HIS A CA 1
ATOM 4894 C C . HIS A 1 679 ? -7.940 8.522 8.582 1.00 91.88 679 HIS A C 1
ATOM 4896 O O . HIS A 1 679 ? -9.114 8.266 8.300 1.00 91.88 679 HIS A O 1
ATOM 4902 N N . ARG A 1 680 ? -7.406 8.156 9.751 1.00 91.44 680 ARG A N 1
ATOM 4903 C CA . ARG A 1 680 ? -8.117 7.417 10.802 1.00 91.44 680 ARG A CA 1
ATOM 4904 C C . ARG A 1 680 ? -8.324 8.310 12.015 1.00 91.44 680 ARG A C 1
ATOM 4906 O O . ARG A 1 680 ? -9.433 8.816 12.175 1.00 91.44 680 ARG A O 1
ATOM 4913 N N . GLU A 1 681 ? -7.252 8.560 12.758 1.00 94.69 681 GLU A N 1
ATOM 4914 C CA . GLU A 1 681 ? -7.280 9.237 14.054 1.00 94.69 681 GLU A CA 1
ATOM 4915 C C . GLU A 1 681 ? -7.827 10.662 13.918 1.00 94.69 681 GLU A C 1
ATOM 4917 O O . GLU A 1 681 ? -8.915 10.937 14.402 1.00 94.69 681 GLU A O 1
ATOM 4922 N N . LEU A 1 682 ? -7.172 11.559 13.166 1.00 95.88 682 LEU A N 1
ATOM 4923 C CA . LEU A 1 682 ? -7.598 12.971 13.072 1.00 95.88 682 LEU A CA 1
ATOM 4924 C C . LEU A 1 682 ? -8.980 13.170 12.427 1.00 95.88 682 LEU A C 1
ATOM 4926 O O . LEU A 1 682 ? -9.666 14.162 12.683 1.00 95.88 682 LEU A O 1
ATOM 4930 N N . SER A 1 683 ? -9.433 12.193 11.643 1.00 92.69 683 SER A N 1
ATOM 4931 C CA . SER A 1 683 ? -10.789 12.175 11.090 1.00 92.69 683 SER A CA 1
ATOM 4932 C C . SER A 1 683 ? -11.871 11.689 12.072 1.00 92.69 683 SER A C 1
ATOM 4934 O O . SER A 1 683 ? -13.056 11.799 11.756 1.00 92.69 683 SER A O 1
ATOM 4936 N N . GLY A 1 684 ? -11.488 11.136 13.230 1.00 92.56 684 GLY A N 1
ATOM 4937 C CA . GLY A 1 684 ? -12.380 10.486 14.199 1.00 92.56 684 GLY A CA 1
ATOM 4938 C C . GLY A 1 684 ? -12.980 9.164 13.706 1.00 92.56 684 GLY A C 1
ATOM 4939 O O . GLY A 1 684 ? -14.049 8.767 14.159 1.00 92.56 684 GLY A O 1
ATOM 4940 N N . ASN A 1 685 ? -12.346 8.501 12.730 1.00 90.62 685 ASN A N 1
ATOM 4941 C CA . ASN A 1 685 ? -12.805 7.222 12.167 1.00 90.62 685 ASN A CA 1
ATOM 4942 C C . ASN A 1 685 ? -12.233 5.994 12.911 1.00 90.62 685 ASN A C 1
ATOM 4944 O O . ASN A 1 685 ? -12.451 4.858 12.457 1.00 90.62 685 ASN A O 1
ATOM 4948 N N . ALA A 1 686 ? -11.448 6.196 13.973 1.00 92.06 686 ALA A N 1
ATOM 4949 C CA . ALA A 1 686 ? -10.975 5.147 14.874 1.00 92.06 686 ALA A CA 1
ATOM 4950 C C . ALA A 1 686 ? -11.552 5.272 16.301 1.00 92.06 686 ALA A C 1
ATOM 4952 O O . ALA A 1 686 ? -11.560 4.269 17.003 1.00 92.06 686 ALA A O 1
ATOM 4953 N N . ASP A 1 687 ? -12.144 6.412 16.669 1.00 95.31 687 ASP A N 1
ATOM 4954 C CA . ASP A 1 687 ? -12.806 6.628 17.963 1.00 95.31 687 ASP A CA 1
ATOM 4955 C C . ASP A 1 687 ? -14.100 5.800 18.101 1.00 95.31 687 ASP A C 1
ATOM 4957 O O . ASP A 1 687 ? -15.078 6.008 17.372 1.00 95.31 687 ASP A O 1
ATOM 4961 N N . TYR A 1 688 ? -14.139 4.882 19.071 1.00 96.44 688 TYR A N 1
ATOM 4962 C CA . TYR A 1 688 ? -15.351 4.145 19.462 1.00 96.44 688 TYR A CA 1
ATOM 4963 C C . TYR A 1 688 ? -15.916 4.609 20.811 1.00 96.44 688 TYR A C 1
ATOM 4965 O O . TYR A 1 688 ? -16.678 3.884 21.458 1.00 96.44 688 TYR A O 1
ATOM 4973 N N . GLY A 1 689 ? -15.603 5.842 21.207 1.00 96.06 689 GLY A N 1
ATOM 4974 C CA . GLY A 1 689 ? -16.171 6.549 22.350 1.00 96.06 689 GLY A CA 1
ATOM 4975 C C . GLY A 1 689 ? -15.142 6.975 23.394 1.00 96.06 689 GLY A C 1
ATOM 4976 O O . GLY A 1 689 ? -15.535 7.606 24.376 1.00 96.06 689 GLY A O 1
ATOM 4977 N N . SER A 1 690 ? -13.859 6.643 23.214 1.00 96.44 690 SER A N 1
ATOM 4978 C CA . SER A 1 690 ? -12.807 7.028 24.156 1.00 96.44 690 SER A CA 1
ATOM 4979 C C . SER A 1 690 ? -12.459 8.515 24.096 1.00 96.44 690 SER A C 1
ATOM 4981 O O . SER A 1 690 ? -12.090 9.084 25.125 1.00 96.44 690 SER A O 1
ATOM 4983 N N . GLY A 1 691 ? -12.568 9.153 22.924 1.00 96.62 691 GLY A N 1
ATOM 4984 C CA . GLY A 1 691 ? -12.086 10.520 22.714 1.00 96.62 691 GLY A CA 1
ATOM 4985 C C . GLY A 1 691 ? -10.558 10.645 22.678 1.00 96.62 691 GLY A C 1
ATOM 4986 O O . GLY A 1 691 ? -10.039 11.741 22.881 1.00 96.62 691 GLY A O 1
ATOM 4987 N N . THR A 1 692 ? -9.826 9.543 22.469 1.00 96.94 692 THR A N 1
ATOM 4988 C CA . THR A 1 692 ? -8.363 9.480 22.677 1.00 96.94 692 THR A CA 1
ATOM 4989 C C . THR A 1 692 ? -7.508 9.485 21.405 1.00 96.94 692 THR A C 1
ATOM 4991 O O . THR A 1 692 ? -6.294 9.327 21.494 1.00 96.94 692 THR A O 1
ATOM 4994 N N . GLU A 1 693 ? -8.087 9.770 20.235 1.00 97.06 693 GLU A N 1
ATOM 4995 C CA . GLU A 1 693 ? -7.395 9.809 18.928 1.00 97.06 693 GLU A CA 1
ATOM 4996 C C . GLU A 1 693 ? -6.105 10.663 18.925 1.00 97.06 693 GLU A C 1
ATOM 4998 O O . GLU A 1 693 ? -5.144 10.368 18.212 1.00 97.06 693 GLU A O 1
ATOM 5003 N N . LEU A 1 694 ? -6.046 11.730 19.736 1.00 97.94 694 LEU A N 1
ATOM 5004 C CA . LEU A 1 694 ? -4.850 12.573 19.882 1.00 97.94 694 LEU A CA 1
ATOM 5005 C C . LEU A 1 694 ? -3.707 11.880 20.645 1.00 97.94 694 LEU A C 1
ATOM 5007 O O . LEU A 1 694 ? -2.543 12.114 20.331 1.00 97.94 694 LEU A O 1
ATOM 5011 N N . ALA A 1 695 ? -4.020 10.976 21.573 1.00 97.56 695 ALA A N 1
ATOM 5012 C CA . ALA A 1 695 ? -3.035 10.116 22.226 1.00 97.56 695 ALA A CA 1
ATOM 5013 C C . ALA A 1 695 ? -2.500 9.047 21.256 1.00 97.56 695 ALA A C 1
ATOM 5015 O O . ALA A 1 695 ? -1.303 8.766 21.235 1.00 97.56 695 ALA A O 1
ATOM 5016 N N . THR A 1 696 ? -3.365 8.483 20.402 1.00 97.12 696 THR A N 1
ATOM 5017 C CA . THR A 1 696 ? -2.928 7.597 19.309 1.00 97.12 696 THR A CA 1
ATOM 5018 C C . THR A 1 696 ? -2.059 8.357 18.301 1.00 97.12 696 THR A C 1
ATOM 5020 O O . THR A 1 696 ? -1.055 7.835 17.826 1.00 97.12 696 THR A O 1
ATOM 5023 N N . THR A 1 697 ? -2.394 9.622 18.024 1.00 97.69 697 THR A N 1
ATOM 5024 C CA . THR A 1 697 ? -1.602 10.530 17.177 1.00 97.69 697 THR A CA 1
ATOM 5025 C C . THR A 1 697 ? -0.210 10.791 17.768 1.00 97.69 697 THR A C 1
ATOM 5027 O O . THR A 1 697 ? 0.772 10.705 17.033 1.00 97.69 697 THR A O 1
ATOM 5030 N N . GLU A 1 698 ? -0.099 11.053 19.078 1.00 97.81 698 GLU A N 1
ATOM 5031 C CA . GLU A 1 698 ? 1.185 11.164 19.801 1.00 97.81 698 GLU A CA 1
ATOM 5032 C C . GLU A 1 698 ? 2.019 9.879 19.636 1.00 97.81 698 GLU A C 1
ATOM 5034 O O . GLU A 1 698 ? 3.150 9.927 19.152 1.00 97.81 698 GLU A O 1
ATOM 5039 N N . ALA A 1 699 ? 1.429 8.712 19.909 1.00 97.62 699 ALA A N 1
ATOM 5040 C CA . ALA A 1 699 ? 2.110 7.424 19.770 1.00 97.62 699 ALA A CA 1
ATOM 5041 C C . ALA A 1 699 ? 2.577 7.131 18.328 1.00 97.62 699 ALA A C 1
ATOM 5043 O O . ALA A 1 699 ? 3.681 6.630 18.113 1.00 97.62 699 ALA A O 1
ATOM 5044 N N . ASN A 1 700 ? 1.776 7.482 17.320 1.00 97.44 700 ASN A N 1
ATOM 5045 C CA . ASN A 1 700 ? 2.145 7.327 15.911 1.00 97.44 700 ASN A CA 1
ATOM 5046 C C . ASN A 1 700 ? 3.295 8.269 15.495 1.00 97.44 700 ASN A C 1
ATOM 5048 O O . ASN A 1 700 ? 4.128 7.893 14.661 1.00 97.44 700 ASN A O 1
ATOM 5052 N N . LEU A 1 701 ? 3.394 9.468 16.088 1.00 97.69 701 LEU A N 1
ATOM 5053 C CA . LEU A 1 701 ? 4.557 10.350 15.923 1.00 97.69 701 LEU A CA 1
ATOM 5054 C C . LEU A 1 701 ? 5.817 9.719 16.534 1.00 97.69 701 LEU A C 1
ATOM 5056 O O . LEU A 1 701 ? 6.865 9.748 15.889 1.00 97.69 701 LEU A O 1
ATOM 5060 N N . ASP A 1 702 ? 5.714 9.086 17.707 1.00 96.31 702 ASP A N 1
ATOM 5061 C CA . ASP A 1 702 ? 6.830 8.375 18.347 1.00 96.31 702 ASP A CA 1
ATOM 5062 C C . ASP A 1 702 ? 7.350 7.211 17.492 1.00 96.31 702 ASP A C 1
ATOM 5064 O O . ASP A 1 702 ? 8.550 7.147 17.211 1.00 96.31 702 ASP A O 1
ATOM 5068 N N . GLY A 1 703 ? 6.460 6.343 16.998 1.00 95.75 703 GLY A N 1
ATOM 5069 C CA . GLY A 1 703 ? 6.834 5.232 16.111 1.00 95.75 703 GLY A CA 1
ATOM 5070 C C . GLY A 1 703 ? 7.477 5.697 14.801 1.00 95.75 703 GLY A C 1
ATOM 5071 O O . GLY A 1 703 ? 8.444 5.106 14.311 1.00 95.75 703 GLY A O 1
ATOM 5072 N N . THR A 1 704 ? 7.000 6.822 14.261 1.00 97.38 704 THR A N 1
ATOM 5073 C CA . THR A 1 704 ? 7.613 7.470 13.092 1.00 97.38 704 THR A CA 1
ATOM 5074 C C . THR A 1 704 ? 9.004 8.023 13.426 1.00 97.38 704 THR A C 1
ATOM 5076 O O . THR A 1 704 ? 9.943 7.862 12.643 1.00 97.38 704 THR A O 1
ATOM 5079 N N . ARG A 1 705 ? 9.174 8.644 14.601 1.00 97.19 705 ARG A N 1
ATOM 5080 C CA . ARG A 1 705 ? 10.451 9.206 15.068 1.00 97.19 705 ARG A CA 1
ATOM 5081 C C . ARG A 1 705 ? 11.516 8.130 15.295 1.00 97.19 705 ARG A C 1
ATOM 5083 O O . ARG A 1 705 ? 12.686 8.374 14.991 1.00 97.19 705 ARG A O 1
ATOM 5090 N N . GLU A 1 706 ? 11.127 6.945 15.762 1.00 96.31 706 GLU A N 1
ATOM 5091 C CA . GLU A 1 706 ? 12.027 5.791 15.882 1.00 96.31 706 GLU A CA 1
ATOM 5092 C C . GLU A 1 706 ? 12.554 5.364 14.503 1.00 96.31 706 GLU A C 1
ATOM 5094 O O . GLU A 1 706 ? 13.765 5.368 14.274 1.00 96.31 706 GLU A O 1
ATOM 5099 N N . LEU A 1 707 ? 11.668 5.113 13.531 1.00 95.62 707 LEU A N 1
ATOM 5100 C CA . LEU A 1 707 ? 12.066 4.754 12.161 1.00 95.62 707 LEU A CA 1
ATOM 5101 C C . LEU A 1 707 ? 12.996 5.801 11.524 1.00 95.62 707 LEU A C 1
ATOM 5103 O O . LEU A 1 707 ? 14.020 5.449 10.934 1.00 95.62 707 LEU A O 1
ATOM 5107 N N . LEU A 1 708 ? 12.693 7.093 11.687 1.00 97.44 708 LEU A N 1
ATOM 5108 C CA . LEU A 1 708 ? 13.555 8.184 11.218 1.00 97.44 708 LEU A CA 1
ATOM 5109 C C . LEU A 1 708 ? 14.933 8.177 11.893 1.00 97.44 708 LEU A C 1
ATOM 5111 O O . LEU A 1 708 ? 15.935 8.475 11.243 1.00 97.44 708 LEU A O 1
ATOM 5115 N N . THR A 1 709 ? 15.007 7.821 13.176 1.00 97.38 709 THR A N 1
ATOM 5116 C CA . THR A 1 709 ? 16.270 7.709 13.920 1.00 97.38 709 THR A CA 1
ATOM 5117 C C . THR A 1 709 ? 17.129 6.569 13.377 1.00 97.38 709 THR A C 1
ATOM 5119 O O . THR A 1 709 ? 18.317 6.772 13.111 1.00 97.38 709 THR A O 1
ATOM 5122 N N . LEU A 1 710 ? 16.523 5.408 13.111 1.00 96.62 710 LEU A N 1
ATOM 5123 C CA . LEU A 1 710 ? 17.197 4.242 12.531 1.00 96.62 710 LEU A CA 1
ATOM 5124 C C . LEU A 1 710 ? 17.673 4.480 11.086 1.00 96.62 710 LEU A C 1
ATOM 5126 O O . LEU A 1 710 ? 18.729 3.982 10.690 1.00 96.62 710 LEU A O 1
ATOM 5130 N N . LEU A 1 711 ? 16.921 5.255 10.297 1.00 97.56 711 LEU A N 1
ATOM 5131 C CA . LEU A 1 711 ? 17.214 5.522 8.884 1.00 97.56 711 LEU A CA 1
ATOM 5132 C C . LEU A 1 711 ? 18.095 6.760 8.639 1.00 97.56 711 LEU A C 1
ATOM 5134 O O . LEU A 1 711 ? 18.717 6.855 7.574 1.00 97.56 711 LEU A O 1
ATOM 5138 N N . ARG A 1 712 ? 18.221 7.682 9.607 1.00 97.56 712 ARG A N 1
ATOM 5139 C CA . ARG A 1 712 ? 19.016 8.927 9.493 1.00 97.56 712 ARG A CA 1
ATOM 5140 C C . ARG A 1 712 ? 20.411 8.735 8.868 1.00 97.56 712 ARG A C 1
ATOM 5142 O O . ARG A 1 712 ? 20.725 9.487 7.944 1.00 97.56 712 ARG A O 1
ATOM 5149 N N . PRO A 1 713 ? 21.236 7.730 9.247 1.00 96.31 713 PRO A N 1
ATOM 5150 C CA . PRO A 1 713 ? 22.573 7.555 8.665 1.00 96.31 713 PRO A CA 1
ATOM 5151 C C . PRO A 1 713 ? 22.578 7.255 7.158 1.00 96.31 713 PRO A C 1
ATOM 5153 O O . PRO A 1 713 ? 23.597 7.462 6.492 1.00 96.31 713 PRO A O 1
ATOM 5156 N N . LEU A 1 714 ? 21.464 6.753 6.614 1.00 95.94 714 LEU A N 1
ATOM 5157 C CA . LEU A 1 714 ? 21.274 6.541 5.181 1.00 95.94 714 LEU A CA 1
ATOM 5158 C C . LEU A 1 714 ? 20.698 7.791 4.503 1.00 95.94 714 LEU A C 1
ATOM 5160 O O . LEU A 1 714 ? 21.161 8.139 3.414 1.00 95.94 714 LEU A O 1
ATOM 5164 N N . ILE A 1 715 ? 19.742 8.469 5.146 1.00 96.25 715 ILE A N 1
ATOM 5165 C CA . ILE A 1 715 ? 19.064 9.661 4.612 1.00 96.25 715 ILE A CA 1
ATOM 5166 C C . ILE A 1 715 ? 20.040 10.839 4.506 1.00 96.25 715 ILE A C 1
ATOM 5168 O O . ILE A 1 715 ? 20.174 11.420 3.430 1.00 96.25 715 ILE A O 1
ATOM 5172 N N . ASP A 1 716 ? 20.808 11.140 5.558 1.00 95.00 716 ASP A N 1
ATOM 5173 C CA . ASP A 1 716 ? 21.702 12.309 5.589 1.00 95.00 716 ASP A CA 1
ATOM 5174 C C . ASP A 1 716 ? 22.807 12.246 4.521 1.00 95.00 716 ASP A C 1
ATOM 5176 O O . ASP A 1 716 ? 23.190 13.269 3.950 1.00 95.00 716 ASP A O 1
ATOM 5180 N N . ARG A 1 717 ? 23.275 11.038 4.170 1.00 92.56 717 ARG A N 1
ATOM 5181 C CA . ARG A 1 717 ? 24.248 10.821 3.080 1.00 92.56 717 ARG A CA 1
ATOM 5182 C C . ARG A 1 717 ? 23.710 11.193 1.695 1.00 92.56 717 ARG A C 1
ATOM 5184 O O . ARG A 1 717 ? 24.501 11.358 0.771 1.00 92.56 717 ARG A O 1
ATOM 5191 N N . ARG A 1 718 ? 22.387 11.261 1.536 1.00 92.00 718 ARG A N 1
ATOM 5192 C CA . ARG A 1 718 ? 21.682 11.437 0.256 1.00 92.00 718 ARG A CA 1
ATOM 5193 C C . ARG A 1 718 ? 21.004 12.801 0.177 1.00 92.00 718 ARG A C 1
ATOM 5195 O O . ARG A 1 718 ? 21.076 13.467 -0.857 1.00 92.00 718 ARG A O 1
ATOM 5202 N N . ASN A 1 719 ? 20.404 13.247 1.281 1.00 92.44 719 ASN A N 1
ATOM 5203 C CA . ASN A 1 719 ? 19.876 14.593 1.444 1.00 92.44 719 ASN A CA 1
ATOM 5204 C C . ASN A 1 719 ? 19.779 15.010 2.929 1.00 92.44 719 ASN A C 1
ATOM 5206 O O . ASN A 1 719 ? 18.721 14.910 3.547 1.00 92.44 719 ASN A O 1
ATOM 5210 N N . ALA A 1 720 ? 20.860 15.579 3.470 1.00 93.50 720 ALA A N 1
ATOM 5211 C CA . ALA A 1 720 ? 20.939 16.109 4.841 1.00 93.50 720 ALA A CA 1
ATOM 5212 C C . ALA A 1 720 ? 19.950 17.252 5.186 1.00 93.50 720 ALA A C 1
ATOM 5214 O O . ALA A 1 720 ? 19.968 17.759 6.305 1.00 93.50 720 ALA A O 1
ATOM 5215 N N . LYS A 1 721 ? 19.104 17.703 4.246 1.00 94.56 721 LYS A N 1
ATOM 5216 C CA . LYS A 1 721 ? 18.048 18.697 4.512 1.00 94.56 721 LYS A CA 1
ATOM 5217 C C . LYS A 1 721 ? 16.710 18.079 4.920 1.00 94.56 721 LYS A C 1
ATOM 5219 O O . LYS A 1 721 ? 15.923 18.774 5.553 1.00 94.56 721 LYS A O 1
ATOM 5224 N N . VAL A 1 722 ? 16.458 16.812 4.573 1.00 95.75 722 VAL A N 1
ATOM 5225 C CA . VAL A 1 722 ? 15.156 16.158 4.804 1.00 95.75 722 VAL A CA 1
ATOM 5226 C C . VAL A 1 722 ? 14.873 16.033 6.296 1.00 95.75 722 VAL A C 1
ATOM 5228 O O . VAL A 1 722 ? 13.854 16.522 6.769 1.00 95.75 722 VAL A O 1
ATOM 5231 N N . ILE A 1 723 ? 15.801 15.455 7.063 1.00 97.56 723 ILE A N 1
ATOM 5232 C CA . ILE A 1 723 ? 15.561 15.197 8.486 1.00 97.56 723 ILE A CA 1
ATOM 5233 C C . ILE A 1 723 ? 15.330 16.488 9.299 1.00 97.56 723 ILE A C 1
ATOM 5235 O O . ILE A 1 723 ? 14.347 16.526 10.036 1.00 97.56 723 ILE A O 1
ATOM 5239 N N . PRO A 1 724 ? 16.110 17.581 9.146 1.00 97.88 724 PRO A N 1
ATOM 5240 C CA . PRO A 1 724 ? 15.801 18.852 9.811 1.00 97.88 724 PRO A CA 1
ATOM 5241 C C . PRO A 1 724 ? 14.427 19.450 9.459 1.00 97.88 724 PRO A C 1
ATOM 5243 O O . PRO A 1 724 ? 13.806 20.093 10.312 1.00 97.88 724 PRO A O 1
ATOM 5246 N N . ALA A 1 725 ? 13.942 19.254 8.227 1.00 97.62 725 ALA A N 1
ATOM 5247 C CA . ALA A 1 725 ? 12.622 19.721 7.801 1.00 97.62 725 ALA A CA 1
ATOM 5248 C C . ALA A 1 725 ? 11.500 18.876 8.430 1.00 97.62 725 ALA A C 1
ATOM 5250 O O . ALA A 1 725 ? 10.627 19.428 9.106 1.00 97.62 725 ALA A O 1
ATOM 5251 N N . VAL A 1 726 ? 11.602 17.546 8.325 1.00 98.38 726 VAL A N 1
ATOM 5252 C CA . VAL A 1 726 ? 10.698 16.576 8.968 1.00 98.38 726 VAL A CA 1
ATOM 5253 C C . VAL A 1 726 ? 10.622 16.811 10.476 1.00 98.38 726 VAL A C 1
ATOM 5255 O O . VAL A 1 726 ? 9.534 16.967 11.019 1.00 98.38 726 VAL A O 1
ATOM 5258 N N . GLU A 1 727 ? 11.760 16.925 11.167 1.00 98.06 727 GLU A N 1
ATOM 5259 C CA . GLU A 1 727 ? 11.801 17.208 12.607 1.00 98.06 727 GLU A CA 1
ATOM 5260 C C . GLU A 1 727 ? 11.083 18.513 12.987 1.00 98.06 727 GLU A C 1
ATOM 5262 O O . GLU A 1 727 ? 10.502 18.618 14.067 1.00 98.06 727 GLU A O 1
ATOM 5267 N N . THR A 1 728 ? 11.146 19.532 12.127 1.00 98.25 728 THR A N 1
ATOM 5268 C CA . THR A 1 728 ? 10.523 20.834 12.390 1.00 98.25 728 THR A CA 1
ATOM 5269 C C . THR A 1 728 ? 9.001 20.730 12.345 1.00 98.25 728 THR A C 1
ATOM 5271 O O . THR A 1 728 ? 8.330 21.237 13.247 1.00 98.25 728 THR A O 1
ATOM 5274 N N . TRP A 1 729 ? 8.454 20.014 11.362 1.00 98.25 729 TRP A N 1
ATOM 5275 C CA . TRP A 1 729 ? 7.016 19.756 11.271 1.00 98.25 729 TRP A CA 1
ATOM 5276 C C . TRP A 1 729 ? 6.527 18.699 12.265 1.00 98.25 729 TRP A C 1
ATOM 5278 O O . TRP A 1 729 ? 5.417 18.823 12.780 1.00 98.25 729 TRP A O 1
ATOM 5288 N N . MET A 1 730 ? 7.368 17.732 12.632 1.00 98.44 730 MET A N 1
ATOM 5289 C CA . MET A 1 730 ? 7.091 16.765 13.695 1.00 98.44 730 MET A CA 1
ATOM 5290 C C . MET A 1 730 ? 6.946 17.467 15.049 1.00 98.44 730 MET A C 1
ATOM 5292 O O . MET A 1 730 ? 5.891 17.348 15.663 1.00 98.44 730 MET A O 1
ATOM 5296 N N . ARG A 1 731 ? 7.919 18.301 15.455 1.00 98.44 731 ARG A N 1
ATOM 5297 C CA . ARG A 1 731 ? 7.828 19.112 16.688 1.00 98.44 731 ARG A CA 1
ATOM 5298 C C . ARG A 1 731 ? 6.613 20.040 16.695 1.00 98.44 731 ARG A C 1
ATOM 5300 O O . ARG A 1 731 ? 5.973 20.200 17.727 1.00 98.44 731 ARG A O 1
ATOM 5307 N N . ARG A 1 732 ? 6.281 20.662 15.557 1.00 98.31 732 ARG A N 1
ATOM 5308 C CA . ARG A 1 732 ? 5.095 21.528 15.443 1.00 98.31 732 ARG A CA 1
ATOM 5309 C C . ARG A 1 732 ? 3.795 20.745 15.631 1.00 98.31 732 ARG A C 1
ATOM 5311 O O . ARG A 1 732 ? 2.895 21.217 16.319 1.00 98.31 732 ARG A O 1
ATOM 5318 N N . THR A 1 733 ? 3.699 19.570 15.018 1.00 98.44 733 THR A N 1
ATOM 5319 C CA . THR A 1 733 ? 2.525 18.694 15.121 1.00 98.44 733 THR A CA 1
ATOM 5320 C C . THR A 1 733 ? 2.366 18.183 16.550 1.00 98.44 733 THR A C 1
ATOM 5322 O O . THR A 1 733 ? 1.299 18.321 17.133 1.00 98.44 733 THR A O 1
ATOM 5325 N N . GLU A 1 734 ? 3.453 17.699 17.146 1.00 98.31 734 GLU A N 1
ATOM 5326 C CA . GLU A 1 734 ? 3.544 17.282 18.547 1.00 98.31 734 GLU A CA 1
ATOM 5327 C C . GLU A 1 734 ? 3.113 18.396 19.514 1.00 98.31 734 GLU A C 1
ATOM 5329 O O . GLU A 1 734 ? 2.285 18.159 20.387 1.00 98.31 734 GLU A O 1
ATOM 5334 N N . GLN A 1 735 ? 3.566 19.639 19.313 1.00 98.44 735 GLN A N 1
ATOM 5335 C CA . GLN A 1 735 ? 3.113 20.795 20.100 1.00 98.44 735 GLN A CA 1
ATOM 5336 C C . GLN A 1 735 ? 1.608 21.066 19.965 1.00 98.44 735 GLN A C 1
ATOM 5338 O O . GLN A 1 735 ? 0.962 21.396 20.957 1.00 98.44 735 GLN A O 1
ATOM 5343 N N . LEU A 1 736 ? 1.037 20.933 18.762 1.00 98.25 736 LEU A N 1
ATOM 5344 C CA . LEU A 1 736 ? -0.403 21.114 18.538 1.00 98.25 736 LEU A CA 1
ATOM 5345 C C . LEU A 1 736 ? -1.236 20.001 19.188 1.00 98.25 736 LEU A C 1
ATOM 5347 O O . LEU A 1 736 ? -2.315 20.290 19.699 1.00 98.25 736 LEU A O 1
ATOM 5351 N N . VAL A 1 737 ? -0.734 18.763 19.184 1.00 98.00 737 VAL A N 1
ATOM 5352 C CA . VAL A 1 737 ? -1.350 17.595 19.835 1.00 98.00 737 VAL A CA 1
ATOM 5353 C C . VAL A 1 737 ? -1.293 17.744 21.358 1.00 98.00 737 VAL A C 1
ATOM 5355 O O . VAL A 1 737 ? -2.328 17.710 22.019 1.00 98.00 737 VAL A O 1
ATOM 5358 N N . LEU A 1 738 ? -0.106 18.003 21.914 1.00 97.19 738 LEU A N 1
ATOM 5359 C CA . LEU A 1 738 ? 0.116 18.183 23.352 1.00 97.19 738 LEU A CA 1
ATOM 5360 C C . LEU A 1 738 ? -0.645 19.378 23.938 1.00 97.19 738 LEU A C 1
ATOM 5362 O O . LEU A 1 738 ? -1.064 19.318 25.089 1.00 97.19 738 LEU A O 1
ATOM 5366 N N . ALA A 1 739 ? -0.892 20.434 23.157 1.00 97.19 739 ALA A N 1
ATOM 5367 C CA . ALA A 1 739 ? -1.720 21.564 23.586 1.00 97.19 739 ALA A CA 1
ATOM 5368 C C . ALA A 1 739 ? -3.185 21.185 23.893 1.00 97.19 739 ALA A C 1
ATOM 5370 O O . ALA A 1 739 ? -3.895 21.975 24.509 1.00 97.19 739 ALA A O 1
ATOM 5371 N N . GLN A 1 740 ? -3.640 19.997 23.474 1.00 96.75 740 GLN A N 1
ATOM 5372 C CA . GLN A 1 740 ? -4.986 19.471 23.735 1.00 96.75 740 GLN A CA 1
ATOM 5373 C C . GLN A 1 740 ? -5.035 18.481 24.911 1.00 96.75 740 GLN A C 1
ATOM 5375 O O . GLN A 1 740 ? -6.099 17.917 25.194 1.00 96.75 740 GLN A O 1
ATOM 5380 N N . ARG A 1 741 ? -3.898 18.252 25.579 1.00 96.38 741 ARG A N 1
ATOM 5381 C CA . ARG A 1 741 ? -3.754 17.390 26.753 1.00 96.38 741 ARG A CA 1
ATOM 5382 C C . ARG A 1 741 ? -3.812 18.239 28.023 1.00 96.38 741 ARG A C 1
ATOM 5384 O O . ARG A 1 741 ? -3.056 19.196 28.171 1.00 96.38 741 ARG A O 1
ATOM 5391 N N . ALA A 1 742 ? -4.708 17.894 28.939 1.00 94.12 742 ALA A N 1
ATOM 5392 C CA . ALA A 1 742 ? -4.840 18.566 30.225 1.00 94.12 742 ALA A CA 1
ATOM 5393 C C . ALA A 1 742 ? -3.737 18.138 31.214 1.00 94.12 742 ALA A C 1
ATOM 5395 O O . ALA A 1 742 ? -3.085 17.106 31.039 1.00 94.12 742 ALA A O 1
ATOM 5396 N N . GLU A 1 743 ? -3.549 18.916 32.286 1.00 91.94 743 GLU A N 1
ATOM 5397 C CA . GLU A 1 743 ? -2.533 18.656 33.323 1.00 91.94 743 GLU A CA 1
ATOM 5398 C C . GLU A 1 743 ? -2.730 17.314 34.053 1.00 91.94 743 GLU A C 1
ATOM 5400 O O . GLU A 1 743 ? -1.761 16.713 34.512 1.00 91.94 743 GLU A O 1
ATOM 5405 N N . ASP A 1 744 ? -3.968 16.812 34.127 1.00 89.19 744 ASP A N 1
ATOM 5406 C CA . ASP A 1 744 ? -4.298 15.493 34.689 1.00 89.19 744 ASP A CA 1
ATOM 5407 C C . ASP A 1 744 ? -4.037 14.324 33.715 1.00 89.19 744 ASP A C 1
ATOM 5409 O O . ASP A 1 744 ? -4.241 13.159 34.060 1.00 89.19 744 ASP A O 1
ATOM 5413 N N . GLY A 1 745 ? -3.565 14.627 32.503 1.00 87.56 745 GLY A N 1
ATOM 5414 C CA . GLY A 1 745 ? -3.280 13.669 31.443 1.00 87.56 745 GLY A CA 1
ATOM 5415 C C . GLY A 1 745 ? -4.482 13.286 30.579 1.00 87.56 745 GLY A C 1
ATOM 5416 O O . GLY A 1 745 ? -4.308 12.459 29.681 1.00 87.56 745 GLY A O 1
ATOM 5417 N N . THR A 1 746 ? -5.670 13.858 30.808 1.00 91.50 746 THR A N 1
ATOM 5418 C CA . THR A 1 746 ? -6.829 13.662 29.924 1.00 91.50 746 THR A CA 1
ATOM 5419 C C . THR A 1 746 ? -6.651 14.387 28.587 1.00 91.50 746 THR A C 1
ATOM 5421 O O . THR A 1 746 ? -5.902 15.359 28.472 1.00 91.50 746 THR A O 1
ATOM 5424 N N . TRP A 1 747 ? -7.327 13.892 27.550 1.00 95.56 747 TRP A N 1
ATOM 5425 C CA . TRP A 1 747 ? -7.242 14.416 26.187 1.00 95.56 747 TRP A CA 1
ATOM 5426 C C . TRP A 1 747 ? -8.548 15.084 25.782 1.00 95.56 747 TRP A C 1
ATOM 5428 O O . TRP A 1 747 ? -9.627 14.582 26.096 1.00 95.56 747 TRP A O 1
ATOM 5438 N N . THR A 1 748 ? -8.453 16.196 25.055 1.00 96.31 748 THR A N 1
ATOM 5439 C CA . THR A 1 748 ? -9.620 16.843 24.446 1.00 96.31 748 THR A CA 1
ATOM 5440 C C . THR A 1 748 ? -10.096 16.003 23.255 1.00 96.31 748 THR A C 1
ATOM 5442 O O . THR A 1 748 ? -9.340 15.872 22.288 1.00 96.31 748 THR A O 1
ATOM 5445 N N . PRO A 1 749 ? -11.327 15.452 23.269 1.00 96.50 749 PRO A N 1
ATOM 5446 C CA . PRO A 1 749 ? -11.840 14.672 22.147 1.00 96.50 749 PRO A CA 1
ATOM 5447 C C . PRO A 1 749 ? -11.934 15.521 20.881 1.00 96.50 749 PRO A C 1
ATOM 5449 O O . PRO A 1 749 ? -12.227 16.718 20.948 1.00 96.50 749 PRO A O 1
ATOM 5452 N N . LEU A 1 750 ? -11.753 14.906 19.710 1.00 95.38 750 LEU A N 1
ATOM 5453 C CA . LEU A 1 750 ? -11.722 15.647 18.445 1.00 95.38 750 LEU A CA 1
ATOM 5454 C C . LEU A 1 750 ? -12.998 16.453 18.188 1.00 95.38 750 LEU A C 1
ATOM 5456 O O . LEU A 1 750 ? -12.927 17.550 17.643 1.00 95.38 750 LEU A O 1
ATOM 5460 N N . ASP A 1 751 ? -14.163 15.949 18.600 1.00 93.38 751 ASP A N 1
ATOM 5461 C CA . ASP A 1 751 ? -15.445 16.646 18.451 1.00 93.38 751 ASP A CA 1
ATOM 5462 C C . ASP A 1 751 ? -15.616 17.864 19.386 1.00 93.38 751 ASP A C 1
ATOM 5464 O O . ASP A 1 751 ? -16.579 18.616 19.234 1.00 93.38 751 ASP A O 1
ATOM 5468 N N . LYS A 1 752 ? -14.684 18.074 20.326 1.00 96.62 752 LYS A N 1
ATOM 5469 C CA . LYS A 1 752 ? -14.599 19.245 21.215 1.00 96.62 752 LYS A CA 1
ATOM 5470 C C . LYS A 1 752 ? -13.520 20.249 20.806 1.00 96.62 752 LYS A C 1
ATOM 5472 O O . LYS A 1 752 ? -13.505 21.352 21.348 1.00 96.62 752 LYS A O 1
ATOM 5477 N N . LEU A 1 753 ? -12.645 19.902 19.859 1.00 96.19 753 LEU A N 1
ATOM 5478 C CA . LEU A 1 753 ? -11.669 20.839 19.304 1.00 96.19 753 LEU A CA 1
ATOM 5479 C C . LEU A 1 753 ? -12.357 21.967 18.531 1.00 96.19 753 LEU A C 1
ATOM 5481 O O . LEU A 1 753 ? -13.390 21.766 17.889 1.00 96.19 753 LEU A O 1
ATOM 5485 N N . SER A 1 754 ? -11.733 23.147 18.521 1.00 96.44 754 SER A N 1
ATOM 5486 C CA . SER A 1 754 ? -12.160 24.224 17.629 1.00 96.44 754 SER A CA 1
ATOM 5487 C C . SER A 1 754 ? -11.874 23.861 16.165 1.00 96.44 754 SER A C 1
ATOM 5489 O O . SER A 1 754 ? -10.879 23.194 15.862 1.00 96.44 754 SER A O 1
ATOM 5491 N N . ASP A 1 755 ? -12.693 24.360 15.232 1.00 95.06 755 ASP A N 1
ATOM 5492 C CA . ASP A 1 755 ? -12.447 24.194 13.789 1.00 95.06 755 ASP A CA 1
ATOM 5493 C C . ASP A 1 755 ? -11.060 24.718 13.378 1.00 95.06 755 ASP A C 1
ATOM 5495 O O . ASP A 1 755 ? -10.421 24.172 12.481 1.00 95.06 755 ASP A O 1
ATOM 5499 N N . THR A 1 756 ? -10.570 25.758 14.064 1.00 96.81 756 THR A N 1
ATOM 5500 C CA . THR A 1 756 ? -9.241 26.335 13.823 1.00 96.81 756 THR A CA 1
ATOM 5501 C C . THR A 1 756 ? -8.130 25.373 14.234 1.00 96.81 756 THR A C 1
ATOM 5503 O O . THR A 1 756 ? -7.141 25.240 13.516 1.00 96.81 756 THR A O 1
ATOM 5506 N N . ASP A 1 757 ? -8.271 24.694 15.371 1.00 96.25 757 ASP A N 1
ATOM 5507 C CA . ASP A 1 757 ? -7.235 23.789 15.873 1.00 96.25 757 ASP A CA 1
ATOM 5508 C C . ASP A 1 757 ? -7.244 22.453 15.123 1.00 96.25 757 ASP A C 1
ATOM 5510 O O . ASP A 1 757 ? -6.170 21.948 14.800 1.00 96.25 757 ASP A O 1
ATOM 5514 N N . ARG A 1 758 ? -8.421 21.968 14.696 1.00 96.38 758 ARG A N 1
ATOM 5515 C CA . ARG A 1 758 ? -8.538 20.880 13.706 1.00 96.38 758 ARG A CA 1
ATOM 5516 C C . ARG A 1 758 ? -7.811 21.215 12.403 1.00 96.38 758 ARG A C 1
ATOM 5518 O O . ARG A 1 758 ? -6.910 20.487 12.007 1.00 96.38 758 ARG A O 1
ATOM 5525 N N . GLN A 1 759 ? -8.107 22.364 11.790 1.00 96.00 759 GLN A N 1
ATOM 5526 C CA . GLN A 1 759 ? -7.438 22.799 10.553 1.00 96.00 759 GLN A CA 1
ATOM 5527 C C . GLN A 1 759 ? -5.918 22.968 10.719 1.00 96.00 759 GLN A C 1
ATOM 5529 O O . GLN A 1 759 ? -5.159 22.703 9.784 1.00 96.00 759 GLN A O 1
ATOM 5534 N N . ARG A 1 760 ? -5.451 23.401 11.898 1.00 97.56 760 ARG A N 1
ATOM 5535 C CA . ARG A 1 760 ? -4.016 23.499 12.214 1.00 97.56 760 ARG A CA 1
ATOM 5536 C C . ARG A 1 760 ? -3.357 22.131 12.358 1.00 97.56 760 ARG A C 1
ATOM 5538 O O . ARG A 1 760 ? -2.244 21.979 11.862 1.00 97.56 760 ARG A O 1
ATOM 5545 N N . LEU A 1 761 ? -4.010 21.176 13.022 1.00 97.12 761 LEU A N 1
ATOM 5546 C CA . LEU A 1 761 ? -3.537 19.796 13.158 1.00 97.12 761 LEU A CA 1
ATOM 5547 C C . LEU A 1 761 ? -3.462 19.115 11.788 1.00 97.12 761 LEU A C 1
ATOM 5549 O O . LEU A 1 761 ? -2.374 18.708 11.384 1.00 97.12 761 LEU A O 1
ATOM 5553 N N . ASP A 1 762 ? -4.567 19.103 11.039 1.00 95.44 762 ASP A N 1
ATOM 5554 C CA . ASP A 1 762 ? -4.655 18.503 9.702 1.00 95.44 762 ASP A CA 1
ATOM 5555 C C . ASP A 1 762 ? -3.622 19.110 8.743 1.00 95.44 762 ASP A C 1
ATOM 5557 O O . ASP A 1 762 ? -2.910 18.389 8.046 1.00 95.44 762 ASP A O 1
ATOM 5561 N N . GLY A 1 763 ? -3.482 20.442 8.737 1.00 97.06 763 GLY A N 1
ATOM 5562 C CA . GLY A 1 763 ? -2.490 21.136 7.915 1.00 97.06 763 GLY A CA 1
ATOM 5563 C C . GLY A 1 763 ? -1.041 20.879 8.346 1.00 97.06 763 GLY A C 1
ATOM 5564 O O . GLY A 1 763 ? -0.150 20.843 7.498 1.00 97.06 763 GLY A O 1
ATOM 5565 N N . SER A 1 764 ? -0.787 20.679 9.644 1.00 98.50 764 SER A N 1
ATOM 5566 C CA . SER A 1 764 ? 0.549 20.355 10.163 1.00 98.50 764 SER A CA 1
ATOM 5567 C C . SER A 1 764 ? 0.950 18.915 9.839 1.00 98.50 764 SER A C 1
ATOM 5569 O O . SER A 1 764 ? 2.079 18.697 9.405 1.00 98.50 764 SER A O 1
ATOM 5571 N N . VAL A 1 765 ? 0.030 17.951 9.974 1.00 97.94 765 VAL A N 1
ATOM 5572 C CA . VAL A 1 765 ? 0.256 16.556 9.558 1.00 97.94 765 VAL A CA 1
ATOM 5573 C C . VAL A 1 765 ? 0.371 16.449 8.040 1.00 97.94 765 VAL A C 1
ATOM 5575 O O . VAL A 1 765 ? 1.276 15.779 7.555 1.00 97.94 765 VAL A O 1
ATOM 5578 N N . GLY A 1 766 ? -0.473 17.153 7.282 1.00 97.56 766 GLY A N 1
ATOM 5579 C CA . GLY A 1 766 ? -0.387 17.205 5.821 1.00 97.56 766 GLY A CA 1
ATOM 5580 C C . GLY A 1 766 ? 0.977 17.699 5.333 1.00 97.56 766 GLY A C 1
ATOM 5581 O O . GLY A 1 766 ? 1.603 17.042 4.509 1.00 97.56 766 GLY A O 1
ATOM 5582 N N . GLN A 1 767 ? 1.496 18.796 5.894 1.00 98.19 767 GLN A N 1
ATOM 5583 C CA . GLN A 1 767 ? 2.840 19.266 5.542 1.00 98.19 767 GLN A CA 1
ATOM 5584 C C . GLN A 1 767 ? 3.945 18.323 6.043 1.00 98.19 767 GLN A C 1
ATOM 5586 O O . GLN A 1 767 ? 4.933 18.132 5.345 1.00 98.19 767 GLN A O 1
ATOM 5591 N N . LEU A 1 768 ? 3.794 17.699 7.217 1.00 98.38 768 LEU A N 1
ATOM 5592 C CA . LEU A 1 768 ? 4.742 16.689 7.699 1.00 98.38 768 LEU A CA 1
ATOM 5593 C C . LEU A 1 768 ? 4.832 15.490 6.739 1.00 98.38 768 LEU A C 1
ATOM 5595 O O . LEU A 1 768 ? 5.930 14.997 6.495 1.00 98.38 768 LEU A O 1
ATOM 5599 N N . LEU A 1 769 ? 3.711 15.065 6.148 1.00 98.31 769 LEU A N 1
ATOM 5600 C CA . LEU A 1 769 ? 3.682 14.028 5.113 1.00 98.31 769 LEU A CA 1
ATOM 5601 C C . LEU A 1 769 ? 4.428 14.458 3.842 1.00 98.31 769 LEU A C 1
ATOM 5603 O O . LEU A 1 769 ? 5.236 13.683 3.340 1.00 98.31 769 LEU A O 1
ATOM 5607 N N . GLU A 1 770 ? 4.262 15.701 3.381 1.00 97.44 770 GLU A N 1
ATOM 5608 C CA . GLU A 1 770 ? 5.029 16.245 2.244 1.00 97.44 770 GLU A CA 1
ATOM 5609 C C . GLU A 1 770 ? 6.553 16.252 2.503 1.00 97.44 770 GLU A C 1
ATOM 5611 O O . GLU A 1 770 ? 7.333 15.949 1.601 1.00 97.44 770 GLU A O 1
ATOM 5616 N N . GLU A 1 771 ? 7.009 16.528 3.734 1.00 97.94 771 GLU A N 1
ATOM 5617 C CA . GLU A 1 771 ? 8.442 16.441 4.088 1.00 97.94 771 GLU A CA 1
ATOM 5618 C C . GLU A 1 771 ? 8.951 14.989 4.213 1.00 97.94 771 GLU A C 1
ATOM 5620 O O . GLU A 1 771 ? 10.143 14.731 4.030 1.00 97.94 771 GLU A O 1
ATOM 5625 N N . LEU A 1 772 ? 8.068 14.036 4.540 1.00 97.62 772 LEU A N 1
ATOM 5626 C CA . LEU A 1 772 ? 8.372 12.601 4.643 1.00 97.62 772 LEU A CA 1
ATOM 5627 C C . LEU A 1 772 ? 8.370 11.898 3.277 1.00 97.62 772 LEU A C 1
ATOM 5629 O O . LEU A 1 772 ? 9.133 10.953 3.076 1.00 97.62 772 LEU A O 1
ATOM 5633 N N . ALA A 1 773 ? 7.553 12.368 2.331 1.00 96.56 773 ALA A N 1
ATOM 5634 C CA . ALA A 1 773 ? 7.354 11.771 1.010 1.00 96.56 773 ALA A CA 1
ATOM 5635 C C . ALA A 1 773 ? 8.643 11.485 0.197 1.00 96.56 773 ALA A C 1
ATOM 5637 O O . ALA A 1 773 ? 8.656 10.490 -0.524 1.00 96.56 773 ALA A O 1
ATOM 5638 N N . PRO A 1 774 ? 9.752 12.252 0.306 1.00 94.12 774 PRO A N 1
ATOM 5639 C CA . PRO A 1 774 ? 11.003 11.923 -0.385 1.00 94.12 774 PRO A CA 1
ATOM 5640 C C . PRO A 1 774 ? 11.782 10.735 0.204 1.00 94.12 774 PRO A C 1
ATOM 5642 O O . PRO A 1 774 ? 12.714 10.250 -0.437 1.00 94.12 774 PRO A O 1
ATOM 5645 N N . ILE A 1 775 ? 11.492 10.295 1.436 1.00 95.81 775 ILE A N 1
ATOM 5646 C CA . ILE A 1 775 ? 12.300 9.280 2.137 1.00 95.81 775 ILE A CA 1
ATOM 5647 C C . ILE A 1 775 ? 12.270 7.910 1.434 1.00 95.81 775 ILE A C 1
ATOM 5649 O O . ILE A 1 775 ? 13.355 7.345 1.259 1.00 95.81 775 ILE A O 1
ATOM 5653 N N . PRO A 1 776 ? 11.110 7.383 0.987 1.00 92.62 776 PRO A N 1
ATOM 5654 C CA . PRO A 1 776 ? 11.049 6.171 0.171 1.00 92.62 776 PRO A CA 1
ATOM 5655 C C . PRO A 1 776 ? 11.933 6.239 -1.080 1.00 92.62 776 PRO A C 1
ATOM 5657 O O . PRO A 1 776 ? 12.830 5.413 -1.217 1.00 92.62 776 PRO A O 1
ATOM 5660 N N . ASP A 1 777 ? 11.779 7.259 -1.928 1.00 89.62 777 ASP A N 1
ATOM 5661 C CA . ASP A 1 777 ? 12.545 7.409 -3.178 1.00 89.62 777 ASP A CA 1
ATOM 5662 C C . ASP A 1 777 ? 14.064 7.514 -2.936 1.00 89.62 777 ASP A C 1
ATOM 5664 O O . ASP A 1 777 ? 14.883 6.956 -3.682 1.00 89.62 777 ASP A O 1
ATOM 5668 N N . LEU A 1 778 ? 14.462 8.222 -1.870 1.00 92.38 778 LEU A N 1
ATOM 5669 C CA . LEU A 1 778 ? 15.862 8.359 -1.457 1.00 92.38 778 LEU A CA 1
ATOM 5670 C C . LEU A 1 778 ? 16.465 7.037 -0.971 1.00 92.38 778 LEU A C 1
ATOM 5672 O O . LEU A 1 778 ? 17.675 6.849 -1.105 1.00 92.38 778 LEU A O 1
ATOM 5676 N N . LEU A 1 779 ? 15.656 6.146 -0.394 1.00 94.00 779 LEU A N 1
ATOM 5677 C CA . LEU A 1 779 ? 16.103 4.872 0.170 1.00 94.00 779 LEU A CA 1
ATOM 5678 C C . LEU A 1 779 ? 15.700 3.637 -0.647 1.00 94.00 779 LEU A C 1
ATOM 5680 O O . LEU A 1 779 ? 16.012 2.517 -0.245 1.00 94.00 779 LEU A O 1
ATOM 5684 N N . GLU A 1 780 ? 15.067 3.841 -1.801 1.00 90.56 780 GLU A N 1
ATOM 5685 C CA . GLU A 1 780 ? 14.691 2.796 -2.747 1.00 90.56 780 GLU A CA 1
ATOM 5686 C C . GLU A 1 780 ? 15.897 1.920 -3.121 1.00 90.56 780 GLU A C 1
ATOM 5688 O O . GLU A 1 780 ? 16.976 2.405 -3.502 1.00 90.56 780 GLU A O 1
ATOM 5693 N N . ILE A 1 781 ? 15.680 0.607 -3.013 1.00 89.12 781 ILE A N 1
ATOM 5694 C CA . ILE A 1 781 ? 16.675 -0.423 -3.291 1.00 89.12 781 ILE A CA 1
ATOM 5695 C C . ILE A 1 781 ? 16.871 -0.521 -4.802 1.00 89.12 781 ILE A C 1
ATOM 5697 O O . ILE A 1 781 ? 15.996 -0.989 -5.527 1.00 89.12 781 ILE A O 1
ATOM 5701 N N . ARG A 1 782 ? 18.050 -0.127 -5.284 1.00 86.44 782 ARG A N 1
ATOM 5702 C CA . ARG A 1 782 ? 18.371 -0.097 -6.718 1.00 86.44 782 ARG A CA 1
ATOM 5703 C C . ARG A 1 782 ? 19.429 -1.142 -7.034 1.00 86.44 782 ARG A C 1
ATOM 5705 O O . ARG A 1 782 ? 20.485 -1.162 -6.409 1.00 86.44 782 ARG A O 1
ATOM 5712 N N . LYS A 1 783 ? 19.227 -1.945 -8.085 1.00 79.69 783 LYS A N 1
ATOM 5713 C CA . LYS A 1 783 ? 20.190 -2.982 -8.532 1.00 79.69 783 LYS A CA 1
ATOM 5714 C C . LYS A 1 783 ? 21.504 -2.421 -9.096 1.00 79.69 783 LYS A C 1
ATOM 5716 O O . LYS A 1 783 ? 22.366 -3.179 -9.534 1.00 79.69 783 LYS A O 1
ATOM 5721 N N . ALA A 1 784 ? 21.651 -1.096 -9.109 1.00 67.31 784 ALA A N 1
ATOM 5722 C CA . ALA A 1 784 ? 22.898 -0.395 -9.381 1.00 67.31 784 ALA A CA 1
ATOM 5723 C C . ALA A 1 784 ? 23.858 -0.318 -8.174 1.00 67.31 784 ALA A C 1
ATOM 5725 O O . ALA A 1 784 ? 25.003 0.092 -8.401 1.00 67.31 784 ALA A O 1
ATOM 5726 N N . ALA A 1 785 ? 23.392 -0.647 -6.957 1.00 65.25 785 ALA A N 1
ATOM 5727 C CA . ALA A 1 785 ? 24.144 -0.626 -5.694 1.00 65.25 785 ALA A CA 1
ATOM 5728 C C . ALA A 1 785 ? 25.212 -1.732 -5.584 1.00 65.25 785 ALA A C 1
ATOM 5730 O O . ALA A 1 785 ? 24.940 -2.868 -6.037 1.00 65.25 785 ALA A O 1
#

Radius of gyration: 38.22 Å; chains: 1; bounding box: 101×110×114 Å

Foldseek 3Di:
DLQLLAVLLLLLLVLLLQLLLLLLVLCLVCVVVVVNVLNVLLVLLLLVLLLLLVVLLVCVVVVLVPDDLLVSLLVLLVLLVVLLVVLLVVLVVVLVVVVQVLFPSVQVSVVVVPDDSVSSSVVSNVSSNVSSNNSSSSLSSLDVLLPPDCSSVVSSVNSSVVSNVVSVCVSVVNDDDPSSVVSLVSSLQSLQQSLLSNLSSVQSCCVSVVDDFNPAWPAACCVPDPCPDPVVSNCCSRRVDHNTGHPVSVVSSVVSNVVSVVVSVVVVVVDDPDDDDPDDDPDDDDDDDDDDDDDDDDDDDDDDDDDDDDDDDDDDDDDDDDDDDDDDDDDDDDDDDDDDDDDDDDDDDDDDDDDDDDDDDDDDDDDDDDDDDDDDDDDDDDDDDDDDDDDDDDDDDDDPPVVVVVCVSVVVSVVVVVCCVVVPPPPPVPQFEQEPEQVDGRPRDDADDAFKDKYKYFYQYQFFKKKFKAQPPQLFTQWIDHGAHHGDIDIIIGGDAFGKIWMWIGGDVGDIDIHDIYGDHDDGDDDATFRFAALVNLVQLVVVLLVVLLVLLVVLLVLLVQLLVCLVVQNLVVNLVSLLVSLLSVLLNLPFDQLQPPLCCAAQNALRSAPCHLPGPSDAHSLVLQLCSQVPHTSVVCSVRSVSNSVSSVVSSVCSVVDDDRSLVLLVSLLRSLVCLLSPLLVVNSHSRSLCSLSSVLSSLNSSVSSCVSCVVQCCVRPVVLSVQLVVLSVQLNVLSVVQADPVRDGHRSVRDDPVSSCSNSVSSVVSSVSSVCRSVSHPHDPSD